Protein AF-A0A2E1JEZ9-F1 (afdb_monomer)

Solvent-accessible surface area (backbone atoms only — not comparable to full-atom values): 58617 Å² total; per-residue (Å²): 143,91,79,94,60,57,73,77,85,88,57,74,53,77,86,88,80,88,77,85,80,63,70,72,61,55,25,55,76,77,69,29,48,70,77,86,85,56,67,48,62,89,79,76,87,81,60,73,65,59,57,23,56,75,73,70,23,56,62,79,86,86,56,68,46,66,85,87,85,83,83,93,68,81,62,81,82,52,38,69,33,30,90,44,60,67,55,5,51,76,58,73,23,50,64,50,78,54,102,88,56,68,52,25,41,76,81,82,71,62,74,78,45,33,69,51,31,91,44,64,66,56,6,50,74,61,70,18,50,66,47,80,53,102,90,53,67,48,23,41,76,71,85,75,50,29,57,66,24,80,46,66,67,57,6,52,75,57,72,19,50,63,41,86,91,82,64,45,23,42,80,84,92,84,93,87,81,65,87,80,48,44,69,38,31,91,42,63,68,53,7,52,74,62,71,26,51,66,49,80,56,98,92,52,67,50,27,48,78,82,84,80,53,36,68,68,28,83,47,67,69,56,6,54,74,53,79,20,51,67,47,75,58,64,95,84,52,94,87,52,92,71,48,50,29,48,82,93,87,86,96,81,89,86,86,87,79,65,53,75,39,86,87,79,45,26,40,37,35,67,50,95,84,60,30,38,41,35,44,29,82,71,55,24,36,36,39,35,42,63,89,82,68,48,71,49,39,37,41,44,68,46,74,39,86,88,78,46,28,36,34,34,37,46,78,86,38,49,38,35,47,30,83,80,54,37,34,36,38,45,52,99,87,68,37,63,28,39,38,38,52,40,84,90,74,46,26,41,37,38,35,42,60,79,59,23,35,40,34,46,29,81,80,46,40,34,34,42,27,45,63,88,70,55,71,51,76,47,73,50,56,55,76,46,69,44,90,86,75,63,24,42,32,40,39,48,99,54,42,37,40,35,44,32,87,83,60,31,36,36,38,39,41,73,80,57,34,32,38,38,35,38,53,91,79,44,32,35,40,37,38,44,70,75,58,23,36,42,34,45,32,80,62,59,22,36,34,41,28,45,59,90,66,56,70,52,42,34,42,48,60,44,74,41,86,88,79,44,29,38,36,33,42,44,78,66,26,32,45,35,43,32,84,85,60,40,35,32,42,30,41,77,87,68,55,37,37,41,36,38,65,40,81,91,75,44,28,41,37,37,40,39,71,78,56,27,36,43,34,46,29,80,78,52,29,37,36,42,28,46,64,90,66,54,77,48,74,55,67,47,55,54,74,46,74,42,87,88,70,53,29,42,33,39,38,37,92,81,53,30,33,42,35,44,31,77,84,58,37,35,36,42,26,43,67,89,65,56,72,51,76,48,70,68,58,51,77,45,75,46,100,85,58,27,40,31,40,37,40,92,84,54,32,36,38,36,40,37,81,83,72,26,38,37,42,32,45,65,88,69,50,39,42,37,39,41,70,43,98,78,61,23,41,37,37,39,42,68,77,57,27,37,40,36,40,41,68,85,70,33,36,34,44,28,46,62,85,67,54,44,34,38,36,38,76,41,74,66,75,93,54,22,27,40,38,37,40,37,77,80,60,24,37,39,34,41,30,80,70,63,32,32,36,40,31,44,67,71,67,54,32,38,40,34,41,48,39,90,91,69,57,31,37,35,37,40,34,71,81,51,32,37,41,38,36,38,78,84,74,27,34,36,39,34,42,63,90,68,49,48,32,39,36,42,67,45,99,85,64,28,39,38,35,39,42,63,78,61,22,36,35,37,39,38,84,88,72,31,34,39,38,29,45,66,86,66,50,40,34,39,37,44,67,50,100,73,54,30,40,38,37,45,32,74,72,52,33,34,39,39,33,43,55,87,61,40,32,37,40,38,34,39,62,89,68,52,36,36,41,34,40,48,46,98,76,69,22,34,38,35,38,36,74,76,60,24,35,38,37,42,37,52,93,71,50,32,36,37,40,32,43,66,87,68,52,43,33,37,37,30,61,51,97,85,63,27,43,36,38,34,41,74,77,57,31,34,39,36,35,33,72,89,69,63,26,46,34,41,29,44,65,87,69,53,73,35,49,40,45,64,44,82,81,59,16,38,40,37,43,45,93,90,69,51,73,46,38,24,40,65,88,68,47,62,76,71,54,80,56,50,74,48,78,55,98,52,35,44,34,42,38,51,63,86,83,82,74,87,63,81,46,76,28,36,38,38,36,33,65,83,69,47,31,42,36,37,33,23,68,72,76,63,50,46,37,38,36,38,57,46,100,83,70,28,39,38,38,32,51,79,86,46,79,41,44,35,34,88,91,78,44,69,66,83,81,58,57,72,51,76,58,97,65,27,45,38,39,38,45,89,62,74,32,39,37,39,35,42,69,83,71,41,36,42,37,40,38,46,80,91,46,49,35,39,37,39,64,53,101,67,26,41,39,35,32,49,80,88,44,80,44,79,42,67,115

Structure (mmCIF, N/CA/C/O backbone):
data_AF-A0A2E1JEZ9-F1
#
_entry.id   AF-A0A2E1JEZ9-F1
#
loop_
_atom_site.group_PDB
_atom_site.id
_atom_site.type_symbol
_atom_site.label_atom_id
_atom_site.label_alt_id
_atom_site.label_comp_id
_atom_site.label_asym_id
_atom_site.label_entity_id
_atom_site.label_seq_id
_atom_site.pdbx_PDB_ins_code
_atom_site.Cartn_x
_atom_site.Cartn_y
_atom_site.Cartn_z
_atom_site.occupancy
_atom_site.B_iso_or_equiv
_atom_site.auth_seq_id
_atom_site.auth_comp_id
_atom_site.auth_asym_id
_atom_site.auth_atom_id
_atom_site.pdbx_PDB_model_num
ATOM 1 N N . SER A 1 1 ? 32.727 -28.403 -36.257 1.00 38.38 1 SER A N 1
ATOM 2 C CA . SER A 1 1 ? 33.892 -29.306 -36.122 1.00 38.38 1 SER A CA 1
ATOM 3 C C . SER A 1 1 ? 35.149 -28.496 -35.874 1.00 38.38 1 SER A C 1
ATOM 5 O O . SER A 1 1 ? 35.687 -27.976 -36.843 1.00 38.38 1 SER A O 1
ATOM 7 N N . ASN A 1 2 ? 35.590 -28.393 -34.616 1.00 35.66 2 ASN A N 1
ATOM 8 C CA . ASN A 1 2 ? 36.993 -28.321 -34.177 1.00 35.66 2 ASN A CA 1
ATOM 9 C C . ASN A 1 2 ? 37.040 -27.945 -32.688 1.00 35.66 2 ASN A C 1
ATOM 11 O O . ASN A 1 2 ? 37.282 -26.796 -32.368 1.00 35.66 2 ASN A O 1
ATOM 15 N N . GLU A 1 3 ? 36.885 -28.925 -31.798 1.00 36.47 3 GLU A N 1
ATOM 16 C CA . GLU A 1 3 ? 37.459 -28.843 -30.450 1.00 36.47 3 GLU A CA 1
ATOM 17 C C . GLU A 1 3 ? 38.098 -30.198 -30.133 1.00 36.47 3 GLU A C 1
ATOM 19 O O . GLU A 1 3 ? 37.484 -31.261 -30.253 1.00 36.47 3 GLU A O 1
ATOM 24 N N . GLY A 1 4 ? 39.411 -30.173 -29.912 1.00 44.47 4 GLY A N 1
ATOM 25 C CA . GLY A 1 4 ? 40.303 -31.327 -29.999 1.00 44.47 4 GLY A CA 1
ATOM 26 C C . GLY A 1 4 ? 40.421 -32.151 -28.719 1.00 44.47 4 GLY A C 1
ATOM 27 O O . GLY A 1 4 ? 41.519 -32.257 -28.182 1.00 44.47 4 GLY A O 1
ATOM 28 N N . GLY A 1 5 ? 39.340 -32.789 -28.266 1.00 47.34 5 GLY A N 1
ATOM 29 C CA . GLY A 1 5 ? 39.391 -33.786 -27.185 1.00 47.34 5 GLY A CA 1
ATOM 30 C C . GLY A 1 5 ? 39.852 -35.171 -27.670 1.00 47.34 5 GLY A C 1
ATOM 31 O O . GLY A 1 5 ? 39.463 -35.625 -28.752 1.00 47.34 5 GLY A O 1
ATOM 32 N N . ILE A 1 6 ? 40.674 -35.883 -26.884 1.00 55.56 6 ILE A N 1
ATOM 33 C CA . ILE A 1 6 ? 41.010 -37.293 -27.161 1.00 55.56 6 ILE A CA 1
ATOM 34 C C . ILE A 1 6 ? 40.051 -38.196 -26.374 1.00 55.56 6 ILE A C 1
ATOM 36 O O . ILE A 1 6 ? 40.122 -38.301 -25.155 1.00 55.56 6 ILE A O 1
ATOM 40 N N . TRP A 1 7 ? 39.173 -38.889 -27.101 1.00 47.38 7 TRP A N 1
ATOM 41 C CA . TRP A 1 7 ? 38.195 -39.844 -26.570 1.00 47.38 7 TRP A CA 1
ATOM 42 C C . TRP A 1 7 ? 38.853 -41.173 -26.161 1.00 47.38 7 TRP A C 1
ATOM 44 O O . TRP A 1 7 ? 39.428 -41.862 -27.012 1.00 47.38 7 TRP A O 1
ATOM 54 N N . ASN A 1 8 ? 38.740 -41.577 -24.890 1.00 50.28 8 ASN A N 1
ATOM 55 C CA . ASN A 1 8 ? 39.363 -42.812 -24.378 1.00 50.28 8 ASN A CA 1
ATOM 56 C C . ASN A 1 8 ? 38.403 -44.018 -24.264 1.00 50.28 8 ASN A C 1
ATOM 58 O O . ASN A 1 8 ? 38.840 -45.121 -23.932 1.00 50.28 8 ASN A O 1
ATOM 62 N N . GLY A 1 9 ? 37.130 -43.848 -24.631 1.00 47.62 9 GLY A N 1
ATOM 63 C CA . GLY A 1 9 ? 36.141 -44.926 -24.678 1.00 47.62 9 GLY A CA 1
ATOM 64 C C . GLY A 1 9 ? 35.083 -44.897 -23.577 1.00 47.62 9 GLY A C 1
ATOM 65 O O . GLY A 1 9 ? 34.112 -45.635 -23.729 1.00 47.62 9 GLY A O 1
ATOM 66 N N . GLU A 1 10 ? 35.214 -44.042 -22.556 1.00 46.69 10 GLU A N 1
ATOM 67 C CA . GLU A 1 10 ? 34.144 -43.767 -21.575 1.00 46.69 10 GLU A CA 1
ATOM 68 C C . GLU A 1 10 ? 33.935 -42.262 -21.281 1.00 46.69 10 GLU A C 1
ATOM 70 O O . GLU A 1 10 ? 32.818 -41.899 -20.930 1.00 46.69 10 GLU A O 1
ATOM 75 N N . TYR A 1 11 ? 34.915 -41.371 -21.513 1.00 40.06 11 TYR A N 1
ATOM 76 C CA . TYR A 1 11 ? 34.727 -39.903 -21.491 1.00 40.06 11 TYR A CA 1
ATOM 77 C C . TYR A 1 11 ? 35.817 -39.149 -22.298 1.00 40.06 11 TYR A C 1
ATOM 79 O O . TYR A 1 11 ? 36.793 -39.750 -22.765 1.00 40.06 11 TYR A O 1
ATOM 87 N N . CYS A 1 12 ? 35.621 -37.839 -22.516 1.00 38.22 12 CYS A N 1
ATOM 88 C CA . CYS A 1 12 ? 36.602 -36.917 -23.116 1.00 38.22 12 CYS A CA 1
ATOM 89 C C . CYS A 1 12 ? 37.552 -36.374 -22.037 1.00 38.22 12 CYS A C 1
ATOM 91 O O . CYS A 1 12 ? 37.079 -35.804 -21.061 1.00 38.22 12 CYS A O 1
ATOM 93 N N . GLU A 1 13 ? 38.869 -36.497 -22.227 1.00 48.19 13 GLU A N 1
ATOM 94 C CA . GLU A 1 13 ? 39.878 -35.848 -21.368 1.00 48.19 13 GLU A CA 1
ATOM 95 C C . GLU A 1 13 ? 40.509 -34.645 -22.094 1.00 48.19 13 GLU A C 1
ATOM 97 O O . GLU A 1 13 ? 40.953 -34.772 -23.243 1.00 48.19 13 GLU A O 1
ATOM 102 N N . PHE A 1 14 ? 40.571 -33.498 -21.408 1.00 44.34 14 PHE A N 1
ATOM 103 C CA . PHE A 1 14 ? 41.242 -32.265 -21.841 1.00 44.34 14 PHE A CA 1
ATOM 104 C C . PHE A 1 14 ? 42.487 -32.001 -20.965 1.00 44.34 14 PHE A C 1
ATOM 106 O O . PHE A 1 14 ? 42.475 -32.365 -19.790 1.00 44.34 14 PHE A O 1
ATOM 113 N N . PRO A 1 15 ? 43.584 -31.436 -21.509 1.00 40.16 15 PRO A N 1
ATOM 114 C CA . PRO A 1 15 ? 44.811 -31.208 -20.746 1.00 40.16 15 PRO A CA 1
ATOM 115 C C . PRO A 1 15 ? 44.726 -29.944 -19.874 1.00 40.16 15 PRO A C 1
ATOM 117 O O . PRO A 1 15 ? 44.408 -28.872 -20.379 1.00 40.16 15 PRO A O 1
ATOM 120 N N . GLU A 1 16 ? 45.075 -30.074 -18.592 1.00 38.91 16 GLU A N 1
ATOM 121 C CA . GLU A 1 16 ? 45.279 -28.962 -17.652 1.00 38.91 16 GLU A CA 1
ATOM 122 C C . GLU A 1 16 ? 46.446 -28.061 -18.100 1.00 38.91 16 GLU A C 1
ATOM 124 O O . GLU A 1 16 ? 47.535 -28.550 -18.425 1.00 38.91 16 GLU A O 1
ATOM 129 N N . TYR A 1 17 ? 46.220 -26.746 -18.096 1.00 37.09 17 TYR A N 1
ATOM 130 C CA . TYR A 1 17 ? 47.255 -25.714 -18.169 1.00 37.09 17 TYR A CA 1
ATOM 131 C C . TYR A 1 17 ? 47.409 -25.095 -16.770 1.00 37.09 17 TYR A C 1
ATOM 133 O O . TYR A 1 17 ? 46.490 -24.448 -16.283 1.00 37.09 17 TYR A O 1
ATOM 141 N N . GLU A 1 18 ? 48.561 -25.305 -16.126 1.00 42.19 18 GLU A N 1
ATOM 142 C CA . GLU A 1 18 ? 49.024 -24.482 -14.999 1.00 42.19 18 GLU A CA 1
ATOM 143 C C . GLU A 1 18 ? 49.708 -23.230 -15.579 1.00 42.19 18 GLU A C 1
ATOM 145 O O . GLU A 1 18 ? 50.762 -23.348 -16.212 1.00 42.19 18 GLU A O 1
ATOM 150 N N . GLU A 1 19 ? 49.138 -22.042 -15.364 1.00 39.28 19 GLU A N 1
ATOM 151 C CA . GLU A 1 19 ? 49.878 -20.775 -15.429 1.00 39.28 19 GLU A CA 1
ATOM 152 C C . GLU A 1 19 ? 50.162 -20.300 -13.998 1.00 39.28 19 GLU A C 1
ATOM 154 O O . GLU A 1 19 ? 49.253 -20.117 -13.191 1.00 39.28 19 GLU A O 1
ATOM 159 N N . GLU A 1 20 ? 51.451 -20.166 -13.669 1.00 40.91 20 GLU A N 1
ATOM 160 C CA . GLU A 1 20 ? 51.933 -19.600 -12.407 1.00 40.91 20 GLU A CA 1
ATOM 161 C C . GLU A 1 20 ? 51.540 -18.112 -12.336 1.00 40.91 20 GLU A C 1
ATOM 163 O O . GLU A 1 20 ? 52.004 -17.308 -13.145 1.00 40.91 20 GLU A O 1
ATOM 168 N N . TRP A 1 21 ? 50.689 -17.761 -11.368 1.00 46.16 21 TRP A N 1
ATOM 169 C CA . TRP A 1 21 ? 50.336 -16.386 -11.001 1.00 46.16 21 TRP A CA 1
ATOM 170 C C . TRP A 1 21 ? 51.554 -15.618 -10.456 1.00 46.16 21 TRP A C 1
ATOM 172 O O . TRP A 1 21 ? 52.276 -16.124 -9.595 1.00 46.16 21 TRP A O 1
ATOM 182 N N . ASP A 1 22 ? 51.768 -14.389 -10.936 1.00 56.12 22 ASP A N 1
ATOM 183 C CA . ASP A 1 22 ? 52.800 -13.466 -10.440 1.00 56.12 22 ASP A CA 1
ATOM 184 C C . ASP A 1 22 ? 52.174 -12.453 -9.463 1.00 56.12 22 ASP A C 1
ATOM 186 O O . ASP A 1 22 ? 51.658 -11.405 -9.857 1.00 56.12 22 ASP A O 1
ATOM 190 N N . GLU A 1 23 ? 52.192 -12.798 -8.174 1.00 57.38 23 GLU A N 1
ATOM 191 C CA . GLU A 1 23 ? 51.557 -12.045 -7.077 1.00 57.38 23 GLU A CA 1
ATOM 192 C C . GLU A 1 23 ? 52.118 -10.611 -6.901 1.00 57.38 23 GLU A C 1
ATOM 194 O O . GLU A 1 23 ? 51.432 -9.738 -6.367 1.00 57.38 23 GLU A O 1
ATOM 199 N N . GLU A 1 24 ? 53.337 -10.327 -7.384 1.00 55.75 24 GLU A N 1
ATOM 200 C CA . GLU A 1 24 ? 53.974 -9.000 -7.283 1.00 55.75 24 GLU A CA 1
ATOM 201 C C . GLU A 1 24 ? 53.407 -8.000 -8.311 1.00 55.75 24 GLU A C 1
ATOM 203 O O . GLU A 1 24 ? 53.321 -6.799 -8.029 1.00 55.75 24 GLU A O 1
ATOM 208 N N . GLN A 1 25 ? 52.989 -8.490 -9.484 1.00 58.81 25 GLN A N 1
ATOM 209 C CA . GLN A 1 25 ? 52.427 -7.674 -10.565 1.00 58.81 25 GLN A CA 1
ATOM 210 C C . GLN A 1 25 ? 50.991 -7.236 -10.230 1.00 58.81 25 GLN A C 1
ATOM 212 O O . GLN A 1 25 ? 50.681 -6.051 -10.316 1.00 58.81 25 GLN A O 1
ATOM 217 N N . TRP A 1 26 ? 50.166 -8.164 -9.734 1.00 67.00 26 TRP A N 1
ATOM 218 C CA . TRP A 1 26 ? 48.796 -7.890 -9.279 1.00 67.00 26 TRP A CA 1
ATOM 219 C C . TRP A 1 26 ? 48.750 -6.846 -8.148 1.00 67.00 26 TRP A C 1
ATOM 221 O O . TRP A 1 26 ? 47.991 -5.885 -8.211 1.00 67.00 26 TRP A O 1
ATOM 231 N N . CYS A 1 27 ? 49.651 -6.950 -7.164 1.00 53.72 27 CYS A N 1
ATOM 232 C CA . CYS A 1 27 ? 49.706 -6.022 -6.030 1.00 53.72 27 CYS A CA 1
ATOM 233 C C . CYS A 1 27 ? 49.955 -4.553 -6.428 1.00 53.72 27 CYS A C 1
ATOM 235 O O . CYS A 1 27 ? 49.477 -3.630 -5.767 1.00 53.72 27 CYS A O 1
ATOM 237 N N . SER A 1 28 ? 50.727 -4.328 -7.496 1.00 56.88 28 SER A N 1
ATOM 238 C CA . SER A 1 28 ? 51.033 -2.974 -7.975 1.00 56.88 28 SER A CA 1
ATOM 239 C C . SER A 1 28 ? 49.924 -2.387 -8.847 1.00 56.88 28 SER A C 1
ATOM 241 O O . SER A 1 28 ? 49.744 -1.169 -8.827 1.00 56.88 28 SER A O 1
ATOM 243 N N . ASP A 1 29 ? 49.204 -3.224 -9.597 1.00 61.22 29 ASP A N 1
ATOM 244 C CA . ASP A 1 29 ? 48.124 -2.786 -10.488 1.00 61.22 29 ASP A CA 1
ATOM 245 C C . ASP A 1 29 ? 46.861 -2.389 -9.692 1.00 61.22 29 ASP A C 1
ATOM 247 O O . ASP A 1 29 ? 46.180 -1.440 -10.073 1.00 61.22 29 ASP A O 1
ATOM 251 N N . GLU A 1 30 ? 46.644 -2.994 -8.518 1.00 49.84 30 GLU A N 1
ATOM 252 C CA . GLU A 1 30 ? 45.548 -2.675 -7.581 1.00 49.84 30 GLU A CA 1
ATOM 253 C C . GLU A 1 30 ? 45.873 -1.532 -6.587 1.00 49.84 30 GLU A C 1
ATOM 255 O O . GLU A 1 30 ? 45.052 -1.152 -5.756 1.00 49.84 30 GLU A O 1
ATOM 260 N N . GLY A 1 31 ? 47.083 -0.954 -6.629 1.00 55.44 31 GLY A N 1
ATOM 261 C CA . GLY A 1 31 ? 47.453 0.202 -5.790 1.00 55.44 31 GLY A CA 1
ATOM 262 C C . GLY A 1 31 ? 48.009 -0.115 -4.390 1.00 55.44 31 GLY A C 1
ATOM 263 O O . GLY A 1 31 ? 48.070 0.776 -3.537 1.00 55.44 31 GLY A O 1
ATOM 264 N N . GLY A 1 32 ? 48.459 -1.350 -4.152 1.00 64.81 32 GLY A N 1
ATOM 265 C CA . GLY A 1 32 ? 49.058 -1.811 -2.896 1.00 64.81 32 GLY A CA 1
ATOM 266 C C . GLY A 1 32 ? 50.585 -1.716 -2.869 1.00 64.81 32 GLY A C 1
ATOM 267 O O . GLY A 1 32 ? 51.251 -1.407 -3.859 1.00 64.81 32 GLY A O 1
ATOM 268 N N . THR A 1 33 ? 51.182 -1.985 -1.707 1.00 63.25 33 THR A N 1
ATOM 269 C CA . THR A 1 33 ? 52.641 -2.041 -1.524 1.00 63.25 33 THR A CA 1
ATOM 270 C C . THR A 1 33 ? 53.071 -3.469 -1.194 1.00 63.25 33 THR A C 1
ATOM 272 O O . THR A 1 33 ? 52.713 -4.004 -0.149 1.00 63.25 33 THR A O 1
ATOM 275 N N . TRP A 1 34 ? 53.869 -4.088 -2.068 1.00 68.19 34 TRP A N 1
ATOM 276 C CA . TRP A 1 34 ? 54.369 -5.456 -1.885 1.00 68.19 34 TRP A CA 1
ATOM 277 C C . TRP A 1 34 ? 55.586 -5.505 -0.948 1.00 68.19 34 TRP A C 1
ATOM 279 O O . TRP A 1 34 ? 56.579 -4.803 -1.171 1.00 68.19 34 TRP A O 1
ATOM 289 N N . ASP A 1 35 ? 55.551 -6.356 0.083 1.00 61.53 35 ASP A N 1
ATOM 290 C CA . ASP A 1 35 ? 56.633 -6.474 1.078 1.00 61.53 35 ASP A CA 1
ATOM 291 C C . ASP A 1 35 ? 57.605 -7.653 0.836 1.00 61.53 35 ASP A C 1
ATOM 293 O O . ASP A 1 35 ? 58.603 -7.817 1.550 1.00 61.53 35 ASP A O 1
ATOM 297 N N . GLY A 1 36 ? 57.356 -8.435 -0.221 1.00 59.09 36 GLY A N 1
ATOM 298 C CA . GLY A 1 36 ? 58.109 -9.638 -0.586 1.00 59.09 36 GLY A CA 1
ATOM 299 C C . GLY A 1 36 ? 57.467 -10.955 -0.139 1.00 59.09 36 GLY A C 1
ATOM 300 O O . GLY A 1 36 ? 58.020 -12.014 -0.448 1.00 59.09 36 GLY A O 1
ATOM 301 N N . THR A 1 37 ? 56.338 -10.902 0.571 1.00 61.62 37 THR A N 1
ATOM 302 C CA . THR A 1 37 ? 55.542 -12.069 0.994 1.00 61.62 37 THR A CA 1
ATOM 303 C C . THR A 1 37 ? 54.030 -11.837 0.959 1.00 61.62 37 THR A C 1
ATOM 305 O O . THR A 1 37 ? 53.301 -12.821 0.874 1.00 61.62 37 THR A O 1
ATOM 308 N N . SER A 1 38 ? 53.562 -10.589 1.028 1.00 51.84 38 SER A N 1
ATOM 309 C CA . SER A 1 38 ? 52.146 -10.222 0.904 1.00 51.84 38 SER A CA 1
ATOM 310 C C . SER A 1 38 ? 51.971 -8.786 0.398 1.00 51.84 38 SER A C 1
ATOM 312 O O . SER A 1 38 ? 52.890 -7.963 0.480 1.00 51.84 38 SER A O 1
ATOM 314 N N . CYS A 1 39 ? 50.783 -8.492 -0.135 1.00 50.09 39 CYS A N 1
ATOM 315 C CA . CYS A 1 39 ? 50.401 -7.171 -0.621 1.00 50.09 39 CYS A CA 1
ATOM 316 C C . CYS A 1 39 ? 49.693 -6.381 0.487 1.00 50.09 39 CYS A C 1
ATOM 318 O O . CYS A 1 39 ? 48.703 -6.867 1.027 1.00 50.09 39 CYS A O 1
ATOM 320 N N . GLU A 1 40 ? 50.192 -5.191 0.839 1.00 52.66 40 GLU A N 1
ATOM 321 C CA . GLU A 1 40 ? 49.574 -4.322 1.850 1.00 52.66 40 GLU A CA 1
ATOM 322 C C . GLU A 1 40 ? 49.005 -3.042 1.219 1.00 52.66 40 GLU A C 1
ATOM 324 O O . GLU A 1 40 ? 49.748 -2.223 0.664 1.00 52.66 40 GLU A O 1
ATOM 329 N N . PHE A 1 41 ? 47.692 -2.842 1.349 1.00 58.56 41 PHE A N 1
ATOM 330 C CA . PHE A 1 41 ? 46.986 -1.623 0.944 1.00 58.56 41 PHE A CA 1
ATOM 331 C C . PHE A 1 41 ? 46.796 -0.684 2.149 1.00 58.56 41 PHE A C 1
ATOM 333 O O . PHE A 1 41 ? 46.606 -1.162 3.272 1.00 58.56 41 PHE A O 1
ATOM 340 N N . PRO A 1 42 ? 46.862 0.648 1.972 1.00 43.03 42 PRO A N 1
ATOM 341 C CA . PRO A 1 42 ? 46.558 1.582 3.048 1.00 43.03 42 PRO A CA 1
ATOM 342 C C . PRO A 1 42 ? 45.043 1.605 3.311 1.00 43.03 42 PRO A C 1
ATOM 344 O O . PRO A 1 42 ? 44.295 2.201 2.548 1.00 43.03 42 PRO A O 1
ATOM 347 N N . TYR A 1 43 ? 44.620 0.964 4.400 1.00 38.44 43 TYR A N 1
ATOM 348 C CA . TYR A 1 43 ? 43.270 1.061 4.964 1.00 38.44 43 TYR A CA 1
ATOM 349 C C . TYR A 1 43 ? 42.960 2.507 5.402 1.00 38.44 43 TYR A C 1
ATOM 351 O O . TYR A 1 43 ? 43.690 3.071 6.224 1.00 38.44 43 TYR A O 1
ATOM 359 N N . GLU A 1 44 ? 41.864 3.080 4.903 1.00 41.50 44 GLU A N 1
ATOM 360 C CA . GLU A 1 44 ? 40.974 3.897 5.737 1.00 41.50 44 GLU A CA 1
ATOM 361 C C . GLU A 1 44 ? 39.855 2.958 6.207 1.00 41.50 44 GLU A C 1
ATOM 363 O O . GLU A 1 44 ? 39.330 2.180 5.414 1.00 41.50 44 GLU A O 1
ATOM 368 N N . GLU A 1 45 ? 39.612 2.941 7.518 1.00 37.03 45 GLU A N 1
ATOM 369 C CA . GLU A 1 45 ? 38.664 2.050 8.194 1.00 37.03 45 GLU A CA 1
ATOM 370 C C . GLU A 1 45 ? 37.247 2.274 7.637 1.00 37.03 45 GLU A C 1
ATOM 372 O O . GLU A 1 45 ? 36.733 3.390 7.692 1.00 37.03 45 GLU A O 1
ATOM 377 N N . TRP A 1 46 ? 36.667 1.215 7.065 1.00 42.97 46 TRP A N 1
ATOM 378 C CA . TRP A 1 46 ? 35.238 1.094 6.787 1.00 42.97 46 TRP A CA 1
ATOM 379 C C . TRP A 1 46 ? 34.481 0.939 8.106 1.00 42.97 46 TRP A C 1
ATOM 381 O O . TRP A 1 46 ? 34.958 0.255 9.013 1.00 42.97 46 TRP A O 1
ATOM 391 N N . ASP A 1 47 ? 33.329 1.595 8.194 1.00 52.28 47 ASP A N 1
ATOM 392 C CA . ASP A 1 47 ? 32.438 1.566 9.348 1.00 52.28 47 ASP A CA 1
ATOM 393 C C . ASP A 1 47 ? 31.226 0.698 8.979 1.00 52.28 47 ASP A C 1
ATOM 395 O O . ASP A 1 47 ? 30.327 1.143 8.268 1.00 52.28 47 ASP A O 1
ATOM 399 N N . GLU A 1 48 ? 31.266 -0.579 9.369 1.00 49.75 48 GLU A N 1
ATOM 400 C CA . GLU A 1 48 ? 30.261 -1.605 9.026 1.00 49.75 48 GLU A CA 1
ATOM 401 C C . GLU A 1 48 ? 28.860 -1.256 9.582 1.00 49.75 48 GLU A C 1
ATOM 403 O O . GLU A 1 48 ? 27.844 -1.654 9.017 1.00 49.75 48 GLU A O 1
ATOM 408 N N . GLU A 1 49 ? 28.804 -0.405 10.611 1.00 48.03 49 GLU A N 1
ATOM 409 C CA . GLU A 1 49 ? 27.583 0.138 11.222 1.00 48.03 49 GLU A CA 1
ATOM 410 C C . GLU A 1 49 ? 26.880 1.171 10.314 1.00 48.03 49 GLU A C 1
ATOM 412 O O . GLU A 1 49 ? 25.651 1.259 10.287 1.00 48.03 49 GLU A O 1
ATOM 417 N N . GLN A 1 50 ? 27.654 1.924 9.521 1.00 51.56 50 GLN A N 1
ATOM 418 C CA . GLN A 1 50 ? 27.141 2.978 8.638 1.00 51.56 50 GLN A CA 1
ATOM 419 C C . GLN A 1 50 ? 26.435 2.384 7.407 1.00 51.56 50 GLN A C 1
ATOM 421 O O . GLN A 1 50 ? 25.389 2.878 7.006 1.00 51.56 50 GLN A O 1
ATOM 426 N N . TRP A 1 51 ? 26.973 1.293 6.855 1.00 55.16 51 TRP A N 1
ATOM 427 C CA . TRP A 1 51 ? 26.373 0.578 5.723 1.00 55.16 51 TRP A CA 1
ATOM 428 C C . TRP A 1 51 ? 25.071 -0.141 6.113 1.00 55.16 51 TRP A C 1
ATOM 430 O O . TRP A 1 51 ? 24.101 -0.089 5.368 1.00 55.16 51 TRP A O 1
ATOM 440 N N . CYS A 1 52 ? 25.011 -0.731 7.313 1.00 45.91 52 CYS A N 1
ATOM 441 C CA . CYS A 1 52 ? 23.807 -1.410 7.796 1.00 45.91 52 CYS A CA 1
ATOM 442 C C . CYS A 1 52 ? 22.618 -0.451 7.997 1.00 45.91 52 CYS A C 1
ATOM 444 O O . CYS A 1 52 ? 21.484 -0.782 7.662 1.00 45.91 52 CYS A O 1
ATOM 446 N N . SER A 1 53 ? 22.895 0.770 8.474 1.00 50.53 53 SER A N 1
ATOM 447 C CA . SER A 1 53 ? 21.873 1.815 8.638 1.00 50.53 53 SER A CA 1
ATOM 448 C C . SER A 1 53 ? 21.408 2.431 7.314 1.00 50.53 53 SER A C 1
ATOM 450 O O . SER A 1 53 ? 20.247 2.821 7.215 1.00 50.53 53 SER A O 1
ATOM 452 N N . ASP A 1 54 ? 22.286 2.536 6.310 1.00 50.97 54 ASP A N 1
ATOM 453 C CA . ASP A 1 54 ? 21.945 3.131 5.008 1.00 50.97 54 ASP A CA 1
ATOM 454 C C . ASP A 1 54 ? 21.045 2.203 4.158 1.00 50.97 54 ASP A C 1
ATOM 456 O O . ASP A 1 54 ? 20.272 2.695 3.338 1.00 50.97 54 ASP A O 1
ATOM 460 N N . GLU A 1 55 ? 21.082 0.887 4.404 1.00 44.34 55 GLU A N 1
ATOM 461 C CA . GLU A 1 55 ? 20.271 -0.140 3.719 1.00 44.34 55 GLU A CA 1
ATOM 462 C C . GLU A 1 55 ? 19.029 -0.588 4.530 1.00 44.34 55 GLU A C 1
ATOM 464 O O . GLU A 1 55 ? 18.307 -1.495 4.125 1.00 44.34 55 GLU A O 1
ATOM 469 N N . GLY A 1 56 ? 18.761 0.025 5.693 1.00 51.03 56 GLY A N 1
ATOM 470 C CA . GLY A 1 56 ? 17.552 -0.243 6.492 1.00 51.03 56 GLY A CA 1
ATOM 471 C C . GLY A 1 56 ? 17.602 -1.488 7.390 1.00 51.03 56 GLY A C 1
ATOM 472 O O . GLY A 1 56 ? 16.554 -1.991 7.795 1.00 51.03 56 GLY A O 1
ATOM 473 N N . GLY A 1 57 ? 18.796 -1.986 7.713 1.00 58.78 57 GLY A N 1
ATOM 474 C CA . GLY A 1 57 ? 19.010 -3.126 8.605 1.00 58.78 57 GLY A CA 1
ATOM 475 C C . GLY A 1 57 ? 19.422 -2.700 10.012 1.00 58.78 57 GLY A C 1
ATOM 476 O O . GLY A 1 57 ? 19.920 -1.596 10.240 1.00 58.78 57 GLY A O 1
ATOM 477 N N . THR A 1 58 ? 19.236 -3.588 10.984 1.00 52.34 58 THR A N 1
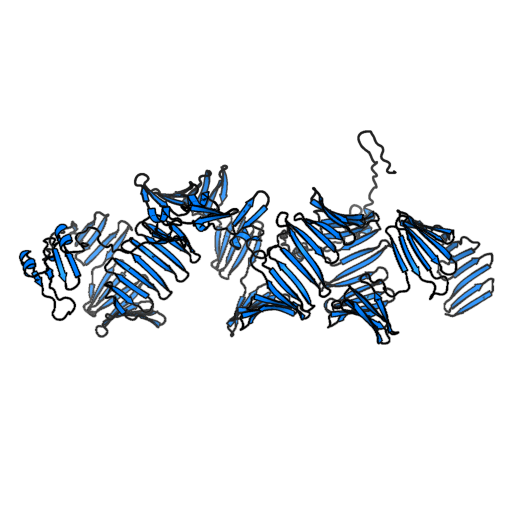ATOM 478 C CA . THR A 1 58 ? 19.717 -3.386 12.358 1.00 52.34 58 THR A CA 1
ATOM 479 C C . THR A 1 58 ? 21.042 -4.124 12.552 1.00 52.34 58 THR A C 1
ATOM 481 O O . THR A 1 58 ? 21.172 -5.305 12.224 1.00 52.34 58 THR A O 1
ATOM 484 N N . TRP A 1 59 ? 22.053 -3.405 13.048 1.00 52.09 59 TRP A N 1
ATOM 485 C CA . TRP A 1 59 ? 23.416 -3.905 13.257 1.00 52.09 59 TRP A CA 1
ATOM 486 C C . TRP A 1 59 ? 23.607 -4.342 14.713 1.00 52.09 59 TRP A C 1
ATOM 488 O O . TRP A 1 59 ? 23.473 -3.518 15.617 1.00 52.09 59 TRP A O 1
ATOM 498 N N . ASP A 1 60 ? 23.972 -5.602 14.954 1.00 53.34 60 ASP A N 1
ATOM 499 C CA . ASP A 1 60 ? 24.136 -6.161 16.314 1.00 53.34 60 ASP A CA 1
ATOM 500 C C . ASP A 1 60 ? 25.586 -6.097 16.846 1.00 53.34 60 ASP A C 1
ATOM 502 O O . ASP A 1 60 ? 25.895 -6.513 17.967 1.00 53.34 60 ASP A O 1
ATOM 506 N N . GLY A 1 61 ? 26.503 -5.534 16.054 1.00 49.00 61 GLY A N 1
ATOM 507 C CA . GLY A 1 61 ? 27.918 -5.398 16.398 1.00 49.00 61 GLY A CA 1
ATOM 508 C C . GLY A 1 61 ? 28.829 -6.511 15.871 1.00 49.00 61 GLY A C 1
ATOM 509 O O . GLY A 1 61 ? 30.050 -6.358 15.977 1.00 49.00 61 GLY A O 1
ATOM 510 N N . GLU A 1 62 ? 28.289 -7.581 15.278 1.00 49.25 62 GLU A N 1
ATOM 511 C CA . GLU A 1 62 ? 29.052 -8.560 14.484 1.00 49.25 62 GLU A CA 1
ATOM 512 C C . GLU A 1 62 ? 28.449 -8.809 13.081 1.00 49.25 62 GLU A C 1
ATOM 514 O O . GLU A 1 62 ? 29.201 -9.217 12.190 1.00 49.25 62 GLU A O 1
ATOM 519 N N . MET A 1 63 ? 27.153 -8.539 12.846 1.00 39.22 63 MET A N 1
ATOM 520 C CA . MET A 1 63 ? 26.480 -8.672 11.541 1.00 39.22 63 MET A CA 1
ATOM 521 C C . MET A 1 63 ? 25.237 -7.765 11.369 1.00 39.22 63 MET A C 1
ATOM 523 O O . MET A 1 63 ? 24.700 -7.211 12.325 1.00 39.22 63 MET A O 1
ATOM 527 N N . CYS A 1 64 ? 24.810 -7.584 10.110 1.00 40.75 64 CYS A N 1
ATOM 528 C CA . CYS A 1 64 ? 23.676 -6.742 9.711 1.00 40.75 64 CYS A CA 1
ATOM 529 C C . CYS A 1 64 ? 22.459 -7.610 9.373 1.00 40.75 64 CYS A C 1
ATOM 531 O O . CYS A 1 64 ? 22.599 -8.552 8.588 1.00 40.75 64 CYS A O 1
ATOM 533 N N . SER A 1 65 ? 21.293 -7.282 9.932 1.00 51.91 65 SER A N 1
ATOM 534 C CA . SER A 1 65 ? 20.049 -8.038 9.747 1.00 51.91 65 SER A CA 1
ATOM 535 C C . SER A 1 65 ? 18.969 -7.163 9.106 1.00 51.91 65 SER A C 1
ATOM 537 O O . SER A 1 65 ? 18.694 -6.072 9.600 1.00 51.91 65 SER A O 1
ATOM 539 N N . PHE A 1 66 ? 18.352 -7.648 8.025 1.00 47.78 66 PHE A N 1
ATOM 540 C CA . PHE A 1 66 ? 17.266 -6.977 7.296 1.00 47.78 66 PHE A CA 1
ATOM 541 C C . PHE A 1 66 ? 15.959 -7.785 7.406 1.00 47.78 66 PHE A C 1
ATOM 543 O O . PHE A 1 66 ? 16.035 -9.017 7.506 1.00 47.78 66 PHE A O 1
ATOM 550 N N . PRO A 1 67 ? 14.771 -7.150 7.360 1.00 39.50 67 PRO A N 1
ATOM 551 C CA . PRO A 1 67 ? 13.507 -7.871 7.259 1.00 39.50 67 PRO A CA 1
ATOM 552 C C . PRO A 1 67 ? 13.438 -8.555 5.888 1.00 39.50 67 PRO A C 1
ATOM 554 O O . PRO A 1 67 ? 13.761 -7.955 4.867 1.00 39.50 67 PRO A O 1
ATOM 557 N N . TRP A 1 68 ? 13.086 -9.836 5.874 1.00 31.80 68 TRP A N 1
ATOM 558 C CA . TRP A 1 68 ? 12.999 -10.645 4.662 1.00 31.80 68 TRP A CA 1
ATOM 559 C C . TRP A 1 68 ? 11.791 -10.236 3.805 1.00 31.80 68 TRP A C 1
ATOM 561 O O . TRP A 1 68 ? 10.664 -10.365 4.271 1.00 31.80 68 TRP A O 1
ATOM 571 N N . ASP A 1 69 ? 12.030 -9.850 2.550 1.00 39.22 69 ASP A N 1
ATOM 572 C CA . ASP A 1 69 ? 11.012 -9.790 1.493 1.00 39.22 69 ASP A CA 1
ATOM 573 C C . ASP A 1 69 ? 11.026 -11.095 0.681 1.00 39.22 69 ASP A C 1
ATOM 575 O O . ASP A 1 69 ? 12.075 -11.529 0.193 1.00 39.22 69 ASP A O 1
ATOM 579 N N . GLY A 1 70 ? 9.854 -11.716 0.526 1.00 29.31 70 GLY A N 1
ATOM 580 C CA . GLY A 1 70 ? 9.650 -12.905 -0.300 1.00 29.31 70 GLY A CA 1
ATOM 581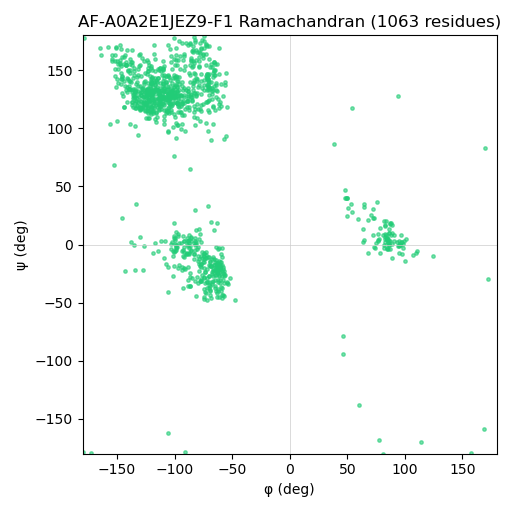 C C . GLY A 1 70 ? 8.199 -13.054 -0.773 1.00 29.31 70 GLY A C 1
ATOM 582 O O . GLY A 1 70 ? 7.357 -13.491 0.001 1.00 29.31 70 GLY A O 1
ATOM 583 N N . ASP A 1 71 ? 7.997 -12.719 -2.051 1.00 31.33 71 ASP A N 1
ATOM 584 C CA . ASP A 1 71 ? 6.927 -13.045 -3.017 1.00 31.33 71 ASP A CA 1
ATOM 585 C C . ASP A 1 71 ? 5.428 -12.793 -2.715 1.00 31.33 71 ASP A C 1
ATOM 587 O O . ASP A 1 71 ? 4.789 -13.442 -1.892 1.00 31.33 71 ASP A O 1
ATOM 591 N N . ASP A 1 72 ? 4.870 -11.909 -3.559 1.00 42.16 72 ASP A N 1
ATOM 592 C CA . ASP A 1 72 ? 3.538 -11.887 -4.183 1.00 42.16 72 ASP A CA 1
ATOM 593 C C . ASP A 1 72 ? 2.312 -12.346 -3.368 1.00 42.16 72 ASP A C 1
ATOM 595 O O . ASP A 1 72 ? 1.776 -13.439 -3.553 1.00 42.16 72 ASP A O 1
ATOM 599 N N . ASN A 1 73 ? 1.728 -11.405 -2.623 1.00 36.88 73 ASN A N 1
ATOM 600 C CA . ASN A 1 73 ? 0.275 -11.295 -2.498 1.00 36.88 73 ASN A CA 1
ATOM 601 C C . ASN A 1 73 ? -0.105 -9.815 -2.416 1.00 36.88 73 ASN A C 1
ATOM 603 O O . ASN A 1 73 ? 0.332 -9.095 -1.520 1.00 36.88 73 ASN A O 1
ATOM 607 N N . TYR A 1 74 ? -0.893 -9.344 -3.385 1.00 45.47 74 TYR A N 1
ATOM 608 C CA . TYR A 1 74 ? -1.469 -8.006 -3.322 1.00 45.47 74 TYR A CA 1
ATOM 609 C C . TYR A 1 74 ? -2.468 -7.979 -2.176 1.00 45.47 74 TYR A C 1
ATOM 611 O O . TYR A 1 74 ? -3.574 -8.503 -2.295 1.00 45.47 74 TYR A O 1
ATOM 619 N N . ASP A 1 75 ? -2.049 -7.368 -1.078 1.00 45.19 75 ASP A N 1
ATOM 620 C CA . ASP A 1 75 ? -2.916 -7.123 0.048 1.00 45.19 75 ASP A CA 1
ATOM 621 C C . ASP A 1 75 ? -3.749 -5.854 -0.197 1.00 45.19 75 ASP A C 1
ATOM 623 O O . ASP A 1 75 ? -3.249 -4.732 -0.103 1.00 45.19 75 ASP A O 1
ATOM 627 N N . ASP A 1 76 ? -5.020 -6.030 -0.565 1.00 52.41 76 ASP A N 1
ATOM 628 C CA . ASP A 1 76 ? -5.961 -4.939 -0.844 1.00 52.41 76 ASP A CA 1
ATOM 629 C C . ASP A 1 76 ? -6.674 -4.409 0.416 1.00 52.41 76 ASP A C 1
ATOM 631 O O . ASP A 1 76 ? -7.539 -3.534 0.326 1.00 52.41 76 ASP A O 1
ATOM 635 N N . GLY A 1 77 ? -6.284 -4.906 1.597 1.00 55.19 77 GLY A N 1
ATOM 636 C CA . GLY A 1 77 ? -6.862 -4.543 2.889 1.00 55.19 77 GLY A CA 1
ATOM 637 C C . GLY A 1 77 ? -8.099 -5.358 3.274 1.00 55.19 77 GLY A C 1
ATOM 638 O O . GLY A 1 77 ? -8.646 -5.138 4.357 1.00 55.19 77 GLY A O 1
ATOM 639 N N . SER A 1 78 ? -8.545 -6.296 2.433 1.00 53.75 78 SER A N 1
ATOM 640 C CA . SER A 1 78 ? -9.652 -7.205 2.741 1.00 53.75 78 SER A CA 1
ATOM 641 C C . SER A 1 78 ? -9.197 -8.437 3.536 1.00 53.75 78 SER A C 1
ATOM 643 O O . SER A 1 78 ? -8.006 -8.683 3.745 1.00 53.75 78 SER A O 1
ATOM 645 N N . ILE A 1 79 ? -10.165 -9.222 4.020 1.00 57.78 79 ILE A N 1
ATOM 646 C CA . ILE A 1 79 ? -9.912 -10.485 4.729 1.00 57.78 79 ILE A CA 1
ATOM 647 C C . ILE A 1 79 ? -9.257 -11.509 3.788 1.00 57.78 79 ILE A C 1
ATOM 649 O O . ILE A 1 79 ? -8.375 -12.257 4.186 1.00 57.78 79 ILE A O 1
ATOM 653 N N . TRP A 1 80 ? -9.640 -11.507 2.513 1.00 48.97 80 TRP A N 1
ATOM 654 C CA . TRP A 1 80 ? -9.270 -12.527 1.528 1.00 48.97 80 TRP A CA 1
ATOM 655 C C . TRP A 1 80 ? -7.852 -12.371 0.971 1.00 48.97 80 TRP A C 1
ATOM 657 O O . TRP A 1 80 ? -7.318 -13.315 0.391 1.00 48.97 80 TRP A O 1
ATOM 667 N N . SER A 1 81 ? -7.250 -11.196 1.153 1.00 59.78 81 SER A N 1
ATOM 668 C CA . SER A 1 81 ? -5.896 -10.861 0.712 1.00 59.78 81 SER A CA 1
ATOM 669 C C . SER A 1 81 ? -4.853 -10.931 1.832 1.00 59.78 81 SER A C 1
ATOM 671 O O . SER A 1 81 ? -3.701 -10.558 1.614 1.00 59.78 81 SER A O 1
ATOM 673 N N . ALA A 1 82 ? -5.244 -11.396 3.026 1.00 60.25 82 ALA A N 1
ATOM 674 C CA . ALA A 1 82 ? -4.348 -11.521 4.169 1.00 60.25 82 ALA A CA 1
ATOM 675 C C . ALA A 1 82 ? -3.191 -12.499 3.854 1.00 60.25 82 ALA A C 1
ATOM 677 O O . ALA A 1 82 ? -3.456 -13.664 3.539 1.00 60.25 82 ALA A O 1
ATOM 678 N N . PRO A 1 83 ? -1.921 -12.055 3.928 1.00 61.91 83 PRO A N 1
ATOM 679 C CA . PRO A 1 83 ? -0.769 -12.869 3.536 1.00 61.91 83 PRO A CA 1
ATOM 680 C C . PRO A 1 83 ? -0.378 -13.919 4.588 1.00 61.91 83 PRO A C 1
ATOM 682 O O . PRO A 1 83 ? 0.292 -14.900 4.262 1.00 61.91 83 PRO A O 1
ATOM 685 N N . ASP A 1 84 ? -0.822 -13.744 5.833 1.00 68.88 84 ASP A N 1
ATOM 686 C CA . ASP A 1 84 ? -0.507 -14.610 6.963 1.00 68.88 84 ASP A CA 1
ATOM 687 C C . ASP A 1 84 ? -1.672 -14.716 7.963 1.00 68.88 84 ASP A C 1
ATOM 689 O O . ASP A 1 84 ? -2.666 -13.983 7.911 1.00 68.88 84 ASP A O 1
ATOM 693 N N . GLU A 1 85 ? -1.541 -15.681 8.876 1.00 73.56 85 GLU A N 1
ATOM 694 C CA . GLU A 1 85 ? -2.526 -15.992 9.913 1.00 73.56 85 GLU A CA 1
ATOM 695 C C . GLU A 1 85 ? -2.784 -14.803 10.848 1.00 73.56 85 GLU A C 1
ATOM 697 O O . GLU A 1 85 ? -3.925 -14.561 11.232 1.00 73.56 85 GLU A O 1
ATOM 702 N N . GLU A 1 86 ? -1.757 -14.013 11.162 1.00 72.56 86 GLU A N 1
ATOM 703 C CA . GLU A 1 86 ? -1.872 -12.866 12.064 1.00 72.56 86 GLU A CA 1
ATOM 704 C C . GLU A 1 86 ? -2.697 -11.737 11.430 1.00 72.56 86 GLU A C 1
ATOM 706 O O . GLU A 1 86 ? -3.609 -11.198 12.058 1.00 72.56 86 GLU A O 1
ATOM 711 N N . THR A 1 87 ? -2.459 -11.448 10.152 1.00 69.88 87 THR A N 1
ATOM 712 C CA . THR A 1 87 ? -3.197 -10.448 9.371 1.00 69.88 87 THR A CA 1
ATOM 713 C C . THR A 1 87 ? -4.636 -10.895 9.098 1.00 69.88 87 THR A C 1
ATOM 715 O O . THR A 1 87 ? -5.559 -10.080 9.133 1.00 69.88 87 THR A O 1
ATOM 718 N N . CYS A 1 88 ? -4.853 -12.198 8.884 1.00 66.81 88 CYS A N 1
ATOM 719 C CA . CYS A 1 88 ? -6.180 -12.801 8.731 1.00 66.81 88 CYS A CA 1
ATOM 720 C C . CYS A 1 88 ? -7.013 -12.654 10.014 1.00 66.81 88 CYS A C 1
ATOM 722 O O . CYS A 1 88 ? -8.167 -12.222 9.967 1.00 66.81 88 CYS A O 1
ATOM 724 N N . LEU A 1 89 ? -6.398 -12.922 11.170 1.00 66.94 89 LEU A N 1
ATOM 725 C CA . LEU A 1 89 ? -7.038 -12.803 12.479 1.00 66.94 89 LEU A CA 1
ATOM 726 C C . LEU A 1 89 ? -7.254 -11.338 12.893 1.00 66.94 89 LEU A C 1
ATOM 728 O O . LEU A 1 89 ? -8.311 -11.013 13.431 1.00 66.94 89 LEU A O 1
ATOM 732 N N . GLN A 1 90 ? -6.327 -10.426 12.578 1.00 65.06 90 GLN A N 1
ATOM 733 C CA . GLN A 1 90 ? -6.506 -8.981 12.805 1.00 65.06 90 GLN A CA 1
ATOM 734 C C . GLN A 1 90 ? -7.650 -8.378 11.977 1.00 65.06 90 GLN A C 1
ATOM 736 O O . GLN A 1 90 ? -8.198 -7.340 12.352 1.00 65.06 90 GLN A O 1
ATOM 741 N N . ARG A 1 91 ? -8.028 -9.024 10.867 1.00 68.81 91 ARG A N 1
ATOM 742 C CA . ARG A 1 91 ? -9.117 -8.589 9.978 1.00 68.81 91 ARG A CA 1
ATOM 743 C C . ARG A 1 91 ? -10.419 -9.369 10.158 1.00 68.81 91 ARG A C 1
ATOM 745 O O . ARG A 1 91 ? -11.387 -9.059 9.474 1.00 68.81 91 ARG A O 1
ATOM 752 N N . GLY A 1 92 ? -10.470 -10.315 11.097 1.00 60.19 92 GLY A N 1
ATOM 753 C CA . GLY A 1 92 ? -11.686 -11.056 11.448 1.00 60.19 92 GLY A CA 1
ATOM 754 C C . GLY A 1 92 ? -12.005 -12.259 10.551 1.00 60.19 92 GLY A C 1
ATOM 755 O O . GLY A 1 92 ? -13.155 -12.686 10.512 1.00 60.19 92 GLY A O 1
ATOM 756 N N . GLY A 1 93 ? -11.024 -12.802 9.823 1.00 69.88 93 GLY A N 1
ATOM 757 C CA . GLY A 1 93 ? -11.166 -14.033 9.038 1.00 69.88 93 GLY A CA 1
ATOM 758 C C . GLY A 1 93 ? -10.616 -15.275 9.738 1.00 69.88 93 GLY A C 1
ATOM 759 O O . GLY A 1 93 ? -9.913 -15.187 10.743 1.00 69.88 93 GLY A O 1
ATOM 760 N N . ILE A 1 94 ? -10.909 -16.453 9.179 1.00 68.19 94 ILE A N 1
ATOM 761 C CA . ILE A 1 94 ? -10.377 -17.735 9.664 1.00 68.19 94 ILE A CA 1
ATOM 762 C C . ILE A 1 94 ? -9.279 -18.210 8.714 1.00 68.19 94 ILE A C 1
ATOM 764 O O . ILE A 1 94 ? -9.504 -18.365 7.509 1.00 68.19 94 ILE A O 1
ATOM 768 N N . TRP A 1 95 ? -8.094 -18.470 9.265 1.00 72.88 95 TRP A N 1
ATOM 769 C CA . TRP A 1 95 ? -6.951 -18.976 8.513 1.00 72.88 95 TRP A CA 1
ATOM 770 C C . TRP A 1 95 ? -7.011 -20.499 8.396 1.00 72.88 95 TRP A C 1
ATOM 772 O O . TRP A 1 95 ? -7.071 -21.210 9.399 1.00 72.88 95 TRP A O 1
ATOM 782 N N . THR A 1 96 ? -6.982 -21.022 7.168 1.00 72.25 96 THR A N 1
ATOM 783 C CA . THR A 1 96 ? -6.910 -22.471 6.930 1.00 72.25 96 THR A CA 1
ATOM 784 C C . THR A 1 96 ? -5.578 -22.829 6.294 1.00 72.25 96 THR A C 1
ATOM 786 O O . THR A 1 96 ? -5.231 -22.324 5.225 1.00 72.25 96 THR A O 1
ATOM 789 N N . GLN A 1 97 ? -4.846 -23.742 6.933 1.00 59.75 97 GLN A N 1
ATOM 790 C CA . GLN A 1 97 ? -3.534 -24.182 6.472 1.00 59.75 97 GLN A CA 1
ATOM 791 C C . GLN A 1 97 ? -3.583 -25.615 5.925 1.00 59.75 97 GLN A C 1
ATOM 793 O O . GLN A 1 97 ? -3.955 -26.557 6.627 1.00 59.75 97 GLN A O 1
ATOM 798 N N . GLU A 1 98 ? -3.168 -25.789 4.670 1.00 53.84 98 GLU A N 1
ATOM 799 C CA . GLU A 1 98 ? -2.910 -27.099 4.061 1.00 53.84 98 GLU A CA 1
ATOM 800 C C . GLU A 1 98 ? -1.426 -27.212 3.665 1.00 53.84 98 GLU A C 1
ATOM 802 O O . GLU A 1 98 ? -0.701 -26.221 3.639 1.00 53.84 98 GLU A O 1
ATOM 807 N N . GLU A 1 99 ? -0.931 -28.429 3.401 1.00 41.28 99 GLU A N 1
ATOM 808 C CA . GLU A 1 99 ? 0.497 -28.692 3.144 1.00 41.28 99 GLU A CA 1
ATOM 809 C C . GLU A 1 99 ? 1.061 -27.869 1.959 1.00 41.28 99 GLU A C 1
ATOM 811 O O . GLU A 1 99 ? 1.078 -28.336 0.818 1.00 41.28 99 GLU A O 1
ATOM 816 N N . GLY A 1 100 ? 1.591 -26.675 2.251 1.00 49.22 100 GLY A N 1
ATOM 817 C CA . GLY A 1 100 ? 2.365 -25.831 1.333 1.00 49.22 100 GLY A CA 1
ATOM 818 C C . GLY A 1 100 ? 1.859 -24.399 1.118 1.00 49.22 100 GLY A C 1
ATOM 819 O O . GLY A 1 100 ? 2.600 -23.631 0.516 1.00 49.22 100 GLY A O 1
ATOM 820 N N . TRP A 1 101 ? 0.664 -24.031 1.597 1.00 40.72 101 TRP A N 1
ATOM 821 C CA . TRP A 1 101 ? 0.152 -22.646 1.613 1.00 40.72 101 TRP A CA 1
ATOM 822 C C . TRP A 1 101 ? -1.046 -22.509 2.575 1.00 40.72 101 TRP A C 1
ATOM 824 O O . TRP A 1 101 ? -1.662 -23.509 2.952 1.00 40.72 101 TRP A O 1
ATOM 834 N N . GLY A 1 102 ? -1.401 -21.280 2.957 1.00 55.72 102 GLY A N 1
ATOM 835 C CA . GLY A 1 102 ? -2.629 -20.968 3.696 1.00 55.72 102 GLY A CA 1
ATOM 836 C C . GLY A 1 102 ? -3.438 -19.888 2.983 1.00 55.72 102 GLY A C 1
ATOM 837 O O . GLY A 1 102 ? -2.896 -19.165 2.149 1.00 55.72 102 GLY A O 1
ATOM 838 N N . TYR A 1 103 ? -4.737 -19.822 3.257 1.00 63.66 103 TYR A N 1
ATOM 839 C CA . TYR A 1 103 ? -5.588 -18.729 2.790 1.00 63.66 103 TYR A CA 1
ATOM 840 C C . TYR A 1 103 ? -6.617 -18.363 3.860 1.00 63.66 103 TYR A C 1
ATOM 842 O O . TYR A 1 103 ? -6.984 -19.189 4.703 1.00 63.66 103 TYR A O 1
ATOM 850 N N . CYS A 1 104 ? -7.071 -17.115 3.806 1.00 57.78 104 CYS A N 1
ATOM 851 C CA . CYS A 1 104 ? -8.028 -16.540 4.739 1.00 57.78 104 CYS A CA 1
ATOM 852 C C . CYS A 1 104 ? -9.429 -16.517 4.112 1.00 57.78 104 CYS A C 1
ATOM 854 O O . CYS A 1 104 ? -9.576 -16.176 2.936 1.00 57.78 104 CYS A O 1
ATOM 856 N N . SER A 1 105 ? -10.455 -16.908 4.868 1.00 61.06 105 SER A N 1
ATOM 857 C CA . SER A 1 105 ? -11.844 -16.903 4.394 1.00 61.06 105 SER A CA 1
ATOM 858 C C . SER A 1 105 ? -12.822 -16.329 5.409 1.00 61.06 105 SER A C 1
ATOM 860 O O . SER A 1 105 ? -12.656 -16.561 6.606 1.00 61.06 105 SER A O 1
ATOM 862 N N . GLU A 1 106 ? -13.867 -15.646 4.930 1.00 54.97 106 GLU A N 1
ATOM 863 C CA . GLU A 1 106 ? -15.074 -15.399 5.726 1.00 54.97 106 GLU A CA 1
ATOM 864 C C . GLU A 1 106 ? -15.940 -16.658 5.780 1.00 54.97 106 GLU A C 1
ATOM 866 O O . GLU A 1 106 ? -16.033 -17.442 4.827 1.00 54.97 106 GLU A O 1
ATOM 871 N N . GLU A 1 107 ? -16.610 -16.832 6.907 1.00 47.16 107 GLU A N 1
ATOM 872 C CA . GLU A 1 107 ? -17.539 -17.921 7.123 1.00 47.16 107 GLU A CA 1
ATOM 873 C C . GLU A 1 107 ? -18.794 -17.711 6.259 1.00 47.16 107 GLU A C 1
ATOM 875 O O . GLU A 1 107 ? -19.577 -16.783 6.467 1.00 47.16 107 GLU A O 1
ATOM 880 N N . TRP A 1 108 ? -19.024 -18.585 5.272 1.00 44.31 108 TRP A N 1
ATOM 881 C CA . TRP A 1 108 ? -20.359 -18.716 4.689 1.00 44.31 108 TRP A CA 1
ATOM 882 C C . TRP A 1 108 ? -21.245 -19.330 5.770 1.00 44.31 108 TRP A C 1
ATOM 884 O O . TRP A 1 108 ? -21.311 -20.554 5.901 1.00 44.31 108 TRP A O 1
ATOM 894 N N . GLN A 1 109 ? -21.870 -18.482 6.586 1.00 43.81 109 GLN A N 1
ATOM 895 C CA . GLN A 1 109 ? -22.746 -18.948 7.647 1.00 43.81 109 GLN A CA 1
ATOM 896 C C . GLN A 1 109 ? -24.022 -19.500 7.028 1.00 43.81 109 GLN A C 1
ATOM 898 O O . GLN A 1 109 ? -24.982 -18.810 6.680 1.00 43.81 109 GLN A O 1
ATOM 903 N N . ASP A 1 110 ? -24.009 -20.815 6.906 1.00 45.28 110 ASP A N 1
ATOM 904 C CA . ASP A 1 110 ? -25.200 -21.603 7.090 1.00 45.28 110 ASP A CA 1
ATOM 905 C C . ASP A 1 110 ? -25.767 -21.257 8.479 1.00 45.28 110 ASP A C 1
ATOM 907 O O . ASP A 1 110 ? -25.323 -21.814 9.477 1.00 45.28 110 ASP A O 1
ATOM 911 N N . ASP A 1 111 ? -26.694 -20.292 8.544 1.00 51.94 111 ASP A N 1
ATOM 912 C CA . ASP A 1 111 ? -27.249 -19.672 9.769 1.00 51.94 111 ASP A CA 1
ATOM 913 C C . ASP A 1 111 ? -28.019 -20.644 10.699 1.00 51.94 111 ASP A C 1
ATOM 915 O O . ASP A 1 111 ? -28.866 -20.246 11.501 1.00 51.94 111 ASP A O 1
ATOM 919 N N . GLY A 1 112 ? -27.802 -21.953 10.538 1.00 55.06 112 GLY A N 1
ATOM 920 C CA . GLY A 1 112 ? -28.447 -23.038 11.266 1.00 55.06 112 GLY A CA 1
ATOM 921 C C . GLY A 1 112 ? -29.933 -23.187 10.949 1.00 55.06 112 GLY A C 1
ATOM 922 O O . GLY A 1 112 ? -30.557 -24.163 11.378 1.00 55.06 112 GLY A O 1
ATOM 923 N N . SER A 1 113 ? -30.520 -22.266 10.181 1.00 54.66 113 SER A N 1
ATOM 924 C CA . SER A 1 113 ? -31.937 -22.283 9.874 1.00 54.66 113 SER A CA 1
ATOM 925 C C . SER A 1 113 ? -32.270 -23.350 8.835 1.00 54.66 113 SER A C 1
ATOM 927 O O . SER A 1 113 ? -31.434 -23.910 8.118 1.00 54.66 113 SER A O 1
ATOM 929 N N . ILE A 1 114 ? -33.560 -23.664 8.751 1.00 57.75 114 ILE A N 1
ATOM 930 C CA . ILE A 1 114 ? -34.084 -24.526 7.695 1.00 57.75 114 ILE A CA 1
ATOM 931 C C . ILE A 1 114 ? -33.853 -23.897 6.310 1.00 57.75 114 ILE A C 1
ATOM 933 O O . ILE A 1 114 ? -33.758 -24.635 5.343 1.00 57.75 114 ILE A O 1
ATOM 937 N N . TRP A 1 115 ? -33.753 -22.572 6.175 1.00 51.25 115 TRP A N 1
ATOM 938 C CA . TRP A 1 115 ? -33.801 -21.877 4.877 1.00 51.25 115 TRP A CA 1
ATOM 939 C C . TRP A 1 115 ? -32.441 -21.735 4.184 1.00 51.25 115 TRP A C 1
ATOM 941 O O . TRP A 1 115 ? -32.397 -21.547 2.968 1.00 51.25 115 TRP A O 1
ATOM 951 N N . SER A 1 116 ? -31.362 -21.868 4.946 1.00 61.91 116 SER A N 1
ATOM 952 C CA . SER A 1 116 ? -29.951 -21.819 4.537 1.00 61.91 116 SER A CA 1
ATOM 953 C C . SER A 1 116 ? -29.355 -23.198 4.235 1.00 61.91 116 SER A C 1
ATOM 955 O O . SER A 1 116 ? -28.248 -23.283 3.707 1.00 61.91 116 SER A O 1
ATOM 957 N N . ALA A 1 117 ? -30.115 -24.277 4.482 1.00 64.62 117 ALA A N 1
ATOM 958 C CA . ALA A 1 117 ? -29.653 -25.648 4.298 1.00 64.62 117 ALA A CA 1
ATOM 959 C C . ALA A 1 117 ? -29.105 -25.885 2.867 1.00 64.62 117 ALA A C 1
ATOM 961 O O . ALA A 1 117 ? -29.867 -25.792 1.896 1.00 64.62 117 ALA A O 1
ATOM 962 N N . PRO A 1 118 ? -27.816 -26.247 2.712 1.00 65.56 118 PRO A N 1
ATOM 963 C CA . PRO A 1 118 ? -27.154 -26.305 1.406 1.00 65.56 118 PRO A CA 1
ATOM 964 C C . PRO A 1 118 ? -27.536 -27.544 0.584 1.00 65.56 118 PRO A C 1
ATOM 966 O O . PRO A 1 118 ? -27.334 -27.582 -0.633 1.00 65.56 118 PRO A O 1
ATOM 969 N N . ASP A 1 119 ? -28.112 -28.564 1.225 1.00 71.50 119 ASP A N 1
ATOM 970 C CA . ASP A 1 119 ? -28.538 -29.792 0.567 1.00 71.50 119 ASP A CA 1
ATOM 971 C C . ASP A 1 119 ? -29.735 -30.483 1.249 1.00 71.50 119 ASP A C 1
ATOM 973 O O . ASP A 1 119 ? -30.168 -30.153 2.357 1.00 71.50 119 ASP A O 1
ATOM 977 N N . GLU A 1 120 ? -30.293 -31.478 0.549 1.00 74.75 120 GLU A N 1
ATOM 978 C CA . GLU A 1 120 ? -31.462 -32.246 0.988 1.00 74.75 120 GLU A CA 1
ATOM 979 C C . GLU A 1 120 ? -31.224 -32.992 2.314 1.00 74.75 120 GLU A C 1
ATOM 981 O O . GLU A 1 120 ? -32.177 -33.198 3.067 1.00 74.75 120 GLU A O 1
ATOM 986 N N . ALA A 1 121 ? -29.998 -33.422 2.624 1.00 73.38 121 ALA A N 1
ATOM 987 C CA . ALA A 1 121 ? -29.718 -34.147 3.862 1.00 73.38 121 ALA A CA 1
ATOM 988 C C . ALA A 1 121 ? -29.732 -33.192 5.063 1.00 73.38 121 ALA A C 1
ATOM 990 O O . ALA A 1 121 ? -30.458 -33.466 6.021 1.00 73.38 121 ALA A O 1
ATOM 991 N N . THR A 1 122 ? -29.054 -32.047 4.949 1.00 71.62 122 THR A N 1
ATOM 992 C CA . THR A 1 122 ? -29.010 -30.997 5.983 1.00 71.62 122 THR A CA 1
ATOM 993 C C . THR A 1 122 ? -30.397 -30.406 6.242 1.00 71.62 122 THR A C 1
ATOM 995 O O . THR A 1 122 ? -30.816 -30.256 7.388 1.00 71.62 122 THR A O 1
ATOM 998 N N . CYS A 1 123 ? -31.187 -30.197 5.185 1.00 74.06 123 CYS A N 1
ATOM 999 C CA . CYS A 1 123 ? -32.584 -29.765 5.282 1.00 74.06 123 CYS A CA 1
ATOM 1000 C C . CYS A 1 123 ? -33.456 -30.720 6.116 1.00 74.06 123 CYS A C 1
ATOM 1002 O O . CYS A 1 123 ? -34.253 -30.293 6.952 1.00 74.06 123 CYS A O 1
ATOM 1004 N N . ASN A 1 124 ? -33.299 -32.031 5.898 1.00 72.81 124 ASN A N 1
ATOM 1005 C CA . ASN A 1 124 ? -34.073 -33.049 6.607 1.00 72.81 124 ASN A CA 1
ATOM 1006 C C . ASN A 1 124 ? -33.570 -33.277 8.046 1.00 72.81 124 ASN A C 1
ATOM 1008 O O . ASN A 1 124 ? -34.377 -33.637 8.905 1.00 72.81 124 ASN A O 1
ATOM 1012 N N . GLU A 1 125 ? -32.274 -33.087 8.323 1.00 68.25 125 GLU A N 1
ATOM 1013 C CA . GLU A 1 125 ? -31.715 -33.126 9.687 1.00 68.25 125 GLU A CA 1
ATOM 1014 C C . GLU A 1 125 ? -32.205 -31.953 10.541 1.00 68.25 125 GLU A C 1
ATOM 1016 O O . GLU A 1 125 ? -32.502 -32.145 11.720 1.00 68.25 125 GLU A O 1
ATOM 1021 N N . ARG A 1 126 ? -32.417 -30.785 9.924 1.00 68.00 126 ARG A N 1
ATOM 1022 C CA . ARG A 1 126 ? -32.955 -29.578 10.574 1.00 68.00 126 ARG A CA 1
ATOM 1023 C C . ARG A 1 126 ? -34.482 -29.501 10.622 1.00 68.00 126 ARG A C 1
ATOM 1025 O O . ARG A 1 126 ? -35.032 -28.502 11.060 1.00 68.00 126 ARG A O 1
ATOM 1032 N N . GLY A 1 127 ? -35.187 -30.556 10.202 1.00 63.25 127 GLY A N 1
ATOM 1033 C CA . GLY A 1 127 ? -36.648 -30.659 10.317 1.00 63.25 127 GLY A CA 1
ATOM 1034 C C . GLY A 1 127 ? -37.461 -30.005 9.190 1.00 63.25 127 GLY A C 1
ATOM 1035 O O . GLY A 1 127 ? -38.693 -30.025 9.254 1.00 63.25 127 GLY A O 1
ATOM 1036 N N . GLY A 1 128 ? -36.811 -29.486 8.144 1.00 67.88 128 GLY A N 1
ATOM 1037 C CA . GLY A 1 128 ? -37.449 -28.915 6.954 1.00 67.88 128 GLY A CA 1
ATOM 1038 C C . GLY A 1 128 ? -37.779 -29.947 5.868 1.00 67.88 128 GLY A C 1
ATOM 1039 O O . GLY A 1 128 ? -37.422 -31.122 5.954 1.00 67.88 128 GLY A O 1
ATOM 1040 N N . GLN A 1 129 ? -38.490 -29.524 4.818 1.00 73.69 129 GLN A N 1
ATOM 1041 C CA . GLN A 1 129 ? -38.746 -30.343 3.624 1.00 73.69 129 GLN A CA 1
ATOM 1042 C C . GLN A 1 129 ? -38.042 -29.763 2.393 1.00 73.69 129 GLN A C 1
ATOM 1044 O O . GLN A 1 129 ? -38.209 -28.590 2.070 1.00 73.69 129 GLN A O 1
ATOM 1049 N N . TRP A 1 130 ? -37.302 -30.602 1.660 1.00 76.81 130 TRP A N 1
ATOM 1050 C CA . TRP A 1 130 ? -36.552 -30.178 0.473 1.00 76.81 130 TRP A CA 1
ATOM 1051 C C . TRP A 1 130 ? -37.426 -30.119 -0.785 1.00 76.81 130 TRP A C 1
ATOM 1053 O O . TRP A 1 130 ? -38.120 -31.086 -1.126 1.00 76.81 130 TRP A O 1
ATOM 1063 N N . LEU A 1 131 ? -37.359 -29.004 -1.515 1.00 66.81 131 LEU A N 1
ATOM 1064 C CA . LEU A 1 131 ? -38.047 -28.805 -2.790 1.00 66.81 131 LEU A CA 1
ATOM 1065 C C . LEU A 1 131 ? -37.021 -28.614 -3.913 1.00 66.81 131 LEU A C 1
ATOM 1067 O O . LEU A 1 131 ? -36.282 -27.637 -3.952 1.00 66.81 131 LEU A O 1
ATOM 1071 N N . GLN A 1 132 ? -36.985 -29.577 -4.837 1.00 70.25 132 GLN A N 1
ATOM 1072 C CA . GLN A 1 132 ? -36.030 -29.608 -5.946 1.00 70.25 132 GLN A CA 1
ATOM 1073 C C . GLN A 1 132 ? -36.638 -29.033 -7.233 1.00 70.25 132 GLN A C 1
ATOM 1075 O O . GLN A 1 132 ? -37.637 -29.565 -7.734 1.00 70.25 132 GLN A O 1
ATOM 1080 N N . GLU A 1 133 ? -35.969 -28.048 -7.837 1.00 50.03 133 GLU A N 1
ATOM 1081 C CA . GLU A 1 133 ? -36.287 -27.529 -9.170 1.00 50.03 133 GLU A CA 1
ATOM 1082 C C . GLU A 1 133 ? -35.084 -27.614 -10.120 1.00 50.03 133 GLU A C 1
ATOM 1084 O O . GLU A 1 133 ? -34.133 -26.854 -10.017 1.00 50.03 133 GLU A O 1
ATOM 1089 N N . GLU A 1 134 ? -35.169 -28.530 -11.090 1.00 60.34 134 GLU A N 1
ATOM 1090 C CA . GLU A 1 134 ? -34.223 -28.747 -12.203 1.00 60.34 134 GLU A CA 1
ATOM 1091 C C . GLU A 1 134 ? -32.725 -28.771 -11.820 1.00 60.34 134 GLU A C 1
ATOM 1093 O O . GLU A 1 134 ? -32.190 -29.873 -11.701 1.00 60.34 134 GLU A O 1
ATOM 1098 N N . ASP A 1 135 ? -32.081 -27.617 -11.608 1.00 46.31 135 ASP A N 1
ATOM 1099 C CA . ASP A 1 135 ? -30.637 -27.476 -11.351 1.00 46.31 135 ASP A CA 1
ATOM 1100 C C . ASP A 1 135 ? -30.287 -26.884 -9.962 1.00 46.31 135 ASP A C 1
ATOM 1102 O O . ASP A 1 135 ? -29.109 -26.738 -9.648 1.00 46.31 135 ASP A O 1
ATOM 1106 N N . TRP A 1 136 ? -31.275 -26.581 -9.108 1.00 43.56 136 TRP A N 1
ATOM 1107 C CA . TRP A 1 136 ? -31.063 -26.182 -7.704 1.00 43.56 136 TRP A CA 1
ATOM 1108 C C . TRP A 1 136 ? -32.257 -26.589 -6.817 1.00 43.56 136 TRP A C 1
ATOM 1110 O O . TRP A 1 136 ? -33.276 -27.087 -7.304 1.00 43.56 136 TRP A O 1
ATOM 1120 N N . GLY A 1 137 ? -32.120 -26.481 -5.498 1.00 61.19 137 GLY A N 1
ATOM 1121 C CA . GLY A 1 137 ? -33.182 -26.799 -4.541 1.00 61.19 137 GLY A CA 1
ATOM 1122 C C . GLY A 1 137 ? -33.118 -25.872 -3.338 1.00 61.19 137 GLY A C 1
ATOM 1123 O O . GLY A 1 137 ? -32.101 -25.218 -3.128 1.00 61.19 137 GLY A O 1
ATOM 1124 N N . TYR A 1 138 ? -34.215 -25.779 -2.595 1.00 64.00 138 TYR A N 1
ATOM 1125 C CA . TYR A 1 138 ? -34.267 -25.008 -1.356 1.00 64.00 138 TYR A CA 1
ATOM 1126 C C . TYR A 1 138 ? -35.154 -25.706 -0.324 1.00 64.00 138 TYR A C 1
ATOM 1128 O O . TYR A 1 138 ? -36.043 -26.501 -0.661 1.00 64.00 138 TYR A O 1
ATOM 1136 N N . CYS A 1 139 ? -34.887 -25.416 0.942 1.00 71.81 139 CYS A N 1
ATOM 1137 C CA . CYS A 1 139 ? -35.519 -26.044 2.089 1.00 71.81 139 CYS A CA 1
ATOM 1138 C C . CYS A 1 139 ? -36.525 -25.086 2.745 1.00 71.81 139 CYS A C 1
ATOM 1140 O O . CYS A 1 139 ? -36.344 -23.871 2.708 1.00 71.81 139 CYS A O 1
ATOM 1142 N N . TRP A 1 140 ? -37.629 -25.616 3.275 1.00 70.81 140 TRP A N 1
ATOM 1143 C CA . TRP A 1 140 ? -38.681 -24.809 3.902 1.00 70.81 140 TRP A CA 1
ATOM 1144 C C . TRP A 1 140 ? -39.339 -25.541 5.075 1.00 70.81 140 TRP A C 1
ATOM 1146 O O . TRP A 1 140 ? -39.369 -26.776 5.107 1.00 70.81 140 TRP A O 1
ATOM 1156 N N . GLU A 1 141 ? -39.879 -24.781 6.030 1.00 65.44 141 GLU A N 1
ATOM 1157 C CA . GLU A 1 141 ? -40.501 -25.319 7.243 1.00 65.44 141 GLU A CA 1
ATOM 1158 C C . GLU A 1 141 ? -42.027 -25.392 7.119 1.00 65.44 141 GLU A C 1
ATOM 1160 O O . GLU A 1 141 ? -42.696 -24.433 6.728 1.00 65.44 141 GLU A O 1
ATOM 1165 N N . ASP A 1 142 ? -42.584 -26.546 7.479 1.00 63.84 142 ASP A N 1
ATOM 1166 C CA . ASP A 1 142 ? -44.018 -26.791 7.512 1.00 63.84 142 ASP A CA 1
ATOM 1167 C C . ASP A 1 142 ? -44.494 -26.811 8.971 1.00 63.84 142 ASP A C 1
ATOM 1169 O O . ASP A 1 142 ? -44.400 -27.837 9.646 1.00 63.84 142 ASP A O 1
ATOM 1173 N N . SER A 1 143 ? -45.026 -25.683 9.452 1.00 65.06 143 SER A N 1
ATOM 1174 C CA . SER A 1 143 ? -45.399 -25.462 10.863 1.00 65.06 143 SER A CA 1
ATOM 1175 C C . SER A 1 143 ? -46.495 -26.401 11.402 1.00 65.06 143 SER A C 1
ATOM 1177 O O . SER A 1 143 ? -46.865 -26.347 12.573 1.00 65.06 143 SER A O 1
ATOM 1179 N N . GLY A 1 144 ? -47.070 -27.259 10.551 1.00 64.00 144 GLY A N 1
ATOM 1180 C CA . GLY A 1 144 ? -48.192 -28.130 10.903 1.00 64.00 144 GLY A CA 1
ATOM 1181 C C . GLY A 1 144 ? -49.542 -27.411 10.928 1.00 64.00 144 GLY A C 1
ATOM 1182 O O . GLY A 1 144 ? -50.579 -28.078 10.995 1.00 64.00 144 GLY A O 1
ATOM 1183 N N . GLU A 1 145 ? -49.546 -26.085 10.790 1.00 66.88 145 GLU A N 1
ATOM 1184 C CA . GLU A 1 145 ? -50.743 -25.264 10.694 1.00 66.88 145 GLU A CA 1
ATOM 1185 C C . GLU A 1 145 ? -51.468 -25.476 9.361 1.00 66.88 145 GLU A C 1
ATOM 1187 O O . GLU A 1 145 ? -50.931 -25.959 8.352 1.00 66.88 145 GLU A O 1
ATOM 1192 N N . VAL A 1 146 ? -52.750 -25.121 9.353 1.00 66.81 146 VAL A N 1
ATOM 1193 C CA . VAL A 1 146 ? -53.617 -25.285 8.184 1.00 66.81 146 VAL A CA 1
ATOM 1194 C C . VAL A 1 146 ? -53.141 -24.456 6.989 1.00 66.81 146 VAL A C 1
ATOM 1196 O O . VAL A 1 146 ? -53.227 -24.916 5.852 1.00 66.81 146 VAL A O 1
ATOM 1199 N N . TRP A 1 147 ? -52.642 -23.249 7.235 1.00 62.47 147 TRP A N 1
ATOM 1200 C CA . TRP A 1 147 ? -52.320 -22.250 6.212 1.00 62.47 147 TRP A CA 1
ATOM 1201 C C . TRP A 1 147 ? -51.052 -22.580 5.416 1.00 62.47 147 TRP A C 1
ATOM 1203 O O . TRP A 1 147 ? -50.946 -22.178 4.256 1.00 62.47 147 TRP A O 1
ATOM 1213 N N . ASP A 1 148 ? -50.160 -23.385 5.997 1.00 68.25 148 ASP A N 1
ATOM 1214 C CA . ASP A 1 148 ? -48.893 -23.800 5.386 1.00 68.25 148 ASP A CA 1
ATOM 1215 C C . ASP A 1 148 ? -49.024 -25.033 4.492 1.00 68.25 148 ASP A C 1
ATOM 1217 O O . ASP A 1 148 ? -48.103 -25.388 3.756 1.00 68.25 148 ASP A O 1
ATOM 1221 N N . ALA A 1 149 ? -50.209 -25.651 4.452 1.00 68.25 149 ALA A N 1
ATOM 1222 C CA . ALA A 1 149 ? -50.488 -26.700 3.489 1.00 68.25 149 ALA A CA 1
ATOM 1223 C C . ALA A 1 149 ? -50.362 -26.155 2.054 1.00 68.25 149 ALA A C 1
ATOM 1225 O O . ALA A 1 149 ? -51.072 -25.229 1.668 1.00 68.25 149 ALA A O 1
ATOM 1226 N N . ARG A 1 150 ? -49.491 -26.759 1.236 1.00 71.06 150 ARG A N 1
ATOM 1227 C CA . ARG A 1 150 ? -49.269 -26.383 -0.180 1.00 71.06 150 ARG A CA 1
ATOM 1228 C C . ARG A 1 150 ? -50.000 -27.269 -1.184 1.00 71.06 150 ARG A C 1
ATOM 1230 O O . ARG A 1 150 ? -49.969 -27.013 -2.388 1.00 71.06 150 ARG A O 1
ATOM 1237 N N . ASP A 1 151 ? -50.708 -28.285 -0.701 1.00 75.12 151 ASP A N 1
ATOM 1238 C CA . ASP A 1 151 ? -51.570 -29.120 -1.520 1.00 75.12 151 ASP A CA 1
ATOM 1239 C C . ASP A 1 151 ? -52.914 -29.425 -0.845 1.00 75.12 151 ASP A C 1
ATOM 1241 O O . ASP A 1 151 ? -53.089 -29.396 0.376 1.00 75.12 151 ASP A O 1
ATOM 1245 N N . GLN A 1 152 ? -53.892 -29.754 -1.688 1.00 76.44 152 GLN A N 1
ATOM 1246 C CA . GLN A 1 152 ? -55.265 -29.979 -1.262 1.00 76.44 152 GLN A CA 1
ATOM 1247 C C . GLN A 1 152 ? -55.414 -31.161 -0.291 1.00 76.44 152 GLN A C 1
ATOM 1249 O O . GLN A 1 152 ? -56.345 -31.159 0.513 1.00 76.44 152 GLN A O 1
ATOM 1254 N N . ALA A 1 153 ? -54.584 -32.201 -0.377 1.00 76.50 153 ALA A N 1
ATOM 1255 C CA . ALA A 1 153 ? -54.714 -33.354 0.509 1.00 76.50 153 ALA A CA 1
ATOM 1256 C C . ALA A 1 153 ? -54.270 -32.986 1.929 1.00 76.50 153 ALA A C 1
ATOM 1258 O O . ALA A 1 153 ? -55.043 -33.206 2.862 1.00 76.50 153 ALA A O 1
ATOM 1259 N N . THR A 1 154 ? -53.113 -32.336 2.054 1.00 75.31 154 THR A N 1
ATOM 1260 C CA . THR A 1 154 ? -52.534 -31.893 3.331 1.00 75.31 154 THR A CA 1
ATOM 1261 C C . THR A 1 154 ? -53.424 -30.857 4.028 1.00 75.31 154 THR A C 1
ATOM 1263 O O . THR A 1 154 ? -53.736 -30.996 5.208 1.00 75.31 154 THR A O 1
ATOM 1266 N N . CYS A 1 155 ? -53.977 -29.904 3.270 1.00 77.25 155 CYS A N 1
ATOM 1267 C CA . CYS A 1 155 ? -54.924 -28.899 3.772 1.00 77.25 155 CYS A CA 1
ATOM 1268 C C . CYS A 1 155 ? -56.179 -29.522 4.411 1.00 77.25 155 CYS A C 1
ATOM 1270 O O . CYS A 1 155 ? -56.615 -29.128 5.492 1.00 77.25 155 CYS A O 1
ATOM 1272 N N . ASN A 1 156 ? -56.746 -30.547 3.764 1.00 76.19 156 ASN A N 1
ATOM 1273 C CA . ASN A 1 156 ? -57.931 -31.233 4.280 1.00 76.19 156 ASN A CA 1
ATOM 1274 C C . ASN A 1 156 ? -57.613 -32.153 5.469 1.00 76.19 156 ASN A C 1
ATOM 1276 O O . ASN A 1 156 ? -58.496 -32.417 6.285 1.00 76.19 156 ASN A O 1
ATOM 1280 N N . GLU A 1 157 ? -56.391 -32.686 5.548 1.00 73.94 157 GLU A N 1
ATOM 1281 C CA . GLU A 1 157 ? -55.960 -33.551 6.652 1.00 73.94 157 GLU A CA 1
ATOM 1282 C C . GLU A 1 157 ? -55.763 -32.749 7.946 1.00 73.94 157 GLU A C 1
ATOM 1284 O O . GLU A 1 157 ? -56.040 -33.265 9.029 1.00 73.94 157 GLU A O 1
ATOM 1289 N N . ARG A 1 158 ? -55.413 -31.464 7.815 1.00 74.12 158 ARG A N 1
ATOM 1290 C CA . ARG A 1 158 ? -55.222 -30.515 8.921 1.00 74.12 158 ARG A CA 1
ATOM 1291 C C . ARG A 1 158 ? -56.473 -29.748 9.345 1.00 74.12 158 ARG A C 1
ATOM 1293 O O . ARG A 1 158 ? -56.418 -28.988 10.294 1.00 74.12 158 ARG A O 1
ATOM 1300 N N . GLY A 1 159 ? -57.617 -29.986 8.702 1.00 67.00 159 GLY A N 1
ATOM 1301 C CA . GLY A 1 159 ? -58.898 -29.379 9.095 1.00 67.00 159 GLY A CA 1
ATOM 1302 C C . GLY A 1 159 ? -59.257 -28.077 8.372 1.00 67.00 159 GLY A C 1
ATOM 1303 O O . GLY A 1 159 ? -60.336 -27.535 8.616 1.00 67.00 159 GLY A O 1
ATOM 1304 N N . GLY A 1 160 ? -58.426 -27.631 7.427 1.00 72.88 160 GLY A N 1
ATOM 1305 C CA . GLY A 1 160 ? -58.666 -26.448 6.609 1.00 72.88 160 GLY A CA 1
ATOM 1306 C C . GLY A 1 160 ? -59.481 -26.672 5.343 1.00 72.88 160 GLY A C 1
ATOM 1307 O O . GLY A 1 160 ? -59.776 -27.795 4.928 1.00 72.88 160 GLY A O 1
ATOM 1308 N N . THR A 1 161 ? -59.830 -25.565 4.687 1.00 77.38 161 THR A N 1
ATOM 1309 C CA . THR A 1 161 ? -60.495 -25.549 3.377 1.00 77.38 161 THR A CA 1
ATOM 1310 C C . THR A 1 161 ? -59.542 -25.037 2.294 1.00 77.38 161 THR A C 1
ATOM 1312 O O . THR A 1 161 ? -58.983 -23.953 2.420 1.00 77.38 161 THR A O 1
ATOM 1315 N N . TRP A 1 162 ? -59.369 -25.817 1.218 1.00 77.56 162 TRP A N 1
ATOM 1316 C CA . TRP A 1 162 ? -58.460 -25.503 0.103 1.00 77.56 162 TRP A CA 1
ATOM 1317 C C . TRP A 1 162 ? -59.117 -24.612 -0.954 1.00 77.56 162 TRP A C 1
ATOM 1319 O O . TRP A 1 162 ? -60.162 -25.001 -1.490 1.00 77.56 162 TRP A O 1
ATOM 1329 N N . GLU A 1 163 ? -58.472 -23.502 -1.330 1.00 76.00 163 GLU A N 1
ATOM 1330 C CA . GLU A 1 163 ? -58.914 -22.634 -2.429 1.00 76.00 163 GLU A CA 1
ATOM 1331 C C . GLU A 1 163 ? -58.124 -22.930 -3.726 1.00 76.00 163 GLU A C 1
ATOM 1333 O O . GLU A 1 163 ? -56.954 -22.564 -3.860 1.00 76.00 163 GLU A O 1
ATOM 1338 N N . PRO A 1 164 ? -58.729 -23.618 -4.714 1.00 62.69 164 PRO A N 1
ATOM 1339 C CA . PRO A 1 164 ? -58.007 -24.165 -5.863 1.00 62.69 164 PRO A CA 1
ATOM 1340 C C . PRO A 1 164 ? -57.581 -23.142 -6.925 1.00 62.69 164 PRO A C 1
ATOM 1342 O O . PRO A 1 164 ? -56.773 -23.504 -7.779 1.00 62.69 164 PRO A O 1
ATOM 1345 N N . ASP A 1 165 ? -58.123 -21.921 -6.914 1.00 61.91 165 ASP A N 1
ATOM 1346 C CA . ASP A 1 165 ? -57.771 -20.890 -7.902 1.00 61.91 165 ASP A CA 1
ATOM 1347 C C . ASP A 1 165 ? -56.499 -20.106 -7.512 1.00 61.91 165 ASP A C 1
ATOM 1349 O O . ASP A 1 165 ? -55.764 -19.692 -8.409 1.00 61.91 165 ASP A O 1
ATOM 1353 N N . ASP A 1 166 ? -56.202 -19.975 -6.212 1.00 55.81 166 ASP A N 1
ATOM 1354 C CA . ASP A 1 166 ? -55.065 -19.192 -5.692 1.00 55.81 166 ASP A CA 1
ATOM 1355 C C . ASP A 1 166 ? -54.032 -20.031 -4.905 1.00 55.81 166 ASP A C 1
ATOM 1357 O O . ASP A 1 166 ? -52.958 -19.534 -4.581 1.00 55.81 166 ASP A O 1
ATOM 1361 N N . GLY A 1 167 ? -54.313 -21.313 -4.634 1.00 64.44 167 GLY A N 1
ATOM 1362 C CA . GLY A 1 167 ? -53.314 -22.271 -4.144 1.00 64.44 167 GLY A CA 1
ATOM 1363 C C . GLY A 1 167 ? -52.923 -22.134 -2.668 1.00 64.44 167 GLY A C 1
ATOM 1364 O O . GLY A 1 167 ? -51.759 -22.354 -2.343 1.00 64.44 167 GLY A O 1
ATOM 1365 N N . TYR A 1 168 ? -53.868 -21.794 -1.782 1.00 65.06 168 TYR A N 1
ATOM 1366 C CA . TYR A 1 168 ? -53.647 -21.760 -0.327 1.00 65.06 168 TYR A CA 1
ATOM 1367 C C . TYR A 1 168 ? -54.858 -22.281 0.477 1.00 65.06 168 TYR A C 1
ATOM 1369 O O . TYR A 1 168 ? -55.950 -22.489 -0.066 1.00 65.06 168 TYR A O 1
ATOM 1377 N N . CYS A 1 169 ? -54.650 -22.529 1.775 1.00 71.75 169 CYS A N 1
ATOM 1378 C CA . CYS A 1 169 ? -55.580 -23.191 2.698 1.00 71.75 169 CYS A CA 1
ATOM 1379 C C . CYS A 1 169 ? -55.973 -22.284 3.887 1.00 71.75 169 CYS A C 1
ATOM 1381 O O . CYS A 1 169 ? -55.172 -21.437 4.266 1.00 71.75 169 CYS A O 1
ATOM 1383 N N . TYR A 1 170 ? -57.183 -22.428 4.461 1.00 73.69 170 TYR A N 1
ATOM 1384 C CA . TYR A 1 170 ? -57.682 -21.563 5.556 1.00 73.69 170 TYR A CA 1
ATOM 1385 C C . TYR A 1 170 ? -58.671 -22.216 6.559 1.00 73.69 170 TYR A C 1
ATOM 1387 O O . TYR A 1 170 ? -59.357 -23.177 6.196 1.00 73.69 170 TYR A O 1
ATOM 1395 N N . GLU A 1 171 ? -58.805 -21.664 7.784 1.00 54.03 171 GLU A N 1
ATOM 1396 C CA . GLU A 1 171 ? -59.743 -22.089 8.866 1.00 54.03 171 GLU A CA 1
ATOM 1397 C C . GLU A 1 171 ? -60.913 -21.106 9.158 1.00 54.03 171 GLU A C 1
ATOM 1399 O O . GLU A 1 171 ? -60.834 -19.911 8.871 1.00 54.03 171 GLU A O 1
ATOM 1404 N N . GLU A 1 172 ? -62.018 -21.594 9.758 1.00 46.28 172 GLU A N 1
ATOM 1405 C CA . GLU A 1 172 ? -63.236 -20.822 10.106 1.00 46.28 172 GLU A CA 1
ATOM 1406 C C . GLU A 1 172 ? -63.496 -20.813 11.645 1.00 46.28 172 GLU A C 1
ATOM 1408 O O . GLU A 1 172 ? -63.630 -21.864 12.262 1.00 46.28 172 GLU A O 1
ATOM 1413 N N . TRP A 1 173 ? -63.582 -19.619 12.258 1.00 39.78 173 TRP A N 1
ATOM 1414 C CA . TRP A 1 173 ? -63.551 -19.297 13.714 1.00 39.78 173 TRP A CA 1
ATOM 1415 C C . TRP A 1 173 ? -64.585 -19.974 14.670 1.00 39.78 173 TRP A C 1
ATOM 1417 O O . TRP A 1 173 ? -65.789 -19.955 14.386 1.00 39.78 173 TRP A O 1
ATOM 1427 N N . ALA A 1 174 ? -64.152 -20.385 15.885 1.00 39.25 174 ALA A N 1
ATOM 1428 C CA . ALA A 1 174 ? -64.971 -20.683 17.092 1.00 39.25 174 ALA A CA 1
ATOM 1429 C C . ALA A 1 174 ? -64.188 -20.446 18.431 1.00 39.25 174 ALA A C 1
ATOM 1431 O O . ALA A 1 174 ? -62.966 -20.417 18.376 1.00 39.25 174 ALA A O 1
ATOM 1432 N N . PRO A 1 175 ? -64.840 -20.230 19.608 1.00 47.03 175 PRO A N 1
ATOM 1433 C CA . PRO A 1 175 ? -64.206 -19.676 20.820 1.00 47.03 175 PRO A CA 1
ATOM 1434 C C . PRO A 1 175 ? -63.832 -20.734 21.884 1.00 47.03 175 PRO A C 1
ATOM 1436 O O . PRO A 1 175 ? -64.719 -21.442 22.361 1.00 47.03 175 PRO A O 1
ATOM 1439 N N . ASP A 1 176 ? -62.572 -20.758 22.327 1.00 46.06 176 ASP A N 1
ATOM 1440 C CA . ASP A 1 176 ? -62.046 -21.693 23.338 1.00 46.06 176 ASP A CA 1
ATOM 1441 C C . ASP A 1 176 ? -61.436 -20.954 24.545 1.00 46.06 176 ASP A C 1
ATOM 1443 O O . ASP A 1 176 ? -60.369 -20.369 24.432 1.00 46.06 176 ASP A O 1
ATOM 1447 N N . TYR A 1 177 ? -62.102 -21.004 25.705 1.00 55.06 177 TYR A N 1
ATOM 1448 C CA . TYR A 1 177 ? -61.498 -20.818 27.040 1.00 55.06 177 TYR A CA 1
ATOM 1449 C C . TYR A 1 177 ? -62.343 -21.581 28.085 1.00 55.06 177 TYR A C 1
ATOM 1451 O O . TYR A 1 177 ? -63.040 -20.984 28.903 1.00 55.06 177 TYR A O 1
ATOM 1459 N N . ASP A 1 178 ? -62.336 -22.918 28.034 1.00 55.62 178 ASP A N 1
ATOM 1460 C CA . ASP A 1 178 ? -62.835 -23.788 29.119 1.00 55.62 178 ASP A CA 1
ATOM 1461 C C . ASP A 1 178 ? -61.813 -24.912 29.360 1.00 55.62 178 ASP A C 1
ATOM 1463 O O . ASP A 1 178 ? -61.740 -25.874 28.596 1.00 55.62 178 ASP A O 1
ATOM 1467 N N . ASP A 1 179 ? -61.006 -24.779 30.418 1.00 63.75 179 ASP A N 1
ATOM 1468 C CA . ASP A 1 179 ? -59.948 -25.735 30.793 1.00 63.75 179 ASP A CA 1
ATOM 1469 C C . ASP A 1 179 ? -60.464 -26.951 31.597 1.00 63.75 179 ASP A C 1
ATOM 1471 O O . ASP A 1 179 ? -59.693 -27.815 32.020 1.00 63.75 179 ASP A O 1
ATOM 1475 N N . GLY A 1 180 ? -61.779 -27.047 31.821 1.00 57.84 180 GLY A N 1
ATOM 1476 C CA . GLY A 1 180 ? -62.394 -28.154 32.552 1.00 57.84 180 GLY A CA 1
ATOM 1477 C C . GLY A 1 180 ? -62.424 -28.006 34.081 1.00 57.84 180 GLY A C 1
ATOM 1478 O O . GLY A 1 180 ? -63.032 -28.855 34.744 1.00 57.84 180 GLY A O 1
ATOM 1479 N N . SER A 1 181 ? -61.834 -26.954 34.658 1.00 64.12 181 SER A N 1
ATOM 1480 C CA . SER A 1 181 ? -61.860 -26.663 36.101 1.00 64.12 181 SER A CA 1
ATOM 1481 C C . SER A 1 181 ? -63.198 -26.062 36.577 1.00 64.12 181 SER A C 1
ATOM 1483 O O . SER A 1 181 ? -64.071 -25.713 35.782 1.00 64.12 181 SER A O 1
ATOM 1485 N N . ILE A 1 182 ? -63.425 -25.975 37.899 1.00 62.75 182 ILE A N 1
ATOM 1486 C CA . ILE A 1 182 ? -64.614 -25.282 38.447 1.00 62.75 182 ILE A CA 1
ATOM 1487 C C . ILE A 1 182 ? -64.633 -23.812 37.999 1.00 62.75 182 ILE A C 1
ATOM 1489 O O . ILE A 1 182 ? -65.698 -23.290 37.684 1.00 62.75 182 ILE A O 1
ATOM 1493 N N . TRP A 1 183 ? -63.464 -23.178 37.939 1.00 60.72 183 TRP A N 1
ATOM 1494 C CA . TRP A 1 183 ? -63.292 -21.734 37.773 1.00 60.72 183 TRP A CA 1
ATOM 1495 C C . TRP A 1 183 ? -63.476 -21.258 36.327 1.00 60.72 183 TRP A C 1
ATOM 1497 O O . TRP A 1 183 ? -63.856 -20.114 36.106 1.00 60.72 183 TRP A O 1
ATOM 1507 N N . SER A 1 184 ? -63.296 -22.152 35.354 1.00 66.06 184 SER A N 1
ATOM 1508 C CA . SER A 1 184 ? -63.461 -21.902 33.915 1.00 66.06 184 SER A CA 1
ATOM 1509 C C . SER A 1 184 ? -64.830 -22.319 33.366 1.00 66.06 184 SER A C 1
ATOM 1511 O O . SER A 1 184 ? -65.057 -22.292 32.157 1.00 66.06 184 SER A O 1
ATOM 1513 N N . ALA A 1 185 ? -65.764 -22.716 34.239 1.00 65.69 185 ALA A N 1
ATOM 1514 C CA . ALA A 1 185 ? -67.096 -23.135 33.825 1.00 65.69 185 ALA A CA 1
ATOM 1515 C C . ALA A 1 185 ? -67.838 -21.980 33.112 1.00 65.69 185 ALA A C 1
ATOM 1517 O O . ALA A 1 185 ? -68.144 -20.972 33.752 1.00 65.69 185 ALA A O 1
ATOM 1518 N N . PRO A 1 186 ? -68.206 -22.123 31.823 1.00 70.12 186 PRO A N 1
ATOM 1519 C CA . PRO A 1 186 ? -68.743 -21.014 31.030 1.00 70.12 186 PRO A CA 1
ATOM 1520 C C . PRO A 1 186 ? -70.209 -20.684 31.355 1.00 70.12 186 PRO A C 1
ATOM 1522 O O . PRO A 1 186 ? -70.743 -19.678 30.886 1.00 70.12 186 PRO A O 1
ATOM 1525 N N . ASP A 1 187 ? -70.887 -21.532 32.137 1.00 72.69 187 ASP A N 1
ATOM 1526 C CA . ASP A 1 187 ? -72.267 -21.319 32.557 1.00 72.69 187 ASP A CA 1
ATOM 1527 C C . ASP A 1 187 ? -72.614 -21.967 33.914 1.00 72.69 187 ASP A C 1
ATOM 1529 O O . ASP A 1 187 ? -71.944 -22.876 34.414 1.00 72.69 187 ASP A O 1
ATOM 1533 N N . GLU A 1 188 ? -73.731 -21.510 34.494 1.00 76.12 188 GLU A N 1
ATOM 1534 C CA . GLU A 1 188 ? -74.286 -21.972 35.776 1.00 76.12 188 GLU A CA 1
ATOM 1535 C C . GLU A 1 188 ? -74.501 -23.497 35.826 1.00 76.12 188 GLU A C 1
ATOM 1537 O O . GLU A 1 188 ? -74.367 -24.120 36.887 1.00 76.12 188 GLU A O 1
ATOM 1542 N N . ALA A 1 189 ? -74.833 -24.120 34.689 1.00 75.50 189 ALA A N 1
ATOM 1543 C CA . ALA A 1 189 ? -75.087 -25.555 34.622 1.00 75.50 189 ALA A CA 1
ATOM 1544 C C . ALA A 1 189 ? -73.782 -26.352 34.737 1.00 75.50 189 ALA A C 1
ATOM 1546 O O . ALA A 1 189 ? -73.727 -27.328 35.487 1.00 75.50 189 ALA A O 1
ATOM 1547 N N . THR A 1 190 ? -72.735 -25.889 34.061 1.00 74.94 190 THR A N 1
ATOM 1548 C CA . THR A 1 190 ? -71.396 -26.481 34.079 1.00 74.94 190 THR A CA 1
ATOM 1549 C C . THR A 1 190 ? -70.732 -26.278 35.443 1.00 74.94 190 THR A C 1
ATOM 1551 O O . THR A 1 190 ? -70.183 -27.224 36.005 1.00 74.94 190 THR A O 1
ATOM 1554 N N . CYS A 1 191 ? -70.907 -25.101 36.054 1.00 75.25 191 CYS A N 1
ATOM 1555 C CA . CYS A 1 191 ? -70.477 -24.806 37.424 1.00 75.25 191 CYS A CA 1
ATOM 1556 C C . CYS A 1 191 ? -71.115 -25.758 38.453 1.00 75.25 191 CYS A C 1
ATOM 1558 O O . CYS A 1 191 ? -70.435 -26.355 39.292 1.00 75.25 191 CYS A O 1
ATOM 1560 N N . SER A 1 192 ? -72.429 -25.977 38.330 1.00 74.44 192 SER A N 1
ATOM 1561 C CA . SER A 1 192 ? -73.179 -26.865 39.224 1.00 74.44 192 SER A CA 1
ATOM 1562 C C . SER A 1 192 ? -72.839 -28.349 39.028 1.00 74.44 192 SER A C 1
ATOM 1564 O O . SER A 1 192 ? -72.889 -29.118 39.989 1.00 74.44 192 SER A O 1
ATOM 1566 N N . GLU A 1 193 ? -72.507 -28.781 37.804 1.00 74.31 193 GLU A N 1
ATOM 1567 C CA . GLU A 1 193 ? -72.033 -30.149 37.541 1.00 74.31 193 GLU A CA 1
ATOM 1568 C C . GLU A 1 193 ? -70.618 -30.389 38.076 1.00 74.31 193 GLU A C 1
ATOM 1570 O O . GLU A 1 193 ? -70.328 -31.501 38.526 1.00 74.31 193 GLU A O 1
ATOM 1575 N N . ARG A 1 194 ? -69.768 -29.354 38.076 1.00 75.81 194 ARG A N 1
ATOM 1576 C CA . ARG A 1 194 ? -68.392 -29.419 38.586 1.00 75.81 194 ARG A CA 1
ATOM 1577 C C . ARG A 1 194 ? -68.292 -29.225 40.104 1.00 75.81 194 ARG A C 1
ATOM 1579 O O . ARG A 1 194 ? -67.250 -29.530 40.663 1.00 75.81 194 ARG A O 1
ATOM 1586 N N . GLY A 1 195 ? -69.384 -28.857 40.782 1.00 67.62 195 GLY A N 1
ATOM 1587 C CA . GLY A 1 195 ? -69.489 -28.829 42.248 1.00 67.62 195 GLY A CA 1
ATOM 1588 C C . GLY A 1 195 ? -69.350 -27.446 42.891 1.00 67.62 195 GLY A C 1
ATOM 1589 O O . GLY A 1 195 ? -69.394 -27.362 44.117 1.00 67.62 195 GLY A O 1
ATOM 1590 N N . GLY A 1 196 ? -69.237 -26.385 42.088 1.00 69.94 196 GLY A N 1
ATOM 1591 C CA . GLY A 1 196 ? -69.150 -25.000 42.554 1.00 69.94 196 GLY A CA 1
ATOM 1592 C C . GLY A 1 196 ? -70.511 -24.310 42.683 1.00 69.94 196 GLY A C 1
ATOM 1593 O O . GLY A 1 196 ? -71.558 -24.850 42.307 1.00 69.94 196 GLY A O 1
ATOM 1594 N N . GLN A 1 197 ? -70.505 -23.100 43.238 1.00 75.25 197 GLN A N 1
ATOM 1595 C CA . GLN A 1 197 ? -71.673 -22.220 43.307 1.00 75.25 197 GLN A CA 1
ATOM 1596 C C . GLN A 1 197 ? -71.527 -21.065 42.315 1.00 75.25 197 GLN A C 1
ATOM 1598 O O . GLN A 1 197 ? -70.474 -20.440 42.231 1.00 75.25 197 GLN A O 1
ATOM 1603 N N . TRP A 1 198 ? -72.596 -20.784 41.563 1.00 75.38 198 TRP A N 1
ATOM 1604 C CA . TRP A 1 198 ? -72.607 -19.732 40.547 1.00 75.38 198 TRP A CA 1
ATOM 1605 C C . TRP A 1 198 ? -73.087 -18.404 41.127 1.00 75.38 198 TRP A C 1
ATOM 1607 O O . TRP A 1 198 ? -74.170 -18.344 41.724 1.00 75.38 198 TRP A O 1
ATOM 1617 N N . LEU A 1 199 ? -72.314 -17.341 40.909 1.00 69.06 199 LEU A N 1
ATOM 1618 C CA . LEU A 1 199 ? -72.705 -15.973 41.233 1.00 69.06 199 LEU A CA 1
ATOM 1619 C C . LEU A 1 199 ? -72.880 -15.172 39.936 1.00 69.06 199 LEU A C 1
ATOM 1621 O O . LEU A 1 199 ? -72.013 -15.177 39.066 1.00 69.06 199 LEU A O 1
ATOM 1625 N N . GLN A 1 200 ? -74.037 -14.524 39.788 1.00 67.19 200 GLN A N 1
ATOM 1626 C CA . GLN A 1 200 ? -74.422 -13.804 38.573 1.00 67.19 200 GLN A CA 1
ATOM 1627 C C . GLN A 1 200 ? -74.444 -12.297 38.831 1.00 67.19 200 GLN A C 1
ATOM 1629 O O . GLN A 1 200 ? -75.254 -11.834 39.641 1.00 67.19 200 GLN A O 1
ATOM 1634 N N . GLU A 1 201 ? -73.660 -11.544 38.061 1.00 51.50 201 GLU A N 1
ATOM 1635 C CA . GLU A 1 201 ? -73.660 -10.081 38.076 1.00 51.50 201 GLU A CA 1
ATOM 1636 C C . GLU A 1 201 ? -73.905 -9.510 36.678 1.00 51.50 201 GLU A C 1
ATOM 1638 O O . GLU A 1 201 ? -73.068 -9.580 35.786 1.00 51.50 201 GLU A O 1
ATOM 1643 N N . GLU A 1 202 ? -75.093 -8.932 36.501 1.00 60.81 202 GLU A N 1
ATOM 1644 C CA . GLU A 1 202 ? -75.547 -8.254 35.279 1.00 60.81 202 GLU A CA 1
ATOM 1645 C C . GLU A 1 202 ? -75.264 -9.031 33.976 1.00 60.81 202 GLU A C 1
ATOM 1647 O O . GLU A 1 202 ? -76.081 -9.878 33.603 1.00 60.81 202 GLU A O 1
ATOM 1652 N N . ASP A 1 203 ? -74.148 -8.749 33.299 1.00 46.00 203 ASP A N 1
ATOM 1653 C CA . ASP A 1 203 ? -73.810 -9.273 31.969 1.00 46.00 203 ASP A CA 1
ATOM 1654 C C . ASP A 1 203 ? -72.772 -10.415 31.981 1.00 46.00 203 ASP A C 1
ATOM 1656 O O . ASP A 1 203 ? -72.449 -10.951 30.919 1.00 46.00 203 ASP A O 1
ATOM 1660 N N . TRP A 1 204 ? -72.287 -10.841 33.153 1.00 43.62 204 TRP A N 1
ATOM 1661 C CA . TRP A 1 204 ? -71.403 -12.005 33.293 1.00 43.62 204 TRP A CA 1
ATOM 1662 C C . TRP A 1 204 ? -71.618 -12.739 34.631 1.00 43.62 204 TRP A C 1
ATOM 1664 O O . TRP A 1 204 ? -72.422 -12.336 35.475 1.00 43.62 204 TRP A O 1
ATOM 1674 N N . GLY A 1 205 ? -71.003 -13.905 34.797 1.00 61.69 205 GLY A N 1
ATOM 1675 C CA . GLY A 1 205 ? -71.079 -14.689 36.030 1.00 61.69 205 GLY A CA 1
ATOM 1676 C C . GLY A 1 205 ? -69.857 -15.582 36.162 1.00 61.69 205 GLY A C 1
ATOM 1677 O O . GLY A 1 205 ? -69.194 -15.856 35.162 1.00 61.69 205 GLY A O 1
ATOM 1678 N N . TYR A 1 206 ? -69.551 -16.000 37.386 1.00 64.38 206 TYR A N 1
ATOM 1679 C CA . TYR A 1 206 ? -68.404 -16.858 37.669 1.00 64.38 206 TYR A CA 1
ATOM 1680 C C . TYR A 1 206 ? -68.730 -17.893 38.751 1.00 64.38 206 TYR A C 1
ATOM 1682 O O . TYR A 1 206 ? -69.675 -17.749 39.537 1.00 64.38 206 TYR A O 1
ATOM 1690 N N . CYS A 1 207 ? -67.961 -18.980 38.748 1.00 74.56 207 CYS A N 1
ATOM 1691 C CA . CYS A 1 207 ? -68.143 -20.146 39.605 1.00 74.56 207 CYS A CA 1
ATOM 1692 C C . CYS A 1 207 ? -67.057 -20.194 40.684 1.00 74.56 207 CYS A C 1
ATOM 1694 O O . CYS A 1 207 ? -65.897 -19.950 40.368 1.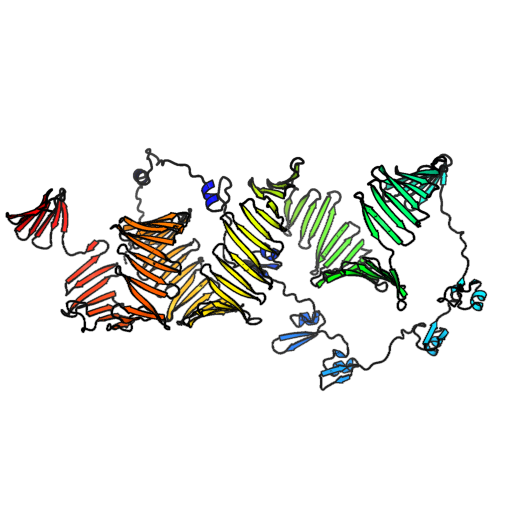00 74.56 207 CYS A O 1
ATOM 1696 N N . TRP A 1 208 ? -67.405 -20.528 41.931 1.00 69.62 208 TRP A N 1
ATOM 1697 C CA . TRP A 1 208 ? -66.432 -20.622 43.029 1.00 69.62 208 TRP A CA 1
ATOM 1698 C C . TRP A 1 208 ? -66.726 -21.763 44.019 1.00 69.62 208 TRP A C 1
ATOM 1700 O O . TRP A 1 208 ? -67.838 -22.304 44.045 1.00 69.62 208 TRP A O 1
ATOM 1710 N N . GLU A 1 209 ? -65.726 -22.136 44.828 1.00 64.62 209 GLU A N 1
ATOM 1711 C CA . GLU A 1 209 ? -65.796 -23.185 45.860 1.00 64.62 209 GLU A CA 1
ATOM 1712 C C . GLU A 1 209 ? -65.579 -22.602 47.273 1.00 64.62 209 GLU A C 1
ATOM 1714 O O . GLU A 1 209 ? -64.619 -21.877 47.515 1.00 64.62 209 GLU A O 1
ATOM 1719 N N . ASP A 1 210 ? -66.478 -22.916 48.213 1.00 67.81 210 ASP A N 1
ATOM 1720 C CA . ASP A 1 210 ? -66.405 -22.488 49.619 1.00 67.81 210 ASP A CA 1
ATOM 1721 C C . ASP A 1 210 ? -65.662 -23.543 50.454 1.00 67.81 210 ASP A C 1
ATOM 1723 O O . ASP A 1 210 ? -66.182 -24.644 50.666 1.00 67.81 210 ASP A O 1
ATOM 1727 N N . SER A 1 211 ? -64.462 -23.211 50.945 1.00 65.25 211 SER A N 1
ATOM 1728 C CA . SER A 1 211 ? -63.603 -24.146 51.693 1.00 65.25 211 SER A CA 1
ATOM 1729 C C . SER A 1 211 ? -64.142 -24.513 53.084 1.00 65.25 211 SER A C 1
ATOM 1731 O O . SER A 1 211 ? -63.692 -25.484 53.696 1.00 65.25 211 SER A O 1
ATOM 1733 N N . GLY A 1 212 ? -65.128 -23.765 53.595 1.00 60.88 212 GLY A N 1
ATOM 1734 C CA . GLY A 1 212 ? -65.670 -23.934 54.944 1.00 60.88 212 GLY A CA 1
ATOM 1735 C C . GLY A 1 212 ? -64.890 -23.209 56.048 1.00 60.88 212 GLY A C 1
ATOM 1736 O O . GLY A 1 212 ? -65.351 -23.213 57.191 1.00 60.88 212 GLY A O 1
ATOM 1737 N N . GLU A 1 213 ? -63.766 -22.565 55.727 1.00 66.56 213 GLU A N 1
ATOM 1738 C CA . GLU A 1 213 ? -62.949 -21.787 56.666 1.00 66.56 213 GLU A CA 1
ATOM 1739 C C . GLU A 1 213 ? -63.541 -20.394 56.948 1.00 66.56 213 GLU A C 1
ATOM 1741 O O . GLU A 1 213 ? -64.397 -19.885 56.217 1.00 66.56 213 GLU A O 1
ATOM 1746 N N . VAL A 1 214 ? -63.116 -19.771 58.052 1.00 64.75 214 VAL A N 1
ATOM 1747 C CA . VAL A 1 214 ? -63.685 -18.505 58.565 1.00 64.75 214 VAL A CA 1
ATOM 1748 C C . VAL A 1 214 ? -63.570 -17.353 57.559 1.00 64.75 214 VAL A C 1
ATOM 1750 O O . VAL A 1 214 ? -64.513 -16.585 57.380 1.00 64.75 214 VAL A O 1
ATOM 1753 N N . TRP A 1 215 ? -62.437 -17.267 56.871 1.00 62.47 215 TRP A N 1
ATOM 1754 C CA . TRP A 1 215 ? -62.061 -16.166 55.975 1.00 62.47 215 TRP A CA 1
ATOM 1755 C C . TRP A 1 215 ? -62.766 -16.216 54.607 1.00 62.47 215 TRP A C 1
ATOM 1757 O O . TRP A 1 215 ? -62.839 -15.206 53.907 1.00 62.47 215 TRP A O 1
ATOM 1767 N N . ASP A 1 216 ? -63.342 -17.368 54.251 1.00 63.94 216 ASP A N 1
ATOM 1768 C CA . ASP A 1 216 ? -64.111 -17.561 53.012 1.00 63.94 216 ASP A CA 1
ATOM 1769 C C . ASP A 1 216 ? -65.592 -17.208 53.165 1.00 63.94 216 ASP A C 1
ATOM 1771 O O . ASP A 1 216 ? -66.355 -17.226 52.198 1.00 63.94 216 ASP A O 1
ATOM 1775 N N . ALA A 1 217 ? -66.021 -16.831 54.373 1.00 62.69 217 ALA A N 1
ATOM 1776 C CA . ALA A 1 217 ? -67.346 -16.275 54.574 1.00 62.69 217 ALA A CA 1
ATOM 1777 C C . ALA A 1 217 ? -67.456 -14.910 53.872 1.00 62.69 217 ALA A C 1
ATOM 1779 O O . ALA A 1 217 ? -66.751 -13.965 54.215 1.00 62.69 217 ALA A O 1
ATOM 1780 N N . ARG A 1 218 ? -68.371 -14.802 52.901 1.00 67.31 218 ARG A N 1
ATOM 1781 C CA . ARG A 1 218 ? -68.648 -13.565 52.141 1.00 67.31 218 ARG A CA 1
ATOM 1782 C C . ARG A 1 218 ? -69.882 -12.803 52.641 1.00 67.31 218 ARG A C 1
ATOM 1784 O O . ARG A 1 218 ? -70.271 -11.797 52.059 1.00 67.31 218 ARG A O 1
ATOM 1791 N N . ASP A 1 219 ? -70.490 -13.256 53.737 1.00 67.44 219 ASP A N 1
ATOM 1792 C CA . ASP A 1 219 ? -71.568 -12.544 54.420 1.00 67.44 219 ASP A CA 1
ATOM 1793 C C . ASP A 1 219 ? -71.484 -12.675 55.952 1.00 67.44 219 ASP A C 1
ATOM 1795 O O . ASP A 1 219 ? -70.967 -13.655 56.501 1.00 67.44 219 ASP A O 1
ATOM 1799 N N . GLU A 1 220 ? -72.051 -11.685 56.649 1.00 69.56 220 GLU A N 1
ATOM 1800 C CA . GLU A 1 220 ? -72.035 -11.579 58.113 1.00 69.56 220 GLU A CA 1
ATOM 1801 C C . GLU A 1 220 ? -72.647 -12.810 58.808 1.00 69.56 220 GLU A C 1
ATOM 1803 O O . GLU A 1 220 ? -72.204 -13.191 59.894 1.00 69.56 220 GLU A O 1
ATOM 1808 N N . ALA A 1 221 ? -73.659 -13.461 58.225 1.00 72.19 221 ALA A N 1
ATOM 1809 C CA . ALA A 1 221 ? -74.295 -14.613 58.861 1.00 72.19 221 ALA A CA 1
ATOM 1810 C C . ALA A 1 221 ? -73.390 -15.852 58.809 1.00 72.19 221 ALA A C 1
ATOM 1812 O O . ALA A 1 221 ? -73.276 -16.554 59.816 1.00 72.19 221 ALA A O 1
ATOM 1813 N N . THR A 1 222 ? -72.713 -16.075 57.682 1.00 73.25 222 THR A N 1
ATOM 1814 C CA . THR A 1 222 ? -71.783 -17.197 57.492 1.00 73.25 222 THR A CA 1
ATOM 1815 C C . THR A 1 222 ? -70.504 -17.024 58.321 1.00 73.25 222 THR A C 1
ATOM 1817 O O . THR A 1 222 ? -70.043 -17.983 58.938 1.00 73.25 222 THR A O 1
ATOM 1820 N N . CYS A 1 223 ? -69.988 -15.797 58.445 1.00 72.06 223 CYS A N 1
ATOM 1821 C CA . CYS A 1 223 ? -68.819 -15.481 59.279 1.00 72.06 223 CYS A CA 1
ATOM 1822 C C . CYS A 1 223 ? -69.065 -15.782 60.766 1.00 72.06 223 CYS A C 1
ATOM 1824 O O . CYS A 1 223 ? -68.268 -16.448 61.428 1.00 72.06 223 CYS A O 1
ATOM 1826 N N . ASN A 1 224 ? -70.233 -15.371 61.272 1.00 73.19 224 ASN A N 1
ATOM 1827 C CA . ASN A 1 224 ? -70.624 -15.618 62.659 1.00 73.19 224 ASN A CA 1
ATOM 1828 C C . ASN A 1 224 ? -70.938 -17.101 62.943 1.00 73.19 224 ASN A C 1
ATOM 1830 O O . ASN A 1 224 ? -70.811 -17.540 64.085 1.00 73.19 224 ASN A O 1
ATOM 1834 N N . GLU A 1 225 ? -71.364 -17.888 61.945 1.00 75.31 225 GLU A N 1
ATOM 1835 C CA . GLU A 1 225 ? -71.536 -19.344 62.098 1.00 75.31 225 GLU A CA 1
ATOM 1836 C C . GLU A 1 225 ? -70.200 -20.097 62.183 1.00 75.31 225 GLU A C 1
ATOM 1838 O O . GLU A 1 225 ? -70.173 -21.206 62.722 1.00 75.31 225 GLU A O 1
ATOM 1843 N N . ARG A 1 226 ? -69.106 -19.491 61.704 1.00 75.81 226 ARG A N 1
ATOM 1844 C CA . ARG A 1 226 ? -67.749 -20.059 61.708 1.00 75.81 226 ARG A CA 1
ATOM 1845 C C . ARG A 1 226 ? -66.864 -19.516 62.841 1.00 75.81 226 ARG A C 1
ATOM 1847 O O . ARG A 1 226 ? -65.654 -19.657 62.784 1.00 75.81 226 ARG A O 1
ATOM 1854 N N . ASP A 1 227 ? -67.458 -18.927 63.883 1.00 72.00 227 ASP A N 1
ATOM 1855 C CA . ASP A 1 227 ? -66.752 -18.321 65.030 1.00 72.00 227 ASP A CA 1
ATOM 1856 C C . ASP A 1 227 ? -65.777 -17.173 64.651 1.00 72.00 227 ASP A C 1
ATOM 1858 O O . ASP A 1 227 ? -64.887 -16.828 65.429 1.00 72.00 227 ASP A O 1
ATOM 1862 N N . GLY A 1 228 ? -65.968 -16.540 63.486 1.00 66.69 228 GLY A N 1
ATOM 1863 C CA . GLY A 1 228 ? -65.241 -15.337 63.072 1.00 66.69 228 GLY A CA 1
ATOM 1864 C C . GLY A 1 228 ? -65.943 -14.034 63.449 1.00 66.69 228 GLY A C 1
ATOM 1865 O O . GLY A 1 228 ? -67.132 -14.012 63.777 1.00 66.69 228 GLY A O 1
ATOM 1866 N N . ILE A 1 229 ? -65.206 -12.923 63.398 1.00 74.81 229 ILE A N 1
ATOM 1867 C CA . ILE A 1 229 ? -65.733 -11.574 63.658 1.00 74.81 229 ILE A CA 1
ATOM 1868 C C . ILE A 1 229 ? -65.871 -10.822 62.331 1.00 74.81 229 ILE A C 1
ATOM 1870 O O . ILE A 1 229 ? -64.887 -10.682 61.609 1.00 74.81 229 ILE A O 1
ATOM 1874 N N . TRP A 1 230 ? -67.081 -10.331 62.030 1.00 72.50 230 TRP A N 1
ATOM 1875 C CA . TRP A 1 230 ? -67.376 -9.544 60.826 1.00 72.50 230 TRP A CA 1
ATOM 1876 C C . TRP A 1 230 ? -67.114 -8.051 61.055 1.00 72.50 230 TRP A C 1
ATOM 1878 O O . TRP A 1 230 ? -67.771 -7.424 61.893 1.00 72.50 230 TRP A O 1
ATOM 1888 N N . GLU A 1 231 ? -66.186 -7.478 60.294 1.00 66.19 231 GLU A N 1
ATOM 1889 C CA . GLU A 1 231 ? -65.885 -6.042 60.276 1.00 66.19 231 GLU A CA 1
ATOM 1890 C C . GLU A 1 231 ? -66.532 -5.388 59.045 1.00 66.19 231 GLU A C 1
ATOM 1892 O O . GLU A 1 231 ? -66.451 -5.895 57.927 1.00 66.19 231 GLU A O 1
ATOM 1897 N N . LEU A 1 232 ? -67.209 -4.254 59.253 1.00 58.69 232 LEU A N 1
ATOM 1898 C CA . LEU A 1 232 ? -67.756 -3.436 58.168 1.00 58.69 232 LEU A CA 1
ATOM 1899 C C . LEU A 1 232 ? -66.684 -2.440 57.715 1.00 58.69 232 LEU A C 1
ATOM 1901 O O . LEU A 1 232 ? -66.125 -1.743 58.559 1.00 58.69 232 LEU A O 1
ATOM 1905 N N . ALA A 1 233 ? -66.458 -2.338 56.404 1.00 57.28 233 ALA A N 1
ATOM 1906 C CA . ALA A 1 233 ? -65.484 -1.421 55.816 1.00 57.28 233 ALA A CA 1
ATOM 1907 C C . ALA A 1 233 ? -65.705 0.055 56.229 1.00 57.28 233 ALA A C 1
ATOM 1909 O O . ALA A 1 233 ? -66.840 0.500 56.457 1.00 57.28 233 ALA A O 1
ATOM 1910 N N . ASP A 1 234 ? -64.603 0.813 56.330 1.00 48.44 234 ASP A N 1
ATOM 1911 C CA . ASP A 1 234 ? -64.585 2.242 56.674 1.00 48.44 234 ASP A CA 1
ATOM 1912 C C . ASP A 1 234 ? -65.434 3.052 55.668 1.00 48.44 234 ASP A C 1
ATOM 1914 O O . ASP A 1 234 ? -65.198 2.977 54.463 1.00 48.44 234 ASP A O 1
ATOM 1918 N N . PRO A 1 235 ? -66.397 3.885 56.115 1.00 49.53 235 PRO A N 1
ATOM 1919 C CA . PRO A 1 235 ? -67.232 4.700 55.228 1.00 49.53 235 PRO A CA 1
ATOM 1920 C C . PRO A 1 235 ? -66.496 5.730 54.349 1.00 49.53 235 PRO A C 1
ATOM 1922 O O . PRO A 1 235 ? -67.169 6.469 53.623 1.00 49.53 235 PRO A O 1
ATOM 1925 N N . GLN A 1 236 ? -65.174 5.877 54.471 1.00 48.94 236 GLN A N 1
ATOM 1926 C CA . GLN A 1 236 ? -64.366 6.837 53.710 1.00 48.94 236 GLN A CA 1
ATOM 1927 C C . GLN A 1 236 ? -63.623 6.238 52.511 1.00 48.94 236 GLN A C 1
ATOM 1929 O O . GLN A 1 236 ? -63.083 7.019 51.728 1.00 48.94 236 GLN A O 1
ATOM 1934 N N . ASP A 1 237 ? -63.657 4.919 52.317 1.00 43.22 237 ASP A N 1
ATOM 1935 C CA . ASP A 1 237 ? -63.048 4.259 51.160 1.00 43.22 237 ASP A CA 1
ATOM 1936 C C . ASP A 1 237 ? -64.121 3.848 50.123 1.00 43.22 237 ASP A C 1
ATOM 1938 O O . ASP A 1 237 ? -64.980 3.014 50.422 1.00 43.22 237 ASP A O 1
ATOM 1942 N N . PRO A 1 238 ? -64.148 4.437 48.908 1.00 45.56 238 PRO A N 1
ATOM 1943 C CA . PRO A 1 238 ? -65.136 4.105 47.884 1.00 45.56 238 PRO A CA 1
ATOM 1944 C C . PRO A 1 238 ? -64.885 2.775 47.159 1.00 45.56 238 PRO A C 1
ATOM 1946 O O . PRO A 1 238 ? -65.724 2.419 46.329 1.00 45.56 238 PRO A O 1
ATOM 1949 N N . GLN A 1 239 ? -63.765 2.082 47.398 1.00 47.69 239 GLN A N 1
ATOM 1950 C CA . GLN A 1 239 ? -63.384 0.890 46.627 1.00 47.69 239 GLN A CA 1
ATOM 1951 C C . GLN A 1 239 ? -63.673 -0.450 47.317 1.00 47.69 239 GLN A C 1
ATOM 1953 O O . GLN A 1 239 ? -63.563 -1.480 46.660 1.00 47.69 239 GLN A O 1
ATOM 1958 N N . ASN A 1 240 ? -64.116 -0.473 48.580 1.00 43.78 240 ASN A N 1
ATOM 1959 C CA . ASN A 1 240 ? -64.423 -1.734 49.264 1.00 43.78 240 ASN A CA 1
ATOM 1960 C C . ASN A 1 240 ? -65.789 -1.699 49.969 1.00 43.78 240 ASN A C 1
ATOM 1962 O O . ASN A 1 240 ? -65.923 -1.208 51.090 1.00 43.78 240 ASN A O 1
ATOM 1966 N N . SER A 1 241 ? -66.839 -2.173 49.286 1.00 48.09 241 SER A N 1
ATOM 1967 C CA . SER A 1 241 ? -68.213 -2.139 49.814 1.00 48.09 241 SER A CA 1
ATOM 1968 C C . SER A 1 241 ? -68.628 -3.368 50.621 1.00 48.09 241 SER A C 1
ATOM 1970 O O . SER A 1 241 ? -69.692 -3.324 51.244 1.00 48.09 241 SER A O 1
ATOM 1972 N N . ASP A 1 242 ? -67.811 -4.421 50.659 1.00 56.47 242 ASP A N 1
ATOM 1973 C CA . ASP A 1 242 ? -68.179 -5.698 51.266 1.00 56.47 242 ASP A CA 1
ATOM 1974 C C . ASP A 1 242 ? -67.211 -6.029 52.413 1.00 56.47 242 ASP A C 1
ATOM 1976 O O . ASP A 1 242 ? -66.004 -6.130 52.231 1.00 56.47 242 ASP A O 1
ATOM 1980 N N . GLY A 1 243 ? -67.742 -6.114 53.639 1.00 60.22 243 GLY A N 1
ATOM 1981 C CA . GLY A 1 243 ? -66.953 -6.396 54.847 1.00 60.22 243 GLY A CA 1
ATOM 1982 C C . GLY A 1 243 ? -66.241 -7.758 54.818 1.00 60.22 243 GLY A C 1
ATOM 1983 O O . GLY A 1 243 ? -66.535 -8.603 53.974 1.00 60.22 243 GLY A O 1
ATOM 1984 N N . TRP A 1 244 ? -65.331 -7.996 55.768 1.00 61.72 244 TRP A N 1
ATOM 1985 C CA . TRP A 1 244 ? -64.537 -9.234 55.848 1.00 61.72 244 TRP A CA 1
ATOM 1986 C C . TRP A 1 244 ? -64.556 -9.880 57.245 1.00 61.72 244 TRP A C 1
ATOM 1988 O O . TRP A 1 244 ? -64.920 -9.248 58.241 1.00 61.72 244 TRP A O 1
ATOM 1998 N N . CYS A 1 245 ? -64.156 -11.156 57.325 1.00 65.75 245 CYS A N 1
ATOM 1999 C CA . CYS A 1 245 ? -64.234 -12.007 58.521 1.00 65.75 245 CYS A CA 1
ATOM 2000 C C . CYS A 1 245 ? -62.840 -12.419 59.046 1.00 65.75 245 CYS A C 1
ATOM 2002 O O . CYS A 1 245 ? -62.030 -12.866 58.239 1.00 65.75 245 CYS A O 1
ATOM 2004 N N . MET A 1 246 ? -62.559 -12.314 60.362 1.00 65.56 246 MET A N 1
ATOM 2005 C CA . MET A 1 246 ? -61.233 -12.638 60.958 1.00 65.56 246 MET A CA 1
ATOM 2006 C C . MET A 1 246 ? -61.230 -13.557 62.214 1.00 65.56 246 MET A C 1
ATOM 2008 O O . MET A 1 246 ? -62.262 -13.666 62.881 1.00 65.56 246 MET A O 1
ATOM 2012 N N . SER A 1 247 ? -60.066 -14.158 62.577 1.00 52.62 247 SER A N 1
ATOM 2013 C CA . SER A 1 247 ? -59.798 -14.970 63.807 1.00 52.62 247 SER A CA 1
ATOM 2014 C C . SER A 1 247 ? -58.502 -14.591 64.590 1.00 52.62 247 SER A C 1
ATOM 2016 O O . SER A 1 247 ? -57.534 -14.174 63.963 1.00 52.62 247 SER A O 1
ATOM 2018 N N . GLU A 1 248 ? -58.439 -14.788 65.925 1.00 47.81 248 GLU A N 1
ATOM 2019 C CA . GLU A 1 248 ? -57.272 -14.489 66.814 1.00 47.81 248 GLU A CA 1
ATOM 2020 C C . GLU A 1 248 ? -56.151 -15.570 66.812 1.00 47.81 248 GLU A C 1
ATOM 2022 O O . GLU A 1 248 ? -56.447 -16.764 66.840 1.00 47.81 248 GLU A O 1
ATOM 2027 N N . TRP A 1 249 ? -54.870 -15.158 66.873 1.00 39.62 249 TRP A N 1
ATOM 2028 C CA . TRP A 1 249 ? -53.658 -16.007 67.005 1.00 39.62 249 TRP A CA 1
ATOM 2029 C C . TRP A 1 249 ? -53.028 -15.909 68.419 1.00 39.62 249 TRP A C 1
ATOM 2031 O O . TRP A 1 249 ? -53.042 -14.833 69.010 1.00 39.62 249 TRP A O 1
ATOM 2041 N N . ASP A 1 250 ? -52.462 -17.009 68.954 1.00 37.69 250 ASP A N 1
ATOM 2042 C CA . ASP A 1 250 ? -51.954 -17.137 70.344 1.00 37.69 250 ASP A CA 1
ATOM 2043 C C . ASP A 1 250 ? -50.449 -17.533 70.381 1.00 37.69 250 ASP A C 1
ATOM 2045 O O . ASP A 1 250 ? -50.035 -18.548 69.814 1.00 37.69 250 ASP A O 1
ATOM 2049 N N . GLU A 1 251 ? -49.627 -16.731 71.064 1.00 38.53 251 GLU A N 1
ATOM 2050 C CA . GLU A 1 251 ? -48.151 -16.676 71.020 1.00 38.53 251 GLU A CA 1
ATOM 2051 C C . GLU A 1 251 ? -47.506 -17.422 72.216 1.00 38.53 251 GLU A C 1
ATOM 2053 O O . GLU A 1 251 ? -47.101 -16.810 73.204 1.00 38.53 251 GLU A O 1
ATOM 2058 N N . ALA A 1 252 ? -47.469 -18.765 72.206 1.00 37.69 252 ALA A N 1
ATOM 2059 C CA . ALA A 1 252 ? -47.042 -19.524 73.402 1.00 37.69 252 ALA A CA 1
ATOM 2060 C C . ALA A 1 252 ? -46.262 -20.843 73.189 1.00 37.69 252 ALA A C 1
ATOM 2062 O O . ALA A 1 252 ? -46.268 -21.677 74.094 1.00 37.69 252 ALA A O 1
ATOM 2063 N N . ASN A 1 253 ? -45.589 -21.086 72.055 1.00 41.09 253 ASN A N 1
ATOM 2064 C CA . ASN A 1 253 ? -44.936 -22.392 71.807 1.00 41.09 253 ASN A CA 1
ATOM 2065 C C . ASN A 1 253 ? -43.486 -22.363 71.269 1.00 41.09 253 ASN A C 1
ATOM 2067 O O . ASN A 1 253 ? -43.101 -23.274 70.540 1.00 41.09 253 ASN A O 1
ATOM 2071 N N . TYR A 1 254 ? -42.647 -21.402 71.671 1.00 33.91 254 TYR A N 1
ATOM 2072 C CA . TYR A 1 254 ? -41.210 -21.413 71.342 1.00 33.91 254 TYR A CA 1
ATOM 2073 C C . TYR A 1 254 ? -40.340 -21.313 72.613 1.00 33.91 254 TYR A C 1
ATOM 2075 O O . TYR A 1 254 ? -40.488 -20.361 73.373 1.00 33.91 254 TYR A O 1
ATOM 2083 N N . GLU A 1 255 ? -39.456 -22.289 72.871 1.00 38.19 255 GLU A N 1
ATOM 2084 C CA . GLU A 1 255 ? -38.392 -22.213 73.898 1.00 38.19 255 GLU A CA 1
ATOM 2085 C C . GLU A 1 255 ? -37.067 -22.775 73.336 1.00 38.19 255 GLU A C 1
ATOM 2087 O O . GLU A 1 255 ? -37.054 -23.955 72.969 1.00 38.19 255 GLU A O 1
ATOM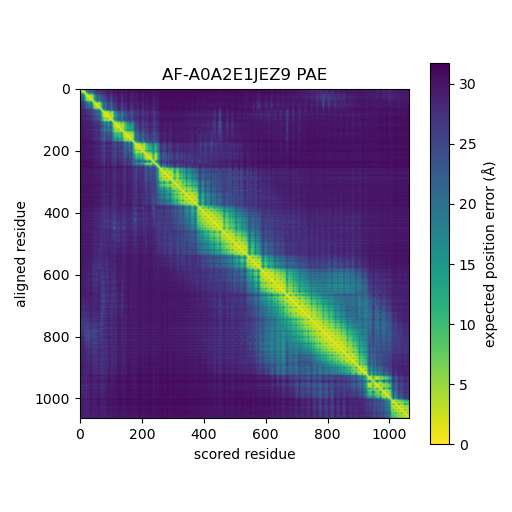 2092 N N . PRO A 1 256 ? -35.951 -22.012 73.320 1.00 45.72 256 PRO A N 1
ATOM 2093 C CA . PRO A 1 256 ? -34.609 -22.556 73.112 1.00 45.72 256 PRO A CA 1
ATOM 2094 C C . PRO A 1 256 ? -33.789 -22.631 74.423 1.00 45.72 256 PRO A C 1
ATOM 2096 O O . PRO A 1 256 ? -34.210 -22.167 75.487 1.00 45.72 256 PRO A O 1
ATOM 2099 N N . ALA A 1 257 ? -32.648 -23.326 74.372 1.00 50.69 257 ALA A N 1
ATOM 2100 C CA . ALA A 1 257 ? -31.882 -23.815 75.519 1.00 50.69 257 ALA A CA 1
ATOM 2101 C C . ALA A 1 257 ? -30.550 -23.058 75.713 1.00 50.69 257 ALA A C 1
ATOM 2103 O O . ALA A 1 257 ? -29.566 -23.374 75.054 1.00 50.69 257 ALA A O 1
ATOM 2104 N N . GLY A 1 258 ? -30.481 -22.145 76.690 1.00 57.38 258 GLY A N 1
ATOM 2105 C CA . GLY A 1 258 ? -29.231 -21.500 77.136 1.00 57.38 258 GLY A CA 1
ATOM 2106 C C . GLY A 1 258 ? -28.861 -21.801 78.600 1.00 57.38 258 GLY A C 1
ATOM 2107 O O . GLY A 1 258 ? -29.709 -22.199 79.407 1.00 57.38 258 GLY A O 1
ATOM 2108 N N . GLU A 1 259 ? -27.582 -21.631 78.960 1.00 69.38 259 GLU A N 1
ATOM 2109 C CA . GLU A 1 259 ? -27.057 -21.770 80.330 1.00 69.38 259 GLU A CA 1
ATOM 2110 C C . GLU A 1 259 ? -26.616 -20.407 80.898 1.00 69.38 259 GLU A C 1
ATOM 2112 O O . GLU A 1 259 ? -25.805 -19.692 80.314 1.00 69.38 259 GLU A O 1
ATOM 2117 N N . TYR A 1 260 ? -27.104 -20.056 82.093 1.00 74.75 260 TYR A N 1
ATOM 2118 C CA . TYR A 1 260 ? -26.701 -18.835 82.801 1.00 74.75 260 TYR A CA 1
ATOM 2119 C C . TYR A 1 260 ? -25.485 -19.072 83.708 1.00 74.75 260 TYR A C 1
ATOM 2121 O O . TYR A 1 260 ? -25.528 -19.891 84.635 1.00 74.75 260 TYR A O 1
ATOM 2129 N N . ASN A 1 261 ? -24.412 -18.311 83.500 1.00 69.25 261 ASN A N 1
ATOM 2130 C CA . ASN A 1 261 ? -23.183 -18.385 84.279 1.00 69.25 261 ASN A CA 1
ATOM 2131 C C . ASN A 1 261 ? -23.179 -17.354 85.423 1.00 69.25 261 ASN A C 1
ATOM 2133 O O . ASN A 1 261 ? -22.810 -16.195 85.249 1.00 69.25 261 ASN A O 1
ATOM 2137 N N . GLU A 1 262 ? -23.505 -17.797 86.644 1.00 69.81 262 GLU A N 1
ATOM 2138 C CA . GLU A 1 262 ? -23.530 -16.936 87.845 1.00 69.81 262 GLU A CA 1
ATOM 2139 C C . GLU A 1 262 ? -22.166 -16.297 88.216 1.00 69.81 262 GLU A C 1
ATOM 2141 O O . GLU A 1 262 ? -22.123 -15.405 89.067 1.00 69.81 262 GLU A O 1
ATOM 2146 N N . LEU A 1 263 ? -21.038 -16.761 87.653 1.00 65.06 263 LEU A N 1
ATOM 2147 C CA . LEU A 1 263 ? -19.699 -16.208 87.921 1.00 65.06 263 LEU A CA 1
ATOM 2148 C C . LEU A 1 263 ? -19.346 -15.031 87.008 1.00 65.06 263 LEU A C 1
ATOM 2150 O O . LEU A 1 263 ? -18.656 -14.119 87.469 1.00 65.06 263 LEU A O 1
ATOM 2154 N N . THR A 1 264 ? -19.776 -15.069 85.747 1.00 65.69 264 THR A N 1
ATOM 2155 C CA . THR A 1 264 ? -19.582 -13.976 84.781 1.00 65.69 264 THR A CA 1
ATOM 2156 C C . THR A 1 264 ? -20.783 -13.033 84.742 1.00 65.69 264 THR A C 1
ATOM 2158 O O . THR A 1 264 ? -20.620 -11.879 84.372 1.00 65.69 264 THR A O 1
ATOM 2161 N N . GLY A 1 265 ? -21.951 -13.478 85.221 1.00 73.75 265 GLY A N 1
ATOM 2162 C CA . GLY A 1 265 ? -23.202 -12.727 85.113 1.00 73.75 265 GLY A CA 1
ATOM 2163 C C . GLY A 1 265 ? -23.757 -12.737 83.690 1.00 73.75 265 GLY A C 1
ATOM 2164 O O . G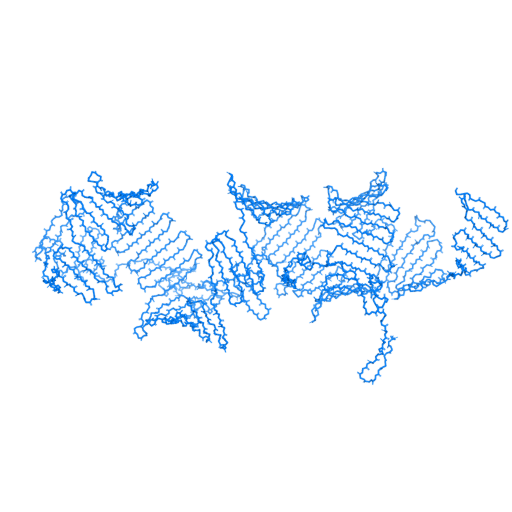LY A 1 265 ? -24.493 -11.822 83.340 1.00 73.75 265 GLY A O 1
ATOM 2165 N N . CYS A 1 266 ? -23.376 -13.732 82.880 1.00 77.06 266 CYS A N 1
ATOM 2166 C CA . CYS A 1 266 ? -23.734 -13.822 81.468 1.00 77.06 266 CYS A CA 1
ATOM 2167 C C . CYS A 1 266 ? -24.513 -15.099 81.152 1.00 77.06 266 CYS A C 1
ATOM 2169 O O . CYS A 1 266 ? -24.220 -16.177 81.673 1.00 77.06 266 CYS A O 1
ATOM 2171 N N . TRP A 1 267 ? -25.527 -14.952 80.311 1.00 81.38 267 TRP A N 1
ATOM 2172 C CA . TRP A 1 267 ? -26.276 -16.012 79.655 1.00 81.38 267 TRP A CA 1
ATOM 2173 C C . TRP A 1 267 ? -25.551 -16.424 78.378 1.00 81.38 267 TRP A C 1
ATOM 2175 O O . TRP A 1 267 ? -25.211 -15.552 77.587 1.00 81.38 267 TRP A O 1
ATOM 2185 N N . ILE A 1 268 ? -25.315 -17.722 78.186 1.00 78.75 268 ILE A N 1
ATOM 2186 C CA . ILE A 1 268 ? -24.651 -18.258 76.994 1.00 78.75 268 ILE A CA 1
ATOM 2187 C C . ILE A 1 268 ? -25.592 -19.245 76.305 1.00 78.75 268 ILE A C 1
ATOM 2189 O O . ILE A 1 268 ? -26.123 -20.161 76.940 1.00 78.75 268 ILE A O 1
ATOM 2193 N N . GLU A 1 269 ? -25.759 -19.075 75.003 1.00 81.25 269 GLU A N 1
ATOM 2194 C CA . GLU A 1 269 ? -26.543 -19.926 74.121 1.00 81.25 269 GLU A CA 1
ATOM 2195 C C . GLU A 1 269 ? -25.651 -20.416 72.980 1.00 81.25 269 GLU A C 1
ATOM 2197 O O . GLU A 1 269 ? -24.933 -19.636 72.362 1.00 81.25 269 GLU A O 1
ATOM 2202 N N . ALA A 1 270 ? -25.645 -21.726 72.751 1.00 76.00 270 ALA A N 1
ATOM 2203 C CA . ALA A 1 270 ? -24.898 -22.343 71.664 1.00 76.00 270 ALA A CA 1
ATOM 2204 C C . ALA A 1 270 ? -25.897 -22.998 70.715 1.00 76.00 270 ALA A C 1
ATOM 2206 O O . ALA A 1 270 ? -26.718 -23.811 71.153 1.00 76.00 270 ALA A O 1
ATOM 2207 N N . TYR A 1 271 ? -25.821 -22.637 69.442 1.00 75.00 271 TYR A N 1
ATOM 2208 C CA . TYR A 1 271 ? -26.716 -23.128 68.403 1.00 75.00 271 TYR A CA 1
ATOM 2209 C C . TYR A 1 271 ? -26.138 -24.384 67.733 1.00 75.00 271 TYR A C 1
ATOM 2211 O O . TYR A 1 271 ? -24.960 -24.718 67.887 1.00 75.00 271 TYR A O 1
ATOM 2219 N N . GLU A 1 272 ? -26.988 -25.140 67.029 1.00 69.75 272 GLU A N 1
ATOM 2220 C CA . GLU A 1 272 ? -26.590 -26.409 66.393 1.00 69.75 272 GLU A CA 1
ATOM 2221 C C . GLU A 1 272 ? -25.576 -26.223 65.252 1.00 69.75 272 GLU A C 1
ATOM 2223 O O . GLU A 1 272 ? -24.817 -27.148 64.965 1.00 69.75 272 GLU A O 1
ATOM 2228 N N . ASP A 1 273 ? -25.527 -25.031 64.653 1.00 66.69 273 ASP A N 1
ATOM 2229 C CA . ASP A 1 273 ? -24.567 -24.630 63.617 1.00 66.69 273 ASP A CA 1
ATOM 2230 C C . ASP A 1 273 ? -23.150 -24.359 64.160 1.00 66.69 273 ASP A C 1
ATOM 2232 O O . ASP A 1 273 ? -22.207 -24.230 63.385 1.00 66.69 273 ASP A O 1
ATOM 2236 N N . GLY A 1 274 ? -22.969 -24.341 65.487 1.00 68.81 274 GLY A N 1
ATOM 2237 C CA . GLY A 1 274 ? -21.696 -24.043 66.146 1.00 68.81 274 GLY A CA 1
ATO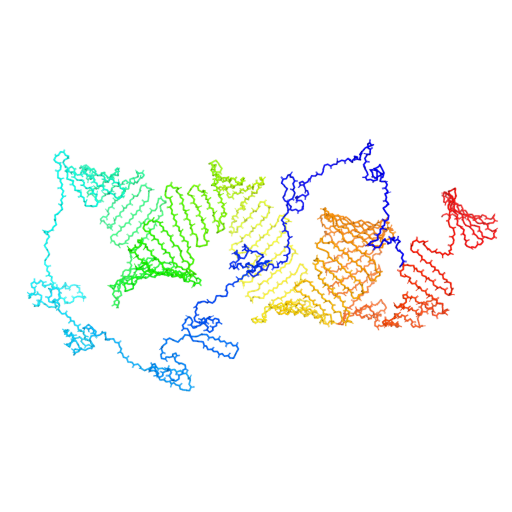M 2238 C C . GLY A 1 274 ? -21.514 -22.575 66.537 1.00 68.81 274 GLY A C 1
ATOM 2239 O O . GLY A 1 274 ? -20.498 -22.254 67.160 1.00 68.81 274 GLY A O 1
ATOM 2240 N N . SER A 1 275 ? -22.482 -21.704 66.238 1.00 78.44 275 SER A N 1
ATOM 2241 C CA . SER A 1 275 ? -22.473 -20.314 66.688 1.00 78.44 275 SER A CA 1
ATOM 2242 C C . SER A 1 275 ? -22.739 -20.215 68.191 1.00 78.44 275 SER A C 1
ATOM 2244 O O . SER A 1 275 ? -23.453 -21.029 68.793 1.00 78.44 275 SER A O 1
ATOM 2246 N N . VAL A 1 276 ? -22.112 -19.228 68.834 1.00 81.56 276 VAL A N 1
ATOM 2247 C CA . VAL A 1 276 ? -22.217 -19.020 70.286 1.00 81.56 276 VAL A CA 1
ATOM 2248 C C . VAL A 1 276 ? -22.585 -17.574 70.564 1.00 81.56 276 VAL A C 1
ATOM 2250 O O . VAL A 1 276 ? -21.861 -16.668 70.170 1.00 81.56 276 VAL A O 1
ATOM 2253 N N . TYR A 1 277 ? -23.684 -17.367 71.283 1.00 82.69 277 TYR A N 1
ATOM 2254 C CA . TYR A 1 277 ? -24.164 -16.065 71.731 1.00 82.69 277 TYR A CA 1
ATOM 2255 C C . TYR A 1 277 ? -24.018 -15.939 73.252 1.00 82.69 277 TYR A C 1
ATOM 2257 O O . TYR A 1 277 ? -24.513 -16.777 74.005 1.00 82.69 277 TYR A O 1
ATOM 2265 N N . GLU A 1 278 ? -23.354 -14.889 73.727 1.00 83.25 278 GLU A N 1
ATOM 2266 C CA . GLU A 1 278 ? -23.204 -14.548 75.143 1.00 83.25 278 GLU A CA 1
ATOM 2267 C C . GLU A 1 278 ? -23.794 -13.160 75.415 1.00 83.25 278 GLU A C 1
ATOM 2269 O O . GLU A 1 278 ? -23.424 -12.185 74.773 1.00 83.25 278 GLU A O 1
ATOM 2274 N N . SER A 1 279 ? -24.663 -13.037 76.420 1.00 81.50 279 SER A N 1
ATOM 2275 C CA . SER A 1 279 ? -25.206 -11.751 76.876 1.00 81.50 279 SER A CA 1
ATOM 2276 C C . SER A 1 279 ? -25.088 -11.603 78.390 1.00 81.50 279 SER A C 1
ATOM 2278 O O . SER A 1 279 ? -25.556 -12.465 79.135 1.00 81.50 279 SER A O 1
ATOM 2280 N N . CYS A 1 280 ? -24.503 -10.509 78.861 1.00 82.56 280 CYS A N 1
ATOM 2281 C CA . CYS A 1 280 ? -24.222 -10.228 80.265 1.00 82.56 280 CYS A CA 1
ATOM 2282 C C . CYS A 1 280 ? -25.220 -9.244 80.891 1.00 82.56 280 CYS A C 1
ATOM 2284 O O . CYS A 1 280 ? -25.747 -8.346 80.238 1.00 82.56 280 CYS A O 1
ATOM 2286 N N . ASP A 1 281 ? -25.442 -9.369 82.202 1.00 76.69 281 ASP A N 1
ATOM 2287 C CA . ASP A 1 281 ? -26.360 -8.517 82.974 1.00 76.69 281 ASP A CA 1
ATOM 2288 C C . ASP A 1 281 ? -25.979 -7.024 82.981 1.00 76.69 281 ASP A C 1
ATOM 2290 O O . ASP A 1 281 ? -26.805 -6.170 83.308 1.00 76.69 281 ASP A O 1
ATOM 2294 N N . ASP A 1 282 ? -24.721 -6.693 82.682 1.00 69.44 282 ASP A N 1
ATOM 2295 C CA . ASP A 1 282 ? -24.250 -5.315 82.546 1.00 69.44 282 ASP A CA 1
ATOM 2296 C C . ASP A 1 282 ? -24.524 -4.719 81.154 1.00 69.44 282 ASP A C 1
ATOM 2298 O O . ASP A 1 282 ? -24.212 -3.553 80.931 1.00 69.44 282 ASP A O 1
ATOM 2302 N N . GLY A 1 283 ? -25.155 -5.479 80.252 1.00 69.81 283 GLY A N 1
ATOM 2303 C CA . GLY A 1 283 ? -25.483 -5.074 78.887 1.00 69.81 283 GLY A CA 1
ATOM 2304 C C . GLY A 1 283 ? -24.372 -5.330 77.867 1.00 69.81 283 GLY A C 1
ATOM 2305 O O . GLY A 1 283 ? -24.549 -4.960 76.711 1.00 69.81 283 GLY A O 1
ATOM 2306 N N . SER A 1 284 ? -23.250 -5.939 78.269 1.00 79.06 284 SER A N 1
ATOM 2307 C CA . SER A 1 284 ? -22.210 -6.418 77.346 1.00 79.06 284 SER A CA 1
ATOM 2308 C C . SER A 1 284 ? -22.519 -7.810 76.792 1.00 79.06 284 SER A C 1
ATOM 2310 O O . SER A 1 284 ? -23.384 -8.510 77.319 1.00 79.06 284 SER A O 1
ATOM 2312 N N . GLY A 1 285 ? -21.823 -8.231 75.739 1.00 83.62 285 GLY A N 1
ATOM 2313 C CA . GLY A 1 285 ? -21.965 -9.582 75.205 1.00 83.62 285 GLY A CA 1
ATOM 2314 C C . GLY A 1 285 ? -21.077 -9.865 74.000 1.00 83.62 285 GLY A C 1
ATOM 2315 O O . GLY A 1 285 ? -20.253 -9.030 73.616 1.00 83.62 285 GLY A O 1
ATOM 2316 N N . SER A 1 286 ? -21.194 -11.074 73.457 1.00 83.25 286 SER A N 1
ATOM 2317 C CA . SER A 1 286 ? -20.458 -11.509 72.273 1.00 83.25 286 SER A CA 1
ATOM 2318 C C . SER A 1 286 ? -21.246 -12.493 71.409 1.00 83.25 286 SER A C 1
ATOM 2320 O O . SER A 1 286 ? -22.133 -13.189 71.900 1.00 83.25 286 SER A O 1
ATOM 2322 N N . TRP A 1 287 ? -20.922 -12.552 70.120 1.00 83.69 287 TRP A N 1
ATOM 2323 C CA . TRP A 1 287 ? -21.447 -13.528 69.170 1.00 83.69 287 TRP A CA 1
ATOM 2324 C C . TRP A 1 287 ? -20.309 -14.093 68.317 1.00 83.69 287 TRP A C 1
ATOM 2326 O O . TRP A 1 287 ? -19.480 -13.336 67.822 1.00 83.69 287 TRP A O 1
ATOM 2336 N N . PHE A 1 288 ? -20.249 -15.414 68.173 1.00 81.81 288 PHE A N 1
ATOM 2337 C CA . PHE A 1 288 ? -19.227 -16.121 67.401 1.00 81.81 288 PHE A CA 1
ATOM 2338 C C . PHE A 1 288 ? -19.834 -16.795 66.171 1.00 81.81 288 PHE A C 1
ATOM 2340 O O . PHE A 1 288 ? -20.770 -17.585 66.324 1.00 81.81 288 PHE A O 1
ATOM 2347 N N . ASP A 1 289 ? -19.246 -16.538 65.001 1.00 78.44 289 ASP A N 1
ATOM 2348 C CA . ASP A 1 289 ? -19.575 -17.188 63.731 1.00 78.44 289 ASP A CA 1
ATOM 2349 C C . ASP A 1 289 ? -18.603 -18.356 63.447 1.00 78.44 289 ASP A C 1
ATOM 2351 O O . ASP A 1 289 ? -17.388 -18.148 63.358 1.00 78.44 289 ASP A O 1
ATOM 2355 N N . PRO A 1 290 ? -19.094 -19.598 63.299 1.00 70.19 290 PRO A N 1
ATOM 2356 C CA . PRO A 1 290 ? -18.254 -20.762 63.034 1.00 70.19 290 PRO A CA 1
ATOM 2357 C C . PRO A 1 290 ? -17.764 -20.881 61.579 1.00 70.19 290 PRO A C 1
ATOM 2359 O O . PRO A 1 290 ? -16.797 -21.612 61.360 1.00 70.19 290 PRO A O 1
ATOM 2362 N N . LEU A 1 291 ? -18.397 -20.213 60.606 1.00 70.94 291 LEU A N 1
ATOM 2363 C CA . LEU A 1 291 ? -18.005 -20.239 59.189 1.00 70.94 291 LEU A CA 1
ATOM 2364 C C . LEU A 1 291 ? -16.847 -19.277 58.919 1.00 70.94 291 LEU A C 1
ATOM 2366 O O . LEU A 1 291 ? -15.877 -19.651 58.265 1.00 70.94 291 LEU A O 1
ATOM 2370 N N . THR A 1 292 ? -16.923 -18.062 59.462 1.00 74.12 292 THR A N 1
ATOM 2371 C CA . THR A 1 292 ? -15.889 -17.030 59.267 1.00 74.12 292 THR A CA 1
ATOM 2372 C C . THR A 1 292 ? -14.805 -17.067 60.349 1.00 74.12 292 THR A C 1
ATOM 2374 O O . THR A 1 292 ? -13.690 -16.591 60.142 1.00 74.12 292 THR A O 1
ATOM 2377 N N . GLY A 1 293 ? -15.096 -17.663 61.512 1.00 72.88 293 GLY A N 1
ATOM 2378 C CA . GLY A 1 293 ? -14.192 -17.705 62.663 1.00 72.88 293 GLY A CA 1
ATOM 2379 C C . GLY A 1 293 ? -14.131 -16.393 63.453 1.00 72.88 293 GLY A C 1
ATOM 2380 O O . GLY A 1 293 ? -13.292 -16.255 64.352 1.00 72.88 293 GLY A O 1
ATOM 2381 N N . GLU A 1 294 ? -15.005 -15.436 63.149 1.00 74.69 294 GLU A N 1
ATOM 2382 C CA . GLU A 1 294 ? -15.019 -14.118 63.773 1.00 74.69 294 GLU A CA 1
ATOM 2383 C C . GLU A 1 294 ? -15.845 -14.082 65.065 1.00 74.69 294 GLU A C 1
ATOM 2385 O O . GLU A 1 294 ? -16.829 -14.799 65.242 1.00 74.69 294 GLU A O 1
ATOM 2390 N N . THR A 1 295 ? -15.430 -13.236 66.014 1.00 79.50 295 THR A N 1
ATOM 2391 C CA . THR A 1 295 ? -16.177 -12.988 67.256 1.00 79.50 295 THR A CA 1
ATOM 2392 C C . THR A 1 295 ? -16.531 -11.516 67.358 1.00 79.50 295 THR A C 1
ATOM 2394 O O . THR A 1 295 ? -15.651 -10.678 67.556 1.00 79.50 295 THR A O 1
ATOM 2397 N N . GLN A 1 296 ? -17.820 -11.213 67.297 1.00 79.25 296 GLN A N 1
ATOM 2398 C CA . GLN A 1 296 ? -18.346 -9.888 67.574 1.00 79.25 296 GLN A CA 1
ATOM 2399 C C . GLN A 1 296 ? -18.525 -9.687 69.085 1.00 79.25 296 GLN A C 1
ATOM 2401 O O . GLN A 1 296 ? -18.916 -10.605 69.799 1.00 79.25 296 GLN A O 1
ATOM 2406 N N . THR A 1 297 ? -18.234 -8.495 69.597 1.00 81.50 297 THR A N 1
ATOM 2407 C CA . THR A 1 297 ? -18.278 -8.133 71.020 1.00 81.50 297 THR A CA 1
ATOM 2408 C C . THR A 1 297 ? -18.878 -6.744 71.200 1.00 81.50 297 THR A C 1
ATOM 2410 O O . THR A 1 297 ? -18.568 -5.834 70.434 1.00 81.50 297 THR A O 1
ATOM 2413 N N . TRP A 1 298 ? -19.701 -6.550 72.231 1.00 81.94 298 TRP A N 1
ATOM 2414 C CA . TRP A 1 298 ? -20.278 -5.243 72.562 1.00 81.94 298 TRP A CA 1
ATOM 2415 C C . TRP A 1 298 ? -20.146 -4.898 74.043 1.00 81.94 298 TRP A C 1
ATOM 2417 O O . TRP A 1 298 ? -20.197 -5.759 74.925 1.00 81.94 298 TRP A O 1
ATOM 2427 N N . SER A 1 299 ? -19.954 -3.611 74.329 1.00 80.88 299 SER A N 1
ATOM 2428 C CA . SER A 1 299 ? -19.803 -3.077 75.681 1.00 80.88 299 SER A CA 1
ATOM 2429 C C . SER A 1 299 ? -21.157 -2.806 76.353 1.00 80.88 299 SER A C 1
ATOM 2431 O O . SER A 1 299 ? -22.189 -2.732 75.686 1.00 80.88 299 SER A O 1
ATOM 2433 N N . PRO A 1 300 ? -21.175 -2.563 77.677 1.00 78.56 300 PRO A N 1
ATOM 2434 C CA . PRO A 1 300 ? -22.322 -1.963 78.352 1.00 78.56 300 PRO A CA 1
ATOM 2435 C C . PRO A 1 300 ? -22.689 -0.618 77.725 1.00 78.56 300 PRO A C 1
ATOM 2437 O O . PRO A 1 300 ? -21.800 0.205 77.488 1.00 78.56 300 PRO A O 1
ATOM 2440 N N . ALA A 1 301 ? -23.981 -0.363 77.537 1.00 77.00 301 ALA A N 1
ATOM 2441 C CA . ALA A 1 301 ? -24.467 0.957 77.160 1.00 77.00 301 ALA A CA 1
ATOM 2442 C C . ALA A 1 301 ? -24.337 1.934 78.349 1.00 77.00 301 ALA A C 1
ATOM 2444 O O . ALA A 1 301 ? -24.866 1.692 79.441 1.00 77.00 301 ALA A O 1
ATOM 2445 N N . THR A 1 302 ? -23.629 3.051 78.167 1.00 77.62 302 THR A N 1
ATOM 2446 C CA . THR A 1 302 ? -23.434 4.084 79.195 1.00 77.62 302 THR A CA 1
ATOM 2447 C C . THR A 1 302 ? -24.279 5.317 78.907 1.00 77.62 302 THR A C 1
ATOM 2449 O O . THR A 1 302 ? -24.057 5.988 77.907 1.00 77.62 302 THR A O 1
ATOM 2452 N N . TYR A 1 303 ? -25.212 5.644 79.805 1.00 77.75 303 TYR A N 1
ATOM 2453 C CA . TYR A 1 303 ? -26.033 6.856 79.714 1.00 77.75 303 TYR A CA 1
ATOM 2454 C C . TYR A 1 303 ? -25.366 8.050 80.411 1.00 77.75 303 TYR A C 1
ATOM 2456 O O . TYR A 1 303 ? -25.090 8.000 81.617 1.00 77.75 303 TYR A O 1
ATOM 2464 N N . ASP A 1 304 ? -25.165 9.140 79.674 1.00 76.69 304 ASP A N 1
ATOM 2465 C CA . ASP A 1 304 ? -24.719 10.431 80.187 1.00 76.69 304 ASP A CA 1
ATOM 2466 C C . ASP A 1 304 ? -25.913 11.388 80.339 1.00 76.69 304 ASP A C 1
ATOM 2468 O O . ASP A 1 304 ? -26.523 11.858 79.381 1.00 76.69 304 ASP A O 1
ATOM 2472 N N . ALA A 1 305 ? -26.239 11.711 81.592 1.00 71.00 305 ALA A N 1
ATOM 2473 C CA . ALA A 1 305 ? -27.356 12.585 81.934 1.00 71.00 305 ALA A CA 1
ATOM 2474 C C . ALA A 1 305 ? -27.109 14.084 81.648 1.00 71.00 305 ALA A C 1
ATOM 2476 O O . ALA A 1 305 ? -28.039 14.876 81.807 1.00 71.00 305 ALA A O 1
ATOM 2477 N N . GLU A 1 306 ? -25.878 14.499 81.322 1.00 69.00 306 GLU A N 1
ATOM 2478 C CA . GLU A 1 306 ? -25.537 15.886 80.967 1.00 69.00 306 GLU A CA 1
ATOM 2479 C C . GLU A 1 306 ? -25.717 16.154 79.467 1.00 69.00 306 GLU A C 1
ATOM 2481 O O . GLU A 1 306 ? -26.174 17.242 79.111 1.00 69.00 306 GLU A O 1
ATOM 2486 N N . SER A 1 307 ? -25.431 15.166 78.613 1.00 67.81 307 SER A N 1
ATOM 2487 C CA . SER A 1 307 ? -25.701 15.213 77.168 1.00 67.81 307 SER A CA 1
ATOM 2488 C C . SER A 1 307 ? -27.067 14.637 76.783 1.00 67.81 307 SER A C 1
ATOM 2490 O O . SER A 1 307 ? -27.584 14.994 75.733 1.00 67.81 307 SER A O 1
ATOM 2492 N N . GLY A 1 308 ? -27.683 13.804 77.631 1.00 76.62 308 GLY A N 1
ATOM 2493 C CA . GLY A 1 308 ? -28.919 13.091 77.288 1.00 76.62 308 GLY A CA 1
ATOM 2494 C C . GLY A 1 308 ? -28.684 11.959 76.285 1.00 76.62 308 GLY A C 1
ATOM 2495 O O . GLY A 1 308 ? -29.611 11.574 75.578 1.00 76.62 308 GLY A O 1
ATOM 2496 N N . CYS A 1 309 ? -27.450 11.452 76.206 1.00 80.69 309 CYS A N 1
ATOM 2497 C CA . CYS A 1 309 ? -27.035 10.458 75.223 1.00 80.69 309 CYS A CA 1
ATOM 2498 C C . CYS A 1 309 ? -26.598 9.152 75.879 1.00 80.69 309 CYS A C 1
ATOM 2500 O O . CYS A 1 309 ? -26.067 9.134 76.992 1.00 80.69 309 CYS A O 1
ATOM 2502 N N . THR A 1 310 ? -26.806 8.053 75.168 1.00 81.81 310 THR A N 1
ATOM 2503 C CA . THR A 1 310 ? -26.336 6.718 75.521 1.00 81.81 310 THR A CA 1
ATOM 2504 C C . THR A 1 310 ? -25.267 6.301 74.525 1.00 81.81 310 THR A C 1
ATOM 2506 O O . THR A 1 310 ? -25.476 6.449 73.330 1.00 81.81 310 THR A O 1
ATOM 2509 N N . THR A 1 311 ? -24.145 5.778 75.009 1.00 80.62 311 THR A N 1
ATOM 2510 C CA . THR A 1 311 ? -23.018 5.332 74.177 1.00 80.62 311 THR A CA 1
ATOM 2511 C C . THR A 1 311 ? -22.754 3.844 74.379 1.00 80.62 311 THR A C 1
ATOM 2513 O O . THR A 1 311 ? -22.770 3.381 75.522 1.00 80.62 311 THR A O 1
ATOM 2516 N N . GLN A 1 312 ? -22.467 3.109 73.308 1.00 81.94 312 GLN A N 1
ATOM 2517 C CA . GLN A 1 312 ? -22.088 1.697 73.331 1.00 81.94 312 GLN A CA 1
ATOM 2518 C C . GLN A 1 312 ? -21.002 1.415 72.292 1.00 81.94 312 GLN A C 1
ATOM 2520 O O . GLN A 1 312 ? -20.994 2.007 71.221 1.00 81.94 312 GLN A O 1
ATOM 2525 N N . THR A 1 313 ? -20.069 0.526 72.622 1.00 79.31 313 THR A N 1
ATOM 2526 C CA . THR A 1 313 ? -18.961 0.165 71.737 1.00 79.31 313 THR A CA 1
ATOM 2527 C C . THR A 1 313 ? -19.140 -1.260 71.223 1.00 79.31 313 THR A C 1
ATOM 2529 O O . THR A 1 313 ? -19.267 -2.174 72.037 1.00 79.31 313 THR A O 1
ATOM 2532 N N . TYR A 1 314 ? -19.086 -1.452 69.908 1.00 75.12 314 TYR A N 1
ATOM 2533 C CA . TYR A 1 314 ? -19.160 -2.727 69.193 1.00 75.12 314 TYR A CA 1
ATOM 2534 C C . TYR A 1 314 ? -17.835 -2.984 68.473 1.00 75.12 314 TYR A C 1
ATOM 2536 O O . TYR A 1 314 ? -17.435 -2.182 67.647 1.00 75.12 314 TYR A O 1
ATOM 2544 N N . ASN A 1 315 ? -17.102 -4.055 68.787 1.00 68.25 315 ASN A N 1
ATOM 2545 C CA . ASN A 1 315 ? -15.839 -4.421 68.111 1.00 68.25 315 ASN A CA 1
ATOM 2546 C C . ASN A 1 315 ? -14.785 -3.299 67.973 1.00 68.25 315 ASN A C 1
ATOM 2548 O O . ASN A 1 315 ? -13.917 -3.364 67.113 1.00 68.25 315 ASN A O 1
ATOM 2552 N N . GLY A 1 316 ? -14.821 -2.291 68.850 1.00 65.19 316 GLY A N 1
ATOM 2553 C CA . GLY A 1 316 ? -13.950 -1.112 68.776 1.00 65.19 316 GLY A CA 1
ATOM 2554 C C . GLY A 1 316 ? -14.605 0.138 68.178 1.00 65.19 316 GLY A C 1
ATOM 2555 O O . GLY A 1 316 ? -14.086 1.221 68.419 1.00 65.19 316 GLY A O 1
ATOM 2556 N N . PHE A 1 317 ? -15.758 0.006 67.520 1.00 65.69 317 PHE A N 1
ATOM 2557 C CA . PHE A 1 317 ? -16.590 1.092 66.995 1.00 65.69 317 PHE A CA 1
ATOM 2558 C C . PHE A 1 317 ? -17.509 1.652 68.071 1.00 65.69 317 PHE A C 1
ATOM 2560 O O . PHE A 1 317 ? -18.157 0.890 68.786 1.00 65.69 317 PHE A O 1
ATOM 2567 N N . THR A 1 318 ? -17.578 2.973 68.210 1.00 74.69 318 THR A N 1
ATOM 2568 C CA . THR A 1 318 ? -18.433 3.616 69.215 1.00 74.69 318 THR A CA 1
ATOM 2569 C C . THR A 1 318 ? -19.681 4.213 68.577 1.00 74.69 318 THR A C 1
ATOM 2571 O O . THR A 1 318 ? -19.588 5.131 67.770 1.00 74.69 318 THR A O 1
ATOM 2574 N N . GLU A 1 319 ? -20.855 3.767 69.015 1.00 75.69 319 GLU A N 1
ATOM 2575 C CA . GLU A 1 319 ? -22.146 4.351 68.650 1.00 75.69 319 GLU A CA 1
ATOM 2576 C C . GLU A 1 319 ? -22.718 5.143 69.827 1.00 75.69 319 GLU A C 1
ATOM 2578 O O . GLU A 1 319 ? -22.689 4.698 70.977 1.00 75.69 319 GLU A O 1
ATOM 2583 N N . THR A 1 320 ? -23.238 6.342 69.569 1.00 81.25 320 THR A N 1
ATOM 2584 C CA . THR A 1 320 ? -23.904 7.181 70.575 1.00 81.25 320 THR A CA 1
ATOM 2585 C C . THR A 1 320 ? -25.255 7.650 70.064 1.00 81.25 320 THR A C 1
ATOM 2587 O O . THR A 1 320 ? -25.321 8.240 68.998 1.00 81.25 320 THR A O 1
ATOM 2590 N N . TRP A 1 321 ? -26.323 7.462 70.837 1.00 81.62 321 TRP A N 1
ATOM 2591 C CA . TRP A 1 321 ? -27.679 7.913 70.507 1.00 81.62 321 TRP A CA 1
ATOM 2592 C C . TRP A 1 321 ? -28.253 8.807 71.605 1.00 81.62 321 TRP A C 1
ATOM 2594 O O . TRP A 1 321 ? -28.183 8.491 72.797 1.00 81.62 321 TRP A O 1
ATOM 2604 N N . CYS A 1 322 ? -28.828 9.936 71.210 1.00 81.56 322 CYS A N 1
ATOM 2605 C CA . CYS A 1 322 ? -29.315 10.983 72.098 1.00 81.56 322 CYS A CA 1
ATOM 2606 C C . CYS A 1 322 ? -30.845 11.064 72.115 1.00 81.56 322 CYS A C 1
ATOM 2608 O O . CYS A 1 322 ? -31.525 10.764 71.136 1.00 81.56 322 CYS A O 1
ATOM 2610 N N . GLU A 1 323 ? -31.412 11.501 73.243 1.00 75.38 323 GLU A N 1
ATOM 2611 C CA . GLU A 1 323 ? -32.866 11.677 73.404 1.00 75.38 323 GLU A CA 1
ATOM 2612 C C . GLU A 1 323 ? -33.468 12.755 72.476 1.00 75.38 323 GLU A C 1
ATOM 2614 O O . GLU A 1 323 ? -34.689 12.837 72.355 1.00 75.38 323 GLU A O 1
ATOM 2619 N N . ASP A 1 324 ? -32.642 13.589 71.838 1.00 71.75 324 ASP A N 1
ATOM 2620 C CA . ASP A 1 324 ? -33.055 14.608 70.864 1.00 71.75 324 ASP A CA 1
ATOM 2621 C C . ASP A 1 324 ? -33.112 14.096 69.413 1.00 71.75 324 ASP A C 1
ATOM 2623 O O . ASP A 1 324 ? -33.375 14.884 68.507 1.00 71.75 324 ASP A O 1
ATOM 2627 N N . GLY A 1 325 ? -32.901 12.791 69.202 1.00 68.12 325 GLY A N 1
ATOM 2628 C CA . GLY A 1 325 ? -32.932 12.159 67.883 1.00 68.12 325 GLY A CA 1
ATOM 2629 C C . GLY A 1 325 ? -31.615 12.254 67.113 1.00 68.12 325 GLY A C 1
ATOM 2630 O O . GLY A 1 325 ? -31.584 11.865 65.949 1.00 68.12 325 GLY A O 1
ATOM 2631 N N . THR A 1 326 ? -30.541 12.761 67.730 1.00 79.38 326 THR A N 1
ATOM 2632 C CA . THR A 1 326 ? -29.198 12.734 67.134 1.00 79.38 326 THR A CA 1
ATOM 2633 C C . THR A 1 326 ? -28.465 11.430 67.451 1.00 79.38 326 THR A C 1
ATOM 2635 O O . THR A 1 326 ? -28.549 10.913 68.570 1.00 79.38 326 THR A O 1
ATOM 2638 N N . SER A 1 327 ? -27.737 10.890 66.475 1.00 80.50 327 SER A N 1
ATOM 2639 C CA . SER A 1 327 ? -26.830 9.756 66.666 1.00 80.50 327 SER A CA 1
ATOM 2640 C C . SER A 1 327 ? -25.449 10.030 66.073 1.00 80.50 327 SER A C 1
ATOM 2642 O O . SER A 1 327 ? -25.288 10.862 65.183 1.00 80.50 327 SER A O 1
ATOM 2644 N N . TYR A 1 328 ? -24.439 9.355 66.613 1.00 83.00 328 TYR A N 1
ATOM 2645 C CA . TYR A 1 328 ? -23.041 9.448 66.209 1.00 83.00 328 TYR A CA 1
ATOM 2646 C C . TYR A 1 328 ? -22.480 8.038 66.040 1.00 83.00 328 TYR A C 1
ATOM 2648 O O . TYR A 1 328 ? -22.707 7.204 66.921 1.00 83.00 328 TYR A O 1
ATOM 2656 N N . TRP A 1 329 ? -21.720 7.790 64.976 1.00 78.31 329 TRP A N 1
ATOM 2657 C CA . TRP A 1 329 ? -20.993 6.532 64.770 1.00 78.31 329 TRP A CA 1
ATOM 2658 C C . TRP A 1 329 ? -19.611 6.791 64.173 1.00 78.31 329 TRP A C 1
ATOM 2660 O O . TRP A 1 329 ? -19.400 7.783 63.476 1.00 78.31 329 TRP A O 1
ATOM 2670 N N . GLU A 1 330 ? -18.661 5.915 64.483 1.00 74.81 330 GLU A N 1
ATOM 2671 C CA . GLU A 1 330 ? -17.302 5.967 63.936 1.00 74.81 330 GLU A CA 1
ATOM 2672 C C . GLU A 1 330 ? -17.200 5.079 62.684 1.00 74.81 330 GLU A C 1
ATOM 2674 O O . GLU A 1 330 ? -17.737 3.973 62.686 1.00 74.81 330 GLU A O 1
ATOM 2679 N N . ASP A 1 331 ? -16.545 5.558 61.623 1.00 70.38 331 ASP A N 1
ATOM 2680 C CA . ASP A 1 331 ? -16.190 4.741 60.448 1.00 70.38 331 ASP A CA 1
ATOM 2681 C C . ASP A 1 331 ? -14.894 3.930 60.668 1.00 70.38 331 ASP A C 1
ATOM 2683 O O . ASP A 1 331 ? -14.236 4.035 61.708 1.00 70.38 331 ASP A O 1
ATOM 2687 N N . GLU A 1 332 ? -14.528 3.094 59.689 1.00 58.72 332 GLU A N 1
ATOM 2688 C CA . GLU A 1 332 ? -13.351 2.207 59.721 1.00 58.72 332 GLU A CA 1
ATOM 2689 C C . GLU A 1 332 ? -12.011 2.963 59.855 1.00 58.72 332 GLU A C 1
ATOM 2691 O O . GLU A 1 332 ? -11.026 2.423 60.365 1.00 58.72 332 GLU A O 1
ATOM 2696 N N . GLU A 1 333 ? -11.985 4.250 59.501 1.00 64.62 333 GLU A N 1
ATOM 2697 C CA . GLU A 1 333 ? -10.810 5.127 59.556 1.00 64.62 333 GLU A CA 1
ATOM 2698 C C . GLU A 1 333 ? -10.774 5.996 60.832 1.00 64.62 333 GLU A C 1
ATOM 2700 O O . GLU A 1 333 ? -9.801 6.719 61.088 1.00 64.62 333 GLU A O 1
ATOM 2705 N N . GLY A 1 334 ? -11.802 5.889 61.683 1.00 64.88 334 GLY A N 1
ATOM 2706 C CA . GLY A 1 334 ? -11.950 6.630 62.938 1.00 64.88 334 GLY A CA 1
ATOM 2707 C C . GLY A 1 334 ? -12.520 8.044 62.779 1.00 64.88 334 GLY A C 1
ATOM 2708 O O . GLY A 1 334 ? -12.370 8.874 63.686 1.00 64.88 334 GLY A O 1
ATOM 2709 N N . GLY A 1 335 ? -13.141 8.346 61.640 1.00 72.62 335 GLY A N 1
ATOM 2710 C CA . GLY A 1 335 ? -13.965 9.528 61.414 1.00 72.62 335 GLY A CA 1
ATOM 2711 C C . GLY A 1 335 ? -15.305 9.431 62.148 1.00 72.62 335 GLY A C 1
ATOM 2712 O O . GLY A 1 335 ? -15.835 8.347 62.352 1.00 72.62 335 GLY A O 1
ATOM 2713 N N . VAL A 1 336 ? -15.842 10.568 62.612 1.00 76.81 336 VAL A N 1
ATOM 2714 C CA . VAL A 1 336 ? -17.122 10.616 63.346 1.00 76.81 336 VAL A CA 1
ATOM 2715 C C . VAL A 1 336 ? -18.223 11.115 62.420 1.00 76.81 336 VAL A C 1
ATOM 2717 O O . VAL A 1 336 ? -18.212 12.281 62.021 1.00 76.81 336 VAL A O 1
ATOM 2720 N N . ASN A 1 337 ? -19.192 10.250 62.157 1.00 83.00 337 ASN A N 1
ATOM 2721 C CA . ASN A 1 337 ? -20.392 10.513 61.376 1.00 83.00 337 ASN A CA 1
ATOM 2722 C C . ASN A 1 337 ? -21.554 10.894 62.310 1.00 83.00 337 ASN A C 1
ATOM 2724 O O . ASN A 1 337 ? -21.577 10.497 63.480 1.00 83.00 337 ASN A O 1
ATOM 2728 N N . ILE A 1 338 ? -22.492 11.710 61.826 1.00 85.00 338 ILE A N 1
ATOM 2729 C CA . ILE A 1 338 ? -23.581 12.293 62.627 1.00 85.00 338 ILE A CA 1
ATOM 2730 C C . ILE A 1 338 ? -24.905 12.145 61.880 1.00 85.00 338 ILE A C 1
ATOM 2732 O O . ILE A 1 338 ? -25.026 12.710 60.801 1.00 85.00 338 ILE A O 1
ATOM 2736 N N . SER A 1 339 ? -25.917 11.518 62.482 1.00 83.56 339 SER A N 1
ATOM 2737 C CA . SER A 1 339 ? -27.308 11.571 62.004 1.00 83.56 339 SER A CA 1
ATOM 2738 C C . SER A 1 339 ? -28.143 12.485 62.888 1.00 83.56 339 SER A C 1
ATOM 2740 O O . SER A 1 339 ? -27.959 12.556 64.108 1.00 83.56 339 SER A O 1
ATOM 2742 N N . SER A 1 340 ? -29.086 13.198 62.283 1.00 83.31 340 SER A N 1
ATOM 2743 C CA . SER A 1 340 ? -30.065 14.019 62.988 1.00 83.31 340 SER A CA 1
ATOM 2744 C C . SER A 1 340 ? -31.409 14.014 62.272 1.00 83.31 340 SER A C 1
ATOM 2746 O O . SER A 1 340 ? -31.460 14.052 61.047 1.00 83.31 340 SER A O 1
ATOM 2748 N N . TYR A 1 341 ? -32.501 14.002 63.036 1.00 79.69 341 TYR A N 1
ATOM 2749 C CA . TYR A 1 341 ? -33.857 14.125 62.501 1.00 79.69 341 TYR A CA 1
ATOM 2750 C C . TYR A 1 341 ? -34.437 15.519 62.764 1.00 79.69 341 TYR A C 1
ATOM 2752 O O . TYR A 1 341 ? -34.440 16.007 63.897 1.00 79.69 341 TYR A O 1
ATOM 2760 N N . ASP A 1 342 ? -34.964 16.158 61.722 1.00 77.94 342 ASP A N 1
ATOM 2761 C CA . ASP A 1 342 ? -35.664 17.439 61.799 1.00 77.94 342 ASP A CA 1
ATOM 2762 C C . ASP A 1 342 ? -37.187 17.224 61.755 1.00 77.94 342 ASP A C 1
ATOM 2764 O O . ASP A 1 342 ? -37.770 17.071 60.683 1.00 77.94 342 ASP A O 1
ATOM 2768 N N . GLU A 1 343 ? -37.847 17.283 62.920 1.00 71.62 343 GLU A N 1
ATOM 2769 C CA . GLU A 1 343 ? -39.313 17.162 63.053 1.00 71.62 343 GLU A CA 1
ATOM 2770 C C . GLU A 1 343 ? -40.111 18.212 62.246 1.00 71.62 343 GLU A C 1
ATOM 2772 O O . GLU A 1 343 ? -41.285 17.989 61.951 1.00 71.62 343 GLU A O 1
ATOM 2777 N N . GLU A 1 344 ? -39.541 19.382 61.916 1.00 72.00 344 GLU A N 1
ATOM 2778 C CA . GLU A 1 344 ? -40.248 20.423 61.147 1.00 72.00 344 GLU A CA 1
ATOM 2779 C C . GLU A 1 344 ? -40.243 20.118 59.643 1.00 72.00 344 GLU A C 1
ATOM 2781 O O . GLU A 1 344 ? -41.167 20.525 58.931 1.00 72.00 344 GLU A O 1
ATOM 2786 N N . ARG A 1 345 ? -39.217 19.401 59.171 1.00 70.94 345 ARG A N 1
ATOM 2787 C CA . ARG A 1 345 ? -39.067 18.981 57.772 1.00 70.94 345 ARG A CA 1
ATOM 2788 C C . ARG A 1 345 ? -39.476 17.530 57.525 1.00 70.94 345 ARG A C 1
ATOM 2790 O O . ARG A 1 345 ? -39.743 17.197 56.381 1.00 70.94 345 ARG A O 1
ATOM 2797 N N . GLY A 1 346 ? -39.552 16.704 58.569 1.00 77.50 346 GLY A N 1
ATOM 2798 C CA . GLY A 1 346 ? -39.743 15.260 58.438 1.00 77.50 346 GLY A CA 1
ATOM 2799 C C . GLY A 1 346 ? -38.557 14.587 57.745 1.00 77.50 346 GLY A C 1
ATOM 2800 O O . GLY A 1 346 ? -38.764 13.642 56.995 1.00 77.50 346 GLY A O 1
ATOM 2801 N N . CYS A 1 347 ? -37.338 15.106 57.930 1.00 80.62 347 CYS A N 1
ATOM 2802 C CA . CYS A 1 347 ? -36.146 14.624 57.230 1.00 80.62 347 CYS A CA 1
ATOM 2803 C C . CYS A 1 347 ? -35.048 14.193 58.195 1.00 80.62 347 CYS A C 1
ATOM 2805 O O . CYS A 1 347 ? -34.763 14.892 59.170 1.00 80.62 347 CYS A O 1
ATOM 2807 N N . TRP A 1 348 ? -34.389 13.087 57.869 1.00 82.69 348 TRP A N 1
ATOM 2808 C CA . TRP A 1 348 ? -33.084 12.719 58.396 1.00 82.69 348 TRP A CA 1
ATOM 2809 C C . TRP A 1 348 ? -31.977 13.429 57.625 1.00 82.69 348 TRP A C 1
ATOM 2811 O O . TRP A 1 348 ? -32.100 13.707 56.433 1.00 82.69 348 TRP A O 1
ATOM 2821 N N . THR A 1 349 ? -30.901 13.766 58.321 1.00 85.50 349 THR A N 1
ATOM 2822 C CA . THR A 1 349 ? -29.671 14.300 57.742 1.00 85.50 349 THR A CA 1
ATOM 2823 C C . THR A 1 349 ? -28.490 13.585 58.366 1.00 85.50 349 THR A C 1
ATOM 2825 O O . THR A 1 349 ? -28.269 13.733 59.572 1.00 85.50 349 THR A O 1
ATOM 2828 N N . ASP A 1 350 ? -27.728 12.881 57.537 1.00 84.75 350 ASP A N 1
ATOM 2829 C CA . ASP A 1 350 ? -26.468 12.250 57.901 1.00 84.75 350 ASP A CA 1
ATOM 2830 C C . ASP A 1 350 ? -25.314 13.102 57.376 1.00 84.75 350 ASP A C 1
ATOM 2832 O O . ASP A 1 350 ? -25.327 13.577 56.243 1.00 84.75 350 ASP A O 1
ATOM 2836 N N . THR A 1 351 ? -24.325 13.364 58.218 1.00 84.00 351 THR A N 1
ATOM 2837 C CA . THR A 1 351 ? -23.099 14.087 57.873 1.00 84.00 351 THR A CA 1
ATOM 2838 C C . THR A 1 351 ? -21.923 13.171 58.127 1.00 84.00 351 THR A C 1
ATOM 2840 O O . THR A 1 351 ? -21.735 12.717 59.259 1.00 84.00 351 THR A O 1
ATOM 2843 N N . TYR A 1 352 ? -21.135 12.937 57.087 1.00 83.19 352 TYR A N 1
ATOM 2844 C CA . TYR A 1 352 ? -20.008 12.027 57.129 1.00 83.19 352 TYR A CA 1
ATOM 2845 C C . TYR A 1 352 ? -18.703 12.753 57.472 1.00 83.19 352 TYR A C 1
ATOM 2847 O O . TYR A 1 352 ? -18.583 13.980 57.348 1.00 83.19 352 TYR A O 1
ATOM 2855 N N . ALA A 1 353 ? -17.715 12.001 57.953 1.00 77.62 353 ALA A N 1
ATOM 2856 C CA . ALA A 1 353 ? -16.444 12.546 58.428 1.00 77.62 353 ALA A CA 1
ATOM 2857 C C . ALA A 1 353 ? -15.598 13.211 57.323 1.00 77.62 353 ALA A C 1
ATOM 2859 O O . ALA A 1 353 ? -14.819 14.126 57.611 1.00 77.62 353 ALA A O 1
ATOM 2860 N N . ASP A 1 354 ? -15.783 12.791 56.071 1.00 75.44 354 ASP A N 1
ATOM 2861 C CA . ASP A 1 354 ? -15.157 13.350 54.867 1.00 75.44 354 ASP A CA 1
ATOM 2862 C C . ASP A 1 354 ? -15.730 14.725 54.456 1.00 75.44 354 ASP A C 1
ATOM 2864 O O . ASP A 1 354 ? -15.150 15.424 53.624 1.00 75.44 354 ASP A O 1
ATOM 2868 N N . GLY A 1 355 ? -16.825 15.157 55.094 1.00 75.50 355 GLY A N 1
ATOM 2869 C CA . GLY A 1 355 ? -17.524 16.408 54.814 1.00 75.50 355 GLY A CA 1
ATOM 2870 C C . GLY A 1 355 ? -18.718 16.270 53.870 1.00 75.50 355 GLY A C 1
ATOM 2871 O O . GLY A 1 355 ? -19.377 17.282 53.619 1.00 75.50 355 GLY A O 1
ATOM 2872 N N . SER A 1 356 ? -19.017 15.064 53.384 1.00 84.44 356 SER A N 1
ATOM 2873 C CA . SER A 1 356 ? -20.234 14.779 52.628 1.00 84.44 356 SER A CA 1
ATOM 2874 C C . SER A 1 356 ? -21.466 14.697 53.542 1.00 84.44 356 SER A C 1
ATOM 2876 O O . SER A 1 356 ? -21.364 14.560 54.765 1.00 84.44 356 SER A O 1
ATOM 2878 N N . SER A 1 357 ? -22.664 14.839 52.974 1.00 85.44 357 SER A N 1
ATOM 2879 C CA . SER A 1 357 ? -23.915 14.718 53.733 1.00 85.44 357 SER A CA 1
ATOM 2880 C C . SER A 1 357 ? -25.064 14.183 52.889 1.00 85.44 357 SER A C 1
ATOM 2882 O O . SER A 1 357 ? -25.239 14.617 51.753 1.00 85.44 357 SER A O 1
ATOM 2884 N N . SER A 1 358 ? -25.880 13.299 53.459 1.00 85.75 358 SER A N 1
ATOM 2885 C CA . SER A 1 358 ? -27.142 12.831 52.879 1.00 85.75 358 SER A CA 1
ATOM 2886 C C . SER A 1 358 ? -28.334 13.393 53.650 1.00 85.75 358 SER A C 1
ATOM 2888 O O . SER A 1 358 ? -28.301 13.530 54.869 1.00 85.75 358 SER A O 1
ATOM 2890 N N . VAL A 1 359 ? -29.411 13.724 52.943 1.00 85.62 359 VAL A N 1
ATOM 2891 C CA . VAL A 1 359 ? -30.714 14.097 53.505 1.00 85.62 359 VAL A CA 1
ATOM 2892 C C . VAL A 1 359 ? -31.750 13.149 52.927 1.00 85.62 359 VAL A C 1
ATOM 2894 O O . VAL A 1 359 ? -31.778 12.957 51.715 1.00 85.62 359 VAL A O 1
ATOM 2897 N N . TYR A 1 360 ? -32.614 12.591 53.769 1.00 82.25 360 TYR A N 1
ATOM 2898 C CA . TYR A 1 360 ? -33.730 11.751 53.340 1.00 82.25 360 TYR A CA 1
ATOM 2899 C C . TYR A 1 360 ? -34.998 12.139 54.095 1.00 82.25 360 TYR A C 1
ATOM 2901 O O . TYR A 1 360 ? -34.992 12.214 55.323 1.00 82.25 360 TYR A O 1
ATOM 2909 N N . CYS A 1 361 ? -36.083 12.401 53.377 1.00 81.25 361 CYS A N 1
ATOM 2910 C CA . CYS A 1 361 ? -37.330 12.926 53.917 1.00 81.25 361 CYS A CA 1
ATOM 2911 C C . CYS A 1 361 ? -38.480 11.919 53.817 1.00 81.25 361 CYS A C 1
ATOM 2913 O O . CYS A 1 361 ? -38.562 11.119 52.889 1.00 81.25 361 CYS A O 1
ATOM 2915 N N . GLU A 1 362 ? -39.422 11.996 54.757 1.00 72.88 362 GLU A N 1
ATOM 2916 C CA . GLU A 1 362 ? -40.637 11.167 54.779 1.00 72.88 362 GLU A CA 1
ATOM 2917 C C . GLU A 1 362 ? -41.564 11.400 53.572 1.00 72.88 362 GLU A C 1
ATOM 2919 O O . GLU A 1 362 ? -42.432 10.575 53.299 1.00 72.88 362 GLU A O 1
ATOM 2924 N N . ASP A 1 363 ? -41.405 12.513 52.849 1.00 67.06 363 ASP A N 1
ATOM 2925 C CA . ASP A 1 363 ? -42.136 12.816 51.615 1.00 67.06 363 ASP A CA 1
ATOM 2926 C C . ASP A 1 363 ? -41.468 12.249 50.349 1.00 67.06 363 ASP A C 1
ATOM 2928 O O . ASP A 1 363 ? -41.928 12.543 49.246 1.00 67.06 363 ASP A O 1
ATOM 2932 N N . GLY A 1 364 ? -40.424 11.425 50.509 1.00 61.69 364 GLY A N 1
ATOM 2933 C CA . GLY A 1 364 ? -39.691 10.770 49.425 1.00 61.69 364 GLY A CA 1
ATOM 2934 C C . GLY A 1 364 ? -38.620 11.646 48.774 1.00 61.69 364 GLY A C 1
ATOM 2935 O O . GLY A 1 364 ? -38.009 11.221 47.801 1.00 61.69 364 GLY A O 1
ATOM 2936 N N . PHE A 1 365 ? -38.379 12.857 49.287 1.00 71.31 365 PHE A N 1
ATOM 2937 C CA . PHE A 1 365 ? -37.264 13.692 48.847 1.00 71.31 365 PHE A CA 1
ATOM 2938 C C . PHE A 1 365 ? -35.947 13.198 49.452 1.00 71.31 365 PHE A C 1
ATOM 2940 O O . PHE A 1 365 ? -35.832 13.069 50.674 1.00 71.31 365 PHE A O 1
ATOM 2947 N N . SER A 1 366 ? -34.925 13.005 48.624 1.00 77.44 366 SER A N 1
ATOM 2948 C CA . SER A 1 366 ? -33.566 12.731 49.090 1.00 77.44 366 SER A CA 1
ATOM 2949 C C . SER A 1 366 ? -32.547 13.633 48.398 1.00 77.44 366 SER A C 1
ATOM 2951 O O . SER A 1 366 ? -32.768 14.158 47.307 1.00 77.44 366 SER A O 1
ATOM 2953 N N . SER A 1 367 ? -31.421 13.882 49.057 1.00 80.62 367 SER A N 1
ATOM 2954 C CA . SER A 1 367 ? -30.306 14.611 48.455 1.00 80.62 367 SER A CA 1
ATOM 2955 C C . SER A 1 367 ? -28.981 14.164 49.036 1.00 80.62 367 SER A C 1
ATOM 2957 O O . SER A 1 367 ? -28.888 13.982 50.249 1.00 80.62 367 SER A O 1
ATOM 2959 N N . TYR A 1 368 ? -27.949 14.084 48.210 1.00 82.69 368 TYR A N 1
ATOM 2960 C CA . TYR A 1 368 ? -26.578 13.838 48.637 1.00 82.69 368 TYR A CA 1
ATOM 2961 C C . TYR A 1 368 ? -25.715 15.036 48.269 1.00 82.69 368 TYR A C 1
ATOM 2963 O O . TYR A 1 368 ? -25.870 15.624 47.205 1.00 82.69 368 TYR A O 1
ATOM 2971 N N . THR A 1 369 ? -24.829 15.444 49.168 1.00 84.06 369 THR A N 1
ATOM 2972 C CA . THR A 1 369 ? -23.830 16.480 48.916 1.00 84.06 369 THR A CA 1
ATOM 2973 C C . THR A 1 369 ? -22.453 15.892 49.143 1.00 84.06 369 THR A C 1
ATOM 2975 O O . THR A 1 369 ? -22.170 15.457 50.257 1.00 84.06 369 THR A O 1
ATOM 2978 N N . ASP A 1 370 ? -21.609 15.899 48.116 1.00 80.19 370 ASP A N 1
ATOM 2979 C CA . ASP A 1 370 ? -20.236 15.401 48.203 1.00 80.19 370 ASP A CA 1
ATOM 2980 C C . ASP A 1 370 ? -19.337 16.316 49.068 1.00 80.19 370 ASP A C 1
ATOM 2982 O O . ASP A 1 370 ? -19.705 17.437 49.444 1.00 80.19 370 ASP A O 1
ATOM 2986 N N . ALA A 1 371 ? -18.115 15.865 49.365 1.00 77.31 371 ALA A N 1
ATOM 2987 C CA . ALA A 1 371 ? -17.132 16.635 50.138 1.00 77.31 371 ALA A CA 1
ATOM 2988 C C . ALA A 1 371 ? -16.688 17.954 49.457 1.00 77.31 371 ALA A C 1
ATOM 2990 O O . ALA A 1 371 ? -16.156 18.857 50.114 1.00 77.31 371 ALA A O 1
ATOM 2991 N N . ASN A 1 372 ? -16.921 18.090 48.147 1.00 77.12 372 ASN A N 1
ATOM 2992 C CA . ASN A 1 372 ? -16.606 19.279 47.353 1.00 77.12 372 ASN A CA 1
ATOM 2993 C C . ASN A 1 372 ? -17.758 20.305 47.338 1.00 77.12 372 ASN A C 1
ATOM 2995 O O . ASN A 1 372 ? -17.558 21.447 46.906 1.00 77.12 372 ASN A O 1
ATOM 2999 N N . GLY A 1 373 ? -18.929 19.945 47.872 1.00 73.19 373 GLY A N 1
ATOM 3000 C CA . GLY A 1 373 ? -20.121 20.782 47.963 1.00 73.19 373 GLY A CA 1
ATOM 3001 C C . GLY A 1 373 ? -21.049 20.709 46.748 1.00 73.19 373 GLY A C 1
ATOM 3002 O O . GLY A 1 373 ? -21.883 21.606 46.591 1.00 73.19 373 GLY A O 1
ATOM 3003 N N . ASN A 1 374 ? -20.913 19.696 45.890 1.00 72.44 374 ASN A N 1
ATOM 3004 C CA . ASN A 1 374 ? -21.867 19.417 44.819 1.00 72.44 374 ASN A CA 1
ATOM 3005 C C . ASN A 1 374 ? -23.048 18.640 45.397 1.00 72.44 374 ASN A C 1
ATOM 3007 O O . ASN A 1 374 ? -22.843 17.646 46.085 1.00 72.44 374 ASN A O 1
ATOM 3011 N N . THR A 1 375 ? -24.271 19.104 45.135 1.00 73.38 375 THR A N 1
ATOM 3012 C CA . THR A 1 375 ? -25.496 18.497 45.669 1.00 73.38 375 THR A CA 1
ATOM 3013 C C . THR A 1 375 ? -26.313 17.870 44.547 1.00 73.38 375 THR A C 1
ATOM 3015 O O . THR A 1 375 ? -26.760 18.582 43.646 1.00 73.38 375 THR A O 1
ATOM 3018 N N . GLU A 1 376 ? -26.564 16.572 44.660 1.00 72.62 376 GLU A N 1
ATOM 3019 C CA . GLU A 1 376 ? -27.532 15.815 43.871 1.00 72.62 376 GLU A CA 1
ATOM 3020 C C . GLU A 1 376 ? -28.838 15.687 44.659 1.00 72.62 376 GLU A C 1
ATOM 3022 O O . GLU A 1 376 ? -28.834 15.568 45.886 1.00 72.62 376 GLU A O 1
ATOM 3027 N N . THR A 1 377 ? -29.974 15.794 43.972 1.00 71.88 377 THR A N 1
ATOM 3028 C CA . THR A 1 377 ? -31.307 15.758 44.587 1.00 71.88 377 THR A CA 1
ATOM 3029 C C . THR A 1 377 ? -32.209 14.833 43.794 1.00 71.88 377 THR A C 1
ATOM 3031 O O . THR A 1 377 ? -32.320 15.024 42.584 1.00 71.88 377 THR A O 1
ATOM 3034 N N . TRP A 1 378 ? -32.917 13.942 44.476 1.00 64.31 378 TRP A N 1
ATOM 3035 C CA . TRP A 1 378 ? -33.891 13.030 43.886 1.00 64.31 378 TRP A CA 1
ATOM 3036 C C . TRP A 1 378 ? -35.294 13.373 44.400 1.00 64.31 378 TRP A C 1
ATOM 3038 O O . TRP A 1 378 ? -35.503 13.622 45.595 1.00 64.31 378 TRP A O 1
ATOM 3048 N N . ALA A 1 379 ? -36.256 13.463 43.482 1.00 61.31 379 ALA A N 1
ATOM 3049 C CA . ALA A 1 379 ? -37.662 13.671 43.812 1.00 61.31 379 ALA A CA 1
ATOM 3050 C C . ALA A 1 379 ? -38.363 12.334 44.110 1.00 61.31 379 ALA A C 1
ATOM 3052 O O . ALA A 1 379 ? -37.927 11.277 43.664 1.00 61.31 379 ALA A O 1
ATOM 3053 N N . ALA A 1 380 ? -39.472 12.387 44.852 1.00 54.69 380 ALA A N 1
ATOM 3054 C CA . ALA A 1 380 ? -40.283 11.206 45.130 1.00 54.69 380 ALA A CA 1
ATOM 3055 C C . ALA A 1 380 ? -40.890 10.625 43.833 1.00 54.69 380 ALA A C 1
ATOM 3057 O O . ALA A 1 380 ? -41.381 11.412 43.014 1.00 54.69 380 ALA A O 1
ATOM 3058 N N . PRO A 1 381 ? -40.927 9.289 43.666 1.00 59.44 381 PRO A N 1
ATOM 3059 C CA . PRO A 1 381 ? -41.453 8.657 42.459 1.00 59.44 381 PRO A CA 1
ATOM 3060 C C . PRO A 1 381 ? -42.954 8.906 42.271 1.00 59.44 381 PRO A C 1
ATOM 3062 O O . PRO A 1 381 ? -43.732 8.940 43.232 1.00 59.44 381 PRO A O 1
ATOM 3065 N N . GLU A 1 382 ? -43.396 9.027 41.018 1.00 66.56 382 GLU A N 1
ATOM 3066 C CA . GLU A 1 382 ? -44.822 8.975 40.688 1.00 66.56 382 GLU A CA 1
ATOM 3067 C C . GLU A 1 382 ? -45.292 7.512 40.705 1.00 66.56 382 GLU A C 1
ATOM 3069 O O . GLU A 1 382 ? -44.992 6.740 39.797 1.00 66.56 382 GLU A O 1
ATOM 3074 N N . ILE A 1 383 ? -46.052 7.130 41.738 1.00 66.38 383 ILE A N 1
ATOM 3075 C CA . ILE A 1 383 ? -46.661 5.796 41.841 1.00 66.38 383 ILE A CA 1
ATOM 3076 C C . ILE A 1 383 ? -48.022 5.801 41.135 1.00 66.38 383 ILE A C 1
ATOM 3078 O O . ILE A 1 383 ? -48.966 6.466 41.575 1.00 66.38 383 ILE A O 1
ATOM 3082 N N . ASN A 1 384 ? -48.146 5.025 40.061 1.00 69.88 384 ASN A N 1
ATOM 3083 C CA . ASN A 1 384 ? -49.377 4.822 39.304 1.00 69.88 384 ASN A CA 1
ATOM 3084 C C . ASN A 1 384 ? -49.799 3.350 39.371 1.00 69.88 384 ASN A C 1
ATOM 3086 O O . ASN A 1 384 ? -49.002 2.458 39.123 1.00 69.88 384 ASN A O 1
ATOM 3090 N N . VAL A 1 385 ? -51.072 3.082 39.666 1.00 66.94 385 VAL A N 1
ATOM 3091 C CA . VAL A 1 385 ? -51.630 1.721 39.595 1.00 66.94 385 VAL A CA 1
ATOM 3092 C C . VAL A 1 385 ? -52.432 1.602 38.309 1.00 66.94 385 VAL A C 1
ATOM 3094 O O . VAL A 1 385 ? -53.381 2.370 38.114 1.00 66.94 385 VAL A O 1
ATOM 3097 N N . ASP A 1 386 ? -52.071 0.658 37.440 1.00 67.38 386 ASP A N 1
ATOM 3098 C CA . ASP A 1 386 ? -52.847 0.372 36.234 1.00 67.38 386 ASP A CA 1
ATOM 3099 C C . ASP A 1 386 ? -54.167 -0.321 36.632 1.00 67.38 386 ASP A C 1
ATOM 3101 O O . ASP A 1 386 ? -54.158 -1.438 37.158 1.00 67.38 386 ASP A O 1
ATOM 3105 N N . PRO A 1 387 ? -55.333 0.306 36.392 1.00 55.00 387 PRO A N 1
ATOM 3106 C CA . PRO A 1 387 ? -56.623 -0.255 36.778 1.00 55.00 387 PRO A CA 1
ATOM 3107 C C . PRO A 1 387 ? -57.052 -1.486 35.957 1.00 55.00 387 PRO A C 1
ATOM 3109 O O . PRO A 1 387 ? -58.054 -2.105 36.313 1.00 55.00 387 PRO A O 1
ATOM 3112 N N . ALA A 1 388 ? -56.369 -1.825 34.858 1.00 57.50 388 ALA A N 1
ATOM 3113 C CA . ALA A 1 388 ? -56.674 -2.989 34.024 1.00 57.50 388 ALA A CA 1
ATOM 3114 C C . ALA A 1 388 ? -55.886 -4.244 34.430 1.00 57.50 388 ALA A C 1
ATOM 3116 O O . ALA A 1 388 ? -56.441 -5.340 34.382 1.00 57.50 388 ALA A O 1
ATOM 3117 N N . THR A 1 389 ? -54.624 -4.090 34.837 1.00 64.56 389 THR A N 1
ATOM 3118 C CA . THR A 1 389 ? -53.721 -5.204 35.190 1.00 64.56 389 THR A CA 1
ATOM 3119 C C . THR A 1 389 ? -53.467 -5.317 36.694 1.00 64.56 389 THR A C 1
ATOM 3121 O O . THR A 1 389 ? -53.041 -6.366 37.168 1.00 64.56 389 THR A O 1
ATOM 3124 N N . GLY A 1 390 ? -53.763 -4.267 37.470 1.00 70.50 390 GLY A N 1
ATOM 3125 C CA . GLY A 1 390 ? -53.468 -4.205 38.903 1.00 70.50 390 GLY A CA 1
ATOM 3126 C C . GLY A 1 390 ? -51.981 -4.029 39.218 1.00 70.50 390 GLY A C 1
ATOM 3127 O O . GLY A 1 390 ? -51.608 -4.122 40.386 1.00 70.50 390 GLY A O 1
ATOM 3128 N N . CYS A 1 391 ? -51.140 -3.789 38.206 1.00 78.19 391 CYS A N 1
ATOM 3129 C CA . CYS A 1 391 ? -49.708 -3.582 38.385 1.00 78.19 391 CYS A CA 1
ATOM 3130 C C . CYS A 1 391 ? -49.420 -2.192 38.965 1.00 78.19 391 CYS A C 1
ATOM 3132 O O . CYS A 1 391 ? -50.073 -1.203 38.614 1.00 78.19 391 CYS A O 1
ATOM 3134 N N . THR A 1 392 ? -48.436 -2.131 39.857 1.00 80.81 392 THR A N 1
ATOM 3135 C CA . THR A 1 392 ? -47.917 -0.891 40.440 1.00 80.81 392 THR A CA 1
ATOM 3136 C C . THR A 1 392 ? -46.726 -0.442 39.614 1.00 80.81 392 THR A C 1
ATOM 3138 O O . THR A 1 392 ? -45.776 -1.202 39.476 1.00 80.81 392 THR A O 1
ATOM 3141 N N . ILE A 1 393 ? -46.791 0.766 39.062 1.00 79.06 393 ILE A N 1
ATOM 3142 C CA . ILE A 1 393 ? -45.732 1.395 38.275 1.00 79.06 393 ILE A CA 1
ATOM 3143 C C . ILE A 1 393 ? -45.152 2.530 39.115 1.00 79.06 393 ILE A C 1
ATOM 3145 O O . ILE A 1 393 ? -45.872 3.458 39.487 1.00 79.06 393 ILE A O 1
ATOM 3149 N N . GLU A 1 394 ? -43.864 2.458 39.408 1.00 79.06 394 GLU A N 1
ATOM 3150 C CA . GLU A 1 394 ? -43.088 3.481 40.097 1.00 79.06 394 GLU A CA 1
ATOM 3151 C C . GLU A 1 394 ? -42.182 4.167 39.072 1.00 79.06 394 GLU A C 1
ATOM 3153 O O . GLU A 1 394 ? -41.318 3.532 38.472 1.00 79.06 394 GLU A O 1
ATOM 3158 N N . VAL A 1 395 ? -42.412 5.458 38.832 1.00 70.94 395 VAL A N 1
ATOM 3159 C CA . VAL A 1 395 ? -41.640 6.254 37.868 1.00 70.94 395 VAL A CA 1
ATOM 3160 C C . VAL A 1 395 ? -40.708 7.191 38.629 1.00 70.94 395 VAL A C 1
ATOM 3162 O O . VAL A 1 395 ? -41.185 8.088 39.331 1.00 70.94 395 VAL A O 1
ATOM 3165 N N . PHE A 1 396 ? -39.403 6.982 38.480 1.00 70.31 396 PHE A N 1
ATOM 3166 C CA . PHE A 1 396 ? -38.333 7.871 38.933 1.00 70.31 396 PHE A CA 1
ATOM 3167 C C . PHE A 1 396 ? -37.869 8.772 37.769 1.00 70.31 396 PHE A C 1
ATOM 3169 O O . PHE A 1 396 ? -38.372 8.656 36.650 1.00 70.31 396 PHE A O 1
ATOM 3176 N N . ASP A 1 397 ? -36.957 9.716 38.030 1.00 65.25 397 ASP A N 1
ATOM 3177 C CA . ASP A 1 397 ? -36.474 10.661 37.006 1.00 65.25 397 ASP A CA 1
ATOM 3178 C C . ASP A 1 397 ? -35.642 9.968 35.901 1.00 65.25 397 ASP A C 1
ATOM 3180 O O . ASP A 1 397 ? -35.585 10.467 34.775 1.00 65.25 397 ASP A O 1
ATOM 3184 N N . ASP A 1 398 ? -35.027 8.827 36.213 1.00 68.31 398 ASP A N 1
ATOM 3185 C CA . ASP A 1 398 ? -34.073 8.081 35.384 1.00 68.31 398 ASP A CA 1
ATOM 3186 C C . ASP A 1 398 ? -34.308 6.557 35.349 1.00 68.31 398 ASP A C 1
ATOM 3188 O O . ASP A 1 398 ? -33.591 5.855 34.645 1.00 68.31 398 ASP A O 1
ATOM 3192 N N . TRP A 1 399 ? -35.318 6.048 36.059 1.00 74.94 399 TRP A N 1
ATOM 3193 C CA . TRP A 1 399 ? -35.660 4.622 36.117 1.00 74.94 399 TRP A CA 1
ATOM 3194 C C . TRP A 1 399 ? -37.183 4.456 36.232 1.00 74.94 399 TRP A C 1
ATOM 3196 O O . TRP A 1 399 ? -37.855 5.212 36.939 1.00 74.94 399 TRP A O 1
ATOM 3206 N N . THR A 1 400 ? -37.770 3.436 35.607 1.00 82.31 400 THR A N 1
ATOM 3207 C CA . THR A 1 400 ? -39.152 3.000 35.879 1.00 82.31 400 THR A CA 1
ATOM 3208 C C . THR A 1 400 ? -39.213 1.546 36.335 1.00 82.31 400 THR A C 1
ATOM 3210 O O . THR A 1 400 ? -38.536 0.694 35.781 1.00 82.31 400 THR A O 1
ATOM 3213 N N . ASN A 1 401 ? -40.008 1.254 37.365 1.00 81.75 401 ASN A N 1
ATOM 3214 C CA . ASN A 1 401 ? -40.234 -0.095 37.891 1.00 81.75 401 ASN A CA 1
ATOM 3215 C C . ASN A 1 401 ? -41.717 -0.442 37.812 1.00 81.75 401 ASN A C 1
ATOM 3217 O O . ASN A 1 401 ? -42.570 0.378 38.138 1.00 81.75 401 ASN A O 1
ATOM 3221 N N . THR A 1 402 ? -42.043 -1.669 37.431 1.00 85.31 402 THR A N 1
ATOM 3222 C CA . THR A 1 402 ? -43.407 -2.197 37.406 1.00 85.31 402 THR A CA 1
ATOM 3223 C C . THR A 1 402 ? -43.461 -3.522 38.150 1.00 85.31 402 THR A C 1
ATOM 3225 O O . THR A 1 402 ? -42.669 -4.419 37.887 1.00 85.31 402 THR A O 1
ATOM 3228 N N . TRP A 1 403 ? -44.429 -3.660 39.053 1.00 82.75 403 TRP A N 1
ATOM 3229 C CA . TRP A 1 403 ? -44.655 -4.860 39.857 1.00 82.75 403 TRP A CA 1
ATOM 3230 C C . TRP A 1 403 ? -46.105 -5.309 39.732 1.00 82.75 403 TRP A C 1
ATOM 3232 O O . TRP A 1 403 ? -47.029 -4.557 40.065 1.00 82.75 403 TRP A O 1
ATOM 3242 N N . CYS A 1 404 ? -46.323 -6.537 39.278 1.00 82.94 404 CYS A N 1
ATOM 3243 C CA . CYS A 1 404 ? -47.650 -7.089 39.060 1.00 82.94 404 CYS A CA 1
ATOM 3244 C C . CYS A 1 404 ? -48.031 -8.115 40.150 1.00 82.94 404 CYS A C 1
ATOM 3246 O O . CYS A 1 404 ? -47.187 -8.866 40.638 1.00 82.94 404 CYS A O 1
ATOM 3248 N N . PRO A 1 405 ? -49.317 -8.208 40.550 1.00 75.94 405 PRO A N 1
ATOM 3249 C CA . PRO A 1 405 ? -49.759 -9.142 41.595 1.00 75.94 405 PRO A CA 1
ATOM 3250 C C . PRO A 1 405 ? -49.578 -10.633 41.270 1.00 75.94 405 PRO A C 1
ATOM 3252 O O . PRO A 1 405 ? -49.674 -11.467 42.168 1.00 75.94 405 PRO A O 1
ATOM 3255 N N . ASN A 1 406 ? -49.372 -10.980 39.998 1.00 75.69 406 ASN A N 1
ATOM 3256 C CA . ASN A 1 406 ? -49.082 -12.340 39.537 1.00 75.69 406 ASN A CA 1
ATOM 3257 C C . ASN A 1 406 ? -47.608 -12.745 39.733 1.00 75.69 406 ASN A C 1
ATOM 3259 O O . ASN A 1 406 ? -47.278 -13.895 39.462 1.00 75.69 406 ASN A O 1
ATOM 3263 N N . GLY A 1 407 ? -46.764 -11.838 40.239 1.00 77.69 407 GLY A N 1
ATOM 3264 C CA . GLY A 1 407 ? -45.338 -12.062 40.471 1.00 77.69 407 GLY A CA 1
ATOM 3265 C C . GLY A 1 407 ? -44.438 -11.538 39.354 1.00 77.69 407 GLY A C 1
ATOM 3266 O O . GLY A 1 407 ? -43.228 -11.514 39.549 1.00 77.69 407 GLY A O 1
ATOM 3267 N N . ASP A 1 408 ? -45.003 -11.090 38.229 1.00 84.38 408 ASP A N 1
ATOM 3268 C CA . ASP A 1 408 ? -44.220 -10.503 37.142 1.00 84.38 408 ASP A CA 1
ATOM 3269 C C . ASP A 1 408 ? -43.700 -9.118 37.545 1.00 84.38 408 ASP A C 1
ATOM 3271 O O . ASP A 1 408 ? -44.393 -8.342 38.220 1.00 84.38 408 ASP A O 1
ATOM 3275 N N . SER A 1 409 ? -42.497 -8.783 37.096 1.00 85.69 409 SER A N 1
ATOM 3276 C CA . SER A 1 409 ? -41.931 -7.446 37.262 1.00 85.69 409 SER A CA 1
ATOM 3277 C C . SER A 1 409 ? -41.233 -6.983 35.991 1.00 85.69 409 SER A C 1
ATOM 3279 O O . SER A 1 409 ? -40.861 -7.784 35.139 1.00 85.69 409 SER A O 1
ATOM 3281 N N . SER A 1 410 ? -41.090 -5.675 35.821 1.00 86.44 410 SER A N 1
ATOM 3282 C CA . SER A 1 410 ? -40.293 -5.106 34.737 1.00 86.44 410 SER A CA 1
ATOM 3283 C C . SER A 1 410 ? -39.671 -3.787 35.148 1.00 86.44 410 SER A C 1
ATOM 3285 O O . SER A 1 410 ? -40.208 -3.089 36.008 1.00 86.44 410 SER A O 1
ATOM 3287 N N . TRP A 1 411 ? -38.568 -3.426 34.513 1.00 86.19 411 TRP A N 1
ATOM 3288 C CA . TRP A 1 411 ? -37.861 -2.183 34.752 1.00 86.19 411 TRP A CA 1
ATOM 3289 C C . TRP A 1 411 ? -37.298 -1.595 33.457 1.00 86.19 411 TRP A C 1
ATOM 3291 O O . TRP A 1 411 ? -37.085 -2.324 32.492 1.00 86.19 411 TRP A O 1
ATOM 3301 N N . GLU A 1 412 ? -37.107 -0.279 33.420 1.00 85.31 412 GLU A N 1
ATOM 3302 C CA . GLU A 1 412 ? -36.507 0.442 32.290 1.00 85.31 412 GLU A CA 1
ATOM 3303 C C . GLU A 1 412 ? -35.678 1.617 32.813 1.00 85.31 412 GLU A C 1
ATOM 3305 O O . GLU A 1 412 ? -36.195 2.432 33.581 1.00 85.31 412 GLU A O 1
ATOM 3310 N N . ASP A 1 413 ? -34.429 1.695 32.368 1.00 80.62 413 ASP A N 1
ATOM 3311 C CA . ASP A 1 413 ? -33.448 2.724 32.699 1.00 80.62 413 ASP A CA 1
ATOM 3312 C C . ASP A 1 413 ? -33.406 3.858 31.666 1.00 80.62 413 ASP A C 1
ATOM 3314 O O . ASP A 1 413 ? -33.873 3.741 30.530 1.00 80.62 413 ASP A O 1
ATOM 3318 N N . ALA A 1 414 ? -32.823 4.995 32.056 1.00 75.75 414 ALA A N 1
ATOM 3319 C CA . ALA A 1 414 ? -32.715 6.194 31.222 1.00 75.75 414 ALA A CA 1
ATOM 3320 C C . ALA A 1 414 ? -31.883 6.011 29.941 1.00 75.75 414 ALA A C 1
ATOM 3322 O O . ALA A 1 414 ? -32.030 6.803 29.004 1.00 75.75 414 ALA A O 1
ATOM 3323 N N . ASP A 1 415 ? -30.999 5.015 29.905 1.00 77.88 415 ASP A N 1
ATOM 3324 C CA . ASP A 1 415 ? -30.182 4.664 28.740 1.00 77.88 415 ASP A CA 1
ATOM 3325 C C . ASP A 1 415 ? -30.954 3.835 27.694 1.00 77.88 415 ASP A C 1
ATOM 3327 O O . ASP A 1 415 ? -30.492 3.701 26.561 1.00 77.88 415 ASP A O 1
ATOM 3331 N N . GLY A 1 416 ? -32.159 3.359 28.034 1.00 77.75 416 GLY A N 1
ATOM 3332 C CA . GLY A 1 416 ? -32.992 2.490 27.204 1.00 77.75 416 GLY A CA 1
ATOM 3333 C C . GLY A 1 416 ? -32.847 0.999 27.518 1.00 77.75 416 GLY A C 1
ATOM 3334 O O . GLY A 1 416 ? -33.533 0.193 26.882 1.00 77.75 416 GLY A O 1
ATOM 3335 N N . THR A 1 417 ? -31.997 0.628 28.481 1.00 85.94 417 THR A N 1
ATOM 3336 C CA . THR A 1 417 ? -31.898 -0.741 28.991 1.00 85.94 417 THR A CA 1
ATOM 3337 C C . THR A 1 417 ? -33.186 -1.085 29.724 1.00 85.94 417 THR A C 1
ATOM 3339 O O . THR A 1 417 ? -33.710 -0.289 30.503 1.00 85.94 417 THR A O 1
ATOM 3342 N N . ARG A 1 418 ? -33.739 -2.270 29.477 1.00 88.88 418 ARG A N 1
ATOM 3343 C CA . ARG A 1 418 ? -34.974 -2.711 30.139 1.00 88.88 418 ARG A CA 1
ATOM 3344 C C . ARG A 1 418 ? -34.906 -4.175 30.514 1.00 88.88 418 ARG A C 1
ATOM 3346 O O . ARG A 1 418 ? -34.451 -4.990 29.720 1.00 88.88 418 ARG A O 1
ATOM 3353 N N . GLY A 1 419 ? -35.433 -4.520 31.677 1.00 89.25 419 GLY A N 1
ATOM 3354 C CA . GLY A 1 419 ? -35.554 -5.901 32.121 1.00 89.25 419 GLY A CA 1
ATOM 3355 C C . GLY A 1 419 ? -36.991 -6.289 32.428 1.00 89.25 419 GLY A C 1
ATOM 3356 O O . GLY A 1 419 ? -37.837 -5.457 32.752 1.00 89.25 419 GLY A O 1
ATOM 3357 N N . SER A 1 420 ? -37.291 -7.574 32.336 1.00 89.62 420 SER A N 1
ATOM 3358 C CA . SER A 1 420 ? -38.560 -8.149 32.766 1.00 89.62 420 SER A CA 1
ATOM 3359 C C . SER A 1 420 ? -38.333 -9.492 33.435 1.00 89.62 420 SER A C 1
ATOM 3361 O O . SER A 1 420 ? -37.388 -10.190 33.105 1.00 89.62 420 SER A O 1
ATOM 3363 N N . TYR A 1 421 ? -39.181 -9.846 34.389 1.00 89.19 421 TYR A N 1
ATOM 3364 C CA . TYR A 1 421 ? -39.215 -11.149 35.032 1.00 89.19 421 TYR A CA 1
ATOM 3365 C C . TYR A 1 421 ? -40.623 -11.713 34.917 1.00 89.19 421 TYR A C 1
ATOM 3367 O O . TYR A 1 421 ? -41.610 -11.040 35.230 1.00 89.19 421 TYR A O 1
ATOM 3375 N N . ASN A 1 422 ? -40.700 -12.962 34.477 1.00 85.94 422 ASN A N 1
ATOM 3376 C CA . ASN A 1 422 ? -41.938 -13.700 34.323 1.00 85.94 422 ASN A CA 1
ATOM 3377 C C . ASN A 1 422 ? -42.016 -14.787 35.397 1.00 85.94 422 ASN A C 1
ATOM 3379 O O . ASN A 1 422 ? -41.302 -15.788 35.345 1.00 85.94 422 ASN A O 1
ATOM 3383 N N . ALA A 1 423 ? -42.931 -14.626 36.350 1.00 80.88 423 ALA A N 1
ATOM 3384 C CA . ALA A 1 423 ? -43.086 -15.553 37.469 1.00 80.88 423 ALA A CA 1
ATOM 3385 C C . ALA A 1 423 ? -43.655 -16.920 37.053 1.00 80.88 423 ALA A C 1
ATOM 3387 O O . ALA A 1 423 ? -43.562 -17.890 37.806 1.00 80.88 423 ALA A O 1
ATOM 3388 N N . GLN A 1 424 ? -44.273 -17.021 35.871 1.00 78.06 424 GLN A N 1
ATOM 3389 C CA . GLN A 1 424 ? -44.829 -18.276 35.367 1.00 78.06 424 GLN A CA 1
ATOM 3390 C C . GLN A 1 424 ? -43.755 -19.181 34.757 1.00 78.06 424 GLN A C 1
ATOM 3392 O O . GLN A 1 424 ? -43.897 -20.406 34.840 1.00 78.06 424 GLN A O 1
ATOM 3397 N N . THR A 1 425 ? -42.725 -18.591 34.145 1.00 78.81 425 THR A N 1
ATOM 3398 C CA . THR A 1 425 ? -41.563 -19.304 33.593 1.00 78.81 425 THR A CA 1
ATOM 3399 C C . THR A 1 425 ? -40.372 -19.317 34.550 1.00 78.81 425 THR A C 1
ATOM 3401 O O . THR A 1 425 ? -39.534 -20.201 34.430 1.00 78.81 425 THR A O 1
ATOM 3404 N N . GLY A 1 426 ? -40.321 -18.400 35.523 1.00 82.44 426 GLY A N 1
ATOM 3405 C CA . GLY A 1 426 ? -39.179 -18.230 36.423 1.00 82.44 426 GLY A CA 1
ATOM 3406 C C . GLY A 1 426 ? -37.957 -17.644 35.715 1.00 82.44 426 GLY A C 1
ATOM 3407 O O . GLY A 1 426 ? -36.838 -17.910 36.141 1.00 82.44 426 GLY A O 1
ATOM 3408 N N . CYS A 1 427 ? -38.164 -16.904 34.621 1.00 88.00 427 CYS A N 1
ATOM 3409 C CA . CYS A 1 427 ? -37.091 -16.344 33.803 1.00 88.00 427 CYS A CA 1
ATOM 3410 C C . CYS A 1 427 ? -37.133 -14.819 33.795 1.00 88.00 427 CYS A C 1
ATOM 3412 O O . CYS A 1 427 ? -38.211 -14.221 33.712 1.00 88.00 427 CYS A O 1
ATOM 3414 N N . SER A 1 428 ? -35.956 -14.207 33.857 1.00 88.06 428 SER A N 1
ATOM 3415 C CA . SER A 1 428 ? -35.724 -12.795 33.594 1.00 88.06 428 SER A CA 1
ATOM 3416 C C . SER A 1 428 ? -35.130 -12.590 32.207 1.00 88.06 428 SER A C 1
ATOM 3418 O O . SER A 1 428 ? -34.237 -13.329 31.820 1.00 88.06 428 SER A O 1
ATOM 3420 N N . GLU A 1 429 ? -35.590 -11.569 31.497 1.00 89.81 429 GLU A N 1
ATOM 3421 C CA . GLU A 1 429 ? -35.045 -11.117 30.217 1.00 89.81 429 GLU A CA 1
ATOM 3422 C C . GLU A 1 429 ? -34.574 -9.668 30.359 1.00 89.81 429 GLU A C 1
ATOM 3424 O O . GLU A 1 429 ? -35.329 -8.838 30.869 1.00 89.81 429 GLU A O 1
ATOM 3429 N N . THR A 1 430 ? -33.373 -9.346 29.888 1.00 90.62 430 THR A N 1
ATOM 3430 C CA . THR A 1 430 ? -32.810 -7.991 29.835 1.00 90.62 430 THR A CA 1
ATOM 3431 C C . THR A 1 430 ? -32.528 -7.623 28.383 1.00 90.62 430 THR A C 1
ATOM 3433 O O . THR A 1 430 ? -32.004 -8.433 27.633 1.00 90.62 430 THR A O 1
ATOM 3436 N N . PHE A 1 431 ? -32.877 -6.409 27.972 1.00 87.94 431 PHE A N 1
ATOM 3437 C CA . PHE A 1 431 ? -32.643 -5.877 26.632 1.00 87.94 431 PHE A CA 1
ATOM 3438 C C . PHE A 1 431 ? -31.783 -4.628 26.737 1.00 87.94 431 PHE A C 1
ATOM 3440 O O . PHE A 1 431 ? -32.129 -3.710 27.487 1.00 87.94 431 PHE A O 1
ATOM 3447 N N . TYR A 1 432 ? -30.717 -4.583 25.950 1.00 87.44 432 TYR A N 1
ATOM 3448 C CA . TYR A 1 432 ? -29.756 -3.491 25.918 1.00 87.44 432 TYR A CA 1
ATOM 3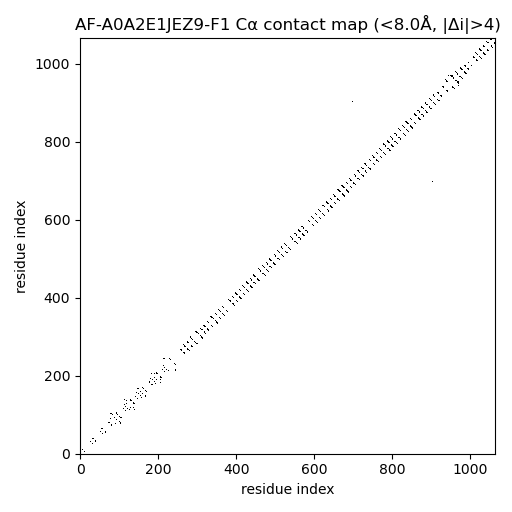449 C C . TYR A 1 432 ? -30.018 -2.539 24.732 1.00 87.44 432 TYR A C 1
ATOM 3451 O O . TYR A 1 432 ? -30.616 -2.940 23.727 1.00 87.44 432 TYR A O 1
ATOM 3459 N N . PRO A 1 433 ? -29.607 -1.257 24.817 1.00 83.50 433 PRO A N 1
ATOM 3460 C CA . PRO A 1 433 ? -29.877 -0.251 23.781 1.00 83.50 433 PRO A CA 1
ATOM 3461 C C . PRO A 1 433 ? -29.159 -0.501 22.450 1.00 83.50 433 PRO A C 1
ATOM 3463 O O . PRO A 1 433 ? -29.589 0.009 21.415 1.00 83.50 433 PRO A O 1
ATOM 3466 N N . ASP A 1 434 ? -28.059 -1.248 22.486 1.00 79.94 434 ASP A N 1
ATOM 3467 C CA . ASP A 1 434 ? -27.253 -1.648 21.331 1.00 79.94 434 ASP A CA 1
ATOM 3468 C C . ASP A 1 434 ? -27.891 -2.786 20.515 1.00 79.94 434 ASP A C 1
ATOM 3470 O O . ASP A 1 434 ? -27.489 -3.009 19.378 1.00 79.94 434 ASP A O 1
ATOM 3474 N N . GLY A 1 435 ? -28.933 -3.437 21.043 1.00 80.56 435 GLY A N 1
ATOM 3475 C CA . GLY A 1 435 ? -29.617 -4.565 20.413 1.00 80.56 435 GLY A CA 1
ATOM 3476 C C . GLY A 1 435 ? -29.376 -5.905 21.106 1.00 80.56 435 GLY A C 1
ATOM 3477 O O . GLY A 1 435 ? -30.067 -6.863 20.766 1.00 80.56 435 GLY A O 1
ATOM 3478 N N . GLY A 1 436 ? -28.474 -5.971 22.093 1.00 87.31 436 GLY A N 1
ATOM 3479 C CA . GLY A 1 436 ? -28.222 -7.190 22.859 1.00 87.31 436 GLY A CA 1
ATOM 3480 C C . GLY A 1 436 ? -29.401 -7.604 23.749 1.00 87.31 436 GLY A C 1
ATOM 3481 O O . GLY A 1 436 ? -30.192 -6.769 24.207 1.00 87.31 436 GLY A O 1
ATOM 3482 N N . GLN A 1 437 ? -29.511 -8.900 24.034 1.00 90.25 437 GLN A N 1
ATOM 3483 C CA . GLN A 1 437 ? -30.532 -9.481 24.906 1.00 90.25 437 GLN A CA 1
ATOM 3484 C C . GLN A 1 437 ? -29.932 -10.565 25.811 1.00 90.25 437 GLN A C 1
ATOM 3486 O O . GLN A 1 437 ? -29.246 -11.456 25.343 1.00 90.25 437 GLN A O 1
ATOM 3491 N N . ASP A 1 438 ? -30.252 -10.548 27.099 1.00 90.00 438 ASP A N 1
ATOM 3492 C CA . ASP A 1 438 ? -29.912 -11.601 28.062 1.00 90.00 438 ASP A CA 1
ATOM 3493 C C . ASP A 1 438 ? -31.200 -12.261 28.569 1.00 90.00 438 ASP A C 1
ATOM 3495 O O . ASP A 1 438 ? -32.204 -11.585 28.789 1.00 90.00 438 ASP A O 1
ATOM 3499 N N . THR A 1 439 ? -31.203 -13.579 28.732 1.00 90.31 439 THR A N 1
ATOM 3500 C CA . THR A 1 439 ? -32.264 -14.355 29.373 1.00 90.31 439 THR A CA 1
ATOM 3501 C C . THR A 1 439 ? -31.663 -15.275 30.427 1.00 90.31 439 THR A C 1
ATOM 3503 O O . THR A 1 439 ? -30.788 -16.081 30.127 1.00 90.31 439 THR A O 1
ATOM 3506 N N . TRP A 1 440 ? -32.202 -15.239 31.644 1.00 88.06 440 TRP A N 1
ATOM 3507 C CA . TRP A 1 440 ? -31.760 -16.064 32.765 1.00 88.06 440 TRP A CA 1
ATOM 3508 C C . TRP A 1 440 ? -32.943 -16.686 33.502 1.00 88.06 440 TRP A C 1
ATOM 3510 O O . TRP A 1 440 ? -33.840 -15.976 33.950 1.00 88.06 440 TRP A O 1
ATOM 3520 N N . CYS A 1 441 ? -32.939 -18.002 33.693 1.00 87.75 441 CYS A N 1
ATOM 3521 C CA . CYS A 1 441 ? -33.990 -18.737 34.392 1.00 87.75 441 CYS A CA 1
ATOM 3522 C C . CYS A 1 441 ? -33.517 -19.285 35.748 1.00 87.75 441 CYS A C 1
ATOM 3524 O O . CYS A 1 441 ? -32.347 -19.603 35.962 1.00 87.75 441 CYS A O 1
ATOM 3526 N N . GLU A 1 442 ? -34.444 -19.437 36.697 1.00 83.25 442 GLU A N 1
ATOM 3527 C CA . GLU A 1 442 ? -34.157 -19.959 38.046 1.00 83.25 442 GLU A CA 1
ATOM 3528 C C . GLU A 1 442 ? -33.643 -21.412 38.065 1.00 83.25 442 GLU A C 1
ATOM 3530 O O . GLU A 1 442 ? -33.043 -21.839 39.052 1.00 83.25 442 GLU A O 1
ATOM 3535 N N . ASP A 1 443 ? -33.860 -22.185 36.996 1.00 77.62 443 ASP A N 1
ATOM 3536 C CA . ASP A 1 443 ? -33.321 -23.543 36.837 1.00 77.62 443 ASP A CA 1
ATOM 3537 C C . ASP A 1 443 ? -31.859 -23.573 36.344 1.00 77.62 443 ASP A C 1
ATOM 3539 O O . ASP A 1 443 ? -31.282 -24.651 36.171 1.00 77.62 443 ASP A O 1
ATOM 3543 N N . GLY A 1 444 ? -31.251 -22.397 36.159 1.00 74.50 444 GLY A N 1
ATOM 3544 C CA . GLY A 1 444 ? -29.881 -22.223 35.689 1.00 74.50 444 GLY A CA 1
ATOM 3545 C C . GLY A 1 444 ? -29.740 -22.244 34.170 1.00 74.50 444 GLY A C 1
ATOM 3546 O O . GLY A 1 444 ? -28.615 -22.120 33.700 1.00 74.50 444 GLY A O 1
ATOM 3547 N N . SER A 1 445 ? -30.836 -22.394 33.416 1.00 84.81 445 SER A N 1
ATOM 3548 C CA . SER A 1 445 ? -30.839 -22.204 31.962 1.00 84.81 445 SER A CA 1
ATOM 3549 C C . SER A 1 445 ? -30.881 -20.723 31.587 1.00 84.81 445 SER A C 1
ATOM 3551 O O . SER A 1 445 ? -31.300 -19.879 32.383 1.00 84.81 445 SER A O 1
ATOM 3553 N N . GLY A 1 446 ? -30.437 -20.397 30.380 1.00 86.25 446 GLY A N 1
ATOM 3554 C CA . GLY A 1 446 ? -30.426 -19.027 29.891 1.00 86.25 446 GLY A CA 1
ATOM 3555 C C . GLY A 1 446 ? -29.904 -18.909 28.468 1.00 86.25 446 GLY A C 1
ATOM 3556 O O . GLY A 1 446 ? -29.539 -19.901 27.833 1.00 86.25 446 GLY A O 1
ATOM 3557 N N . SER A 1 447 ? -29.916 -17.687 27.957 1.00 87.56 447 SER A N 1
ATOM 3558 C CA . SER A 1 447 ? -29.331 -17.354 26.667 1.00 87.56 447 SER A CA 1
ATOM 3559 C C . SER A 1 447 ? -28.871 -15.909 26.635 1.00 87.56 447 SER A C 1
ATOM 3561 O O . SER A 1 447 ? -29.550 -15.039 27.169 1.00 87.56 447 SER A O 1
ATOM 3563 N N . PHE A 1 448 ? -27.776 -15.641 25.944 1.00 85.44 448 PHE A N 1
ATOM 3564 C CA . PHE A 1 448 ? -27.294 -14.301 25.661 1.00 85.44 448 PHE A CA 1
ATOM 3565 C C . PHE A 1 448 ? -27.229 -14.104 24.149 1.00 85.44 448 PHE A C 1
ATOM 3567 O O . PHE A 1 448 ? -26.667 -14.933 23.446 1.00 85.44 448 PHE A O 1
ATOM 3574 N N . THR A 1 449 ? -27.805 -13.014 23.658 1.00 87.31 449 THR A N 1
ATOM 3575 C CA . THR A 1 449 ? -27.757 -12.583 22.266 1.00 87.31 449 THR A CA 1
ATOM 3576 C C . THR A 1 449 ? -26.988 -11.269 22.192 1.00 87.31 449 THR A C 1
ATOM 3578 O O . THR A 1 449 ? -27.378 -10.292 22.838 1.00 87.31 449 THR A O 1
ATOM 3581 N N . ASN A 1 450 ? -25.904 -11.219 21.421 1.00 81.88 450 ASN A N 1
ATOM 3582 C CA . ASN A 1 450 ? -25.114 -9.998 21.233 1.00 81.88 450 ASN A CA 1
ATOM 3583 C C . ASN A 1 450 ? -25.805 -9.011 20.250 1.00 81.88 450 ASN A C 1
ATOM 3585 O O . ASN A 1 450 ? -26.788 -9.374 19.598 1.00 81.88 450 ASN A O 1
ATOM 3589 N N . PRO A 1 451 ? -25.332 -7.751 20.126 1.00 78.94 451 PRO A N 1
ATOM 3590 C CA . PRO A 1 451 ? -25.892 -6.767 19.186 1.00 78.94 451 PRO A CA 1
ATOM 3591 C C . PRO A 1 451 ? -25.893 -7.203 17.713 1.00 78.94 451 PRO A C 1
ATOM 3593 O O . PRO A 1 451 ? -26.736 -6.742 16.939 1.00 78.94 451 PRO A O 1
ATOM 3596 N N . ASP A 1 452 ? -24.978 -8.098 17.340 1.00 76.94 452 ASP A N 1
ATOM 3597 C CA . ASP A 1 452 ? -24.825 -8.633 15.984 1.00 76.94 452 ASP A CA 1
ATOM 3598 C C . ASP A 1 452 ? -25.783 -9.808 15.690 1.00 76.94 452 ASP A C 1
ATOM 3600 O O . ASP A 1 452 ? -25.963 -10.198 14.535 1.00 76.94 452 ASP A O 1
ATOM 3604 N N . GLY A 1 453 ? -26.493 -10.305 16.711 1.00 77.44 453 GLY A N 1
ATOM 3605 C CA . GLY A 1 453 ? -27.567 -11.294 16.601 1.00 77.44 453 GLY A CA 1
ATOM 3606 C C . GLY A 1 453 ? -27.157 -12.744 16.868 1.00 77.44 453 GLY A C 1
ATOM 3607 O O . GLY A 1 453 ? -28.015 -13.630 16.796 1.00 77.44 453 GLY A O 1
ATOM 3608 N N . GLU A 1 454 ? -25.899 -13.011 17.211 1.00 77.81 454 GLU A N 1
ATOM 3609 C CA . GLU A 1 454 ? -25.459 -14.336 17.654 1.00 77.81 454 GLU A CA 1
ATOM 3610 C C . GLU A 1 454 ? -26.020 -14.634 19.038 1.00 77.81 454 GLU A C 1
ATOM 3612 O O . GLU A 1 454 ? -26.025 -13.764 19.906 1.00 77.81 454 GLU A O 1
ATOM 3617 N N . THR A 1 455 ? -26.520 -15.855 19.235 1.00 79.25 455 THR A N 1
ATOM 3618 C CA . THR A 1 455 ? -27.161 -16.277 20.483 1.00 79.25 455 THR A CA 1
ATOM 3619 C C . THR A 1 455 ? -26.458 -17.490 21.071 1.00 79.25 455 THR A C 1
ATOM 3621 O O . THR A 1 455 ? -26.563 -18.589 20.527 1.00 79.25 455 THR A O 1
ATOM 3624 N N . ASP A 1 456 ? -25.851 -17.310 22.236 1.00 79.19 456 ASP A N 1
ATOM 3625 C CA . ASP A 1 456 ? -25.352 -18.387 23.080 1.00 79.19 456 ASP A CA 1
ATOM 3626 C C . ASP A 1 456 ? -26.458 -18.845 24.020 1.00 79.19 456 ASP A C 1
ATOM 3628 O O . ASP A 1 456 ? -27.118 -18.029 24.660 1.00 79.19 456 ASP A O 1
ATOM 3632 N N . SER A 1 457 ? -26.685 -20.154 24.128 1.00 82.56 457 SER A N 1
ATOM 3633 C CA . SER A 1 457 ? -27.706 -20.693 25.031 1.00 82.56 457 SER A CA 1
ATOM 3634 C C . SER A 1 457 ? -27.171 -21.840 25.869 1.00 82.56 457 SER A C 1
ATOM 3636 O O . SER A 1 457 ? -26.369 -22.655 25.412 1.00 82.56 457 SER A O 1
ATOM 3638 N N . TRP A 1 458 ? -27.633 -21.915 27.113 1.00 85.25 458 TRP A N 1
ATOM 3639 C CA . TRP A 1 458 ? -27.261 -22.962 28.052 1.00 85.25 458 TRP A CA 1
ATOM 3640 C C . TRP A 1 458 ? -28.489 -23.549 28.738 1.00 85.25 458 TRP A C 1
ATOM 3642 O O . TRP A 1 458 ? -29.457 -22.873 29.092 1.00 85.25 458 TRP A O 1
ATOM 3652 N N . GLY A 1 459 ? -28.457 -24.865 28.903 1.00 81.44 459 GLY A N 1
ATOM 3653 C CA . GLY A 1 459 ? -29.485 -25.642 29.569 1.00 81.44 459 GLY A CA 1
ATOM 3654 C C . GLY A 1 459 ? -29.403 -25.556 31.091 1.00 81.44 459 GLY A C 1
ATOM 3655 O O . GLY A 1 459 ? -28.468 -25.011 31.679 1.00 81.44 459 GLY A O 1
ATOM 3656 N N . ALA A 1 460 ? -30.407 -26.145 31.737 1.00 81.44 460 ALA A N 1
ATOM 3657 C CA . ALA A 1 460 ? -30.479 -26.224 33.189 1.00 81.44 460 ALA A CA 1
ATOM 3658 C C . ALA A 1 460 ? -29.299 -27.017 33.769 1.00 81.44 460 ALA A C 1
ATOM 3660 O O . ALA A 1 460 ? -28.830 -27.993 33.177 1.00 81.44 460 ALA A O 1
ATOM 3661 N N . THR A 1 461 ? -28.858 -26.630 34.964 1.00 82.19 461 THR A N 1
ATOM 3662 C CA . THR A 1 461 ? -27.775 -27.327 35.664 1.00 82.19 461 THR A CA 1
ATOM 3663 C C . THR A 1 461 ? -28.301 -28.613 36.300 1.00 82.19 461 THR A C 1
ATOM 3665 O O . THR A 1 461 ? -29.128 -28.583 37.216 1.00 82.19 461 THR A O 1
ATOM 3668 N N . GLU A 1 462 ? -27.800 -29.766 35.861 1.00 81.50 462 GLU A N 1
ATOM 3669 C CA . GLU A 1 462 ? -28.175 -31.072 36.404 1.00 81.50 462 GLU A CA 1
ATOM 3670 C C . GLU A 1 462 ? -27.158 -31.555 37.446 1.00 81.50 462 GLU A C 1
ATOM 3672 O O . GLU A 1 462 ? -25.973 -31.681 37.158 1.00 81.50 462 GLU A O 1
ATOM 3677 N N . TYR A 1 463 ? -27.615 -31.878 38.662 1.00 82.31 463 TYR A N 1
ATOM 3678 C CA . TYR A 1 463 ? -26.769 -32.505 39.686 1.00 82.31 463 TYR A CA 1
ATOM 3679 C C . TYR A 1 463 ? -26.934 -34.028 39.698 1.00 82.31 463 TYR A C 1
ATOM 3681 O O . TYR A 1 463 ? -28.009 -34.551 40.023 1.00 82.31 463 TYR A O 1
ATOM 3689 N N . ASP A 1 464 ? -25.848 -34.752 39.436 1.00 79.88 464 ASP A N 1
ATOM 3690 C CA . ASP A 1 464 ? -25.779 -36.201 39.589 1.00 79.88 464 ASP A CA 1
ATOM 3691 C C . ASP A 1 464 ? -25.235 -36.578 40.975 1.00 79.88 464 ASP A C 1
ATOM 3693 O O . ASP A 1 464 ? -24.039 -36.564 41.260 1.00 79.88 464 ASP A O 1
ATOM 3697 N N . SER A 1 465 ? -26.147 -37.002 41.851 1.00 76.62 465 SER A N 1
ATOM 3698 C CA . SER A 1 465 ? -25.818 -37.466 43.206 1.00 76.62 465 SER A CA 1
ATOM 3699 C C . SER A 1 465 ? -24.978 -38.756 43.280 1.00 76.62 465 SER A C 1
ATOM 3701 O O . SER A 1 465 ? -24.526 -39.114 44.371 1.00 76.62 465 SER A O 1
ATOM 3703 N N . GLU A 1 466 ? -24.818 -39.508 42.181 1.00 76.12 466 GLU A N 1
ATOM 3704 C CA . GLU A 1 466 ? -24.002 -40.732 42.128 1.00 76.12 466 GLU A CA 1
ATOM 3705 C C . GLU A 1 466 ? -22.527 -40.426 41.830 1.00 76.12 466 GLU A C 1
ATOM 3707 O O . GLU A 1 466 ? -21.650 -41.088 42.395 1.00 76.12 466 GLU A O 1
ATOM 3712 N N . THR A 1 467 ? -22.254 -39.415 41.003 1.00 76.50 467 THR A N 1
ATOM 3713 C CA . THR A 1 467 ? -20.900 -38.922 40.695 1.00 76.50 467 THR A CA 1
ATOM 3714 C C . THR A 1 467 ? -20.473 -37.763 41.597 1.00 76.50 467 THR A C 1
ATOM 3716 O O . THR A 1 467 ? -19.277 -37.593 41.815 1.00 76.50 467 THR A O 1
ATOM 3719 N N . GLY A 1 468 ? -21.426 -37.041 42.197 1.00 81.75 468 GLY A N 1
ATOM 3720 C CA . GLY A 1 468 ? -21.162 -35.822 42.966 1.00 81.75 468 GLY A CA 1
ATOM 3721 C C . GLY A 1 468 ? -20.792 -34.645 42.065 1.00 81.75 468 GLY A C 1
ATOM 3722 O O . GLY A 1 468 ? -19.981 -33.815 42.464 1.00 81.75 468 GLY A O 1
ATOM 3723 N N . CYS A 1 469 ? -21.323 -34.615 40.841 1.00 86.44 469 CYS A N 1
ATOM 3724 C CA . CYS A 1 469 ? -20.994 -33.607 39.841 1.00 86.44 469 CYS A CA 1
ATOM 3725 C C . CYS A 1 469 ? -22.237 -32.871 39.354 1.00 86.44 469 CYS A C 1
ATOM 3727 O O . CYS A 1 469 ? -23.333 -33.432 39.300 1.00 86.44 469 CYS A O 1
ATOM 3729 N N . TYR A 1 470 ? -22.040 -31.613 38.992 1.00 85.31 470 TYR A N 1
ATOM 3730 C CA . TYR A 1 470 ? -22.990 -30.774 38.284 1.00 85.31 470 TYR A CA 1
ATOM 3731 C C . TYR A 1 470 ? -22.599 -30.749 36.811 1.00 85.31 470 TYR A C 1
ATOM 3733 O O . TYR A 1 470 ? -21.417 -30.620 36.506 1.00 85.31 470 TYR A O 1
ATOM 3741 N N . THR A 1 471 ? -23.572 -30.852 35.915 1.00 85.25 471 THR A N 1
ATOM 3742 C CA . THR A 1 471 ? -23.369 -30.741 34.470 1.00 85.25 471 THR A CA 1
ATOM 3743 C C . THR A 1 471 ? -24.281 -29.655 33.916 1.00 85.25 471 THR A C 1
ATOM 3745 O O . THR A 1 471 ? -25.475 -29.636 34.215 1.00 85.25 471 THR A O 1
ATOM 3748 N N . GLN A 1 472 ? -23.726 -28.776 33.090 1.00 87.25 472 GLN A N 1
ATOM 3749 C CA . GLN A 1 472 ? -24.462 -27.807 32.285 1.00 87.25 472 GLN A CA 1
ATOM 3750 C C . GLN A 1 472 ? -24.105 -28.021 30.819 1.00 87.25 472 GLN A C 1
ATOM 3752 O O . GLN A 1 472 ? -22.941 -28.209 30.466 1.00 87.25 472 GLN A O 1
ATOM 3757 N N . VAL A 1 473 ? -25.136 -28.056 29.983 1.00 84.06 473 VAL A N 1
ATOM 3758 C CA . VAL A 1 473 ? -25.007 -28.237 28.537 1.00 84.06 473 VAL A CA 1
ATOM 3759 C C . VAL A 1 473 ? -25.174 -26.876 27.885 1.00 84.06 473 VAL A C 1
ATOM 3761 O O . VAL A 1 473 ? -26.156 -26.193 28.159 1.00 84.06 473 VAL A O 1
ATOM 3764 N N . TYR A 1 474 ? -24.228 -26.509 27.043 1.00 80.31 474 TYR A N 1
ATOM 3765 C CA . TYR A 1 474 ? -24.205 -25.304 26.227 1.00 80.31 474 TYR A CA 1
ATOM 3766 C C . TYR A 1 474 ? -24.495 -25.680 24.767 1.00 80.31 474 TYR A C 1
ATOM 3768 O O . TYR A 1 474 ? -24.576 -26.864 24.424 1.00 80.31 474 TYR A O 1
ATOM 3776 N N . SER A 1 475 ? -24.677 -24.687 23.901 1.00 75.56 475 SER A N 1
ATOM 3777 C CA . SER A 1 475 ? -24.800 -24.895 22.453 1.00 75.56 475 SER A CA 1
ATOM 3778 C C . SER A 1 475 ? -23.541 -25.503 21.823 1.00 75.56 475 SER A C 1
ATOM 3780 O O . SER A 1 475 ? -23.664 -26.285 20.885 1.00 75.56 475 SER A O 1
ATOM 3782 N N . ASP A 1 476 ? -22.363 -25.192 22.360 1.00 74.94 476 ASP A N 1
ATOM 3783 C CA . ASP A 1 476 ? -21.035 -25.568 21.850 1.00 74.94 476 ASP A CA 1
ATOM 3784 C C . ASP A 1 476 ? -20.388 -26.755 22.595 1.00 74.94 476 ASP A C 1
ATOM 3786 O O . ASP A 1 476 ? -19.336 -27.268 22.202 1.00 74.94 476 ASP A O 1
ATOM 3790 N N . GLY A 1 477 ? -21.014 -27.235 23.672 1.00 81.81 477 GLY A N 1
ATOM 3791 C CA . GLY A 1 477 ? -20.435 -28.286 24.495 1.00 81.81 477 GLY A CA 1
ATOM 3792 C C . GLY A 1 477 ? -21.149 -28.514 25.819 1.00 81.81 477 GLY A C 1
ATOM 3793 O O . GLY A 1 477 ? -22.323 -28.213 26.008 1.00 81.81 477 GLY A O 1
ATOM 3794 N N . SER A 1 478 ? -20.450 -29.108 26.775 1.00 86.38 478 SER A N 1
ATOM 3795 C CA . SER A 1 478 ? -20.934 -29.287 28.138 1.00 86.38 478 SER A CA 1
ATOM 3796 C C . SER A 1 478 ? -19.800 -29.127 29.135 1.00 86.38 478 SER A C 1
ATOM 3798 O O . SER A 1 478 ? -18.715 -29.683 28.959 1.00 86.38 478 SER A O 1
ATOM 3800 N N . SER A 1 479 ? -20.079 -28.405 30.216 1.00 86.12 479 SER A N 1
ATOM 3801 C CA . SER A 1 479 ? -19.195 -28.313 31.373 1.00 86.12 479 SER A CA 1
ATOM 3802 C C . SER A 1 479 ? -19.731 -29.211 32.476 1.00 86.12 479 SER A C 1
ATOM 3804 O O . SER A 1 479 ? -20.920 -29.191 32.795 1.00 86.12 479 SER A O 1
ATOM 3806 N N . THR A 1 480 ? -18.858 -30.017 33.068 1.00 87.88 480 THR A N 1
ATOM 3807 C CA . THR A 1 480 ? -19.147 -30.826 34.251 1.00 87.88 480 THR A CA 1
ATOM 3808 C C . THR A 1 480 ? -18.156 -30.483 35.350 1.00 87.88 480 THR A C 1
ATOM 3810 O O . THR A 1 480 ? -16.956 -30.624 35.159 1.00 87.88 480 THR A O 1
ATOM 3813 N N . TRP A 1 481 ? -18.634 -30.076 36.521 1.00 87.69 481 TRP A N 1
ATOM 3814 C CA . TRP A 1 481 ? -17.797 -29.760 37.679 1.00 87.69 481 TRP A CA 1
ATOM 3815 C C . TRP A 1 481 ? -18.216 -30.585 38.891 1.00 87.69 481 TRP A C 1
ATOM 3817 O O . TRP A 1 481 ? -19.397 -30.707 39.219 1.00 87.69 481 TRP A O 1
ATOM 3827 N N . CYS A 1 482 ? -17.237 -31.182 39.558 1.00 85.81 482 CYS A N 1
ATOM 3828 C CA . CYS A 1 482 ? -17.450 -32.153 40.620 1.00 85.81 482 CYS A CA 1
ATOM 3829 C C . CYS A 1 482 ? -17.084 -31.598 42.000 1.00 85.81 482 CYS A C 1
ATOM 3831 O O . CYS A 1 482 ? -16.211 -30.744 42.147 1.00 85.81 482 CYS A O 1
ATOM 3833 N N . ASP A 1 483 ? -17.713 -32.145 43.042 1.00 81.69 483 ASP A N 1
ATOM 3834 C CA . ASP A 1 483 ? -17.474 -31.778 44.446 1.00 81.69 483 ASP A CA 1
ATOM 3835 C C . ASP A 1 483 ? -16.012 -32.027 44.900 1.00 81.69 483 ASP A C 1
ATOM 3837 O O . ASP A 1 483 ? -15.596 -31.555 45.960 1.00 81.69 483 ASP A O 1
ATOM 3841 N N . ASP A 1 484 ? -15.227 -32.795 44.134 1.00 78.06 484 ASP A N 1
ATOM 3842 C CA . ASP A 1 484 ? -13.803 -33.060 44.373 1.00 78.06 484 ASP A CA 1
ATOM 3843 C C . ASP A 1 484 ? -12.851 -32.038 43.727 1.00 78.06 484 ASP A C 1
ATOM 3845 O O . ASP A 1 484 ? -11.634 -32.183 43.859 1.00 78.06 484 ASP A O 1
ATOM 3849 N N . GLY A 1 485 ? -13.397 -31.005 43.077 1.00 76.31 485 GLY A N 1
ATOM 3850 C CA . GLY A 1 485 ? -12.641 -29.933 42.431 1.00 76.31 485 GLY A CA 1
ATOM 3851 C C . GLY A 1 485 ? -12.181 -30.253 41.011 1.00 76.31 485 GLY A C 1
ATOM 3852 O O . GLY A 1 485 ? -11.461 -29.449 40.423 1.00 76.31 485 GLY A O 1
ATOM 3853 N N . THR A 1 486 ? -12.566 -31.404 40.452 1.00 83.75 486 THR A N 1
ATOM 3854 C CA . THR A 1 486 ? -12.346 -31.686 39.031 1.00 83.75 486 THR A CA 1
ATOM 3855 C C . THR A 1 486 ? -13.388 -30.979 38.166 1.00 83.75 486 THR A C 1
ATOM 3857 O O . THR A 1 486 ? -14.579 -30.967 38.492 1.00 83.75 486 THR A O 1
ATOM 3860 N N . SER A 1 487 ? -12.941 -30.392 37.058 1.00 86.12 487 SER A N 1
ATOM 3861 C CA . SER A 1 487 ? -13.805 -29.862 36.004 1.00 86.12 487 SER A CA 1
ATOM 3862 C C . SER A 1 487 ? -13.494 -30.556 34.686 1.00 86.12 487 SER A C 1
ATOM 3864 O O . SER A 1 487 ? -12.354 -30.910 34.397 1.00 86.12 487 SER A O 1
ATOM 3866 N N . ILE A 1 488 ? -14.528 -30.816 33.903 1.00 88.81 488 ILE A N 1
ATOM 3867 C CA . ILE A 1 488 ? -14.454 -31.502 32.622 1.00 88.81 488 ILE A CA 1
ATOM 3868 C C . ILE A 1 488 ? -15.213 -30.646 31.624 1.00 88.81 488 ILE A C 1
ATOM 3870 O O . ILE A 1 488 ? -16.394 -30.371 31.833 1.00 88.81 488 ILE A O 1
ATOM 3874 N N . TRP A 1 489 ? -14.552 -30.258 30.544 1.00 85.81 489 TRP A N 1
ATOM 3875 C CA . TRP A 1 489 ? -15.213 -29.698 29.374 1.00 85.81 489 TRP A CA 1
ATOM 3876 C C . TRP A 1 489 ? -15.362 -30.791 28.322 1.00 85.81 489 TRP A C 1
ATOM 3878 O O . TRP A 1 489 ? -14.503 -31.663 28.208 1.00 85.81 489 TRP A O 1
ATOM 3888 N N . THR A 1 490 ? -16.467 -30.807 27.586 1.00 86.88 490 THR A N 1
ATOM 3889 C CA . THR A 1 490 ? -16.667 -31.696 26.436 1.00 86.88 490 THR A CA 1
ATOM 3890 C C . THR A 1 490 ? -17.301 -30.902 25.309 1.00 86.88 490 THR A C 1
ATOM 3892 O O . THR A 1 490 ? -18.397 -30.387 25.498 1.00 86.88 490 THR A O 1
ATOM 3895 N N . ASP A 1 491 ? -16.629 -30.814 24.166 1.00 82.31 491 ASP A N 1
ATOM 3896 C CA . ASP A 1 491 ? -17.112 -30.094 22.986 1.00 82.31 491 ASP A CA 1
ATOM 3897 C C . ASP A 1 491 ? -18.240 -30.847 22.247 1.00 82.31 491 ASP A C 1
ATOM 3899 O O . ASP A 1 491 ? -18.589 -31.991 22.573 1.00 82.31 491 ASP A O 1
ATOM 3903 N N . GLU A 1 492 ? -18.811 -30.215 21.220 1.00 78.00 492 GLU A N 1
ATOM 3904 C CA . GLU A 1 492 ? -19.859 -30.795 20.367 1.00 78.00 492 GLU A CA 1
ATOM 3905 C C . GLU A 1 492 ? -19.437 -32.074 19.609 1.00 78.00 492 GLU A C 1
ATOM 3907 O O . GLU A 1 492 ? -20.278 -32.914 19.261 1.00 78.00 492 GLU A O 1
ATOM 3912 N N . PHE A 1 493 ? -18.133 -32.271 19.388 1.00 79.50 493 PHE A N 1
ATOM 3913 C CA . PHE A 1 493 ? -17.563 -33.439 18.709 1.00 79.50 493 PHE A CA 1
ATOM 3914 C C . PHE A 1 493 ? -17.282 -34.602 19.673 1.00 79.50 493 PHE A C 1
ATOM 3916 O O . PHE A 1 493 ? -16.984 -35.723 19.235 1.00 79.50 493 PHE A O 1
ATOM 3923 N N . GLY A 1 494 ? -17.445 -34.369 20.978 1.00 77.81 494 GLY A N 1
ATOM 3924 C CA . GLY A 1 494 ? -17.221 -35.328 22.048 1.00 77.81 494 GLY A CA 1
ATOM 3925 C C . GLY A 1 494 ? -15.763 -35.448 22.481 1.00 77.81 494 GLY A C 1
ATOM 3926 O O . GLY A 1 494 ? -15.436 -36.441 23.136 1.00 77.81 494 GLY A O 1
ATOM 3927 N N . ASN A 1 495 ? -14.903 -34.491 22.118 1.00 81.94 495 ASN A N 1
ATOM 3928 C CA . ASN A 1 495 ? -13.580 -34.364 22.717 1.00 81.94 495 ASN A CA 1
ATOM 3929 C C . ASN A 1 495 ? -13.726 -33.668 24.065 1.00 81.94 495 ASN A C 1
ATOM 3931 O O . ASN A 1 495 ? -14.439 -32.678 24.208 1.00 81.94 495 ASN A O 1
ATOM 3935 N N . SER A 1 496 ? -13.041 -34.198 25.062 1.00 85.19 496 SER A N 1
ATOM 3936 C CA . SER A 1 496 ? -13.074 -33.715 26.426 1.00 85.19 496 SER A CA 1
ATOM 3937 C C . SER A 1 496 ? -11.692 -33.319 26.922 1.00 85.19 496 SER A C 1
ATOM 3939 O O . SER A 1 496 ? -10.677 -33.931 26.579 1.00 85.19 496 SER A O 1
ATOM 3941 N N . SER A 1 497 ? -11.660 -32.277 27.746 1.00 87.62 497 SER A N 1
ATOM 3942 C CA . SER A 1 497 ? -10.505 -31.940 28.565 1.00 87.62 497 SER A CA 1
ATOM 3943 C C . SER A 1 497 ? -10.898 -32.044 30.032 1.00 87.62 497 SER A C 1
ATOM 3945 O O . SER A 1 497 ? -12.005 -31.691 30.438 1.00 87.62 497 SER A O 1
ATOM 3947 N N . THR A 1 498 ? -10.016 -32.623 30.841 1.00 87.25 498 THR A N 1
ATOM 3948 C CA . THR A 1 498 ? -10.205 -32.737 32.290 1.00 87.25 498 THR A CA 1
ATOM 3949 C C . THR A 1 498 ? -9.194 -31.850 32.988 1.00 87.25 498 THR A C 1
ATOM 3951 O O . THR A 1 498 ? -7.993 -32.109 32.923 1.00 87.25 498 THR A O 1
ATOM 3954 N N . TYR A 1 499 ? -9.684 -30.851 33.708 1.00 88.12 499 TYR A N 1
ATOM 3955 C CA . TYR A 1 499 ? -8.894 -29.966 34.541 1.00 88.12 499 TYR A CA 1
ATOM 3956 C C . TYR A 1 499 ? -8.955 -30.392 36.011 1.00 88.12 499 TYR A C 1
ATOM 3958 O O . TYR A 1 499 ? -9.999 -30.753 36.565 1.00 88.12 499 TYR A O 1
ATOM 3966 N N . THR A 1 500 ? -7.798 -30.356 36.662 1.00 87.06 500 THR A N 1
ATOM 3967 C CA . THR A 1 500 ? -7.629 -30.662 38.082 1.00 87.06 500 THR A CA 1
ATOM 3968 C C . THR A 1 500 ? -6.672 -29.661 38.706 1.00 87.06 500 THR A C 1
ATOM 3970 O O . THR A 1 500 ? -5.660 -29.326 38.102 1.00 87.06 500 THR A O 1
ATOM 3973 N N . TYR A 1 501 ? -6.959 -29.206 39.922 1.00 83.62 501 TYR A N 1
ATOM 3974 C CA . TYR A 1 501 ? -6.085 -28.285 40.643 1.00 83.62 501 TYR A CA 1
ATOM 3975 C C . TYR A 1 501 ? -5.504 -28.956 41.893 1.00 83.62 501 TYR A C 1
ATOM 3977 O O . TYR A 1 501 ? -6.236 -29.498 42.725 1.00 83.62 501 TYR A O 1
ATOM 3985 N N . ASP A 1 502 ? -4.178 -28.938 42.021 1.00 80.94 502 ASP A N 1
ATOM 3986 C CA . ASP A 1 502 ? -3.449 -29.442 43.184 1.00 80.94 502 ASP A CA 1
ATOM 3987 C C . ASP A 1 502 ? -3.095 -28.277 44.119 1.00 80.94 502 ASP A C 1
ATOM 3989 O O . ASP A 1 502 ? -2.139 -27.536 43.887 1.00 80.94 502 ASP A O 1
ATOM 3993 N N . GLU A 1 503 ? -3.849 -28.143 45.211 1.00 76.88 503 GLU A N 1
ATOM 3994 C CA . GLU A 1 503 ? -3.669 -27.096 46.227 1.00 76.88 503 GLU A CA 1
ATOM 3995 C C . GLU A 1 503 ? -2.335 -27.219 47.002 1.00 76.88 503 GLU A C 1
ATOM 3997 O O . GLU A 1 503 ? -1.854 -26.240 47.572 1.00 76.88 503 GLU A O 1
ATOM 4002 N N . GLU A 1 504 ? -1.697 -28.401 47.046 1.00 78.88 504 GLU A N 1
ATOM 4003 C CA . GLU A 1 504 ? -0.391 -28.576 47.709 1.00 78.88 504 GLU A CA 1
ATOM 4004 C C . GLU A 1 504 ? 0.756 -28.046 46.838 1.00 78.88 504 GLU A C 1
ATOM 4006 O O . GLU A 1 504 ? 1.769 -27.574 47.369 1.00 78.88 504 GLU A O 1
ATOM 4011 N N . LEU A 1 505 ? 0.599 -28.125 45.515 1.00 76.00 505 LEU A N 1
ATOM 4012 C CA . LEU A 1 505 ? 1.563 -27.621 44.538 1.00 76.00 505 LEU A CA 1
ATOM 4013 C C . LEU A 1 505 ? 1.228 -26.214 44.027 1.00 76.00 505 LEU A C 1
ATOM 4015 O O . LEU A 1 505 ? 2.124 -25.555 43.510 1.00 76.00 505 LEU A O 1
ATOM 4019 N N . GLY A 1 506 ? -0.012 -25.749 44.205 1.00 81.50 506 GLY A N 1
ATOM 4020 C CA . GLY A 1 506 ? -0.503 -24.504 43.615 1.00 81.50 506 GLY A CA 1
ATOM 4021 C C . GLY A 1 506 ? -0.536 -24.577 42.089 1.00 81.50 506 GLY A C 1
ATOM 4022 O O . GLY A 1 506 ? -0.199 -23.599 41.431 1.00 81.50 506 GLY A O 1
ATOM 4023 N N . CYS A 1 507 ? -0.844 -25.750 41.525 1.00 85.12 507 CYS A N 1
ATOM 4024 C CA . CYS A 1 507 ? -0.789 -25.982 40.082 1.00 85.12 507 CYS A CA 1
ATOM 4025 C C . CYS A 1 507 ? -2.097 -26.565 39.546 1.00 85.12 507 CYS A C 1
ATOM 4027 O O . CYS A 1 507 ? -2.628 -27.528 40.101 1.00 85.12 507 CYS A O 1
ATOM 4029 N N . GLY A 1 508 ? -2.572 -26.015 38.432 1.00 87.12 508 GLY A N 1
ATOM 4030 C CA . GLY A 1 508 ? -3.616 -26.587 37.594 1.00 87.12 508 GLY A CA 1
ATOM 4031 C C . GLY A 1 508 ? -3.018 -27.515 36.541 1.00 87.12 508 GLY A C 1
ATOM 4032 O O . GLY A 1 508 ? -2.033 -27.169 35.894 1.00 87.12 508 GLY A O 1
ATOM 4033 N N . THR A 1 509 ? -3.609 -28.689 36.355 1.00 89.00 509 THR A N 1
ATOM 4034 C CA . THR A 1 509 ? -3.264 -29.640 35.298 1.00 89.00 509 THR A CA 1
ATOM 4035 C C . THR A 1 509 ? -4.498 -29.931 34.462 1.00 89.00 509 THR A C 1
ATOM 4037 O O . THR A 1 509 ? -5.512 -30.380 34.997 1.00 89.00 509 THR A O 1
ATOM 4040 N N . GLU A 1 510 ? -4.374 -29.741 33.155 1.00 91.12 510 GLU A N 1
ATOM 4041 C CA . GLU A 1 510 ? -5.375 -30.092 32.156 1.00 91.12 510 GLU A CA 1
ATOM 4042 C C . GLU A 1 510 ? -4.895 -31.284 31.328 1.00 91.12 510 GLU A C 1
ATOM 4044 O O . GLU A 1 510 ? -3.751 -31.323 30.876 1.00 91.12 510 GLU A O 1
ATOM 4049 N N . VAL A 1 511 ? -5.761 -32.280 31.160 1.00 88.56 511 VAL A N 1
ATOM 4050 C CA . VAL A 1 511 ? -5.508 -33.471 30.345 1.00 88.56 511 VAL A CA 1
ATOM 4051 C C . VAL A 1 511 ? -6.501 -33.483 29.197 1.00 88.56 511 VAL A C 1
ATOM 4053 O O . VAL A 1 511 ? -7.706 -33.554 29.437 1.00 88.56 511 VAL A O 1
ATOM 4056 N N . PHE A 1 512 ? -5.986 -33.455 27.975 1.00 88.12 512 PHE A N 1
ATOM 4057 C CA . PHE A 1 512 ? -6.772 -33.478 26.747 1.00 88.12 512 PHE A CA 1
ATOM 4058 C C . PHE A 1 512 ? -6.989 -34.919 26.264 1.00 88.12 512 PHE A C 1
ATOM 4060 O O . PHE A 1 512 ? -6.192 -35.823 26.544 1.00 88.12 512 PHE A O 1
ATOM 4067 N N . ASP A 1 513 ? -8.072 -35.148 25.525 1.00 84.62 513 ASP A N 1
ATOM 4068 C CA . ASP A 1 513 ? -8.450 -36.480 25.033 1.00 84.62 513 ASP A CA 1
ATOM 4069 C C . ASP A 1 513 ? -7.486 -37.083 23.999 1.00 84.62 513 ASP A C 1
ATOM 4071 O O . ASP A 1 513 ? -7.430 -38.309 23.836 1.00 84.62 513 ASP A O 1
ATOM 4075 N N . ASP A 1 514 ? -6.690 -36.249 23.331 1.00 82.75 514 ASP A N 1
ATOM 4076 C CA . ASP A 1 514 ? -5.599 -36.678 22.451 1.00 82.75 514 ASP A CA 1
ATOM 4077 C C . ASP A 1 514 ? -4.382 -37.225 23.229 1.00 82.75 514 ASP A C 1
ATOM 4079 O O . ASP A 1 514 ? -3.527 -37.909 22.658 1.00 82.75 514 ASP A O 1
ATOM 4083 N N . GLY A 1 515 ? -4.355 -37.025 24.550 1.00 83.44 515 GLY A N 1
ATOM 4084 C CA . GLY A 1 515 ? -3.290 -37.436 25.454 1.00 83.44 515 GLY A CA 1
ATOM 4085 C C . GLY A 1 515 ? -2.294 -36.331 25.800 1.00 83.44 515 GLY A C 1
ATOM 4086 O O . GLY A 1 515 ? -1.377 -36.616 26.579 1.00 83.44 515 GLY A O 1
ATOM 4087 N N . ALA A 1 516 ? -2.466 -35.115 25.274 1.00 88.69 516 ALA A N 1
ATOM 4088 C CA . ALA A 1 516 ? -1.694 -33.956 25.694 1.00 88.69 516 ALA A CA 1
ATOM 4089 C C . ALA A 1 516 ? -2.007 -33.592 27.153 1.00 88.69 516 ALA A C 1
ATOM 4091 O O . ALA A 1 516 ? -3.104 -33.829 27.670 1.00 88.69 516 ALA A O 1
ATOM 4092 N N . ILE A 1 517 ? -1.016 -33.039 27.848 1.00 90.94 517 ILE A N 1
ATOM 4093 C CA . ILE A 1 517 ? -1.143 -32.615 29.242 1.00 90.94 517 ILE A CA 1
ATOM 4094 C C . ILE A 1 517 ? -0.522 -31.236 29.386 1.00 90.94 517 ILE A C 1
ATOM 4096 O O . ILE A 1 517 ? 0.681 -31.080 29.180 1.00 90.94 517 ILE A O 1
ATOM 4100 N N . SER A 1 518 ? -1.315 -30.273 29.840 1.00 90.25 518 SER A N 1
ATOM 4101 C CA . SER A 1 518 ? -0.805 -28.977 30.267 1.00 90.25 518 SER A CA 1
ATOM 4102 C C . SER A 1 518 ? -0.772 -28.868 31.779 1.00 90.25 518 SER A C 1
ATOM 4104 O O . SER A 1 518 ? -1.659 -29.363 32.469 1.00 90.25 518 SER A O 1
ATOM 4106 N N . THR A 1 519 ? 0.256 -28.239 32.333 1.00 89.06 519 THR A N 1
ATOM 4107 C CA . THR A 1 519 ? 0.333 -27.907 33.757 1.00 89.06 519 THR A CA 1
ATOM 4108 C C . THR A 1 519 ? 0.826 -26.483 33.930 1.00 89.06 519 THR A C 1
ATOM 4110 O O . THR A 1 519 ? 1.872 -26.123 33.397 1.00 89.06 519 THR A O 1
ATOM 4113 N N . TRP A 1 520 ? 0.105 -25.710 34.733 1.00 86.12 520 TRP A N 1
ATOM 4114 C CA . TRP A 1 520 ? 0.362 -24.303 35.014 1.00 86.12 520 TRP A CA 1
ATOM 4115 C C . TRP A 1 520 ? 0.354 -24.100 36.525 1.00 86.12 520 TRP A C 1
ATOM 4117 O O . TRP A 1 520 ? -0.573 -24.542 37.201 1.00 86.12 520 TRP A O 1
ATOM 4127 N N . CYS A 1 521 ? 1.369 -23.446 37.069 1.00 86.12 521 CYS A N 1
ATOM 4128 C CA . CYS A 1 521 ? 1.495 -23.194 38.498 1.00 86.12 521 CYS A CA 1
ATOM 4129 C C . CYS A 1 521 ? 1.343 -21.702 38.808 1.00 86.12 521 CYS A C 1
ATOM 4131 O O . CYS A 1 521 ? 1.739 -20.845 38.022 1.00 86.12 521 CYS A O 1
ATOM 4133 N N . GLU A 1 522 ? 0.814 -21.380 39.988 1.00 81.25 522 GLU A N 1
ATOM 4134 C CA . GLU A 1 522 ? 0.666 -19.999 40.477 1.00 81.25 522 GLU A CA 1
ATOM 4135 C C . GLU A 1 522 ? 2.004 -19.270 40.641 1.00 81.25 522 GLU A C 1
ATOM 4137 O O . GLU A 1 522 ? 2.049 -18.043 40.691 1.00 81.25 522 GLU A O 1
ATOM 4142 N N . ASP A 1 523 ? 3.108 -20.014 40.726 1.00 74.44 523 ASP A N 1
ATOM 4143 C CA . ASP A 1 523 ? 4.454 -19.449 40.733 1.00 74.44 523 ASP A CA 1
ATOM 4144 C C . ASP A 1 523 ? 4.954 -19.049 39.336 1.00 74.44 523 ASP A C 1
ATOM 4146 O O . ASP A 1 523 ? 6.108 -18.642 39.230 1.00 74.44 523 ASP A O 1
ATOM 4150 N N . GLY A 1 524 ? 4.102 -19.166 38.306 1.00 70.00 524 GLY A N 1
ATOM 4151 C CA . GLY A 1 524 ? 4.348 -18.852 36.897 1.00 70.00 524 GLY A CA 1
ATOM 4152 C C . GLY A 1 524 ? 5.174 -19.905 36.150 1.00 70.00 524 GLY A C 1
ATOM 4153 O O . GLY A 1 524 ? 5.527 -19.699 34.990 1.00 70.00 524 GLY A O 1
ATOM 4154 N N . SER A 1 525 ? 5.511 -21.030 36.790 1.00 81.75 525 SER A N 1
ATOM 4155 C CA . SER A 1 525 ? 6.118 -22.176 36.109 1.00 81.75 525 SER A CA 1
ATOM 4156 C C . SER A 1 525 ? 5.064 -23.076 35.467 1.00 81.75 525 SER A C 1
ATOM 4158 O O . SER A 1 525 ? 3.897 -23.087 35.862 1.00 81.75 525 SER A O 1
ATOM 4160 N N . GLY A 1 526 ? 5.469 -23.854 34.467 1.00 85.06 526 GLY A N 1
ATOM 4161 C CA . GLY A 1 526 ? 4.557 -24.786 33.820 1.00 85.06 526 GLY A CA 1
ATOM 4162 C C . GLY A 1 526 ? 5.255 -25.829 32.966 1.00 85.06 526 GLY A C 1
ATOM 4163 O O . GLY A 1 526 ? 6.471 -25.786 32.741 1.00 85.06 526 GLY A O 1
ATOM 4164 N N . THR A 1 527 ? 4.476 -26.819 32.546 1.00 87.38 527 THR A N 1
ATOM 4165 C CA . THR A 1 527 ? 4.925 -27.886 31.658 1.00 87.38 527 THR A CA 1
ATOM 4166 C C . THR A 1 527 ? 3.857 -28.206 30.629 1.00 87.38 527 THR A C 1
ATOM 4168 O O . THR A 1 527 ? 2.712 -28.446 31.006 1.00 87.38 527 THR A O 1
ATOM 4171 N N . TRP A 1 528 ? 4.253 -28.324 29.370 1.00 86.25 528 TRP A N 1
ATOM 4172 C CA . TRP A 1 528 ? 3.423 -28.868 28.303 1.00 86.25 528 TRP A CA 1
ATOM 4173 C C . TRP A 1 528 ? 3.954 -30.239 27.885 1.00 86.25 528 TRP A C 1
ATOM 4175 O O . TRP A 1 528 ? 5.164 -30.437 27.746 1.00 86.25 528 TRP A O 1
ATOM 4185 N N . ILE A 1 529 ? 3.057 -31.208 27.723 1.00 89.62 529 ILE A N 1
ATOM 4186 C CA . ILE A 1 529 ? 3.360 -32.539 27.203 1.00 89.62 529 ILE A CA 1
ATOM 4187 C C . ILE A 1 529 ? 2.469 -32.773 25.990 1.00 89.62 529 ILE A C 1
ATOM 4189 O O . ILE A 1 529 ? 1.252 -32.818 26.139 1.00 89.62 529 ILE A O 1
ATOM 4193 N N . ASP A 1 530 ? 3.065 -32.946 24.815 1.00 85.38 530 ASP A N 1
ATOM 4194 C CA . ASP A 1 530 ? 2.312 -33.224 23.587 1.00 85.38 530 ASP A CA 1
ATOM 4195 C C . ASP A 1 530 ? 1.770 -34.680 23.547 1.00 85.38 530 ASP A C 1
ATOM 4197 O O . ASP A 1 530 ? 2.175 -35.520 24.368 1.00 85.38 530 ASP A O 1
ATOM 4201 N N . PRO A 1 531 ? 0.870 -35.026 22.603 1.00 85.12 531 PRO A N 1
ATOM 4202 C CA . PRO A 1 531 ? 0.317 -36.383 22.470 1.00 85.12 531 PRO A CA 1
ATOM 4203 C C . PRO A 1 531 ? 1.375 -37.476 22.232 1.00 85.12 531 PRO A C 1
ATOM 4205 O O . PRO A 1 531 ? 1.196 -38.647 22.596 1.00 85.12 531 PRO A O 1
ATOM 4208 N N . GLU A 1 532 ? 2.511 -37.114 21.634 1.00 85.00 532 GLU A N 1
ATOM 4209 C CA . GLU A 1 532 ? 3.661 -37.986 21.387 1.00 85.00 532 GLU A CA 1
ATOM 4210 C C . GLU A 1 532 ? 4.540 -38.208 22.635 1.00 85.00 532 GLU A C 1
ATOM 4212 O O . GLU A 1 532 ? 5.361 -39.141 22.660 1.00 85.00 532 GLU A O 1
ATOM 4217 N N . GLY A 1 533 ? 4.339 -37.413 23.689 1.00 82.25 533 GLY A N 1
ATOM 4218 C CA . GLY A 1 533 ? 5.030 -37.466 24.973 1.00 82.25 533 GLY A CA 1
ATOM 4219 C C . GLY A 1 533 ? 6.326 -36.652 25.048 1.00 82.25 533 GLY A C 1
ATOM 4220 O O . GLY A 1 533 ? 7.160 -36.938 25.919 1.00 82.25 533 GLY A O 1
ATOM 4221 N N . ASN A 1 534 ? 6.543 -35.691 24.149 1.00 83.69 534 ASN A N 1
ATOM 4222 C CA . ASN A 1 534 ? 7.598 -34.687 24.288 1.00 83.69 534 ASN A CA 1
ATOM 4223 C C . ASN A 1 534 ? 7.207 -33.690 25.381 1.00 83.69 534 ASN A C 1
ATOM 4225 O O . ASN A 1 534 ? 6.032 -33.415 25.578 1.00 83.69 534 ASN A O 1
ATOM 4229 N N . VAL A 1 535 ? 8.196 -33.201 26.133 1.00 86.25 535 VAL A N 1
ATOM 4230 C CA . VAL A 1 535 ? 7.968 -32.371 27.322 1.00 86.25 535 VAL A CA 1
ATOM 4231 C C . VAL A 1 535 ? 8.672 -31.036 27.150 1.00 86.25 535 VAL A C 1
ATOM 4233 O O . VAL A 1 535 ? 9.898 -31.008 27.005 1.00 86.25 535 VAL A O 1
ATOM 4236 N N . GLU A 1 536 ? 7.907 -29.961 27.255 1.00 83.00 536 GLU A N 1
ATOM 4237 C CA . GLU A 1 536 ? 8.370 -28.580 27.326 1.00 83.00 536 GLU A CA 1
ATOM 4238 C C . GLU A 1 536 ? 8.118 -28.034 28.732 1.00 83.00 536 GLU A C 1
ATOM 4240 O O . GLU A 1 536 ? 7.125 -28.370 29.376 1.00 83.00 536 GLU A O 1
ATOM 4245 N N . THR A 1 537 ? 9.057 -27.249 29.256 1.00 82.00 537 THR A N 1
ATOM 4246 C CA . THR A 1 537 ? 8.983 -26.704 30.619 1.00 82.00 537 THR A CA 1
ATOM 4247 C C . THR A 1 537 ? 9.508 -25.279 30.633 1.00 82.00 537 THR A C 1
ATOM 4249 O O . THR A 1 537 ? 10.596 -25.057 30.101 1.00 82.00 537 THR A O 1
ATOM 4252 N N . TRP A 1 538 ? 8.819 -24.367 31.311 1.00 79.25 538 TRP A N 1
ATOM 4253 C CA . TRP A 1 538 ? 9.239 -22.973 31.496 1.00 79.25 538 TRP A CA 1
ATOM 4254 C C . TRP A 1 538 ? 9.208 -22.580 32.976 1.00 79.25 538 TRP A C 1
ATOM 4256 O O . TRP A 1 538 ? 8.571 -23.237 33.809 1.00 79.25 538 TRP A O 1
ATOM 4266 N N . THR A 1 539 ? 9.936 -21.517 33.317 1.00 77.75 539 THR A N 1
ATOM 4267 C CA . THR A 1 539 ? 9.939 -20.921 34.657 1.00 77.75 539 THR A CA 1
ATOM 4268 C C . THR A 1 539 ? 9.498 -19.464 34.595 1.00 77.75 539 THR A C 1
ATOM 4270 O O . THR A 1 539 ? 9.633 -18.822 33.560 1.00 77.75 539 THR A O 1
ATOM 4273 N N . ALA A 1 540 ? 8.935 -18.949 35.687 1.00 68.12 540 ALA A N 1
ATOM 4274 C CA . ALA A 1 540 ? 8.428 -17.583 35.714 1.00 68.12 540 ALA A CA 1
ATOM 4275 C C . ALA A 1 540 ? 9.542 -16.533 35.585 1.00 68.12 540 ALA A C 1
ATOM 4277 O O . ALA A 1 540 ? 10.612 -16.716 36.187 1.00 68.12 540 ALA A O 1
ATOM 4278 N N . PRO A 1 541 ? 9.277 -15.410 34.893 1.00 71.44 541 PRO A N 1
ATOM 4279 C CA . PRO A 1 541 ? 10.221 -14.311 34.796 1.00 71.44 541 PRO A CA 1
ATOM 4280 C C . PRO A 1 541 ? 10.460 -13.651 36.159 1.00 71.44 541 PRO A C 1
ATOM 4282 O O . PRO A 1 541 ? 9.601 -13.596 37.045 1.00 71.44 541 PRO A O 1
ATOM 4285 N N . VAL A 1 542 ? 11.662 -13.116 36.343 1.00 77.88 542 VAL A N 1
ATOM 4286 C CA . VAL A 1 542 ? 12.025 -12.310 37.506 1.00 77.88 542 VAL A CA 1
ATOM 4287 C C . VAL A 1 542 ? 11.502 -10.892 37.295 1.00 77.88 542 VAL A C 1
ATOM 4289 O O . VAL A 1 542 ? 12.051 -10.134 36.502 1.00 77.88 542 VAL A O 1
ATOM 4292 N N . ILE A 1 543 ? 10.469 -10.513 38.048 1.00 79.00 543 ILE A N 1
ATOM 4293 C CA . ILE A 1 543 ? 9.895 -9.161 38.001 1.00 79.00 543 ILE A CA 1
ATOM 4294 C C . ILE A 1 543 ? 10.619 -8.243 38.994 1.00 79.00 543 ILE A C 1
ATOM 4296 O O . ILE A 1 543 ? 10.731 -8.542 40.190 1.00 79.00 543 ILE A O 1
ATOM 4300 N N . THR A 1 544 ? 11.090 -7.092 38.523 1.00 81.62 544 THR A N 1
ATOM 4301 C CA . THR A 1 544 ? 11.669 -6.023 39.340 1.00 81.62 544 THR A CA 1
ATOM 4302 C C . THR A 1 544 ? 10.926 -4.714 39.108 1.00 81.62 544 THR A C 1
ATOM 4304 O O . THR A 1 544 ? 10.665 -4.330 37.979 1.00 81.62 544 THR A O 1
ATOM 4307 N N . ILE A 1 545 ? 10.572 -4.022 40.190 1.00 78.31 545 ILE A N 1
ATOM 4308 C CA . ILE A 1 545 ? 9.881 -2.729 40.130 1.00 78.31 545 ILE A CA 1
ATOM 4309 C C . ILE A 1 545 ? 10.841 -1.661 40.651 1.00 78.31 545 ILE A C 1
ATOM 4311 O O . ILE A 1 545 ? 11.299 -1.738 41.798 1.00 78.31 545 ILE A O 1
ATOM 4315 N N . ASP A 1 546 ? 11.150 -0.666 39.823 1.00 79.25 546 ASP A N 1
ATOM 4316 C CA . ASP A 1 546 ? 11.907 0.515 40.231 1.00 79.25 546 ASP A CA 1
ATOM 4317 C C . ASP A 1 546 ? 10.945 1.617 40.700 1.00 79.25 546 ASP A C 1
ATOM 4319 O O . ASP A 1 546 ? 10.410 2.399 39.916 1.00 79.25 546 ASP A O 1
ATOM 4323 N N . GLU A 1 547 ? 10.755 1.714 42.021 1.00 72.56 547 GLU A N 1
ATOM 4324 C CA . GLU A 1 547 ? 9.919 2.748 42.657 1.00 72.56 547 GLU A CA 1
ATOM 4325 C C . GLU A 1 547 ? 10.389 4.195 42.380 1.00 72.56 547 GLU A C 1
ATOM 4327 O O . GLU A 1 547 ? 9.656 5.142 42.670 1.00 72.56 547 GLU A O 1
ATOM 4332 N N . ALA A 1 548 ? 11.616 4.415 41.887 1.00 69.12 548 ALA A N 1
ATOM 4333 C CA . ALA A 1 548 ? 12.124 5.753 41.583 1.00 69.12 548 ALA A CA 1
ATOM 4334 C C . ALA A 1 548 ? 11.760 6.230 40.171 1.00 69.12 548 ALA A C 1
ATOM 4336 O O . ALA A 1 548 ? 11.664 7.443 39.967 1.00 69.12 548 ALA A O 1
ATOM 4337 N N . THR A 1 549 ? 11.587 5.309 39.223 1.00 69.31 549 THR A N 1
ATOM 4338 C CA . THR A 1 549 ? 11.210 5.608 37.833 1.00 69.31 549 THR A CA 1
ATOM 4339 C C . THR A 1 549 ? 9.783 5.184 37.496 1.00 69.31 549 THR A C 1
ATOM 4341 O O . THR A 1 549 ? 9.283 5.597 36.458 1.00 69.31 549 THR A O 1
ATOM 4344 N N . GLY A 1 550 ? 9.118 4.410 38.363 1.00 73.56 550 GLY A N 1
ATOM 4345 C CA . GLY A 1 550 ? 7.800 3.841 38.069 1.00 73.56 550 GLY A CA 1
ATOM 4346 C C . GLY A 1 550 ? 7.861 2.782 36.968 1.00 73.56 550 GLY A C 1
ATOM 4347 O O . GLY A 1 550 ? 6.858 2.535 36.310 1.00 73.56 550 GLY A O 1
ATOM 4348 N N . CYS A 1 551 ? 9.040 2.195 36.729 1.00 82.44 551 CYS A N 1
ATOM 4349 C CA . CYS A 1 551 ? 9.217 1.192 35.687 1.00 82.44 551 CYS A CA 1
ATOM 4350 C C . CYS A 1 551 ? 9.161 -0.220 36.274 1.00 82.44 551 CYS A C 1
ATOM 4352 O O . CYS A 1 551 ? 9.783 -0.501 37.304 1.00 82.44 551 CYS A O 1
ATOM 4354 N N . THR A 1 552 ? 8.435 -1.103 35.600 1.00 86.44 552 THR A N 1
ATOM 4355 C CA . THR A 1 552 ? 8.399 -2.543 35.861 1.00 86.44 552 THR A CA 1
ATOM 4356 C C . THR A 1 552 ? 9.257 -3.232 34.816 1.00 86.44 552 THR A C 1
ATOM 4358 O O . THR A 1 552 ? 9.075 -2.977 33.633 1.00 86.44 552 THR A O 1
ATOM 4361 N N . THR A 1 553 ? 10.183 -4.084 35.246 1.00 85.62 553 THR A N 1
ATOM 4362 C CA . THR A 1 553 ? 11.075 -4.859 34.383 1.00 85.62 553 THR A CA 1
ATOM 4363 C C . THR A 1 553 ? 10.875 -6.350 34.632 1.00 85.62 553 THR A C 1
ATOM 4365 O O . THR A 1 553 ? 10.974 -6.791 35.778 1.00 85.62 553 THR A O 1
ATOM 4368 N N . GLU A 1 554 ? 10.652 -7.126 33.580 1.00 86.25 554 GLU A N 1
ATOM 4369 C CA . GLU A 1 554 ? 10.557 -8.587 33.597 1.00 86.25 554 GLU A CA 1
ATOM 4370 C C . GLU A 1 554 ? 11.777 -9.205 32.915 1.00 86.25 554 GLU A C 1
ATOM 4372 O O . GLU A 1 554 ? 12.074 -8.860 31.779 1.00 86.25 554 GLU A O 1
ATOM 4377 N N . GLU A 1 555 ? 12.481 -10.109 33.600 1.00 80.69 555 GLU A N 1
ATOM 4378 C CA . GLU A 1 555 ? 13.638 -10.844 33.067 1.00 80.69 555 GLU A CA 1
ATOM 4379 C C . GLU A 1 555 ? 13.304 -12.338 32.957 1.00 80.69 555 GLU A C 1
ATOM 4381 O O . GLU A 1 555 ? 13.071 -13.008 33.967 1.00 80.69 555 GLU A O 1
ATOM 4386 N N . TYR A 1 556 ? 13.292 -12.864 31.737 1.00 78.06 556 TYR A N 1
ATOM 4387 C CA . TYR A 1 556 ? 12.997 -14.264 31.440 1.00 78.06 556 TYR A CA 1
ATOM 4388 C C . TYR A 1 556 ? 14.268 -15.125 31.538 1.00 78.06 556 TYR A C 1
ATOM 4390 O O . TYR A 1 556 ? 15.391 -14.643 31.381 1.00 78.06 556 TYR A O 1
ATOM 4398 N N . ASP A 1 557 ? 14.124 -16.426 31.811 1.00 72.44 557 ASP A N 1
ATOM 4399 C CA . ASP A 1 557 ? 15.267 -17.353 31.904 1.00 72.44 557 ASP A CA 1
ATOM 4400 C C . ASP A 1 557 ? 15.946 -17.627 30.548 1.00 72.44 557 ASP A C 1
ATOM 4402 O O . ASP A 1 557 ? 17.089 -18.101 30.513 1.00 72.44 557 ASP A O 1
ATOM 4406 N N . THR A 1 558 ? 15.263 -17.268 29.460 1.00 73.75 558 THR A N 1
ATOM 4407 C CA . THR A 1 558 ? 15.764 -17.181 28.086 1.00 73.75 558 THR A CA 1
ATOM 4408 C C . THR A 1 558 ? 16.835 -16.101 27.937 1.00 73.75 558 THR A C 1
ATOM 4410 O O . THR A 1 558 ? 17.779 -16.304 27.179 1.00 73.75 558 THR A O 1
ATOM 4413 N N . GLY A 1 559 ? 16.770 -15.020 28.723 1.00 72.81 559 GLY A N 1
ATOM 4414 C CA . GLY A 1 559 ? 17.637 -13.841 28.615 1.00 72.81 559 GLY A CA 1
ATOM 4415 C C . GLY A 1 559 ? 16.917 -12.584 28.117 1.00 72.81 559 GLY A C 1
ATOM 4416 O O . GLY A 1 559 ? 17.520 -11.515 28.141 1.00 72.81 559 GLY A O 1
ATOM 4417 N N . GLU A 1 560 ? 15.648 -12.703 27.723 1.00 83.56 560 GLU A N 1
ATOM 4418 C CA . GLU A 1 560 ? 14.808 -11.587 27.283 1.00 83.56 560 GLU A CA 1
ATOM 4419 C C . GLU A 1 560 ? 14.412 -10.693 28.462 1.00 83.56 560 GLU A C 1
ATOM 4421 O O . GLU A 1 560 ? 14.139 -11.173 29.570 1.00 83.56 560 GLU A O 1
ATOM 4426 N N . ILE A 1 561 ? 14.371 -9.381 28.225 1.00 86.69 561 ILE A N 1
ATOM 4427 C CA . ILE A 1 561 ? 14.029 -8.384 29.236 1.00 86.69 561 ILE A CA 1
ATOM 4428 C C . ILE A 1 561 ? 12.995 -7.416 28.676 1.00 86.69 561 ILE A C 1
ATOM 4430 O O . ILE A 1 561 ? 13.257 -6.700 27.719 1.00 86.69 561 ILE A O 1
ATOM 4434 N N . TRP A 1 562 ? 11.850 -7.305 29.333 1.00 85.75 562 TRP A N 1
ATOM 4435 C CA . TRP A 1 562 ? 10.855 -6.283 29.024 1.00 85.75 562 TRP A CA 1
ATOM 4436 C C . TRP A 1 562 ? 10.832 -5.224 30.114 1.00 85.75 562 TRP A C 1
ATOM 4438 O O . TRP A 1 562 ? 10.949 -5.551 31.290 1.00 85.75 562 TRP A O 1
ATOM 4448 N N . THR A 1 563 ? 10.698 -3.947 29.760 1.00 86.56 563 THR A N 1
ATOM 4449 C CA . THR A 1 563 ? 10.505 -2.859 30.727 1.00 86.56 563 THR A CA 1
ATOM 4450 C C . THR A 1 563 ? 9.393 -1.921 30.285 1.00 86.56 563 THR A C 1
ATOM 4452 O O . THR A 1 563 ? 9.404 -1.416 29.166 1.00 86.56 563 THR A O 1
ATOM 4455 N N . TRP A 1 564 ? 8.474 -1.625 31.199 1.00 84.81 564 TRP A N 1
ATOM 4456 C CA . TRP A 1 564 ? 7.359 -0.702 31.001 1.00 84.81 564 TRP A CA 1
ATOM 4457 C C . TRP A 1 564 ? 7.396 0.386 32.061 1.00 84.81 564 TRP A C 1
ATOM 4459 O O . TRP A 1 564 ? 7.499 0.081 33.249 1.00 84.81 564 TRP A O 1
ATOM 4469 N N . CYS A 1 565 ? 7.289 1.645 31.653 1.00 83.12 565 CYS A N 1
ATOM 4470 C CA . CYS A 1 565 ? 7.306 2.797 32.548 1.00 83.12 565 CYS A CA 1
ATOM 4471 C C . CYS A 1 565 ? 5.947 3.513 32.579 1.00 83.12 565 CYS A C 1
ATOM 4473 O O . CYS A 1 565 ? 5.208 3.524 31.598 1.00 83.12 565 CYS A O 1
ATOM 4475 N N . GLU A 1 566 ? 5.622 4.166 33.701 1.00 77.25 566 GLU A N 1
ATOM 4476 C CA . GLU A 1 566 ? 4.381 4.954 33.859 1.00 77.25 566 GLU A CA 1
ATOM 4477 C C . GLU A 1 566 ? 4.244 6.131 32.870 1.00 77.25 566 GLU A C 1
ATOM 4479 O O . GLU A 1 566 ? 3.146 6.654 32.689 1.00 77.25 566 GLU A O 1
ATOM 4484 N N . ASP A 1 567 ? 5.334 6.569 32.233 1.00 71.38 567 ASP A N 1
ATOM 4485 C CA . ASP A 1 567 ? 5.315 7.609 31.196 1.00 71.38 567 ASP A CA 1
ATOM 4486 C C . ASP A 1 567 ? 4.947 7.080 29.796 1.00 71.38 567 ASP A C 1
ATOM 4488 O O . ASP A 1 567 ? 4.965 7.842 28.829 1.00 71.38 567 ASP A O 1
ATOM 4492 N N . GLY A 1 568 ? 4.583 5.796 29.698 1.00 68.94 568 GLY A N 1
ATOM 4493 C CA . GLY A 1 568 ? 4.230 5.113 28.454 1.00 68.94 568 GLY A CA 1
ATOM 4494 C C . GLY A 1 568 ? 5.439 4.634 27.654 1.00 68.94 568 GLY A C 1
ATOM 4495 O O . GLY A 1 568 ? 5.256 4.021 26.605 1.00 68.94 568 GLY A O 1
ATOM 4496 N N . THR A 1 569 ? 6.663 4.878 28.136 1.00 79.25 569 THR A N 1
ATOM 4497 C CA . THR A 1 569 ? 7.871 4.347 27.504 1.00 79.25 569 THR A CA 1
ATOM 4498 C C . THR A 1 569 ? 7.938 2.842 27.721 1.00 79.25 569 THR A C 1
ATOM 4500 O O . THR A 1 569 ? 7.849 2.361 28.856 1.00 79.25 569 THR A O 1
ATOM 4503 N N . THR A 1 570 ? 8.140 2.102 26.638 1.00 81.19 570 THR A N 1
ATOM 4504 C CA . THR A 1 570 ? 8.393 0.661 26.690 1.00 81.19 570 THR A CA 1
ATOM 4505 C C . THR A 1 570 ? 9.754 0.370 26.084 1.00 81.19 570 THR A C 1
ATOM 4507 O O . THR A 1 570 ? 10.158 1.014 25.116 1.00 81.19 570 THR A O 1
ATOM 4510 N N . THR A 1 571 ? 10.495 -0.554 26.689 1.00 83.38 571 THR A N 1
ATOM 4511 C CA . THR A 1 571 ? 11.749 -1.051 26.125 1.00 83.38 571 THR A CA 1
ATOM 4512 C C . THR A 1 571 ? 11.768 -2.565 26.155 1.00 83.38 571 THR A C 1
ATOM 4514 O O . THR A 1 571 ? 11.508 -3.160 27.203 1.00 83.38 571 THR A O 1
ATOM 4517 N N . PHE A 1 572 ? 12.125 -3.172 25.036 1.00 84.50 572 PHE A N 1
ATOM 4518 C CA . PHE A 1 572 ? 12.302 -4.609 24.902 1.00 84.50 572 PHE A CA 1
ATOM 4519 C C . PHE A 1 572 ? 13.774 -4.902 24.651 1.00 84.50 572 PHE A C 1
ATOM 4521 O O . PHE A 1 572 ? 14.390 -4.220 23.842 1.00 84.50 572 PHE A O 1
ATOM 4528 N N . THR A 1 573 ? 14.334 -5.887 25.345 1.00 85.75 573 THR A N 1
ATOM 4529 C CA . THR A 1 573 ? 15.653 -6.444 25.069 1.00 85.75 573 THR A CA 1
ATOM 4530 C C . THR A 1 573 ? 15.505 -7.920 24.730 1.00 85.75 573 THR A C 1
ATOM 4532 O O . THR A 1 573 ? 15.012 -8.690 25.557 1.00 85.75 573 THR A O 1
ATOM 4535 N N . ASP A 1 574 ? 15.933 -8.314 23.536 1.00 81.38 574 ASP A N 1
ATOM 4536 C CA . ASP A 1 574 ? 15.850 -9.701 23.076 1.00 81.38 574 ASP A CA 1
ATOM 4537 C C . ASP A 1 574 ? 16.896 -10.621 23.747 1.00 81.38 574 ASP A C 1
ATOM 4539 O O . ASP A 1 574 ? 17.710 -10.197 24.575 1.00 81.38 574 ASP A O 1
ATOM 4543 N N . ILE A 1 575 ? 16.873 -11.908 23.384 1.00 77.56 575 ILE A N 1
ATOM 4544 C CA . ILE A 1 575 ? 17.806 -12.931 23.889 1.00 77.56 575 ILE A CA 1
ATOM 4545 C C . ILE A 1 575 ? 19.278 -12.657 23.529 1.00 77.56 575 ILE A C 1
ATOM 4547 O O . ILE A 1 575 ? 20.186 -13.116 24.233 1.00 77.56 575 ILE A O 1
ATOM 4551 N N . ASP A 1 576 ? 19.517 -11.901 22.459 1.00 80.25 576 ASP A N 1
ATOM 4552 C CA . ASP A 1 576 ? 20.843 -11.558 21.950 1.00 80.25 576 ASP A CA 1
ATOM 4553 C C . ASP A 1 576 ? 21.367 -10.231 22.542 1.00 80.25 576 ASP A C 1
ATOM 4555 O O . ASP A 1 576 ? 22.569 -9.946 22.498 1.00 80.25 576 ASP A O 1
ATOM 4559 N N . GLY A 1 577 ? 20.500 -9.477 23.226 1.00 74.25 577 GLY A N 1
ATOM 4560 C CA . GLY A 1 577 ? 20.801 -8.229 23.920 1.00 74.25 577 GLY A CA 1
ATOM 4561 C C . GLY A 1 577 ? 20.497 -6.960 23.117 1.00 74.25 577 GLY A C 1
ATOM 4562 O O . GLY A 1 577 ? 20.865 -5.871 23.575 1.00 74.25 577 GLY A O 1
ATOM 4563 N N . ASN A 1 578 ? 19.845 -7.063 21.956 1.00 77.31 578 ASN A N 1
ATOM 4564 C CA . ASN A 1 578 ? 19.383 -5.909 21.180 1.00 77.31 578 ASN A CA 1
ATOM 4565 C C . ASN A 1 578 ? 18.221 -5.246 21.906 1.00 77.31 578 ASN A C 1
ATOM 4567 O O . ASN A 1 578 ? 17.415 -5.941 22.511 1.00 77.31 578 ASN A O 1
ATOM 4571 N N . THR A 1 579 ? 18.158 -3.912 21.907 1.00 80.12 579 THR A N 1
ATOM 4572 C CA . THR A 1 579 ? 17.144 -3.170 22.668 1.00 80.12 579 THR A CA 1
ATOM 4573 C C . THR A 1 579 ? 16.345 -2.228 21.783 1.00 80.12 579 THR A C 1
ATOM 4575 O O . THR A 1 579 ? 16.914 -1.274 21.252 1.00 80.12 579 THR A O 1
ATOM 4578 N N . ASP A 1 580 ? 15.034 -2.429 21.742 1.00 80.06 580 ASP A N 1
ATOM 4579 C CA . ASP A 1 580 ? 14.066 -1.531 21.120 1.00 80.06 580 ASP A CA 1
ATOM 4580 C C . ASP A 1 580 ? 13.395 -0.652 22.174 1.00 80.06 580 ASP A C 1
ATOM 4582 O O . ASP A 1 580 ? 13.166 -1.078 23.310 1.00 80.06 580 ASP A O 1
ATOM 4586 N N . SER A 1 581 ? 13.097 0.599 21.820 1.00 78.88 581 SER A N 1
ATOM 4587 C CA . SER A 1 581 ? 12.428 1.543 22.718 1.00 78.88 581 SER A CA 1
ATOM 4588 C C . SER A 1 581 ? 11.352 2.338 21.999 1.00 78.88 581 SER A C 1
ATOM 4590 O O . SER A 1 581 ? 11.640 2.967 20.982 1.00 78.88 581 SER A O 1
ATOM 4592 N N . TRP A 1 582 ? 10.162 2.410 22.588 1.00 78.50 582 TRP A N 1
ATOM 4593 C CA . TRP A 1 582 ? 9.034 3.175 22.064 1.00 78.50 582 TRP A CA 1
ATOM 4594 C C . TRP A 1 582 ? 8.638 4.276 23.042 1.00 78.50 582 TRP A C 1
ATOM 4596 O O . TRP A 1 582 ? 8.493 4.024 24.241 1.00 78.50 582 TRP A O 1
ATOM 4606 N N . THR A 1 583 ? 8.449 5.495 22.528 1.00 78.88 583 THR A N 1
ATOM 4607 C CA . THR A 1 583 ? 7.974 6.654 23.299 1.00 78.88 583 THR A CA 1
ATOM 4608 C C . THR A 1 583 ? 6.649 7.150 22.710 1.00 78.88 583 THR A C 1
ATOM 4610 O O . THR A 1 583 ? 6.574 7.344 21.498 1.00 78.88 583 THR A O 1
ATOM 4613 N N . PRO A 1 584 ? 5.603 7.397 23.517 1.00 75.50 584 PRO A N 1
ATOM 4614 C CA . PRO A 1 584 ? 4.336 7.910 23.002 1.00 75.50 584 PRO A CA 1
ATOM 4615 C C . PRO A 1 584 ? 4.474 9.342 22.442 1.00 75.50 584 PRO A C 1
ATOM 4617 O O . PRO A 1 584 ? 5.264 10.142 22.969 1.00 75.50 584 PRO A O 1
ATOM 4620 N N . PRO A 1 585 ? 3.690 9.707 21.406 1.00 80.81 585 PRO A N 1
ATOM 4621 C CA . PRO A 1 585 ? 3.748 11.034 20.805 1.00 80.81 585 PRO A CA 1
ATOM 4622 C C . PRO A 1 585 ? 3.311 12.118 21.797 1.00 80.81 585 PRO A C 1
ATOM 4624 O O . PRO A 1 585 ? 2.489 11.908 22.690 1.00 80.81 585 PRO A O 1
ATOM 4627 N N . GLN A 1 586 ? 3.864 13.318 21.640 1.00 84.25 586 GLN A N 1
ATOM 4628 C CA . GLN A 1 586 ? 3.473 14.471 22.445 1.00 84.25 586 GLN A CA 1
ATOM 4629 C C . GLN A 1 586 ? 2.141 15.033 21.947 1.00 84.25 586 GLN A C 1
ATOM 4631 O O . GLN A 1 586 ? 2.057 15.492 20.808 1.00 84.25 586 GLN A O 1
ATOM 4636 N N . GLU A 1 587 ? 1.135 15.054 22.819 1.00 88.06 587 GLU A N 1
ATOM 4637 C CA . GLU A 1 587 ? -0.191 15.603 22.525 1.00 88.06 587 GLU A CA 1
ATOM 4638 C C . GLU A 1 587 ? -0.322 17.070 22.981 1.00 88.06 587 GLU A C 1
ATOM 4640 O O . GLU A 1 587 ? -0.078 17.419 24.140 1.00 88.06 587 GLU A O 1
ATOM 4645 N N . GLU A 1 588 ? -0.754 17.950 22.075 1.00 89.88 588 GLU A N 1
ATOM 4646 C CA . GLU A 1 588 ? -1.153 19.331 22.365 1.00 89.88 588 GLU A CA 1
ATOM 4647 C C . GLU A 1 588 ? -2.570 19.601 21.841 1.00 89.88 588 GLU A C 1
ATOM 4649 O O . GLU A 1 588 ? -2.818 19.573 20.638 1.00 89.88 588 GLU A O 1
ATOM 4654 N N . ILE A 1 589 ? -3.493 19.972 22.733 1.00 87.25 589 ILE A N 1
ATOM 4655 C CA . ILE A 1 589 ? -4.827 20.454 22.350 1.00 87.25 589 ILE A CA 1
ATOM 4656 C C . ILE A 1 589 ? -4.778 21.976 22.156 1.00 87.25 589 ILE A C 1
ATOM 4658 O O . ILE A 1 589 ? -4.515 22.737 23.096 1.00 87.25 589 ILE A O 1
ATOM 4662 N N . ARG A 1 590 ? -5.059 22.441 20.938 1.00 87.50 590 ARG A N 1
ATOM 4663 C CA . ARG A 1 590 ? -5.089 23.865 20.569 1.00 87.50 590 ARG A CA 1
ATOM 4664 C C . ARG A 1 590 ? -6.345 24.578 21.086 1.00 87.50 590 ARG A C 1
ATOM 4666 O O . ARG A 1 590 ? -7.356 23.969 21.423 1.00 87.50 590 ARG A O 1
ATOM 4673 N N . GLU A 1 591 ? -6.309 25.918 21.115 1.00 81.81 591 GLU A N 1
ATOM 4674 C CA . GLU A 1 591 ? -7.443 26.757 21.565 1.00 81.81 591 GLU A CA 1
ATOM 4675 C C . GLU A 1 591 ? -8.724 26.589 20.720 1.00 81.81 591 GLU A C 1
ATOM 4677 O O . GLU A 1 591 ? -9.812 26.940 21.181 1.00 81.81 591 GLU A O 1
ATOM 4682 N N . ASP A 1 592 ? -8.601 26.098 19.487 1.00 80.50 592 ASP A N 1
ATOM 4683 C CA . ASP A 1 592 ? -9.702 25.794 18.568 1.00 80.50 592 ASP A CA 1
ATOM 4684 C C . ASP A 1 592 ? -10.250 24.364 18.721 1.00 80.50 592 ASP A C 1
ATOM 4686 O O . ASP A 1 592 ? -11.239 24.034 18.071 1.00 80.50 592 ASP A O 1
ATOM 4690 N N . GLY A 1 593 ? -9.674 23.558 19.619 1.00 80.94 593 GLY A N 1
ATOM 4691 C CA . GLY A 1 593 ? -10.061 22.172 19.873 1.00 80.94 593 GLY A CA 1
ATOM 4692 C C . GLY A 1 593 ? -9.343 21.145 18.998 1.00 80.94 593 GLY A C 1
ATOM 4693 O O . GLY A 1 593 ? -9.625 19.963 19.151 1.00 80.94 593 GLY A O 1
ATOM 4694 N N . ALA A 1 594 ? -8.438 21.563 18.106 1.00 86.94 594 ALA A N 1
ATOM 4695 C CA . ALA A 1 594 ? -7.638 20.630 17.317 1.00 86.94 594 ALA A CA 1
ATOM 4696 C C . ALA A 1 594 ? -6.583 19.930 18.189 1.00 86.94 594 ALA A C 1
ATOM 4698 O O . ALA A 1 594 ? -5.912 20.581 18.995 1.00 86.94 594 ALA A O 1
ATOM 4699 N N . ILE A 1 595 ? -6.424 18.625 18.001 1.00 91.19 595 ILE A N 1
ATOM 4700 C CA . ILE A 1 595 ? -5.401 17.795 18.639 1.00 91.19 595 ILE A CA 1
ATOM 4701 C C . ILE A 1 595 ? -4.165 17.805 17.741 1.00 91.19 595 ILE A C 1
ATOM 4703 O O . ILE A 1 595 ? -4.273 17.666 16.525 1.00 91.19 595 ILE A O 1
ATOM 4707 N N . VAL A 1 596 ? -2.989 18.013 18.324 1.00 91.19 596 VAL A N 1
ATOM 4708 C CA . VAL A 1 596 ? -1.700 17.945 17.634 1.00 91.19 596 VAL A CA 1
ATOM 4709 C C . VAL A 1 596 ? -0.887 16.832 18.266 1.00 91.19 596 VAL A C 1
ATOM 4711 O O . VAL A 1 596 ? -0.537 16.942 19.438 1.00 91.19 596 VAL A O 1
ATOM 4714 N N . LEU A 1 597 ? -0.559 15.805 17.493 1.00 88.94 597 LEU A N 1
ATOM 4715 C CA . LEU A 1 597 ? 0.350 14.739 17.899 1.00 88.94 597 LEU A CA 1
ATOM 4716 C C . LEU A 1 597 ? 1.709 14.998 17.251 1.00 88.94 597 LEU A C 1
ATOM 4718 O O . LEU A 1 597 ? 1.806 15.230 16.047 1.00 88.94 597 LEU A O 1
ATOM 4722 N N . THR A 1 598 ? 2.762 15.040 18.062 1.00 88.88 598 THR A N 1
ATOM 4723 C CA . THR A 1 598 ? 4.145 15.169 17.588 1.00 88.88 598 THR A CA 1
ATOM 4724 C C . THR A 1 598 ? 4.912 13.916 17.956 1.00 88.88 598 THR A C 1
ATOM 4726 O O . THR A 1 598 ? 5.148 13.660 19.140 1.00 88.88 598 THR A O 1
ATOM 4729 N N . TYR A 1 599 ? 5.304 13.168 16.938 1.00 85.50 599 TYR A N 1
ATOM 4730 C CA . TYR A 1 599 ? 6.104 11.962 17.061 1.00 85.50 599 TYR A CA 1
ATOM 4731 C C . TYR A 1 599 ? 7.588 12.324 17.214 1.00 85.50 599 TYR A C 1
ATOM 4733 O O . TYR A 1 599 ? 8.029 13.442 16.919 1.00 85.50 599 TYR A O 1
ATOM 4741 N N . ASP A 1 600 ? 8.359 11.395 17.758 1.00 80.62 600 ASP A N 1
ATOM 4742 C CA . ASP A 1 600 ? 9.789 11.530 18.033 1.00 80.62 600 ASP A CA 1
ATOM 4743 C C . ASP A 1 600 ? 10.652 11.563 16.762 1.00 80.62 600 ASP A C 1
ATOM 4745 O O . ASP A 1 600 ? 11.686 12.239 16.747 1.00 80.62 600 ASP A O 1
ATOM 4749 N N . ASP A 1 601 ? 10.181 10.941 15.680 1.00 80.62 601 ASP A N 1
ATOM 4750 C CA . ASP A 1 601 ? 10.746 11.021 14.325 1.00 80.62 601 ASP A CA 1
ATOM 4751 C C . ASP A 1 601 ? 10.600 12.418 13.672 1.00 80.62 601 ASP A C 1
ATOM 4753 O O . ASP A 1 601 ? 11.256 12.723 12.673 1.00 80.62 601 ASP A O 1
ATOM 4757 N N . GLY A 1 602 ? 9.790 13.305 14.263 1.00 81.31 602 GLY A N 1
ATOM 4758 C CA . GLY A 1 602 ? 9.486 14.640 13.749 1.00 81.31 602 GLY A CA 1
ATOM 4759 C C . GLY A 1 602 ? 8.210 14.727 12.908 1.00 81.31 602 GLY A C 1
ATOM 4760 O O . GLY A 1 602 ? 7.897 15.820 12.426 1.00 81.31 602 GLY A O 1
ATOM 4761 N N . THR A 1 603 ? 7.468 13.629 12.761 1.00 88.94 603 THR A N 1
ATOM 4762 C CA . THR A 1 603 ? 6.138 13.593 12.152 1.00 88.94 603 THR A CA 1
ATOM 4763 C C . THR A 1 603 ? 5.152 14.371 13.021 1.00 88.94 603 THR A C 1
ATOM 4765 O O . THR A 1 603 ? 5.150 14.283 14.253 1.00 88.94 603 THR A O 1
ATOM 4768 N N . VAL A 1 604 ? 4.313 15.186 12.382 1.00 91.56 604 VAL A N 1
ATOM 4769 C CA . VAL A 1 604 ? 3.286 15.989 13.051 1.00 91.56 604 VAL A CA 1
ATOM 4770 C C . VAL A 1 604 ? 1.928 15.685 12.446 1.00 91.56 604 VAL A C 1
ATOM 4772 O O . VAL A 1 604 ? 1.700 15.926 11.259 1.00 91.56 604 VAL A O 1
ATOM 4775 N N . GLU A 1 605 ? 1.008 15.245 13.290 1.00 92.62 605 GLU A N 1
ATOM 4776 C CA . GLU A 1 605 ? -0.385 14.994 12.948 1.00 92.62 605 GLU A CA 1
ATOM 4777 C C . GLU A 1 605 ? -1.281 16.045 13.609 1.00 92.62 605 GLU A C 1
ATOM 4779 O O . GLU A 1 605 ? -1.106 16.399 14.776 1.00 92.62 605 GLU A O 1
ATOM 4784 N N . ILE A 1 606 ? -2.225 16.603 12.855 1.00 92.62 606 ILE A N 1
ATOM 4785 C CA . ILE A 1 606 ? -3.191 17.589 13.341 1.00 92.62 606 ILE A CA 1
ATOM 4786 C C . ILE A 1 606 ? -4.589 17.080 13.018 1.00 92.62 606 ILE A C 1
ATOM 4788 O O . ILE A 1 606 ? -4.966 17.028 11.850 1.00 92.62 606 ILE A O 1
ATOM 4792 N N . ILE A 1 607 ? -5.365 16.795 14.056 1.00 91.75 607 ILE A N 1
ATOM 4793 C CA . ILE A 1 607 ? -6.749 16.336 13.960 1.00 91.75 607 ILE A CA 1
ATOM 4794 C C . ILE A 1 607 ? -7.653 17.485 14.401 1.00 91.75 607 ILE A C 1
ATOM 4796 O O . ILE A 1 607 ? -7.597 17.937 15.547 1.00 91.75 607 ILE A O 1
ATOM 4800 N N . ASN A 1 608 ? -8.474 18.004 13.495 1.00 88.25 608 ASN A N 1
ATOM 4801 C CA . ASN A 1 608 ? -9.412 19.079 13.807 1.00 88.25 608 ASN A CA 1
ATOM 4802 C C . ASN A 1 608 ? -10.731 18.521 14.381 1.00 88.25 608 ASN A C 1
ATOM 4804 O O . ASN A 1 608 ? -11.091 17.374 14.122 1.00 88.25 608 ASN A O 1
ATOM 4808 N N . PRO A 1 609 ? -11.522 19.336 15.108 1.00 84.88 609 PRO A N 1
ATOM 4809 C CA . PRO A 1 609 ? -12.794 18.893 15.695 1.00 84.88 609 PRO A CA 1
ATOM 4810 C C . PRO A 1 609 ? -13.866 18.435 14.696 1.00 84.88 609 PRO A C 1
ATOM 4812 O O . PRO A 1 609 ? -14.864 17.849 15.104 1.00 84.88 609 PRO A O 1
ATOM 4815 N N . ASP A 1 610 ? -13.720 18.779 13.416 1.00 82.50 610 ASP A N 1
ATOM 4816 C CA . ASP A 1 610 ? -14.620 18.373 12.331 1.00 82.50 610 ASP A CA 1
ATOM 4817 C C . ASP A 1 610 ? -14.228 17.029 11.695 1.00 82.50 610 ASP A C 1
ATOM 4819 O O . ASP A 1 610 ? -14.877 16.605 10.742 1.00 82.50 610 ASP A O 1
ATOM 4823 N N . GLY A 1 611 ? -13.192 16.366 12.223 1.00 80.00 611 GLY A N 1
ATOM 4824 C CA . GLY A 1 611 ? -12.646 15.121 11.689 1.00 80.00 611 GLY A CA 1
ATOM 4825 C C . GLY A 1 611 ? -11.636 15.321 10.558 1.00 80.00 611 GLY A C 1
ATOM 4826 O O . GLY A 1 611 ? -11.066 14.341 10.101 1.00 80.00 611 GLY A O 1
ATOM 4827 N N . SER A 1 612 ? -11.380 16.560 10.110 1.00 88.44 612 SER A N 1
ATOM 4828 C CA . SER A 1 612 ? -10.333 16.816 9.115 1.00 88.44 612 SER A CA 1
ATOM 4829 C C . SER A 1 612 ? -8.939 16.577 9.697 1.00 88.44 612 SER A C 1
ATOM 4831 O O . SER A 1 612 ? -8.646 16.951 10.839 1.00 88.44 612 SER A O 1
ATOM 4833 N N . LEU A 1 613 ? -8.070 15.982 8.886 1.00 92.19 613 LEU A N 1
ATOM 4834 C CA . LEU A 1 613 ? -6.746 15.510 9.271 1.00 92.19 613 LEU A CA 1
ATOM 4835 C C . LEU A 1 613 ? -5.676 16.213 8.439 1.00 92.19 613 LEU A C 1
ATOM 4837 O O . LEU A 1 613 ? -5.823 16.405 7.234 1.00 92.19 613 LEU A O 1
ATOM 4841 N N . ARG A 1 614 ? -4.558 16.568 9.070 1.00 92.81 614 ARG A N 1
ATOM 4842 C CA . ARG A 1 614 ? -3.346 16.985 8.366 1.00 92.81 614 ARG A CA 1
ATOM 4843 C C . ARG A 1 614 ? -2.122 16.296 8.945 1.00 92.81 614 ARG A C 1
ATOM 4845 O O . ARG A 1 614 ? -1.747 16.574 10.081 1.00 92.81 614 ARG A O 1
ATOM 4852 N N . LEU A 1 615 ? -1.462 15.492 8.121 1.00 92.50 615 LEU A N 1
ATOM 4853 C CA . LEU A 1 615 ? -0.229 14.784 8.444 1.00 92.50 615 LEU A CA 1
ATOM 4854 C C . LEU A 1 615 ? 0.952 15.452 7.735 1.00 92.50 615 LEU A C 1
ATOM 4856 O O . LEU A 1 615 ? 0.860 15.832 6.567 1.00 92.50 615 LEU A O 1
ATOM 4860 N N . THR A 1 616 ? 2.048 15.682 8.452 1.00 93.38 616 THR A N 1
ATOM 4861 C CA . THR A 1 616 ? 3.292 16.246 7.909 1.00 93.38 616 THR A CA 1
ATOM 4862 C C . THR A 1 616 ? 4.458 15.383 8.356 1.00 93.38 616 THR A C 1
ATOM 4864 O O . THR A 1 616 ? 4.723 15.293 9.553 1.00 93.38 616 THR A O 1
ATOM 4867 N N . TRP A 1 617 ? 5.151 14.780 7.398 1.00 90.06 617 TRP A N 1
ATOM 4868 C CA . TRP A 1 617 ? 6.302 13.916 7.644 1.00 90.06 617 TRP A CA 1
ATOM 4869 C C . TRP A 1 617 ? 7.593 14.727 7.863 1.00 90.06 617 TRP A C 1
ATOM 4871 O O . TRP A 1 617 ? 7.630 15.932 7.567 1.00 90.06 617 TRP A O 1
ATOM 4881 N N . PRO A 1 618 ? 8.680 14.101 8.360 1.00 83.38 618 PRO A N 1
ATOM 4882 C CA . PRO A 1 618 ? 9.927 14.797 8.693 1.00 83.38 618 PRO A CA 1
ATOM 4883 C C . PRO A 1 618 ? 10.630 15.416 7.475 1.00 83.38 618 PRO A C 1
ATOM 4885 O O . PRO A 1 618 ? 11.343 16.416 7.601 1.00 83.38 618 PRO A O 1
ATOM 4888 N N . ASP A 1 619 ? 10.405 14.856 6.285 1.00 77.25 619 ASP A N 1
ATOM 4889 C CA . ASP A 1 619 ? 10.911 15.353 5.000 1.00 77.25 619 ASP A CA 1
ATOM 4890 C C . ASP A 1 619 ? 10.174 16.617 4.497 1.00 77.25 619 ASP A C 1
ATOM 4892 O O . ASP A 1 619 ? 10.609 17.270 3.543 1.00 77.25 619 ASP A O 1
ATOM 4896 N N . GLY A 1 620 ? 9.091 17.015 5.176 1.00 80.81 620 GLY A N 1
ATOM 4897 C CA . GLY A 1 620 ? 8.261 18.173 4.853 1.00 80.81 620 GLY A CA 1
ATOM 4898 C C . GLY A 1 620 ? 7.161 17.902 3.825 1.00 80.81 620 GLY A C 1
ATOM 4899 O O . GLY A 1 620 ? 6.426 18.838 3.477 1.00 80.81 620 GLY A O 1
ATOM 4900 N N . THR A 1 621 ? 7.022 16.663 3.351 1.00 89.19 621 THR A N 1
ATOM 4901 C CA . THR A 1 621 ? 5.835 16.222 2.612 1.00 89.19 621 THR A CA 1
ATOM 4902 C C . THR A 1 621 ? 4.621 16.230 3.535 1.00 89.19 621 THR A C 1
ATOM 4904 O O . THR A 1 621 ? 4.732 16.251 4.766 1.00 89.19 621 THR A O 1
ATOM 4907 N N . TRP A 1 622 ? 3.430 16.324 2.950 1.00 91.25 622 TRP A N 1
ATOM 4908 C CA . TRP A 1 622 ? 2.205 16.445 3.730 1.00 91.25 622 TRP A CA 1
ATOM 4909 C C . TRP A 1 622 ? 1.000 15.861 3.004 1.00 91.25 622 TRP A C 1
ATOM 4911 O O . TRP A 1 622 ? 0.914 15.881 1.775 1.00 91.25 622 TRP A O 1
ATOM 4921 N N . PHE A 1 623 ? 0.055 15.401 3.812 1.00 93.19 623 PHE A N 1
ATOM 4922 C CA . PHE A 1 623 ? -1.250 14.892 3.426 1.00 93.19 623 PHE A CA 1
ATOM 4923 C C . PHE A 1 623 ? -2.321 15.652 4.209 1.00 93.19 623 PHE A C 1
ATOM 4925 O O . PHE A 1 623 ? -2.130 15.999 5.377 1.00 93.19 623 PHE A O 1
ATOM 4932 N N . GLU A 1 624 ? -3.426 15.980 3.553 1.00 94.25 624 GLU A N 1
ATOM 4933 C CA . GLU A 1 624 ? -4.558 16.667 4.167 1.00 94.25 624 GLU A CA 1
ATOM 4934 C C . GLU A 1 624 ? -5.866 16.037 3.702 1.00 94.25 624 GLU A C 1
ATOM 4936 O O . GLU A 1 624 ? -6.079 15.857 2.504 1.00 94.25 624 GLU A O 1
ATOM 4941 N N . GLU A 1 625 ? -6.754 15.779 4.650 1.00 93.44 625 GLU A N 1
ATOM 4942 C CA . GLU A 1 625 ? -8.087 15.237 4.439 1.00 93.44 625 GLU A CA 1
ATOM 4943 C C . GLU A 1 625 ? -9.134 16.187 5.029 1.00 93.44 625 GLU A C 1
ATOM 4945 O O . GLU A 1 625 ? -9.028 16.614 6.177 1.00 93.44 625 GLU A O 1
ATOM 4950 N N . GLU A 1 626 ? -10.143 16.549 4.239 1.00 92.50 626 GLU A N 1
ATOM 4951 C CA . GLU A 1 626 ? -11.181 17.517 4.595 1.00 92.50 626 GLU A CA 1
ATOM 4952 C C . GLU A 1 626 ? -12.573 16.981 4.237 1.00 92.50 626 GLU A C 1
ATOM 4954 O O . GLU A 1 626 ? -12.836 16.618 3.088 1.00 92.50 626 GLU A O 1
ATOM 4959 N N . PHE A 1 627 ? -13.495 17.010 5.202 1.00 88.12 627 PHE A N 1
ATOM 4960 C CA . PHE A 1 627 ? -14.905 16.683 4.990 1.00 88.12 627 PHE A CA 1
ATOM 4961 C C . PHE A 1 627 ? -15.709 17.946 4.656 1.00 88.12 627 PHE A C 1
ATOM 4963 O O . PHE A 1 627 ? -15.761 18.910 5.423 1.00 88.12 627 PHE A O 1
ATOM 4970 N N . MET A 1 628 ? -16.368 17.951 3.499 1.00 86.00 628 MET A N 1
ATOM 4971 C CA . MET A 1 628 ? -17.173 19.080 3.025 1.00 86.00 628 MET A CA 1
ATOM 4972 C C . MET A 1 628 ? -18.589 19.057 3.627 1.00 86.00 628 MET A C 1
ATOM 4974 O O . MET A 1 628 ? -19.132 18.004 3.953 1.00 86.00 628 MET A O 1
ATOM 4978 N N . GLU A 1 629 ? -19.259 20.219 3.701 1.00 83.44 629 GLU A N 1
ATOM 4979 C CA . GLU A 1 629 ? -20.641 20.336 4.227 1.00 83.44 629 GLU A CA 1
ATOM 4980 C C . GLU A 1 629 ? -21.677 19.467 3.480 1.00 83.44 629 GLU A C 1
ATOM 4982 O O . GLU A 1 629 ? -22.774 19.234 3.991 1.00 83.44 629 GLU A O 1
ATOM 4987 N N . ASP A 1 630 ? -21.371 19.037 2.254 1.00 82.56 630 ASP A N 1
ATOM 4988 C CA . ASP A 1 630 ? -22.235 18.190 1.429 1.00 82.56 630 ASP A CA 1
ATOM 4989 C C . ASP A 1 630 ? -21.974 16.682 1.591 1.00 82.56 630 ASP A C 1
ATOM 4991 O O . ASP A 1 630 ? -22.644 15.893 0.925 1.00 82.56 630 ASP A O 1
ATOM 4995 N N . GLY A 1 631 ? -21.064 16.294 2.493 1.00 80.06 631 GLY A N 1
ATOM 4996 C CA . GLY A 1 631 ? -20.672 14.906 2.748 1.00 80.06 631 GLY A CA 1
ATOM 4997 C C . GLY A 1 631 ? -19.583 14.378 1.813 1.00 80.06 631 GLY A C 1
ATOM 4998 O O . GLY A 1 631 ? -19.274 13.196 1.880 1.00 80.06 631 GLY A O 1
ATOM 4999 N N . SER A 1 632 ? -19.021 15.218 0.939 1.00 87.75 632 SER A N 1
ATOM 5000 C CA . SER A 1 632 ? -17.889 14.832 0.088 1.00 87.75 632 SER A CA 1
ATOM 5001 C C . SER A 1 632 ? -16.577 14.832 0.881 1.00 87.75 632 SER A C 1
ATOM 5003 O O . SER A 1 632 ? -16.335 15.758 1.661 1.00 87.75 632 SER A O 1
ATOM 5005 N N . LEU A 1 633 ? -15.712 13.852 0.628 1.00 89.75 633 LEU A N 1
ATOM 5006 C CA . LEU A 1 633 ? -14.349 13.780 1.152 1.00 89.75 633 LEU A CA 1
ATOM 5007 C C . LEU A 1 633 ? -13.378 14.412 0.153 1.00 89.75 633 LEU A C 1
ATOM 5009 O O . LEU A 1 633 ? -13.441 14.133 -1.045 1.00 89.75 633 LEU A O 1
ATOM 5013 N N . VAL A 1 634 ? -12.477 15.272 0.624 1.00 92.56 634 VAL A N 1
ATOM 5014 C CA . VAL A 1 634 ? -11.426 15.880 -0.198 1.00 92.56 634 VAL A CA 1
ATOM 5015 C C . VAL A 1 634 ? -10.066 15.580 0.408 1.00 92.56 634 VAL A C 1
ATOM 5017 O O . VAL A 1 634 ? -9.747 16.063 1.488 1.00 92.56 634 VAL A O 1
ATOM 5020 N N . GLN A 1 635 ? -9.239 14.858 -0.335 1.00 94.00 635 GLN A N 1
ATOM 5021 C CA . GLN A 1 635 ? -7.860 14.545 0.017 1.00 94.00 635 GLN A CA 1
ATOM 5022 C C . GLN A 1 635 ? -6.893 15.345 -0.863 1.00 94.00 635 GLN A C 1
ATOM 5024 O O . GLN A 1 635 ? -7.127 15.553 -2.061 1.00 94.00 635 GLN A O 1
ATOM 5029 N N . ARG A 1 636 ? -5.807 15.840 -0.268 1.00 93.06 636 ARG A N 1
ATOM 5030 C CA . ARG A 1 636 ? -4.772 16.645 -0.929 1.00 93.06 636 ARG A CA 1
ATOM 5031 C C . ARG A 1 636 ? -3.391 16.180 -0.508 1.00 93.06 636 ARG A C 1
ATOM 5033 O O . ARG A 1 636 ? -3.158 15.892 0.664 1.00 93.06 636 ARG A O 1
ATOM 5040 N N . TYR A 1 637 ? -2.472 16.213 -1.460 1.00 91.44 637 TYR A N 1
ATOM 5041 C CA . TYR A 1 637 ? -1.111 15.725 -1.280 1.00 91.44 637 TYR A CA 1
ATOM 5042 C C . TYR A 1 637 ? -0.095 16.832 -1.582 1.00 91.44 637 TYR A C 1
ATOM 5044 O O . TYR A 1 637 ? -0.381 17.799 -2.302 1.00 91.44 637 TYR A O 1
ATOM 5052 N N . SER A 1 638 ? 1.115 16.710 -1.033 1.00 86.88 638 SER A N 1
ATOM 5053 C CA . SER A 1 638 ? 2.183 17.703 -1.204 1.00 86.88 638 SER A CA 1
ATOM 5054 C C . SER A 1 638 ? 2.678 17.873 -2.639 1.00 86.88 638 SER A C 1
ATOM 5056 O O . SER A 1 638 ? 3.232 18.926 -2.957 1.00 86.88 638 SER A O 1
ATOM 5058 N N . ASP A 1 639 ? 2.459 16.880 -3.502 1.00 76.81 639 ASP A N 1
ATOM 5059 C CA . ASP A 1 639 ? 2.760 16.943 -4.936 1.00 76.81 639 ASP A CA 1
ATOM 5060 C C . ASP A 1 639 ? 1.775 17.837 -5.719 1.00 76.81 639 ASP A C 1
ATOM 5062 O O . ASP A 1 639 ? 2.050 18.211 -6.856 1.00 76.81 639 ASP A O 1
ATOM 5066 N N . GLY A 1 640 ? 0.663 18.253 -5.100 1.00 78.81 640 GLY A N 1
ATOM 5067 C CA . GLY A 1 640 ? -0.384 19.069 -5.713 1.00 78.81 640 GLY A CA 1
ATOM 5068 C C . GLY A 1 640 ? -1.551 18.269 -6.292 1.00 78.81 640 GLY A C 1
ATOM 5069 O O . GLY A 1 640 ? -2.508 18.888 -6.767 1.00 78.81 640 GLY A O 1
ATOM 5070 N N . SER A 1 641 ? -1.510 16.936 -6.228 1.00 83.31 641 SER A N 1
ATOM 5071 C CA . SER A 1 641 ? -2.640 16.083 -6.585 1.00 83.31 641 SER A CA 1
ATOM 5072 C C . SER A 1 641 ? -3.784 16.217 -5.575 1.00 83.31 641 SER A C 1
ATOM 5074 O O . SER A 1 641 ? -3.601 16.577 -4.405 1.00 83.31 641 SER A O 1
ATOM 5076 N N . THR A 1 642 ? -5.008 15.977 -6.047 1.00 91.00 642 THR A N 1
ATOM 5077 C CA . THR A 1 642 ? -6.217 16.027 -5.217 1.00 91.00 642 THR A CA 1
ATOM 5078 C C . THR A 1 642 ? -7.161 14.892 -5.572 1.00 91.00 642 THR A C 1
ATOM 5080 O O . THR A 1 642 ? -7.421 14.646 -6.751 1.00 91.00 642 THR A O 1
ATOM 5083 N N . TYR A 1 643 ? -7.725 14.251 -4.558 1.00 89.62 643 TYR A N 1
ATOM 5084 C CA . TYR A 1 643 ? -8.775 13.252 -4.694 1.00 89.62 643 TYR A CA 1
ATOM 5085 C C . TYR A 1 643 ? -10.055 13.780 -4.044 1.00 89.62 643 TYR A C 1
ATOM 5087 O O . TYR A 1 643 ? -10.021 14.410 -2.989 1.00 89.62 643 TYR A O 1
ATOM 5095 N N . VAL A 1 644 ? -11.188 13.604 -4.717 1.00 91.19 644 VAL A N 1
ATOM 5096 C CA . VAL A 1 644 ? -12.502 14.028 -4.232 1.00 91.19 644 VAL A CA 1
ATOM 5097 C C . VAL A 1 644 ? -13.460 12.864 -4.360 1.00 91.19 644 VAL A C 1
ATOM 5099 O O . VAL A 1 644 ? -13.786 12.461 -5.474 1.00 91.19 644 VAL A O 1
ATOM 5102 N N . GLU A 1 645 ? -13.964 12.376 -3.241 1.00 89.00 645 GLU A N 1
ATOM 5103 C CA . GLU A 1 645 ? -15.080 11.444 -3.211 1.00 89.00 645 GLU A CA 1
ATOM 5104 C C . GLU A 1 645 ? -16.364 12.222 -2.942 1.00 89.00 645 GLU A C 1
ATOM 5106 O O . GLU A 1 645 ? -16.484 12.954 -1.961 1.00 89.00 645 GLU A O 1
ATOM 5111 N N . PHE A 1 646 ? -17.325 12.125 -3.852 1.00 87.25 646 PHE A N 1
ATOM 5112 C CA . PHE A 1 646 ? -18.613 12.787 -3.719 1.00 87.25 646 PHE A CA 1
ATOM 5113 C C . PHE A 1 646 ? -19.568 11.924 -2.892 1.00 87.25 646 PHE A C 1
ATOM 5115 O O . PHE A 1 646 ? -19.542 10.699 -2.959 1.00 87.25 646 PHE A O 1
ATOM 5122 N N . ALA A 1 647 ? -20.522 12.564 -2.214 1.00 82.38 647 ALA A N 1
ATOM 5123 C CA . ALA A 1 647 ? -21.547 11.879 -1.418 1.00 82.38 647 ALA A CA 1
ATOM 5124 C C . ALA A 1 647 ? -22.456 10.897 -2.203 1.00 82.38 647 ALA A C 1
ATOM 5126 O O . ALA A 1 647 ? -23.280 10.210 -1.604 1.00 82.38 647 ALA A O 1
ATOM 5127 N N . ASP A 1 648 ? -22.370 10.858 -3.539 1.00 79.31 648 ASP A N 1
ATOM 5128 C CA . ASP A 1 648 ? -23.077 9.893 -4.390 1.00 79.31 648 ASP A CA 1
ATOM 5129 C C . ASP A 1 648 ? -22.256 8.626 -4.704 1.00 79.31 648 ASP A C 1
ATOM 5131 O O . ASP A 1 648 ? -22.700 7.814 -5.517 1.00 79.31 648 ASP A O 1
ATOM 5135 N N . GLY A 1 649 ? -21.082 8.464 -4.078 1.00 74.75 649 GLY A N 1
ATOM 5136 C CA . GLY A 1 649 ? -20.151 7.352 -4.295 1.00 74.75 649 GLY A CA 1
ATOM 5137 C C . GLY A 1 649 ? -19.336 7.471 -5.586 1.00 74.75 649 GLY A C 1
ATOM 5138 O O . GLY A 1 649 ? -18.588 6.561 -5.932 1.00 74.75 649 GLY A O 1
ATOM 5139 N N . THR A 1 650 ? -19.482 8.569 -6.341 1.00 85.06 650 THR A N 1
ATOM 5140 C CA . THR A 1 650 ? -18.577 8.861 -7.458 1.00 85.06 650 THR A CA 1
ATOM 5141 C C . THR A 1 650 ? -17.322 9.543 -6.943 1.00 85.06 650 THR A C 1
ATOM 5143 O O . THR A 1 650 ? -17.384 10.328 -6.002 1.00 85.06 650 THR A O 1
ATOM 5146 N N . SER A 1 651 ? -16.183 9.300 -7.584 1.00 85.50 651 SER A N 1
ATOM 5147 C CA . SER A 1 651 ? -14.928 9.950 -7.213 1.00 85.50 651 SER A CA 1
ATOM 5148 C C . SER A 1 651 ? -14.307 10.691 -8.388 1.00 85.50 651 SER A C 1
ATOM 5150 O O . SER A 1 651 ? -14.640 10.479 -9.561 1.00 85.50 651 SER A O 1
ATOM 5152 N N . LYS A 1 652 ? -13.445 11.650 -8.069 1.00 89.38 652 LYS A N 1
ATOM 5153 C CA . LYS A 1 652 ? -12.682 12.442 -9.019 1.00 89.38 652 LYS A CA 1
ATOM 5154 C C . LYS A 1 652 ? -11.253 12.571 -8.528 1.00 89.38 652 LYS A C 1
ATOM 5156 O O . LYS A 1 652 ? -11.018 13.151 -7.473 1.00 89.38 652 LYS A O 1
ATOM 5161 N N . TYR A 1 653 ? -10.307 12.142 -9.348 1.00 85.06 653 TYR A N 1
ATOM 5162 C CA . TYR A 1 653 ? -8.889 12.380 -9.118 1.00 85.06 653 TYR A CA 1
ATOM 5163 C C . TYR A 1 653 ? -8.402 13.528 -10.005 1.00 85.06 653 TYR A C 1
ATOM 5165 O O . TYR A 1 653 ? -8.881 13.711 -11.126 1.00 85.06 653 TYR A O 1
ATOM 5173 N N . THR A 1 654 ? -7.493 14.347 -9.486 1.00 85.81 654 THR A N 1
ATOM 5174 C CA . THR A 1 654 ? -6.769 15.382 -10.227 1.00 85.81 654 THR A CA 1
ATOM 5175 C C . THR A 1 654 ? -5.285 15.212 -9.954 1.00 85.81 654 THR A C 1
ATOM 5177 O O . THR A 1 654 ? -4.875 15.305 -8.799 1.00 85.81 654 THR A O 1
ATOM 5180 N N . ASP A 1 655 ? -4.496 14.974 -10.995 1.00 74.56 655 ASP A N 1
ATOM 5181 C CA . ASP A 1 655 ? -3.045 14.813 -10.873 1.00 74.56 655 ASP A CA 1
ATOM 5182 C C . ASP A 1 655 ? -2.341 16.163 -10.565 1.00 74.56 655 ASP A C 1
ATOM 5184 O O . ASP A 1 655 ? -2.969 17.229 -10.653 1.00 74.56 655 ASP A O 1
ATOM 5188 N N . PRO A 1 656 ? -1.035 16.164 -10.230 1.00 69.38 656 PRO A N 1
ATOM 5189 C CA . PRO A 1 656 ? -0.252 17.390 -10.007 1.00 69.38 656 PRO A CA 1
ATOM 5190 C C . PRO A 1 656 ? -0.238 18.372 -11.188 1.00 69.38 656 PRO A C 1
ATOM 5192 O O . PRO A 1 656 ? 0.005 19.570 -11.019 1.00 69.38 656 PRO A O 1
ATOM 5195 N N . TYR A 1 657 ? -0.498 17.871 -12.395 1.00 71.62 657 TYR A N 1
ATOM 5196 C CA . TYR A 1 657 ? -0.490 18.623 -13.647 1.00 71.62 657 TYR A CA 1
ATOM 5197 C C . TYR A 1 657 ? -1.880 19.184 -14.005 1.00 71.62 657 TYR A C 1
ATOM 5199 O O . TYR A 1 657 ? -2.022 19.935 -14.974 1.00 71.62 657 TYR A O 1
ATOM 5207 N N . GLY A 1 658 ? -2.901 18.892 -13.193 1.00 71.19 658 GLY A N 1
ATOM 5208 C CA . GLY A 1 658 ? -4.265 19.392 -13.323 1.00 71.19 658 GLY A CA 1
ATOM 5209 C C . GLY A 1 658 ? -5.173 18.580 -14.249 1.00 71.19 658 GLY A C 1
ATOM 5210 O O . GLY A 1 658 ? -6.273 19.051 -14.554 1.00 71.19 658 GLY A O 1
ATOM 5211 N N . GLN A 1 659 ? -4.757 17.396 -14.704 1.00 73.19 659 GLN A N 1
ATOM 5212 C CA . GLN A 1 659 ? -5.630 16.483 -15.445 1.00 73.19 659 GLN A CA 1
ATOM 5213 C C . GLN A 1 659 ? -6.607 15.822 -14.493 1.00 73.19 659 GLN A C 1
ATOM 5215 O O . GLN A 1 659 ? -6.216 15.401 -13.407 1.00 73.19 659 GLN A O 1
ATOM 5220 N N . THR A 1 660 ? -7.873 15.711 -14.904 1.00 81.06 660 THR A N 1
ATOM 5221 C CA . THR A 1 660 ? -8.898 15.114 -14.054 1.00 81.06 660 THR A CA 1
ATOM 5222 C C . THR A 1 660 ? -9.486 13.844 -14.646 1.00 81.06 660 THR A C 1
ATOM 5224 O O . THR A 1 660 ? -9.673 13.720 -15.859 1.00 81.06 660 THR A O 1
ATOM 5227 N N . SER A 1 661 ? -9.780 12.892 -13.767 1.00 85.56 661 SER A N 1
ATOM 5228 C CA . SER A 1 661 ? -10.528 11.680 -14.074 1.00 85.56 661 SER A CA 1
ATOM 5229 C C . SER A 1 661 ? -11.745 11.592 -13.164 1.00 85.56 661 SER A C 1
ATOM 5231 O O . SER A 1 661 ? -11.756 12.137 -12.060 1.00 85.56 661 SER A O 1
ATOM 5233 N N . ARG A 1 662 ? -12.804 10.942 -13.640 1.00 87.56 662 ARG A N 1
ATOM 5234 C CA . ARG A 1 662 ? -14.025 10.697 -12.877 1.00 87.56 662 ARG A CA 1
ATOM 5235 C C . ARG A 1 662 ? -14.363 9.219 -12.900 1.00 87.56 662 ARG A C 1
ATOM 5237 O O . ARG A 1 662 ? -14.553 8.675 -13.985 1.00 87.56 662 ARG A O 1
ATOM 5244 N N . THR A 1 663 ? -14.557 8.636 -11.728 1.00 87.19 663 THR A N 1
ATOM 5245 C CA . THR A 1 663 ? -14.900 7.225 -11.559 1.00 87.19 663 THR A CA 1
ATOM 5246 C C . THR A 1 663 ? -16.337 7.078 -11.073 1.00 87.19 663 THR A C 1
ATOM 5248 O O . THR A 1 663 ? -16.813 7.846 -10.233 1.00 87.19 663 THR A O 1
ATOM 5251 N N . ILE A 1 664 ? -17.068 6.130 -11.658 1.00 86.56 664 ILE A N 1
ATOM 5252 C CA . ILE A 1 664 ? -18.471 5.836 -11.341 1.00 86.56 664 ILE A CA 1
ATOM 5253 C C . ILE A 1 664 ? -18.637 4.318 -11.261 1.00 86.56 664 ILE A C 1
ATOM 5255 O O . ILE A 1 664 ? -18.188 3.618 -12.168 1.00 86.56 664 ILE A O 1
ATOM 5259 N N . SER A 1 665 ? -19.320 3.815 -10.234 1.00 82.69 665 SER A N 1
ATOM 5260 C CA . SER A 1 665 ? -19.704 2.404 -10.150 1.00 82.69 665 SER A CA 1
ATOM 5261 C C . SER A 1 665 ? -20.815 2.049 -11.152 1.00 82.69 665 SER A C 1
ATOM 5263 O O . SER A 1 665 ? -21.723 2.837 -11.439 1.00 82.69 665 SER A O 1
ATOM 5265 N N . ILE A 1 666 ? -20.738 0.854 -11.729 1.00 82.88 666 ILE A N 1
ATOM 5266 C CA . ILE A 1 666 ? -21.683 0.305 -12.704 1.00 82.88 666 ILE A CA 1
ATOM 5267 C C . ILE A 1 666 ? -22.015 -1.152 -12.363 1.00 82.88 666 ILE A C 1
ATOM 5269 O O . ILE A 1 666 ? -21.184 -1.860 -11.819 1.00 82.88 666 ILE A O 1
ATOM 5273 N N . GLY A 1 667 ? -23.210 -1.616 -12.746 1.00 75.56 667 GLY A N 1
ATOM 5274 C CA . GLY A 1 667 ? -23.613 -3.024 -12.601 1.00 75.56 667 GLY A CA 1
ATOM 5275 C C . GLY A 1 667 ? -24.110 -3.428 -11.205 1.00 75.56 667 GLY A C 1
ATOM 5276 O O . GLY A 1 667 ? -24.223 -2.591 -10.318 1.00 75.56 667 GLY A O 1
ATOM 5277 N N . GLU A 1 668 ? -24.475 -4.708 -11.065 1.00 67.38 668 GLU A N 1
ATOM 5278 C CA . GLU A 1 668 ? -24.872 -5.396 -9.818 1.00 67.38 668 GLU A CA 1
ATOM 5279 C C . GLU A 1 668 ? -24.373 -6.865 -9.889 1.00 67.38 668 GLU A C 1
ATOM 5281 O O . GLU A 1 668 ? -24.378 -7.452 -10.982 1.00 67.38 668 GLU A O 1
ATOM 5286 N N . GLY A 1 669 ? -23.954 -7.465 -8.763 1.00 68.56 669 GLY A N 1
ATOM 5287 C CA . GLY A 1 669 ? -23.423 -8.846 -8.691 1.00 68.56 669 GLY A CA 1
ATOM 5288 C C . GLY A 1 669 ? -22.164 -9.052 -9.548 1.00 68.56 669 GLY A C 1
ATOM 5289 O O . GLY A 1 669 ? -21.370 -8.135 -9.668 1.00 68.56 669 GLY A O 1
ATOM 5290 N N . ASP A 1 670 ? -22.043 -10.174 -10.273 1.00 59.44 670 ASP A N 1
ATOM 5291 C CA . ASP A 1 670 ? -20.903 -10.505 -11.171 1.00 59.44 670 ASP A CA 1
ATOM 5292 C C . ASP A 1 670 ? -20.625 -9.497 -12.318 1.00 59.44 670 ASP A C 1
ATOM 5294 O O . ASP A 1 670 ? -19.732 -9.696 -13.149 1.00 59.44 670 ASP A O 1
ATOM 5298 N N . SER A 1 671 ? -21.454 -8.456 -12.443 1.00 67.75 671 SER A N 1
ATOM 5299 C CA . SER A 1 671 ? -21.299 -7.357 -13.403 1.00 67.75 671 SER A CA 1
ATOM 5300 C C . SER A 1 671 ? -20.960 -6.019 -12.750 1.00 67.75 671 SER A C 1
ATOM 5302 O O . SER A 1 671 ? -20.899 -5.015 -13.467 1.00 67.75 671 SER A O 1
ATOM 5304 N N . LEU A 1 672 ? -20.780 -6.002 -11.424 1.00 78.75 672 LEU A N 1
ATOM 5305 C CA . LEU A 1 672 ? -20.301 -4.850 -10.679 1.00 78.75 672 LEU A CA 1
ATOM 5306 C C . LEU A 1 672 ? -18.914 -4.460 -11.199 1.00 78.75 672 LEU A C 1
ATOM 5308 O O . LEU A 1 672 ? -18.085 -5.306 -11.539 1.00 78.75 672 LEU A O 1
ATOM 5312 N N . GLY A 1 673 ? -18.698 -3.163 -11.341 1.00 84.50 673 GLY A N 1
ATOM 5313 C CA . GLY A 1 673 ? -17.467 -2.613 -11.869 1.00 84.50 673 GLY A CA 1
ATOM 5314 C C . GLY A 1 673 ? -17.411 -1.101 -11.752 1.00 84.50 673 GLY A C 1
ATOM 5315 O O . GLY A 1 673 ? -18.353 -0.454 -11.296 1.00 84.50 673 GLY A O 1
ATOM 5316 N N . TRP A 1 674 ? -16.322 -0.515 -12.225 1.00 85.75 674 TRP A N 1
ATOM 5317 C CA . TRP A 1 674 ? -16.043 0.910 -12.166 1.00 85.75 674 TRP A CA 1
ATOM 5318 C C . TRP A 1 674 ? -15.674 1.421 -13.549 1.00 85.75 674 TRP A C 1
ATOM 5320 O O . TRP A 1 674 ? -14.885 0.814 -14.268 1.00 85.75 674 TRP A O 1
ATOM 5330 N N . VAL A 1 675 ? -16.257 2.552 -13.939 1.00 89.19 675 VAL A N 1
ATOM 5331 C CA . VAL A 1 675 ? -15.907 3.268 -15.168 1.00 89.19 675 VAL A CA 1
ATOM 5332 C C . VAL A 1 675 ? -15.189 4.549 -14.794 1.00 89.19 675 VAL A C 1
ATOM 5334 O O . VAL A 1 675 ? -15.804 5.458 -14.235 1.00 89.19 675 VAL A O 1
ATOM 5337 N N . THR A 1 676 ? -13.925 4.643 -15.184 1.00 86.12 676 THR A N 1
ATOM 5338 C CA . THR A 1 676 ? -13.112 5.853 -15.084 1.00 86.12 676 THR A CA 1
ATOM 5339 C C . THR A 1 676 ? -13.107 6.566 -16.429 1.00 86.12 676 THR A C 1
ATOM 5341 O O . THR A 1 676 ? -12.722 6.004 -17.453 1.00 86.12 676 THR A O 1
ATOM 5344 N N . GLN A 1 677 ? -13.546 7.818 -16.448 1.00 86.44 677 GLN A N 1
ATOM 5345 C CA . GLN A 1 677 ? -13.515 8.685 -17.619 1.00 86.44 677 GLN A CA 1
ATOM 5346 C C . GLN A 1 677 ? -12.520 9.817 -17.393 1.00 86.44 677 GLN A C 1
ATOM 5348 O O . GLN A 1 677 ? -12.628 10.548 -16.411 1.00 86.44 677 GLN A O 1
ATOM 5353 N N . TYR A 1 678 ? -11.586 9.979 -18.321 1.00 81.56 678 TYR A N 1
ATOM 5354 C CA . TYR A 1 678 ? -10.553 11.008 -18.268 1.00 81.56 678 TYR A CA 1
ATOM 5355 C C . TYR A 1 678 ? -10.947 12.218 -19.128 1.00 81.56 678 TYR A C 1
ATOM 5357 O O . TYR A 1 678 ? -11.719 12.103 -20.087 1.00 81.56 678 TYR A O 1
ATOM 5365 N N . ASP A 1 679 ? -10.415 13.396 -18.797 1.00 77.56 679 ASP A N 1
ATOM 5366 C CA . ASP A 1 679 ? -10.687 14.643 -19.530 1.00 77.56 679 ASP A CA 1
ATOM 5367 C C . ASP A 1 679 ? -10.211 14.620 -20.995 1.00 77.56 679 ASP A C 1
ATOM 5369 O O . ASP A 1 679 ? -10.753 15.350 -21.833 1.00 77.56 679 ASP A O 1
ATOM 5373 N N . ASP A 1 680 ? -9.230 13.775 -21.324 1.00 70.12 680 ASP A N 1
ATOM 5374 C CA . ASP A 1 680 ? -8.742 13.564 -22.692 1.00 70.12 680 ASP A CA 1
ATOM 5375 C C . ASP A 1 680 ? -9.753 12.808 -23.581 1.00 70.12 680 ASP A C 1
ATOM 5377 O O . ASP A 1 680 ? -9.622 12.796 -24.806 1.00 70.12 680 ASP A O 1
ATOM 5381 N N . GLY A 1 681 ? -10.811 12.251 -22.981 1.00 72.75 681 GLY A N 1
ATOM 5382 C CA . GLY A 1 681 ? -11.854 11.472 -23.641 1.00 72.75 681 GLY A CA 1
ATOM 5383 C C . GLY A 1 681 ? -11.635 9.961 -23.593 1.00 72.75 681 GLY A C 1
ATOM 5384 O O . GLY A 1 681 ? -12.483 9.235 -24.117 1.00 72.75 681 GLY A O 1
ATOM 5385 N N . SER A 1 682 ? -10.552 9.488 -22.971 1.00 79.38 682 SER A N 1
ATOM 5386 C CA . SER A 1 682 ? -10.329 8.068 -22.723 1.00 79.38 682 SER A CA 1
ATOM 5387 C C . SER A 1 682 ? -11.251 7.535 -21.626 1.00 79.38 682 SER A C 1
ATOM 5389 O O . SER A 1 682 ? -11.763 8.265 -20.767 1.00 79.38 682 SER A O 1
ATOM 5391 N N . THR A 1 683 ? -11.508 6.234 -21.684 1.00 87.50 683 THR A N 1
ATOM 5392 C CA . THR A 1 683 ? -12.352 5.519 -20.732 1.00 87.50 683 THR A CA 1
ATOM 5393 C C . THR A 1 683 ? -11.697 4.210 -20.340 1.00 87.50 683 THR A C 1
ATOM 5395 O O . THR A 1 683 ? -11.362 3.406 -21.207 1.00 87.50 683 THR A O 1
ATOM 5398 N N . TYR A 1 684 ? -11.584 3.975 -19.044 1.00 87.69 684 TYR A N 1
ATOM 5399 C CA . TYR A 1 684 ? -11.208 2.701 -18.455 1.00 87.69 684 TYR A CA 1
ATOM 5400 C C . TYR A 1 684 ? -12.432 2.107 -17.758 1.00 87.69 684 TYR A C 1
ATOM 5402 O O . TYR A 1 684 ? -13.245 2.829 -17.184 1.00 87.69 684 TYR A O 1
ATOM 5410 N N . THR A 1 685 ? -12.644 0.807 -17.884 1.00 87.69 685 THR A N 1
ATOM 5411 C CA . THR A 1 685 ? -13.739 0.090 -17.234 1.00 87.69 685 THR A CA 1
ATOM 5412 C C . THR A 1 685 ? -13.198 -1.197 -16.670 1.00 87.69 685 THR A C 1
ATOM 5414 O O . THR A 1 685 ? -12.639 -1.985 -17.420 1.00 87.69 685 THR A O 1
ATOM 5417 N N . GLU A 1 686 ? -13.415 -1.428 -15.393 1.00 87.75 686 GLU A N 1
ATOM 5418 C CA . GLU A 1 686 ? -12.965 -2.617 -14.682 1.00 87.75 686 GLU A CA 1
ATOM 5419 C C . GLU A 1 686 ? -14.158 -3.258 -13.993 1.00 87.75 686 GLU A C 1
ATOM 5421 O O . GLU A 1 686 ? -15.025 -2.550 -13.494 1.00 87.75 686 GLU A O 1
ATOM 5426 N N . TYR A 1 687 ? -14.252 -4.579 -14.034 1.00 84.94 687 TYR A N 1
ATOM 5427 C CA . TYR A 1 687 ? -15.299 -5.358 -13.387 1.00 84.94 687 TYR A CA 1
ATOM 5428 C C . TYR A 1 687 ? -14.679 -6.177 -12.256 1.00 84.94 687 TYR A C 1
ATOM 5430 O O . TYR A 1 687 ? -13.528 -6.589 -12.353 1.00 84.94 687 TYR A O 1
ATOM 5438 N N . GLU A 1 688 ? -15.466 -6.474 -11.228 1.00 79.62 688 GLU A N 1
ATOM 5439 C CA . GLU A 1 688 ? -15.045 -7.218 -10.030 1.00 79.62 688 GLU A CA 1
ATOM 5440 C C . GLU A 1 688 ? -14.466 -8.611 -10.349 1.00 79.62 688 GLU A C 1
ATOM 5442 O O . GLU A 1 688 ? -13.584 -9.107 -9.665 1.00 79.62 688 GLU A O 1
ATOM 5447 N N . ASN A 1 689 ? -14.875 -9.218 -11.467 1.00 75.81 689 ASN A N 1
ATOM 5448 C CA . ASN A 1 689 ? -14.334 -10.493 -11.955 1.00 75.81 689 ASN A CA 1
ATOM 5449 C C . ASN A 1 689 ? -12.973 -10.384 -12.683 1.00 75.81 689 ASN A C 1
ATOM 5451 O O . ASN A 1 689 ? -12.592 -11.307 -13.409 1.00 75.81 689 ASN A O 1
ATOM 5455 N N . GLY A 1 690 ? -12.281 -9.245 -12.582 1.00 76.00 690 GLY A N 1
ATOM 5456 C CA . GLY A 1 690 ? -10.990 -8.983 -13.228 1.00 76.00 690 GLY A CA 1
ATOM 5457 C C . GLY A 1 690 ? -11.067 -8.725 -14.738 1.00 76.00 690 GLY A C 1
ATOM 5458 O O . GLY A 1 690 ? -10.043 -8.517 -15.396 1.00 76.00 690 GLY A O 1
ATOM 5459 N N . ARG A 1 691 ? -12.267 -8.727 -15.341 1.00 85.12 691 ARG A N 1
ATOM 5460 C CA . ARG A 1 691 ? -12.443 -8.260 -16.722 1.00 85.12 691 ARG A CA 1
ATOM 5461 C C . ARG A 1 691 ? -12.231 -6.751 -16.745 1.00 85.12 691 ARG A C 1
ATOM 5463 O O . ARG A 1 691 ? -12.848 -6.029 -15.973 1.00 85.12 691 ARG A O 1
ATOM 5470 N N . ALA A 1 692 ? -11.469 -6.254 -17.707 1.00 87.19 692 ALA A N 1
ATOM 5471 C CA . ALA A 1 692 ? -11.291 -4.819 -17.884 1.00 87.19 692 ALA A CA 1
ATOM 5472 C C . ALA A 1 692 ? -11.326 -4.425 -19.361 1.00 87.19 692 ALA A C 1
ATOM 5474 O O . ALA A 1 692 ? -11.154 -5.244 -20.263 1.00 87.19 692 ALA A O 1
ATOM 5475 N N . SER A 1 693 ? -11.594 -3.157 -19.637 1.00 89.69 693 SER A N 1
ATOM 5476 C CA . SER A 1 693 ? -11.480 -2.584 -20.967 1.00 89.69 693 SER A CA 1
ATOM 5477 C C . SER A 1 693 ? -11.016 -1.142 -20.899 1.00 89.69 693 SER A C 1
ATOM 5479 O O . SER A 1 693 ? -11.617 -0.327 -20.204 1.00 89.69 693 SER A O 1
ATOM 5481 N N . TYR A 1 694 ? -10.004 -0.813 -21.685 1.00 87.50 694 TYR A N 1
ATOM 5482 C CA . TYR A 1 694 ? -9.526 0.545 -21.887 1.00 87.50 694 TYR A CA 1
ATOM 5483 C C . TYR A 1 694 ? -9.877 1.011 -23.300 1.00 87.50 694 TYR A C 1
ATOM 5485 O O . TYR A 1 694 ? -9.903 0.219 -24.242 1.00 87.50 694 TYR A O 1
ATOM 5493 N N . THR A 1 695 ? -10.177 2.291 -23.475 1.00 87.00 695 THR A N 1
ATOM 5494 C CA . THR A 1 695 ? -10.328 2.935 -24.783 1.00 87.00 695 THR A CA 1
ATOM 5495 C C . THR A 1 695 ? -9.738 4.330 -24.712 1.00 87.00 695 THR A C 1
ATOM 5497 O O . THR A 1 695 ? -10.170 5.138 -23.895 1.00 87.00 695 THR A O 1
ATOM 5500 N N . ASP A 1 696 ? -8.768 4.619 -25.567 1.00 76.31 696 ASP A N 1
ATOM 5501 C CA . ASP A 1 696 ? -8.129 5.929 -25.645 1.00 76.31 696 ASP A CA 1
ATOM 5502 C C . ASP A 1 696 ? -8.960 6.923 -26.501 1.00 76.31 696 ASP A C 1
ATOM 5504 O O . ASP A 1 696 ? -9.949 6.535 -27.141 1.00 76.31 696 ASP A O 1
ATOM 5508 N N . PRO A 1 697 ? -8.571 8.211 -26.590 1.00 72.19 697 PRO A N 1
ATOM 5509 C CA . PRO A 1 697 ? -9.293 9.197 -27.398 1.00 72.19 697 PRO A CA 1
ATOM 5510 C C . PRO A 1 697 ? -9.188 8.952 -28.912 1.00 72.19 697 PRO A C 1
ATOM 5512 O O . PRO A 1 697 ? -9.978 9.500 -29.686 1.00 72.19 697 PRO A O 1
ATOM 5515 N N . SER A 1 698 ? -8.205 8.157 -29.351 1.00 67.19 698 SER A N 1
ATOM 5516 C CA . SER A 1 698 ? -8.020 7.762 -30.751 1.00 67.19 698 SER A CA 1
ATOM 5517 C C . SER A 1 698 ? -8.956 6.620 -31.169 1.00 67.19 698 SER A C 1
ATOM 5519 O O . SER A 1 698 ? -9.167 6.397 -32.363 1.00 67.19 698 SER A O 1
ATOM 5521 N N . GLY A 1 699 ? -9.582 5.950 -30.197 1.00 71.56 699 GLY A N 1
ATOM 5522 C CA . GLY A 1 699 ? -10.431 4.780 -30.391 1.00 71.56 699 GLY A CA 1
ATOM 5523 C C . GLY A 1 699 ? -9.663 3.459 -30.369 1.00 71.56 699 GLY A C 1
ATOM 5524 O O . GLY A 1 699 ? -10.259 2.423 -30.673 1.00 71.56 699 GLY A O 1
ATOM 5525 N N . PHE A 1 700 ? -8.373 3.477 -30.020 1.00 77.44 700 PHE A N 1
ATOM 5526 C CA . PHE A 1 700 ? -7.636 2.267 -29.682 1.00 77.44 700 PHE A CA 1
ATOM 5527 C C . PHE A 1 700 ? -8.202 1.709 -28.380 1.00 77.44 700 PHE A C 1
ATOM 5529 O O . PHE A 1 700 ? -8.354 2.435 -27.399 1.00 77.44 700 PHE A O 1
ATOM 5536 N N . SER A 1 701 ? -8.532 0.423 -28.378 1.00 84.38 701 SER A N 1
ATOM 5537 C CA . SER A 1 701 ? -9.090 -0.247 -27.209 1.00 84.38 701 SER A CA 1
ATOM 5538 C C . SER A 1 701 ? -8.301 -1.487 -26.830 1.00 84.38 701 SER A C 1
ATOM 5540 O O . SER A 1 701 ? -7.816 -2.199 -27.708 1.00 84.38 701 SER A O 1
ATOM 5542 N N . VAL A 1 702 ? -8.263 -1.775 -25.537 1.00 87.75 702 VAL A N 1
ATOM 5543 C CA . VAL A 1 702 ? -7.719 -3.004 -24.954 1.00 87.75 702 VAL A CA 1
ATOM 5544 C C . VAL A 1 702 ? -8.838 -3.668 -24.166 1.00 87.75 702 VAL A C 1
ATOM 5546 O O . VAL A 1 702 ? -9.565 -2.984 -23.452 1.00 87.75 702 VAL A O 1
ATOM 5549 N N . GLU A 1 703 ? -9.017 -4.975 -24.316 1.00 91.56 703 GLU A N 1
ATOM 5550 C CA . GLU A 1 703 ? -9.974 -5.776 -23.550 1.00 91.56 703 GLU A CA 1
ATOM 5551 C C . GLU A 1 703 ? -9.232 -6.900 -22.824 1.00 91.56 703 GLU A C 1
ATOM 5553 O O . GLU A 1 703 ? -8.549 -7.698 -23.455 1.00 91.56 703 GLU A O 1
ATOM 5558 N N . ILE A 1 704 ? -9.391 -6.974 -21.508 1.00 91.56 704 ILE A N 1
ATOM 5559 C CA . ILE A 1 704 ? -8.799 -7.976 -20.624 1.00 91.56 704 ILE A CA 1
ATOM 5560 C C . ILE A 1 704 ? -9.913 -8.910 -20.167 1.00 91.56 704 ILE A C 1
ATOM 5562 O O . ILE A 1 704 ? -10.943 -8.455 -19.673 1.00 91.56 704 ILE A O 1
ATOM 5566 N N . ILE A 1 705 ? -9.719 -10.213 -20.342 1.00 88.56 705 ILE A N 1
ATOM 5567 C CA . ILE A 1 705 ? -10.642 -11.267 -19.919 1.00 88.56 705 ILE A CA 1
ATOM 5568 C C . ILE A 1 705 ? -9.854 -12.272 -19.088 1.00 88.56 705 ILE A C 1
ATOM 5570 O O . ILE A 1 705 ? -8.852 -12.804 -19.564 1.00 88.56 705 ILE A O 1
ATOM 5574 N N . VAL A 1 706 ? -10.335 -12.573 -17.887 1.00 87.19 706 VAL A N 1
ATOM 5575 C CA . VAL A 1 706 ? -9.786 -13.633 -17.038 1.00 87.19 706 VAL A CA 1
ATOM 5576 C C . VAL A 1 706 ? -10.670 -14.873 -17.172 1.00 87.19 706 VAL A C 1
ATOM 5578 O O . VAL A 1 706 ? -11.895 -14.783 -17.088 1.00 87.19 706 VAL A O 1
ATOM 5581 N N . ASP A 1 707 ? -10.064 -16.025 -17.460 1.00 84.00 707 ASP A N 1
ATOM 5582 C CA . ASP A 1 707 ? -10.766 -17.311 -17.468 1.00 84.00 707 ASP A CA 1
ATOM 5583 C C . ASP A 1 707 ? -10.965 -17.790 -16.016 1.00 84.00 707 ASP A C 1
ATOM 5585 O O . ASP A 1 707 ? -9.968 -18.088 -15.357 1.00 84.00 707 ASP A O 1
ATOM 5589 N N . PRO A 1 708 ? -12.207 -17.891 -15.508 1.00 77.75 708 PRO A N 1
ATOM 5590 C CA . PRO A 1 708 ? -12.464 -18.224 -14.107 1.00 77.75 708 PRO A CA 1
ATOM 5591 C C . PRO A 1 708 ? -12.110 -19.674 -13.739 1.00 77.75 708 PRO A C 1
ATOM 5593 O O . PRO A 1 708 ? -11.967 -19.975 -12.561 1.00 77.75 708 PRO A O 1
ATOM 5596 N N . GLU A 1 709 ? -11.974 -20.591 -14.707 1.00 80.75 709 GLU A N 1
ATOM 5597 C CA . GLU A 1 709 ? -11.632 -21.997 -14.426 1.00 80.75 709 GLU A CA 1
ATOM 5598 C C . GLU A 1 709 ? -10.113 -22.215 -14.391 1.00 80.75 709 GLU A C 1
ATOM 5600 O O . GLU A 1 709 ? -9.625 -23.096 -13.684 1.00 80.75 709 GLU A O 1
ATOM 5605 N N . THR A 1 710 ? -9.354 -21.433 -15.166 1.00 83.44 710 THR A N 1
ATOM 5606 C CA . THR A 1 710 ? -7.898 -21.609 -15.288 1.00 83.44 710 THR A CA 1
ATOM 5607 C C . THR A 1 710 ? -7.073 -20.450 -14.735 1.00 83.44 710 THR A C 1
ATOM 5609 O O . THR A 1 710 ? -5.850 -20.540 -14.784 1.00 83.44 710 THR A O 1
ATOM 5612 N N . GLY A 1 711 ? -7.700 -19.348 -14.309 1.00 81.25 711 GLY A N 1
ATOM 5613 C CA . GLY A 1 711 ? -7.031 -18.109 -13.884 1.00 81.25 711 GLY A CA 1
ATOM 5614 C C . GLY A 1 711 ? -6.234 -17.416 -14.997 1.00 81.25 711 GLY A C 1
ATOM 5615 O O . GLY A 1 711 ? -5.414 -16.547 -14.737 1.00 81.25 711 GLY A O 1
ATOM 5616 N N . VAL A 1 712 ? -6.428 -17.820 -16.257 1.00 89.12 712 VAL A N 1
ATOM 5617 C CA . VAL A 1 712 ? -5.612 -17.323 -17.372 1.00 89.12 712 VAL A CA 1
ATOM 5618 C C . VAL A 1 712 ? -6.136 -15.963 -17.799 1.00 89.12 712 VAL A C 1
ATOM 5620 O O . VAL A 1 712 ? -7.276 -15.850 -18.256 1.00 89.12 712 VAL A O 1
ATOM 5623 N N . ARG A 1 713 ? -5.280 -14.950 -17.726 1.00 89.94 713 ARG A N 1
ATOM 5624 C CA . ARG A 1 713 ? -5.559 -13.591 -18.179 1.00 89.94 713 ARG A CA 1
ATOM 5625 C C . ARG A 1 713 ? -5.268 -13.484 -19.674 1.00 89.94 713 ARG A C 1
ATOM 5627 O O . ARG A 1 713 ? -4.211 -13.882 -20.155 1.00 89.94 713 ARG A O 1
ATOM 5634 N N . THR A 1 714 ? -6.237 -13.005 -20.446 1.00 91.56 714 THR A N 1
ATOM 5635 C CA . THR A 1 714 ? -6.106 -12.762 -21.888 1.00 91.56 714 THR A CA 1
ATOM 5636 C C . THR A 1 714 ? -6.418 -11.308 -22.187 1.00 91.56 714 THR A C 1
ATOM 5638 O O . THR A 1 714 ? -7.556 -10.871 -22.043 1.00 91.56 714 THR A O 1
ATOM 5641 N N . GLU A 1 715 ? -5.423 -10.580 -22.663 1.00 90.38 715 GLU A N 1
ATOM 5642 C CA . GLU A 1 715 ? -5.544 -9.199 -23.104 1.00 90.38 715 GLU A CA 1
ATOM 5643 C C . GLU A 1 715 ? -5.590 -9.152 -24.634 1.00 90.38 715 GLU A C 1
ATOM 5645 O O . GLU A 1 715 ? -4.789 -9.782 -25.320 1.00 90.38 715 GLU A O 1
ATOM 5650 N N . THR A 1 716 ? -6.567 -8.443 -25.190 1.00 90.50 716 THR A N 1
ATOM 5651 C CA . THR A 1 716 ? -6.775 -8.281 -26.629 1.00 90.50 716 THR A CA 1
ATOM 5652 C C . THR A 1 716 ? -6.832 -6.806 -26.976 1.00 90.50 716 THR A C 1
ATOM 5654 O O . THR A 1 716 ? -7.764 -6.094 -26.603 1.00 90.50 716 THR A O 1
ATOM 5657 N N . SER A 1 717 ? -5.866 -6.366 -27.766 1.00 88.62 717 SER A N 1
ATOM 5658 C CA . SER A 1 717 ? -5.777 -5.000 -28.262 1.00 88.62 717 SER A CA 1
ATOM 5659 C C . SER A 1 717 ? -6.466 -4.858 -29.621 1.00 88.62 717 SER A C 1
ATOM 5661 O O . SER A 1 717 ? -6.540 -5.785 -30.431 1.00 88.62 717 SER A O 1
ATOM 5663 N N . SER A 1 718 ? -6.994 -3.667 -29.896 1.00 83.81 718 SER A N 1
ATOM 5664 C CA . SER A 1 718 ? -7.726 -3.347 -31.134 1.00 83.81 718 SER A CA 1
ATOM 5665 C C . SER A 1 718 ? -6.864 -3.390 -32.402 1.00 83.81 718 SER A C 1
ATOM 5667 O O . SER A 1 718 ? -7.398 -3.497 -33.509 1.00 83.81 718 SER A O 1
ATOM 5669 N N . ASP A 1 719 ? -5.540 -3.349 -32.248 1.00 77.12 719 ASP A N 1
ATOM 5670 C CA . ASP A 1 719 ? -4.558 -3.564 -33.312 1.00 77.12 719 ASP A CA 1
ATOM 5671 C C . ASP A 1 719 ? -4.426 -5.046 -33.715 1.00 77.12 719 ASP A C 1
ATOM 5673 O O . ASP A 1 719 ? -3.881 -5.341 -34.778 1.00 77.12 719 ASP A O 1
ATOM 5677 N N . GLY A 1 720 ? -4.991 -5.968 -32.928 1.00 76.38 720 GLY A N 1
ATOM 5678 C CA . GLY A 1 720 ? -4.929 -7.413 -33.129 1.00 76.38 720 GLY A CA 1
ATOM 5679 C C . GLY A 1 720 ? -3.879 -8.125 -32.275 1.00 76.38 720 GLY A C 1
ATOM 5680 O O . GLY A 1 720 ? -3.739 -9.340 -32.429 1.00 76.38 720 GLY A O 1
ATOM 5681 N N . THR A 1 721 ? -3.164 -7.408 -31.403 1.00 83.56 721 THR A N 1
ATOM 5682 C CA . THR A 1 721 ? -2.235 -7.997 -30.434 1.00 83.56 721 THR A CA 1
ATOM 5683 C C . THR A 1 721 ? -3.018 -8.756 -29.363 1.00 83.56 721 THR A C 1
ATOM 5685 O O . THR A 1 721 ? -4.036 -8.271 -28.869 1.00 83.56 721 THR A O 1
ATOM 5688 N N . VAL A 1 722 ? -2.564 -9.961 -29.016 1.00 91.00 722 VAL A N 1
ATOM 5689 C CA . VAL A 1 722 ? -3.155 -10.792 -27.961 1.00 91.00 722 VAL A CA 1
ATOM 5690 C C . VAL A 1 722 ? -2.064 -11.228 -26.995 1.00 91.00 722 VAL A C 1
ATOM 5692 O O . VAL A 1 722 ? -1.152 -11.949 -27.396 1.00 91.00 722 VAL A O 1
ATOM 5695 N N . ILE A 1 723 ? -2.179 -10.839 -25.731 1.00 90.38 723 ILE A N 1
ATOM 5696 C CA . ILE A 1 723 ? -1.306 -11.285 -24.643 1.00 90.38 723 ILE A CA 1
ATOM 5697 C C . ILE A 1 723 ? -2.084 -12.307 -23.820 1.00 90.38 723 ILE A C 1
ATOM 5699 O O . ILE A 1 723 ? -3.276 -12.143 -23.565 1.00 90.38 723 ILE A O 1
ATOM 5703 N N . ARG A 1 724 ? -1.434 -13.406 -23.448 1.00 91.25 724 ARG A N 1
ATOM 5704 C CA . ARG A 1 724 ? -2.023 -14.454 -22.619 1.00 91.25 724 ARG A CA 1
ATOM 5705 C C . ARG A 1 724 ? -1.053 -14.815 -21.513 1.00 91.25 724 ARG A C 1
ATOM 5707 O O . ARG A 1 724 ? 0.033 -15.288 -21.826 1.00 91.25 724 ARG A O 1
ATOM 5714 N N . GLU A 1 725 ? -1.477 -14.654 -20.275 1.00 91.06 725 GLU A N 1
ATOM 5715 C CA . GLU A 1 725 ? -0.699 -14.889 -19.059 1.00 91.06 725 GLU A CA 1
ATOM 5716 C C . GLU A 1 725 ? -1.402 -15.959 -18.228 1.00 91.06 725 GLU A C 1
ATOM 5718 O O . GLU A 1 725 ? -2.626 -15.939 -18.069 1.00 91.06 725 GLU A O 1
ATOM 5723 N N . ALA A 1 726 ? -0.648 -16.944 -17.764 1.00 87.62 726 ALA A N 1
ATOM 5724 C CA . ALA A 1 726 ? -1.132 -17.987 -16.877 1.00 87.62 726 ALA A CA 1
ATOM 5725 C C . ALA A 1 726 ? -0.766 -17.665 -15.416 1.00 87.62 726 ALA A C 1
ATOM 5727 O O . ALA A 1 726 ? 0.177 -16.911 -15.186 1.00 87.62 726 ALA A O 1
ATOM 5728 N N . PRO A 1 727 ? -1.471 -18.256 -14.431 1.00 83.56 727 PRO A N 1
ATOM 5729 C CA . PRO A 1 727 ? -1.195 -18.014 -13.010 1.00 83.56 727 PRO A CA 1
ATOM 5730 C C . PRO A 1 727 ? 0.214 -18.404 -12.551 1.00 83.56 727 PRO A C 1
ATOM 5732 O O . PRO A 1 727 ? 0.670 -17.935 -11.523 1.00 83.56 727 PRO A O 1
ATOM 5735 N N . ASP A 1 728 ? 0.907 -19.266 -13.299 1.00 80.06 728 ASP A N 1
ATOM 5736 C CA . ASP A 1 728 ? 2.291 -19.670 -13.027 1.00 80.06 728 ASP A CA 1
ATOM 5737 C C . ASP A 1 728 ? 3.330 -18.655 -13.546 1.00 80.06 728 ASP A C 1
ATOM 5739 O O . ASP A 1 728 ? 4.502 -18.996 -13.680 1.00 80.06 728 ASP A O 1
ATOM 5743 N N . GLY A 1 729 ? 2.894 -17.452 -13.939 1.00 79.06 729 GLY A N 1
ATOM 5744 C CA . GLY A 1 729 ? 3.728 -16.404 -14.530 1.00 79.06 729 GLY A CA 1
ATOM 5745 C C . GLY A 1 729 ? 4.168 -16.680 -15.975 1.00 79.06 729 GLY A C 1
ATOM 5746 O O . GLY A 1 729 ? 4.824 -15.843 -16.597 1.00 79.06 729 GLY A O 1
ATOM 5747 N N . SER A 1 730 ? 3.814 -17.832 -16.562 1.00 86.44 730 SER A N 1
ATOM 5748 C CA . SER A 1 730 ? 4.102 -18.098 -17.974 1.00 86.44 730 SER A CA 1
ATOM 5749 C C . SER A 1 730 ? 3.209 -17.259 -18.885 1.00 86.44 730 SER A C 1
ATOM 5751 O O . SER A 1 730 ? 2.029 -17.032 -18.611 1.00 86.44 730 SER A O 1
ATOM 5753 N N . PHE A 1 731 ? 3.749 -16.810 -20.018 1.00 90.31 731 PHE A N 1
ATOM 5754 C CA . PHE A 1 731 ? 3.018 -15.917 -20.911 1.00 90.31 731 PHE A CA 1
ATOM 5755 C C . PHE A 1 731 ? 3.289 -16.181 -22.391 1.00 90.31 731 PHE A C 1
ATOM 5757 O O . PHE A 1 731 ? 4.279 -16.799 -22.789 1.00 90.31 731 PHE A O 1
ATOM 5764 N N . SER A 1 732 ? 2.390 -15.694 -23.242 1.00 91.75 732 SER A N 1
ATOM 5765 C CA . SER A 1 732 ? 2.590 -15.624 -24.685 1.00 91.75 732 SER A CA 1
ATOM 5766 C C . SER A 1 732 ? 2.007 -14.343 -25.262 1.00 91.75 732 SER A C 1
ATOM 5768 O O . SER A 1 732 ? 0.832 -14.054 -25.036 1.00 91.75 732 SER A O 1
ATOM 5770 N N . VAL A 1 733 ? 2.791 -13.640 -26.073 1.00 89.81 733 VAL A N 1
ATOM 5771 C CA . VAL A 1 733 ? 2.360 -12.461 -26.830 1.00 89.81 733 VAL A CA 1
ATOM 5772 C C . VAL A 1 733 ? 2.216 -12.858 -28.291 1.00 89.81 733 VAL A C 1
ATOM 5774 O O . VAL A 1 733 ? 3.103 -13.485 -28.864 1.00 89.81 733 VAL A O 1
ATOM 5777 N N . ILE A 1 734 ? 1.086 -12.532 -28.907 1.00 89.75 734 ILE A N 1
ATOM 5778 C CA . ILE A 1 734 ? 0.818 -12.752 -30.328 1.00 89.75 734 ILE A CA 1
ATOM 5779 C C . ILE A 1 734 ? 0.578 -11.390 -30.961 1.00 89.75 734 ILE A C 1
ATOM 5781 O O . ILE A 1 734 ? -0.421 -10.742 -30.668 1.00 89.75 734 ILE A O 1
ATOM 5785 N N . TYR A 1 735 ? 1.461 -10.979 -31.860 1.00 84.69 735 TYR A N 1
ATOM 5786 C CA . TYR A 1 735 ? 1.353 -9.698 -32.550 1.00 84.69 735 TYR A CA 1
ATOM 5787 C C . TYR A 1 735 ? 0.359 -9.751 -33.727 1.00 84.69 735 TYR A C 1
ATOM 5789 O O . TYR A 1 735 ? 0.005 -10.841 -34.201 1.00 84.69 735 TYR A O 1
ATOM 5797 N N . PRO A 1 736 ? -0.068 -8.594 -34.274 1.00 77.88 736 PRO A N 1
ATOM 5798 C CA . PRO A 1 736 ? -1.043 -8.530 -35.368 1.00 77.88 736 PRO A CA 1
ATOM 5799 C C . PRO A 1 736 ? -0.590 -9.220 -36.662 1.00 77.88 736 PRO A C 1
ATOM 5801 O O . PRO A 1 736 ? -1.411 -9.673 -37.464 1.00 77.88 736 PRO A O 1
ATOM 5804 N N . ASP A 1 737 ? 0.722 -9.306 -36.882 1.00 73.12 737 ASP A N 1
ATOM 5805 C CA . ASP A 1 737 ? 1.332 -10.007 -38.015 1.00 73.12 737 ASP A CA 1
ATOM 5806 C C . ASP A 1 737 ? 1.416 -11.536 -37.809 1.00 73.12 737 ASP A C 1
ATOM 5808 O O . ASP A 1 737 ? 1.765 -12.278 -38.733 1.00 73.12 737 ASP A O 1
ATOM 5812 N N . GLY A 1 738 ? 1.019 -12.019 -36.626 1.00 76.56 738 GLY A N 1
ATOM 5813 C CA . GLY A 1 738 ? 1.001 -13.421 -36.226 1.00 76.56 738 GLY A CA 1
ATOM 5814 C C . GLY A 1 738 ? 2.316 -13.936 -35.643 1.00 76.56 738 GLY A C 1
ATOM 5815 O O . GLY A 1 738 ? 2.391 -15.134 -35.338 1.00 76.56 738 GLY A O 1
ATOM 5816 N N . THR A 1 739 ? 3.329 -13.076 -35.499 1.00 81.62 739 THR A N 1
ATOM 5817 C CA . THR A 1 739 ? 4.562 -13.384 -34.766 1.00 81.62 739 THR A CA 1
ATOM 5818 C C . THR A 1 739 ? 4.276 -13.578 -33.276 1.00 81.62 739 THR A C 1
ATOM 5820 O O . THR A 1 739 ? 3.205 -13.200 -32.789 1.00 81.62 739 THR A O 1
ATOM 5823 N N . ARG A 1 740 ? 5.157 -14.306 -32.577 1.00 85.62 740 ARG A N 1
ATOM 5824 C CA . ARG A 1 740 ? 4.888 -14.776 -31.216 1.00 85.62 740 ARG A CA 1
ATOM 5825 C C . ARG A 1 740 ? 6.111 -14.740 -30.321 1.00 85.62 740 ARG A C 1
ATOM 5827 O O . ARG A 1 740 ? 7.115 -15.354 -30.679 1.00 85.62 740 ARG A O 1
ATOM 5834 N N . ASP A 1 741 ? 5.911 -14.196 -29.132 1.00 89.56 741 ASP A N 1
ATOM 5835 C CA . ASP A 1 741 ? 6.841 -14.286 -28.015 1.00 89.56 741 ASP A CA 1
ATOM 5836 C C . ASP A 1 741 ? 6.232 -15.188 -26.938 1.00 89.56 741 ASP A C 1
ATOM 5838 O O . ASP A 1 741 ? 5.006 -15.297 -26.822 1.00 89.56 741 ASP A O 1
ATOM 5842 N N . SER A 1 742 ? 7.065 -15.878 -26.166 1.00 91.12 742 SER A N 1
ATOM 5843 C CA . SER A 1 742 ? 6.601 -16.734 -25.072 1.00 91.12 742 SER A CA 1
ATOM 5844 C C . SER A 1 742 ? 7.619 -16.847 -23.948 1.00 91.12 742 SER A C 1
ATOM 5846 O O . SER A 1 742 ? 8.784 -17.118 -24.234 1.00 91.12 742 SER A O 1
ATOM 5848 N N . GLY A 1 743 ? 7.161 -16.734 -22.702 1.00 90.94 743 GLY A N 1
ATOM 5849 C CA . GLY A 1 743 ? 7.913 -17.022 -21.481 1.00 90.94 743 GLY A CA 1
ATOM 5850 C C . GLY A 1 743 ? 7.385 -18.280 -20.794 1.00 90.94 743 GLY A C 1
ATOM 5851 O O . GLY A 1 743 ? 6.172 -18.445 -20.672 1.00 90.94 743 GLY A O 1
ATOM 5852 N N . VAL A 1 744 ? 8.271 -19.188 -20.381 1.00 88.62 744 VAL A N 1
ATOM 5853 C CA . VAL A 1 744 ? 7.910 -20.423 -19.663 1.00 88.62 744 VAL A CA 1
ATOM 5854 C C . VAL A 1 744 ? 8.919 -20.693 -18.551 1.00 88.62 744 VAL A C 1
ATOM 5856 O O . VAL A 1 744 ? 10.123 -20.656 -18.802 1.00 88.62 744 VAL A O 1
ATOM 5859 N N . TYR A 1 745 ? 8.431 -21.030 -17.358 1.00 84.38 745 TYR A N 1
ATOM 5860 C CA . TYR A 1 745 ? 9.270 -21.503 -16.260 1.00 84.38 745 TYR A CA 1
ATOM 5861 C C . TYR A 1 745 ? 9.733 -22.944 -16.484 1.00 84.38 745 TYR A C 1
ATOM 5863 O O . TYR A 1 745 ? 8.958 -23.842 -16.836 1.00 84.38 745 TYR A O 1
ATOM 5871 N N . ASN A 1 746 ? 11.024 -23.177 -16.286 1.00 82.31 746 ASN A N 1
ATOM 5872 C CA . ASN A 1 746 ? 11.615 -24.505 -16.318 1.00 82.31 746 ASN A CA 1
ATOM 5873 C C . ASN A 1 746 ? 11.489 -25.214 -14.958 1.00 82.31 746 ASN A C 1
ATOM 5875 O O . ASN A 1 746 ? 11.242 -24.575 -13.942 1.00 82.31 746 ASN A O 1
ATOM 5879 N N . PRO A 1 747 ? 11.727 -26.541 -14.900 1.00 77.06 747 PRO A N 1
ATOM 5880 C CA . PRO A 1 747 ? 11.711 -27.300 -13.643 1.00 77.06 747 PRO A CA 1
ATOM 5881 C C . PRO A 1 747 ? 12.713 -26.831 -12.582 1.00 77.06 747 PRO A C 1
ATOM 5883 O O . PRO A 1 747 ? 12.588 -27.238 -11.432 1.00 77.06 747 PRO A O 1
ATOM 5886 N N . ASP A 1 748 ? 13.715 -26.053 -12.992 1.00 78.44 748 ASP A N 1
ATOM 5887 C CA . ASP A 1 748 ? 14.757 -25.503 -12.129 1.00 78.44 748 ASP A CA 1
ATOM 5888 C C . ASP A 1 748 ? 14.386 -24.105 -11.581 1.00 78.44 748 ASP A C 1
ATOM 5890 O O . ASP A 1 748 ? 15.208 -23.505 -10.909 1.00 78.44 748 ASP A O 1
ATOM 5894 N N . GLY A 1 749 ? 13.184 -23.579 -11.869 1.00 77.75 749 GLY A N 1
ATOM 5895 C CA . GLY A 1 749 ? 12.732 -22.248 -11.424 1.00 77.75 749 GLY A CA 1
ATOM 5896 C C . GLY A 1 749 ? 13.085 -21.097 -12.376 1.00 77.75 749 GLY A C 1
ATOM 5897 O O . GLY A 1 749 ? 12.519 -20.018 -12.265 1.00 77.75 749 GLY A O 1
ATOM 5898 N N . ASP A 1 750 ? 13.948 -21.333 -13.368 1.00 87.12 750 ASP A N 1
ATOM 5899 C CA . ASP A 1 750 ? 14.341 -20.313 -14.350 1.00 87.12 750 ASP A CA 1
ATOM 5900 C C . ASP A 1 750 ? 13.202 -19.959 -15.330 1.00 87.12 750 ASP A C 1
ATOM 5902 O O . ASP A 1 750 ? 12.621 -20.852 -15.965 1.00 87.12 750 ASP A O 1
ATOM 5906 N N . LEU A 1 751 ? 12.963 -18.665 -15.564 1.00 88.19 751 LEU A N 1
ATOM 5907 C CA . LEU A 1 751 ? 12.070 -18.170 -16.615 1.00 88.19 751 LEU A CA 1
ATOM 5908 C C . LEU A 1 751 ? 12.814 -18.105 -17.953 1.00 88.19 751 LEU A C 1
ATOM 5910 O O . LEU A 1 751 ? 13.772 -17.350 -18.121 1.00 88.19 751 LEU A O 1
ATOM 5914 N N . VAL A 1 752 ? 12.339 -18.855 -18.949 1.00 90.19 752 VAL A N 1
ATOM 5915 C CA . VAL A 1 752 ? 12.881 -18.829 -20.315 1.00 90.19 752 VAL A CA 1
ATOM 5916 C C . VAL A 1 752 ? 11.928 -18.118 -21.256 1.00 90.19 752 VAL A C 1
ATOM 5918 O O . VAL A 1 752 ? 10.850 -18.620 -21.572 1.00 90.19 752 VAL A O 1
ATOM 5921 N N . MET A 1 753 ? 12.376 -16.981 -21.772 1.00 90.00 753 MET A N 1
ATOM 5922 C CA . MET A 1 753 ? 11.690 -16.197 -22.789 1.00 90.00 753 MET A CA 1
ATOM 5923 C C . MET A 1 753 ? 12.262 -16.501 -24.173 1.00 90.00 753 MET A C 1
ATOM 5925 O O . MET A 1 753 ? 13.471 -16.583 -24.375 1.00 90.00 753 MET A O 1
ATOM 5929 N N . THR A 1 754 ? 11.383 -16.682 -25.150 1.00 89.12 754 THR A N 1
ATOM 5930 C CA . THR A 1 754 ? 11.718 -16.822 -26.569 1.00 89.12 754 THR A CA 1
ATOM 5931 C C . THR A 1 754 ? 10.937 -15.779 -27.342 1.00 89.12 754 THR A C 1
ATOM 5933 O O . THR A 1 754 ? 9.712 -15.737 -27.233 1.00 89.12 754 THR A O 1
ATOM 5936 N N . TYR A 1 755 ? 11.633 -14.982 -28.140 1.00 86.75 755 TYR A N 1
ATOM 5937 C CA . TYR A 1 755 ? 11.036 -13.907 -28.920 1.00 86.75 755 TYR A CA 1
ATOM 5938 C C . TYR A 1 755 ? 10.899 -14.313 -30.390 1.00 86.75 755 TYR A C 1
ATOM 5940 O O . TYR A 1 755 ? 11.601 -15.194 -30.903 1.00 86.75 755 TYR A O 1
ATOM 5948 N N . ALA A 1 756 ? 9.984 -13.664 -31.097 1.00 79.44 756 ALA A N 1
ATOM 5949 C CA . ALA A 1 756 ? 9.668 -13.967 -32.483 1.00 79.44 756 ALA A CA 1
ATOM 5950 C C . ALA A 1 756 ? 10.810 -13.670 -33.457 1.00 79.44 756 ALA A C 1
ATOM 5952 O O . ALA A 1 756 ? 10.889 -14.289 -34.523 1.00 79.44 756 ALA A O 1
ATOM 5953 N N . ASP A 1 757 ? 11.676 -12.721 -33.106 1.00 75.06 757 ASP A N 1
ATOM 5954 C CA . ASP A 1 757 ? 12.858 -12.355 -33.884 1.00 75.06 757 ASP A CA 1
ATOM 5955 C C . ASP A 1 757 ? 13.973 -13.414 -33.807 1.00 75.06 757 ASP A C 1
ATOM 5957 O O . ASP A 1 757 ? 14.938 -13.343 -34.566 1.00 75.06 757 ASP A O 1
ATOM 5961 N N . GLY A 1 758 ? 13.805 -14.439 -32.963 1.00 75.75 758 GLY A N 1
ATOM 5962 C CA . GLY A 1 758 ? 14.758 -15.522 -32.752 1.00 75.75 758 GLY A CA 1
ATOM 5963 C C . GLY A 1 758 ? 15.698 -15.304 -31.569 1.00 75.75 758 GLY A C 1
ATOM 5964 O O . GLY A 1 758 ? 16.515 -16.188 -31.309 1.00 75.75 758 GLY A O 1
ATOM 5965 N N . SER A 1 759 ? 15.582 -14.181 -30.857 1.00 82.19 759 SER A N 1
ATOM 5966 C CA . SER A 1 759 ? 16.271 -13.969 -29.586 1.00 82.19 759 SER A CA 1
ATOM 5967 C C . SER A 1 759 ? 15.648 -14.791 -28.453 1.00 82.19 759 SER A C 1
ATOM 5969 O O . SER A 1 759 ? 14.530 -15.312 -28.551 1.00 82.19 759 SER A O 1
ATOM 5971 N N . SER A 1 760 ? 16.383 -14.932 -27.355 1.00 88.69 760 SER A N 1
ATOM 5972 C CA . SER A 1 760 ? 15.920 -15.612 -26.145 1.00 88.69 760 SER A CA 1
ATOM 5973 C C . SER A 1 760 ? 16.500 -14.970 -24.895 1.00 88.69 760 SER A C 1
ATOM 5975 O O . SER A 1 760 ? 17.651 -14.546 -24.919 1.00 88.69 760 SER A O 1
ATOM 5977 N N . SER A 1 761 ? 15.754 -14.976 -23.796 1.00 90.50 761 SER A N 1
ATOM 5978 C CA . SER A 1 761 ? 16.246 -14.581 -22.476 1.00 90.50 761 SER A CA 1
ATOM 5979 C C . SER A 1 761 ? 16.046 -15.705 -21.467 1.00 90.50 761 SER A C 1
ATOM 5981 O O . SER A 1 761 ? 15.108 -16.493 -21.588 1.00 90.50 761 SER A O 1
ATOM 5983 N N . ILE A 1 762 ? 16.932 -15.794 -20.484 1.00 90.56 762 ILE A N 1
ATOM 5984 C CA . ILE A 1 762 ? 16.830 -16.706 -19.348 1.00 90.56 762 ILE A CA 1
ATOM 5985 C C . ILE A 1 762 ? 17.048 -15.877 -18.090 1.00 90.56 762 ILE A C 1
ATOM 5987 O O . ILE A 1 762 ? 18.133 -15.324 -17.927 1.00 90.56 762 ILE A O 1
ATOM 5991 N N . VAL A 1 763 ? 16.045 -15.817 -17.224 1.00 89.12 763 VAL A N 1
ATOM 5992 C CA . VAL A 1 763 ? 16.120 -15.196 -15.896 1.00 89.12 763 VAL A CA 1
ATOM 5993 C C . VAL A 1 763 ? 16.189 -16.325 -14.873 1.00 89.12 763 VAL A C 1
ATOM 5995 O O . VAL A 1 763 ? 15.376 -17.248 -14.934 1.00 89.12 763 VAL A O 1
ATOM 5998 N N . ARG A 1 764 ? 17.191 -16.297 -13.994 1.00 87.44 764 ARG A N 1
ATOM 5999 C CA . ARG A 1 764 ? 17.408 -17.320 -12.961 1.00 87.44 764 ARG A CA 1
ATOM 6000 C C . ARG A 1 764 ? 16.866 -16.869 -11.609 1.00 87.44 764 ARG A C 1
ATOM 6002 O O . ARG A 1 764 ? 16.665 -15.680 -11.393 1.00 87.44 764 ARG A O 1
ATOM 6009 N N . GLU A 1 765 ? 16.697 -17.824 -10.697 1.00 79.25 765 GLU A N 1
ATOM 6010 C CA . GLU A 1 765 ? 16.236 -17.583 -9.316 1.00 79.25 765 GLU A CA 1
ATOM 6011 C C . GLU A 1 765 ? 17.145 -16.613 -8.537 1.00 79.25 765 GLU A C 1
ATOM 6013 O O . GLU A 1 765 ? 16.671 -15.839 -7.719 1.00 79.25 765 GLU A O 1
ATOM 6018 N N . ASP A 1 766 ? 18.449 -16.584 -8.835 1.00 78.56 766 ASP A N 1
ATOM 6019 C CA . ASP A 1 766 ? 19.410 -15.652 -8.223 1.00 78.56 766 ASP A CA 1
ATOM 6020 C C . ASP A 1 766 ? 19.359 -14.222 -8.806 1.00 78.56 766 ASP A C 1
ATOM 6022 O O . ASP A 1 766 ? 20.251 -13.412 -8.548 1.00 78.56 766 ASP A O 1
ATOM 6026 N N . GLY A 1 767 ? 18.364 -13.927 -9.649 1.00 76.31 767 GLY A N 1
ATOM 6027 C CA . GLY A 1 767 ? 18.220 -12.658 -10.361 1.00 76.31 767 GLY A CA 1
ATOM 6028 C C . GLY A 1 767 ? 19.199 -12.474 -11.525 1.00 76.31 767 GLY A C 1
ATOM 6029 O O . GLY A 1 767 ? 19.126 -11.470 -12.231 1.00 76.31 767 GLY A O 1
ATOM 6030 N N . SER A 1 768 ? 20.120 -13.414 -11.777 1.00 85.25 768 SER A N 1
ATOM 6031 C CA . SER A 1 768 ? 21.016 -13.329 -12.932 1.00 85.25 768 SER A CA 1
ATOM 6032 C C . SER A 1 768 ? 20.265 -13.574 -14.238 1.00 85.25 768 SER A C 1
ATOM 6034 O O . SER A 1 768 ? 19.416 -14.461 -14.353 1.00 85.25 768 SER A O 1
ATOM 6036 N N . GLU A 1 769 ? 20.640 -12.830 -15.276 1.00 90.56 769 GLU A N 1
ATOM 6037 C CA . GLU A 1 769 ? 19.972 -12.903 -16.573 1.00 90.56 769 GLU A CA 1
ATOM 6038 C C . GLU A 1 769 ? 20.940 -13.302 -17.681 1.00 90.56 769 GLU A C 1
ATOM 6040 O O . GLU A 1 769 ? 22.154 -13.082 -17.634 1.00 90.56 769 GLU A O 1
ATOM 6045 N N . THR A 1 770 ? 20.418 -13.940 -18.717 1.00 90.19 770 THR A N 1
ATOM 6046 C CA . THR A 1 770 ? 21.162 -14.246 -19.933 1.00 90.19 770 THR A CA 1
ATOM 6047 C C . THR A 1 770 ? 20.277 -13.992 -21.136 1.00 90.19 770 THR A C 1
ATOM 6049 O O . THR A 1 770 ? 19.427 -14.811 -21.472 1.00 90.19 770 THR A O 1
ATOM 6052 N N . PHE A 1 771 ? 20.516 -12.878 -21.815 1.00 89.31 771 PHE A N 1
ATOM 6053 C CA . PHE A 1 771 ? 19.885 -12.542 -23.082 1.00 89.31 771 PHE A CA 1
ATOM 6054 C C . PHE A 1 771 ? 20.763 -13.006 -24.245 1.00 89.31 771 PHE A C 1
ATOM 6056 O O . PHE A 1 771 ? 21.984 -12.901 -24.198 1.00 89.31 771 PHE A O 1
ATOM 6063 N N . THR A 1 772 ? 20.167 -13.538 -25.303 1.00 86.00 772 THR A N 1
ATOM 6064 C CA . THR A 1 772 ? 20.838 -13.887 -26.558 1.00 86.00 772 THR A CA 1
ATOM 6065 C C . THR A 1 772 ? 20.050 -13.280 -27.699 1.00 86.00 772 THR A C 1
ATOM 6067 O O . THR A 1 772 ? 18.892 -13.640 -27.895 1.00 86.00 772 THR A O 1
ATOM 6070 N N . ASP A 1 773 ? 20.667 -12.375 -28.450 1.00 79.12 773 ASP A N 1
ATOM 6071 C CA . ASP A 1 773 ? 20.031 -11.713 -29.585 1.00 79.12 773 ASP A CA 1
ATOM 6072 C C . ASP A 1 773 ? 19.869 -12.665 -30.801 1.00 79.12 773 ASP A C 1
ATOM 6074 O O . ASP A 1 773 ? 20.406 -13.781 -30.807 1.00 79.12 773 ASP A O 1
ATOM 6078 N N . PRO A 1 774 ? 19.165 -12.255 -31.875 1.00 72.00 774 PRO A N 1
ATOM 6079 C CA . PRO A 1 774 ? 18.972 -13.095 -33.064 1.00 72.00 774 PRO A CA 1
ATOM 6080 C C . PRO A 1 774 ? 20.261 -13.428 -33.831 1.00 72.00 774 PRO A C 1
ATOM 6082 O O . PRO A 1 774 ? 20.282 -14.351 -34.651 1.00 72.00 774 PRO A O 1
ATOM 6085 N N . TYR A 1 775 ? 21.328 -12.661 -33.604 1.00 74.25 775 TYR A N 1
ATOM 6086 C CA . TYR A 1 775 ? 22.637 -12.813 -34.237 1.00 74.25 775 TYR A CA 1
ATOM 6087 C C . TYR A 1 775 ? 23.586 -13.689 -33.401 1.00 74.25 775 TYR A C 1
ATOM 6089 O O . TYR A 1 775 ? 24.674 -14.034 -33.868 1.00 74.25 775 TYR A O 1
ATOM 6097 N N . GLY A 1 776 ? 23.158 -14.112 -32.207 1.00 72.56 776 GLY A N 1
ATOM 6098 C CA . GLY A 1 776 ? 23.897 -14.972 -31.290 1.00 72.56 776 GLY A CA 1
ATOM 6099 C C . GLY A 1 776 ? 24.797 -14.226 -30.305 1.00 72.56 776 GLY A C 1
ATOM 6100 O O . GLY A 1 776 ? 25.588 -14.879 -29.621 1.00 72.56 776 GLY A O 1
ATOM 6101 N N . ILE A 1 777 ? 24.700 -12.896 -30.214 1.00 76.00 777 ILE A N 1
ATOM 6102 C CA . ILE A 1 777 ? 25.386 -12.122 -29.176 1.00 76.00 777 ILE A CA 1
ATOM 6103 C C . ILE A 1 777 ? 24.679 -12.381 -27.852 1.00 76.00 777 ILE A C 1
ATOM 6105 O O . ILE A 1 777 ? 23.472 -12.190 -27.724 1.00 76.00 777 ILE A O 1
ATOM 6109 N N . THR A 1 778 ? 25.438 -12.862 -26.871 1.00 80.19 778 THR A N 1
ATOM 6110 C CA . THR A 1 778 ? 24.936 -13.159 -25.528 1.00 80.19 778 THR A CA 1
ATOM 6111 C C . THR A 1 778 ? 25.326 -12.051 -24.558 1.00 80.19 778 THR A C 1
ATOM 6113 O O . THR A 1 778 ? 26.514 -11.744 -24.455 1.00 80.19 778 THR A O 1
ATOM 6116 N N . THR A 1 779 ? 24.353 -11.521 -23.824 1.00 85.81 779 THR A N 1
ATOM 6117 C CA . THR A 1 779 ? 24.527 -10.590 -22.706 1.00 85.81 779 THR A CA 1
ATOM 6118 C C . THR A 1 779 ? 24.174 -11.295 -21.409 1.00 85.81 779 THR A C 1
ATOM 6120 O O . THR A 1 779 ? 23.109 -11.895 -21.296 1.00 85.81 779 THR A O 1
ATOM 6123 N N . ILE A 1 780 ? 25.076 -11.247 -20.436 1.00 89.31 780 ILE A N 1
ATOM 6124 C CA . ILE A 1 780 ? 24.903 -11.855 -19.119 1.00 89.31 780 ILE A CA 1
ATOM 6125 C C . ILE A 1 780 ? 24.838 -10.736 -18.088 1.00 89.31 780 ILE A C 1
ATOM 6127 O O . ILE A 1 780 ? 25.727 -9.885 -18.066 1.00 89.31 780 ILE A O 1
ATOM 6131 N N . VAL A 1 781 ? 23.816 -10.765 -17.238 1.00 92.19 781 VAL A N 1
ATOM 6132 C CA . VAL A 1 781 ? 23.666 -9.878 -16.081 1.00 92.19 781 VAL A CA 1
ATOM 6133 C C . VAL A 1 781 ? 23.956 -10.686 -14.824 1.00 92.19 781 VAL A C 1
ATOM 6135 O O . VAL A 1 781 ? 23.419 -11.777 -14.651 1.00 92.19 781 VAL A O 1
ATOM 6138 N N . THR A 1 782 ? 24.818 -10.167 -13.959 1.00 89.88 782 THR A N 1
ATOM 6139 C CA . THR A 1 782 ? 25.177 -10.781 -12.676 1.00 89.88 782 THR A CA 1
ATOM 6140 C C . THR A 1 782 ? 25.187 -9.742 -11.568 1.00 89.88 782 THR A C 1
ATOM 6142 O O . THR A 1 782 ? 25.565 -8.592 -11.807 1.00 89.88 782 THR A O 1
ATOM 6145 N N . TYR A 1 783 ? 24.875 -10.191 -10.361 1.00 87.69 783 TYR A N 1
ATOM 6146 C CA . TYR A 1 783 ? 24.988 -9.436 -9.119 1.00 87.69 783 TYR A CA 1
ATOM 6147 C C . TYR A 1 783 ? 26.063 -10.097 -8.252 1.00 87.69 783 TYR A C 1
ATOM 6149 O O . TYR A 1 783 ? 26.218 -11.320 -8.295 1.00 87.69 783 TYR A O 1
ATOM 6157 N N . ASP A 1 784 ? 26.851 -9.313 -7.523 1.00 84.88 784 ASP A N 1
ATOM 6158 C CA . ASP A 1 784 ? 27.777 -9.850 -6.520 1.00 84.88 784 ASP A CA 1
ATOM 6159 C C . ASP A 1 784 ? 27.231 -9.724 -5.093 1.00 84.88 784 ASP A C 1
ATOM 6161 O O . ASP A 1 784 ? 26.139 -9.204 -4.885 1.00 84.88 784 ASP A O 1
ATOM 6165 N N . GLU A 1 785 ? 27.988 -10.231 -4.110 1.00 80.31 785 GLU A N 1
ATOM 6166 C CA . GLU A 1 785 ? 27.606 -10.251 -2.684 1.00 80.31 785 GLU A CA 1
ATOM 6167 C C . GLU A 1 785 ? 27.329 -8.851 -2.111 1.00 80.31 785 GLU A C 1
ATOM 6169 O O . GLU A 1 785 ? 26.644 -8.725 -1.103 1.00 80.31 785 GLU A O 1
ATOM 6174 N N . GLU A 1 786 ? 27.846 -7.804 -2.755 1.00 83.00 786 GLU A N 1
ATOM 6175 C CA . GLU A 1 786 ? 27.678 -6.410 -2.350 1.00 83.00 786 GLU A CA 1
ATOM 6176 C C . GLU A 1 786 ? 26.521 -5.736 -3.108 1.00 83.00 786 GLU A C 1
ATOM 6178 O O . GLU A 1 786 ? 26.309 -4.548 -2.924 1.00 83.00 786 GLU A O 1
ATOM 6183 N N . GLY A 1 787 ? 25.797 -6.443 -3.987 1.00 80.38 787 GLY A N 1
ATOM 6184 C CA . GLY A 1 787 ? 24.679 -5.899 -4.771 1.00 80.38 787 GLY A CA 1
ATOM 6185 C C . GLY A 1 787 ? 25.089 -5.141 -6.041 1.00 80.38 787 GLY A C 1
ATOM 6186 O O . GLY A 1 787 ? 24.246 -4.562 -6.729 1.00 80.38 787 GLY A O 1
ATOM 6187 N N . ARG A 1 788 ? 26.374 -5.143 -6.418 1.00 88.44 788 ARG A N 1
ATOM 6188 C CA . ARG A 1 788 ? 26.845 -4.475 -7.643 1.00 88.44 788 ARG A CA 1
ATOM 6189 C C . ARG A 1 788 ? 26.345 -5.236 -8.866 1.00 88.44 788 ARG A C 1
ATOM 6191 O O . ARG A 1 788 ? 26.657 -6.409 -9.075 1.00 88.44 788 ARG A O 1
ATOM 6198 N N . ARG A 1 789 ? 25.646 -4.528 -9.747 1.00 91.56 789 ARG A N 1
ATOM 6199 C CA . ARG A 1 789 ? 25.122 -5.084 -10.998 1.00 91.56 789 ARG A CA 1
ATOM 6200 C C . ARG A 1 789 ? 26.153 -4.970 -12.114 1.00 91.56 789 ARG A C 1
ATOM 6202 O O . ARG A 1 789 ? 26.622 -3.876 -12.426 1.00 91.56 789 ARG A O 1
ATOM 6209 N N . THR A 1 790 ? 26.472 -6.085 -12.762 1.00 90.69 790 THR A N 1
ATOM 6210 C CA . THR A 1 790 ? 27.387 -6.137 -13.910 1.00 90.69 790 THR A CA 1
ATOM 6211 C C . THR A 1 790 ? 26.716 -6.802 -15.101 1.00 90.69 790 THR A C 1
ATOM 6213 O O . THR A 1 790 ? 26.217 -7.916 -15.000 1.00 90.69 790 THR A O 1
ATOM 6216 N N . GLU A 1 791 ? 26.756 -6.137 -16.248 1.00 91.88 791 GLU A N 1
ATOM 6217 C CA . GLU A 1 791 ? 26.312 -6.662 -17.532 1.00 91.88 791 GLU A CA 1
ATOM 6218 C C . GLU A 1 791 ? 27.507 -6.842 -18.464 1.00 91.88 791 GLU A C 1
ATOM 6220 O O . GLU A 1 791 ? 28.316 -5.926 -18.635 1.00 91.88 791 GLU A O 1
ATOM 6225 N N . ILE A 1 792 ? 27.619 -8.007 -19.097 1.00 87.56 792 ILE A N 1
ATOM 6226 C CA . ILE A 1 792 ? 28.694 -8.318 -20.042 1.00 87.56 792 ILE A CA 1
ATOM 6227 C C . ILE A 1 792 ? 28.087 -8.935 -21.290 1.00 87.56 792 ILE A C 1
ATOM 6229 O O . ILE A 1 792 ? 27.503 -10.016 -21.241 1.00 87.56 792 ILE A O 1
ATOM 6233 N N . SER A 1 793 ? 28.291 -8.275 -22.422 1.00 84.88 793 SER A N 1
ATOM 6234 C CA . SER A 1 793 ? 27.944 -8.783 -23.740 1.00 84.88 793 SER A CA 1
ATOM 6235 C C . SER A 1 793 ? 29.158 -9.400 -24.435 1.00 84.88 793 SER A C 1
ATOM 6237 O O . SER A 1 793 ? 30.295 -8.934 -24.327 1.00 84.88 793 SER A O 1
ATOM 6239 N N . SER A 1 794 ? 28.918 -10.468 -25.193 1.00 79.56 794 SER A N 1
ATOM 6240 C CA . SER A 1 794 ? 29.943 -11.192 -25.954 1.00 79.56 794 SER A CA 1
ATOM 6241 C C . SER A 1 794 ? 30.597 -10.378 -27.084 1.00 79.56 794 SER A C 1
ATOM 6243 O O . SER A 1 794 ? 31.659 -10.770 -27.571 1.00 79.56 794 SER A O 1
ATOM 6245 N N . ASP A 1 795 ? 30.009 -9.243 -27.480 1.00 75.19 795 ASP A N 1
ATOM 6246 C CA . ASP A 1 795 ? 30.582 -8.288 -28.441 1.00 75.19 795 ASP A CA 1
ATOM 6247 C C . ASP A 1 795 ? 31.586 -7.305 -27.806 1.00 75.19 795 ASP A C 1
ATOM 6249 O O . ASP A 1 795 ? 32.238 -6.540 -28.518 1.00 75.19 795 ASP A O 1
ATOM 6253 N N . GLY A 1 796 ? 31.758 -7.359 -26.482 1.00 72.56 796 GLY A N 1
ATOM 6254 C CA . GLY A 1 796 ? 32.663 -6.499 -25.725 1.00 72.56 796 GLY A CA 1
ATOM 6255 C C . GLY A 1 796 ? 31.995 -5.281 -25.091 1.00 72.56 796 GLY A C 1
ATOM 6256 O O . GLY A 1 796 ? 32.700 -4.500 -24.453 1.00 72.56 796 GLY A O 1
ATOM 6257 N N . TRP A 1 797 ? 30.675 -5.111 -25.230 1.00 85.81 797 TRP A N 1
ATOM 6258 C CA . TRP A 1 797 ? 29.935 -4.136 -24.431 1.00 85.81 797 TRP A CA 1
ATOM 6259 C C . TRP A 1 797 ? 29.843 -4.603 -22.973 1.00 85.81 797 TRP A C 1
ATOM 6261 O O . TRP A 1 797 ? 29.552 -5.769 -22.703 1.00 85.81 797 TRP A O 1
ATOM 6271 N N . THR A 1 798 ? 30.081 -3.706 -22.021 1.00 87.25 798 THR A N 1
ATOM 6272 C CA . THR A 1 798 ? 29.925 -3.992 -20.590 1.00 87.25 798 THR A CA 1
ATOM 6273 C C . THR A 1 798 ? 29.311 -2.808 -19.865 1.00 87.25 798 THR A C 1
ATOM 6275 O O . THR A 1 798 ? 29.716 -1.673 -20.119 1.00 87.25 798 THR A O 1
ATOM 6278 N N . SER A 1 799 ? 28.444 -3.058 -18.892 1.00 91.94 799 SER A N 1
ATOM 6279 C CA . SER A 1 799 ? 27.938 -2.049 -17.961 1.00 91.94 799 SER A CA 1
ATOM 6280 C C . SER A 1 799 ? 28.176 -2.503 -16.525 1.00 91.94 799 SER A C 1
ATOM 6282 O O . SER A 1 799 ? 28.036 -3.680 -16.212 1.00 91.94 799 SER A O 1
ATOM 6284 N N . THR A 1 800 ? 28.558 -1.591 -15.642 1.00 90.94 800 THR A N 1
ATOM 6285 C CA . THR A 1 800 ? 28.695 -1.866 -14.210 1.00 90.94 800 THR A CA 1
ATOM 6286 C C . THR A 1 800 ? 28.038 -0.745 -13.430 1.00 90.94 800 THR A C 1
ATOM 6288 O O . THR A 1 800 ? 28.420 0.413 -13.591 1.00 90.94 800 THR A O 1
ATOM 6291 N N . THR A 1 801 ? 27.091 -1.093 -12.571 1.00 92.94 801 THR A N 1
ATOM 6292 C CA . THR A 1 801 ? 26.416 -0.180 -11.649 1.00 92.94 801 THR A CA 1
ATOM 6293 C C . THR A 1 801 ? 26.896 -0.477 -10.235 1.00 92.94 801 THR A C 1
ATOM 6295 O O . THR A 1 801 ? 26.972 -1.644 -9.848 1.00 92.94 801 THR A O 1
ATOM 6298 N N . SER A 1 802 ? 27.268 0.555 -9.477 1.00 90.50 802 SER A N 1
ATOM 6299 C CA . SER A 1 802 ? 27.653 0.397 -8.071 1.00 90.50 802 SER A CA 1
ATOM 6300 C C . SER A 1 802 ? 26.482 -0.110 -7.213 1.00 90.50 802 SER A C 1
ATOM 6302 O O . SER A 1 802 ? 25.336 0.113 -7.598 1.00 90.50 802 SER A O 1
ATOM 6304 N N . PRO A 1 803 ? 26.756 -0.770 -6.069 1.00 85.75 803 PRO A N 1
ATOM 6305 C CA . PRO A 1 803 ? 25.730 -1.242 -5.130 1.00 85.75 803 PRO A CA 1
ATOM 6306 C C . PRO A 1 803 ? 24.656 -0.210 -4.779 1.00 85.75 803 PRO A C 1
ATOM 6308 O O . PRO A 1 803 ? 23.470 -0.463 -4.907 1.00 85.75 803 PRO A O 1
ATOM 6311 N N . ASP A 1 804 ? 25.102 0.998 -4.445 1.00 85.38 804 ASP A N 1
ATOM 6312 C CA . ASP A 1 804 ? 24.283 2.146 -4.047 1.00 85.38 804 ASP A CA 1
ATOM 6313 C C . ASP A 1 804 ? 23.590 2.858 -5.229 1.00 85.38 804 ASP A C 1
ATOM 6315 O O . ASP A 1 804 ? 23.012 3.933 -5.070 1.00 85.38 804 ASP A O 1
ATOM 6319 N N . GLY A 1 805 ? 23.751 2.349 -6.457 1.00 84.62 805 GLY A N 1
ATOM 6320 C CA . GLY A 1 805 ? 23.267 2.981 -7.684 1.00 84.62 805 GLY A CA 1
ATOM 6321 C C . GLY A 1 805 ? 23.900 4.342 -8.011 1.00 84.62 805 GLY A C 1
ATOM 6322 O O . GLY A 1 805 ? 23.538 4.952 -9.017 1.00 84.62 805 GLY A O 1
ATOM 6323 N N . SER A 1 806 ? 24.858 4.839 -7.220 1.00 89.50 806 SER A N 1
ATOM 6324 C CA . SER A 1 806 ? 25.398 6.201 -7.347 1.00 89.50 806 SER A CA 1
ATOM 6325 C C . SER A 1 806 ? 26.331 6.382 -8.543 1.00 89.50 806 SER A C 1
ATOM 6327 O O . SER A 1 806 ? 26.629 7.510 -8.951 1.00 89.50 806 SER A O 1
ATOM 6329 N N . SER A 1 807 ? 26.802 5.290 -9.144 1.00 90.12 807 SER A N 1
ATOM 6330 C CA . SER A 1 807 ? 27.668 5.339 -10.312 1.00 90.12 807 SER A CA 1
ATOM 6331 C C . SER A 1 807 ? 27.397 4.212 -11.298 1.00 90.12 807 SER A C 1
ATOM 6333 O O . SER A 1 807 ? 27.165 3.065 -10.927 1.00 90.12 807 SER A O 1
ATOM 6335 N N . ILE A 1 808 ? 27.462 4.548 -12.585 1.00 91.94 808 ILE A N 1
ATOM 6336 C CA . ILE A 1 808 ? 27.309 3.593 -13.683 1.00 91.94 808 ILE A CA 1
ATOM 6337 C C . ILE A 1 808 ? 28.477 3.785 -14.637 1.00 91.94 808 ILE A C 1
ATOM 6339 O O . ILE A 1 808 ? 28.769 4.905 -15.056 1.00 91.94 808 ILE A O 1
ATOM 6343 N N . ARG A 1 809 ? 29.142 2.701 -15.015 1.00 90.94 809 ARG A N 1
ATOM 6344 C CA . ARG A 1 809 ? 30.211 2.704 -16.007 1.00 90.94 809 ARG A CA 1
ATOM 6345 C C . ARG A 1 809 ? 29.837 1.811 -17.172 1.00 90.94 809 ARG A C 1
ATOM 6347 O O . ARG A 1 809 ? 29.738 0.602 -17.009 1.00 90.94 809 ARG A O 1
ATOM 6354 N N . VAL A 1 810 ? 29.733 2.398 -18.357 1.00 89.12 810 VAL A N 1
ATOM 6355 C CA . VAL A 1 810 ? 29.475 1.676 -19.605 1.00 89.12 810 VAL A CA 1
ATOM 6356 C C . VAL A 1 810 ? 30.741 1.693 -20.451 1.00 89.12 810 VAL A C 1
ATOM 6358 O O . VAL A 1 810 ? 31.358 2.738 -20.640 1.00 89.12 810 VAL A O 1
ATOM 6361 N N . THR A 1 811 ? 31.151 0.535 -20.954 1.00 85.94 811 THR A N 1
ATOM 6362 C CA . THR A 1 811 ? 32.225 0.391 -21.940 1.00 85.94 811 THR A CA 1
ATOM 6363 C C . THR A 1 811 ? 31.627 -0.208 -23.198 1.00 85.94 811 THR A C 1
ATOM 6365 O O . THR A 1 811 ? 31.047 -1.286 -23.160 1.00 85.94 811 THR A O 1
ATOM 6368 N N . TYR A 1 812 ? 31.760 0.498 -24.309 1.00 78.19 812 TYR A N 1
ATOM 6369 C CA . TYR A 1 812 ? 31.245 0.076 -25.602 1.00 78.19 812 TYR A CA 1
ATOM 6370 C C . TYR A 1 812 ? 32.250 -0.843 -26.322 1.00 78.19 812 TYR A C 1
ATOM 6372 O O . TYR A 1 812 ? 33.448 -0.793 -26.022 1.00 78.19 812 TYR A O 1
ATOM 6380 N N . PRO A 1 813 ? 31.810 -1.640 -27.318 1.00 77.50 813 PRO A N 1
ATOM 6381 C CA . PRO A 1 813 ? 32.679 -2.558 -28.066 1.00 77.50 813 PRO A CA 1
ATOM 6382 C C . PRO A 1 813 ? 33.889 -1.897 -28.747 1.00 77.50 813 PRO A C 1
ATOM 6384 O O . PRO A 1 813 ? 34.914 -2.537 -28.981 1.00 77.50 813 PRO A O 1
ATOM 6387 N N . ASP A 1 814 ? 33.792 -0.607 -29.076 1.00 72.06 814 ASP A N 1
ATOM 6388 C CA . ASP A 1 814 ? 34.873 0.183 -29.677 1.00 72.06 814 ASP A CA 1
ATOM 6389 C C . ASP A 1 814 ? 35.887 0.728 -28.649 1.00 72.06 814 ASP A C 1
ATOM 6391 O O . ASP A 1 814 ? 36.874 1.371 -29.024 1.00 72.06 814 ASP A O 1
ATOM 6395 N N . GLY A 1 815 ? 35.674 0.440 -27.362 1.00 73.38 815 GLY A N 1
ATOM 6396 C CA . GLY A 1 815 ? 36.491 0.890 -26.239 1.00 73.38 815 GLY A CA 1
ATOM 6397 C C . GLY A 1 815 ? 36.138 2.285 -25.726 1.00 73.38 815 GLY A C 1
ATOM 6398 O O . GLY A 1 815 ? 36.841 2.793 -24.847 1.00 73.38 815 GLY A O 1
ATOM 6399 N N . TYR A 1 816 ? 35.084 2.919 -26.249 1.00 77.31 816 TYR A N 1
ATOM 6400 C CA . TYR A 1 816 ? 34.540 4.140 -25.669 1.00 77.31 816 TYR A CA 1
ATOM 6401 C C . TYR A 1 816 ? 33.984 3.852 -24.272 1.00 77.31 816 TYR A C 1
ATOM 6403 O O . TYR A 1 816 ? 33.340 2.830 -24.055 1.00 77.31 816 TYR A O 1
ATOM 6411 N N . VAL A 1 817 ? 34.245 4.740 -23.312 1.00 84.19 817 VAL A N 1
ATOM 6412 C CA . VAL A 1 817 ? 33.768 4.587 -21.930 1.00 84.19 817 VAL A CA 1
ATOM 6413 C C . VAL A 1 817 ? 32.916 5.782 -21.538 1.00 84.19 817 VAL A C 1
ATOM 6415 O O . VAL A 1 817 ? 33.348 6.922 -21.712 1.00 84.19 817 VAL A O 1
ATOM 6418 N N . GLU A 1 818 ? 31.762 5.520 -20.940 1.00 88.69 818 GLU A N 1
ATOM 6419 C CA . GLU A 1 818 ? 30.919 6.502 -20.265 1.00 88.69 818 GLU A CA 1
ATOM 6420 C C . GLU A 1 818 ? 30.888 6.218 -18.768 1.00 88.69 818 GLU A C 1
ATOM 6422 O O . GLU A 1 818 ? 30.829 5.068 -18.338 1.00 88.69 818 GLU A O 1
ATOM 6427 N N . ASN A 1 819 ? 30.947 7.278 -17.966 1.00 90.19 819 ASN A N 1
ATOM 6428 C CA . ASN A 1 819 ? 30.802 7.193 -16.517 1.00 90.19 819 ASN A CA 1
ATOM 6429 C C . ASN A 1 819 ? 29.698 8.149 -16.076 1.00 90.19 819 ASN A C 1
ATOM 6431 O O . ASN A 1 819 ? 29.829 9.359 -16.267 1.00 90.19 819 ASN A O 1
ATOM 6435 N N . THR A 1 820 ? 28.644 7.614 -15.481 1.00 93.19 820 THR A N 1
ATOM 6436 C CA . THR A 1 820 ? 27.545 8.355 -14.867 1.00 93.19 820 THR A CA 1
ATOM 6437 C C . THR A 1 820 ? 27.743 8.399 -13.361 1.00 93.19 820 THR A C 1
ATOM 6439 O O . THR A 1 820 ? 28.078 7.386 -12.758 1.00 93.19 820 THR A O 1
ATOM 6442 N N . VAL A 1 821 ? 27.542 9.571 -12.763 1.00 91.88 821 VAL A N 1
ATOM 6443 C CA . VAL A 1 821 ? 27.490 9.773 -11.312 1.00 91.88 821 VAL A CA 1
ATOM 6444 C C . VAL A 1 821 ? 26.140 10.385 -10.970 1.00 91.88 821 VAL A C 1
ATOM 6446 O O . VAL A 1 821 ? 25.802 11.441 -11.509 1.00 91.88 821 VAL A O 1
ATOM 6449 N N . ILE A 1 822 ? 25.396 9.728 -10.091 1.00 92.75 822 ILE A N 1
ATOM 6450 C CA . ILE A 1 822 ? 24.075 10.120 -9.604 1.00 92.75 822 ILE A CA 1
ATOM 6451 C C . ILE A 1 822 ? 24.247 10.707 -8.198 1.00 92.75 822 ILE A C 1
ATOM 6453 O O . ILE A 1 822 ? 24.997 10.194 -7.373 1.00 92.75 822 ILE A O 1
ATOM 6457 N N . SER A 1 823 ? 23.622 11.856 -7.958 1.00 89.75 823 SER A N 1
ATOM 6458 C CA . SER A 1 823 ? 23.628 12.566 -6.675 1.00 89.75 823 SER A CA 1
ATOM 6459 C C . SER A 1 823 ? 22.369 12.223 -5.878 1.00 89.75 823 SER A C 1
ATOM 6461 O O . SER A 1 823 ? 21.352 11.857 -6.458 1.00 89.75 823 SER A O 1
ATOM 6463 N N . SER A 1 824 ? 22.403 12.407 -4.556 1.00 84.62 824 SER A N 1
ATOM 6464 C CA . SER A 1 824 ? 21.270 12.102 -3.665 1.00 84.62 824 SER A CA 1
ATOM 6465 C C . SER A 1 824 ? 20.012 12.943 -3.925 1.00 84.62 824 SER A C 1
ATOM 6467 O O . SER A 1 824 ? 18.942 12.610 -3.439 1.00 84.62 824 SER A O 1
ATOM 6469 N N . ASP A 1 825 ? 20.130 14.050 -4.664 1.00 82.62 825 ASP A N 1
ATOM 6470 C CA . ASP A 1 825 ? 19.007 14.894 -5.088 1.00 82.62 825 ASP A CA 1
ATOM 6471 C C . ASP A 1 825 ? 18.364 14.431 -6.413 1.00 82.62 825 ASP A C 1
ATOM 6473 O O . ASP A 1 825 ? 17.493 15.119 -6.940 1.00 82.62 825 ASP A O 1
ATOM 6477 N N . GLY A 1 826 ? 18.810 13.302 -6.980 1.00 81.81 826 GLY A N 1
ATOM 6478 C CA . GLY A 1 826 ? 18.352 12.770 -8.268 1.00 81.81 826 GLY A CA 1
ATOM 6479 C C . GLY A 1 826 ? 19.022 13.401 -9.497 1.00 81.81 826 GLY A C 1
ATOM 6480 O O . GLY A 1 826 ? 18.770 12.981 -10.628 1.00 81.81 826 GLY A O 1
ATOM 6481 N N . SER A 1 827 ? 19.898 14.395 -9.322 1.00 87.62 827 SER A N 1
ATOM 6482 C CA . SER A 1 827 ? 20.704 14.949 -10.416 1.00 87.62 827 SER A CA 1
ATOM 6483 C C . SER A 1 827 ? 21.787 13.958 -10.840 1.00 87.62 827 SER A C 1
ATOM 6485 O O . SER A 1 827 ? 22.379 13.282 -10.001 1.00 87.62 827 SER A O 1
ATOM 6487 N N . TYR A 1 828 ? 22.142 13.918 -12.127 1.00 90.75 828 TYR A N 1
ATOM 6488 C CA . TYR A 1 828 ? 23.222 13.044 -12.596 1.00 90.75 828 TYR A CA 1
ATOM 6489 C C . TYR A 1 828 ? 24.131 13.702 -13.629 1.00 90.75 828 TYR A C 1
ATOM 6491 O O . TYR A 1 828 ? 23.758 14.645 -14.333 1.00 90.75 828 TYR A O 1
ATOM 6499 N N . VAL A 1 829 ? 25.363 13.205 -13.712 1.00 92.31 829 VAL A N 1
ATOM 6500 C CA . VAL A 1 829 ? 26.351 13.616 -14.712 1.00 92.31 829 VAL A CA 1
ATOM 6501 C C . VAL A 1 829 ? 26.946 12.390 -15.381 1.00 92.31 829 VAL A C 1
ATOM 6503 O O . VAL A 1 829 ? 27.665 11.637 -14.734 1.00 92.31 829 VAL A O 1
ATOM 6506 N N . THR A 1 830 ? 26.731 12.245 -16.683 1.00 89.69 830 THR A N 1
ATOM 6507 C CA . THR A 1 830 ? 27.423 11.275 -17.539 1.00 89.69 830 THR A CA 1
ATOM 6508 C C . THR A 1 830 ? 28.599 11.954 -18.226 1.00 89.69 830 THR A C 1
ATOM 6510 O O . THR A 1 830 ? 28.460 13.053 -18.756 1.00 89.69 830 THR A O 1
ATOM 6513 N N . THR A 1 831 ? 29.774 11.328 -18.212 1.00 89.31 831 THR A N 1
ATOM 6514 C CA . THR A 1 831 ? 30.990 11.822 -18.870 1.00 89.31 831 THR A CA 1
ATOM 6515 C C . THR A 1 831 ? 31.565 10.750 -19.781 1.00 89.31 831 THR A C 1
ATOM 6517 O O . THR A 1 831 ? 31.916 9.662 -19.320 1.00 89.31 831 THR A O 1
ATOM 6520 N N . GLY A 1 832 ? 31.705 11.086 -21.058 1.00 85.69 832 GLY A N 1
ATOM 6521 C CA . GLY A 1 832 ? 32.315 10.240 -22.068 1.00 85.69 832 GLY A CA 1
ATOM 6522 C C . GLY A 1 832 ? 33.839 10.350 -22.112 1.00 85.69 832 GLY A C 1
ATOM 6523 O O . GLY A 1 832 ? 34.434 11.379 -21.781 1.00 85.69 832 GLY A O 1
ATOM 6524 N N . SER A 1 833 ? 34.503 9.289 -22.567 1.00 82.69 833 SER A N 1
ATOM 6525 C CA . SER A 1 833 ? 35.968 9.221 -22.697 1.00 82.69 833 SER A CA 1
ATOM 6526 C C . SER A 1 833 ? 36.559 10.185 -23.741 1.00 82.69 833 SER A C 1
ATOM 6528 O O . SER A 1 833 ? 37.750 10.501 -23.690 1.00 82.69 833 SER A O 1
ATOM 6530 N N . ASP A 1 834 ? 35.731 10.703 -24.652 1.00 77.69 834 ASP A N 1
ATOM 6531 C CA . ASP A 1 834 ? 36.064 11.763 -25.615 1.00 77.69 834 ASP A CA 1
ATOM 6532 C C . ASP A 1 834 ? 35.894 13.182 -25.043 1.00 77.69 834 ASP A C 1
ATOM 6534 O O . ASP A 1 834 ? 36.265 14.158 -25.700 1.00 77.69 834 ASP A O 1
ATOM 6538 N N . GLY A 1 835 ? 35.392 13.306 -23.811 1.00 76.19 835 GLY A N 1
ATOM 6539 C CA . GLY A 1 835 ? 35.139 14.573 -23.134 1.00 76.19 835 GLY A CA 1
ATOM 6540 C C . GLY A 1 835 ? 33.739 15.146 -23.353 1.00 76.19 835 GLY A C 1
ATOM 6541 O O . GLY A 1 835 ? 33.511 16.285 -22.939 1.00 76.19 835 GLY A O 1
ATOM 6542 N N . SER A 1 836 ? 32.822 14.400 -23.978 1.00 82.44 836 SER A N 1
ATOM 6543 C CA . SER A 1 836 ? 31.394 14.724 -23.958 1.00 82.44 836 SER A CA 1
ATOM 6544 C C . SER A 1 836 ? 30.834 14.616 -22.533 1.00 82.44 836 SER A C 1
ATOM 6546 O O . SER A 1 836 ? 31.379 13.904 -21.680 1.00 82.44 836 SER A O 1
ATOM 6548 N N . SER A 1 837 ? 29.747 15.327 -22.245 1.00 88.50 837 SER A N 1
ATOM 6549 C CA . SER A 1 837 ? 29.013 15.126 -20.999 1.00 88.50 837 SER A CA 1
ATOM 6550 C C . SER A 1 837 ? 27.522 15.400 -21.120 1.00 88.50 837 SER A C 1
ATOM 6552 O O . SER A 1 837 ? 27.077 16.224 -21.915 1.00 88.50 837 SER A O 1
ATOM 6554 N N . ILE A 1 838 ? 26.747 14.713 -20.292 1.00 89.00 838 ILE A N 1
ATOM 6555 C CA . ILE A 1 838 ? 25.318 14.934 -20.092 1.00 89.00 838 ILE A CA 1
ATOM 6556 C C . ILE A 1 838 ? 25.142 15.279 -18.621 1.00 89.00 838 ILE A C 1
ATOM 6558 O O . ILE A 1 838 ? 25.687 14.597 -17.760 1.00 89.00 838 ILE A O 1
ATOM 6562 N N . ARG A 1 839 ? 24.422 16.352 -18.313 1.00 89.75 839 ARG A N 1
ATOM 6563 C CA . ARG A 1 839 ? 24.132 16.764 -16.940 1.00 89.75 839 ARG A CA 1
ATOM 6564 C C . ARG A 1 839 ? 22.645 17.005 -16.778 1.00 89.75 839 ARG A C 1
ATOM 6566 O O . ARG A 1 839 ? 22.133 17.938 -17.386 1.00 89.75 839 ARG A O 1
ATOM 6573 N N . TYR A 1 840 ? 22.001 16.221 -15.933 1.00 91.19 840 TYR A N 1
ATOM 6574 C CA . TYR A 1 840 ? 20.638 16.452 -15.481 1.00 91.19 840 TYR A CA 1
ATOM 6575 C C . TYR A 1 840 ? 20.644 17.148 -14.119 1.00 91.19 840 TYR A C 1
ATOM 6577 O O . TYR A 1 840 ? 21.487 16.852 -13.271 1.00 91.19 840 TYR A O 1
ATOM 6585 N N . ASP A 1 841 ? 19.727 18.088 -13.939 1.00 87.62 841 ASP A N 1
ATOM 6586 C CA . ASP A 1 841 ? 19.499 18.826 -12.701 1.00 87.62 841 ASP A CA 1
ATOM 6587 C C . ASP A 1 841 ? 18.039 18.622 -12.284 1.00 87.62 841 ASP A C 1
ATOM 6589 O O . ASP A 1 841 ? 17.126 19.053 -12.996 1.00 87.62 841 ASP A O 1
ATOM 6593 N N . ALA A 1 842 ? 17.827 17.925 -11.166 1.00 83.31 842 ALA A N 1
ATOM 6594 C CA . ALA A 1 842 ? 16.499 17.493 -10.734 1.00 83.31 842 ALA A CA 1
ATOM 6595 C C . ALA A 1 842 ? 15.614 18.657 -10.255 1.00 83.31 842 ALA A C 1
ATOM 6597 O O . ALA A 1 842 ? 14.416 18.664 -10.526 1.00 83.31 842 ALA A O 1
ATOM 6598 N N . GLU A 1 843 ? 16.197 19.683 -9.617 1.00 80.88 843 GLU A N 1
ATOM 6599 C CA . GLU A 1 843 ? 15.461 20.872 -9.151 1.00 80.88 843 GLU A CA 1
ATOM 6600 C C . GLU A 1 843 ? 14.874 21.659 -10.331 1.00 80.88 843 GLU A C 1
ATOM 6602 O O . GLU A 1 843 ? 13.755 22.171 -10.268 1.00 80.88 843 GLU A O 1
ATOM 6607 N N . THR A 1 844 ? 15.636 21.771 -11.420 1.00 79.62 844 THR A N 1
ATOM 6608 C CA . THR A 1 844 ? 15.241 22.561 -12.594 1.00 79.62 844 THR A CA 1
ATOM 6609 C C . THR A 1 844 ? 14.653 21.739 -13.739 1.00 79.62 844 THR A C 1
ATOM 6611 O O . THR A 1 844 ? 14.217 22.338 -14.725 1.00 79.62 844 THR A O 1
ATOM 6614 N N . GLN A 1 845 ? 14.631 20.405 -13.624 1.00 82.19 845 GLN A N 1
ATOM 6615 C CA . GLN A 1 845 ? 14.244 19.457 -14.681 1.00 82.19 845 GLN A CA 1
ATOM 6616 C C . GLN A 1 845 ? 14.940 19.762 -16.016 1.00 82.19 845 GLN A C 1
ATOM 6618 O O . GLN A 1 845 ? 14.338 19.740 -17.096 1.00 82.19 845 GLN A O 1
ATOM 6623 N N . GLN A 1 846 ? 16.220 20.132 -15.935 1.00 85.88 846 GLN A N 1
ATOM 6624 C CA . GLN A 1 846 ? 17.002 20.576 -17.080 1.00 85.88 846 GLN A CA 1
ATOM 6625 C C . GLN A 1 846 ? 18.122 19.579 -17.373 1.00 85.88 846 GLN A C 1
ATOM 6627 O O . GLN A 1 846 ? 18.988 19.338 -16.533 1.00 85.88 846 GLN A O 1
ATOM 6632 N N . THR A 1 847 ? 18.176 19.087 -18.610 1.00 87.88 847 THR A N 1
ATOM 6633 C CA . THR A 1 847 ? 19.285 18.265 -19.108 1.00 87.88 847 THR A CA 1
ATOM 6634 C C . THR A 1 847 ? 20.166 19.093 -20.027 1.00 87.88 847 THR A C 1
ATOM 6636 O O . THR A 1 847 ? 19.701 19.722 -20.972 1.00 87.88 847 THR A O 1
ATOM 6639 N N . THR A 1 848 ? 21.463 19.110 -19.762 1.00 88.44 848 THR A N 1
ATOM 6640 C CA . THR A 1 848 ? 22.468 19.804 -20.563 1.00 88.44 848 THR A CA 1
ATOM 6641 C C . THR A 1 848 ? 23.382 18.780 -21.215 1.00 88.44 848 THR A C 1
ATOM 6643 O O . THR A 1 848 ? 24.068 18.039 -20.520 1.00 88.44 848 THR A O 1
ATOM 6646 N N . PHE A 1 849 ? 23.427 18.773 -22.539 1.00 86.75 849 PHE A N 1
ATOM 6647 C CA . PHE A 1 849 ? 24.336 17.975 -23.349 1.00 86.75 849 PHE A CA 1
ATOM 6648 C C . PHE A 1 849 ? 25.510 18.852 -23.765 1.00 86.75 849 PHE A C 1
ATOM 6650 O O . PHE A 1 849 ? 25.309 19.969 -24.236 1.00 86.75 849 PHE A O 1
ATOM 6657 N N . ALA A 1 850 ? 26.731 18.368 -23.601 1.00 86.75 850 ALA A N 1
ATOM 6658 C CA . ALA A 1 850 ? 27.945 19.013 -24.066 1.00 86.75 850 ALA A CA 1
ATOM 6659 C C . ALA A 1 850 ? 28.717 18.031 -24.945 1.00 86.75 850 ALA A C 1
ATOM 6661 O O . ALA A 1 850 ? 29.110 16.956 -24.497 1.00 86.75 850 ALA A O 1
ATOM 6662 N N . ASP A 1 851 ? 28.946 18.396 -26.201 1.00 78.12 851 ASP A N 1
ATOM 6663 C CA . ASP A 1 851 ? 29.782 17.593 -27.088 1.00 78.12 851 ASP A CA 1
ATOM 6664 C C . ASP A 1 851 ? 31.287 17.823 -26.798 1.00 78.12 851 ASP A C 1
ATOM 6666 O O . ASP A 1 851 ? 31.666 18.813 -26.155 1.00 78.12 851 ASP A O 1
ATOM 6670 N N . PRO A 1 852 ? 32.191 16.968 -27.315 1.00 75.31 852 PRO A N 1
ATOM 6671 C CA . PRO A 1 852 ? 33.641 17.142 -27.152 1.00 75.31 852 PRO A CA 1
ATOM 6672 C C . PRO A 1 852 ? 34.195 18.449 -27.740 1.00 75.31 852 PRO A C 1
ATOM 6674 O O . PRO A 1 852 ? 35.315 18.866 -27.433 1.00 75.31 852 PRO A O 1
ATOM 6677 N N . SER A 1 853 ? 33.441 19.091 -28.637 1.00 74.81 853 SER A N 1
ATOM 6678 C CA . SER A 1 853 ? 33.798 20.354 -29.283 1.00 74.81 853 SER A CA 1
ATOM 6679 C C . SER A 1 853 ? 33.373 21.588 -28.470 1.00 74.81 853 SER A C 1
ATOM 6681 O O . SER A 1 853 ? 33.808 22.705 -28.777 1.00 74.81 853 SER A O 1
ATOM 6683 N N . GLY A 1 854 ? 32.597 21.388 -27.399 1.00 71.50 854 GLY A N 1
ATOM 6684 C CA . GLY A 1 854 ? 32.051 22.419 -26.523 1.00 71.50 854 GLY A CA 1
ATOM 6685 C C . GLY A 1 854 ? 30.726 23.020 -26.999 1.00 71.50 854 GLY A C 1
ATOM 6686 O O . GLY A 1 854 ? 30.342 24.077 -26.491 1.00 71.50 854 GLY A O 1
ATOM 6687 N N . SER A 1 855 ? 30.046 22.401 -27.970 1.00 80.12 855 SER A N 1
ATOM 6688 C CA . SER A 1 855 ? 28.650 22.717 -28.284 1.00 80.12 855 SER A CA 1
ATOM 6689 C C . SER A 1 855 ? 27.767 22.222 -27.149 1.00 80.12 855 SER A C 1
ATOM 6691 O O . SER A 1 855 ? 27.927 21.099 -26.680 1.00 80.12 855 SER A O 1
ATOM 6693 N N . ILE A 1 856 ? 26.851 23.075 -26.707 1.00 85.69 856 ILE A N 1
ATOM 6694 C CA . ILE A 1 856 ? 25.912 22.798 -25.625 1.00 85.69 856 ILE A CA 1
ATOM 6695 C C . ILE A 1 856 ? 24.489 22.747 -26.180 1.00 85.69 856 ILE A C 1
ATOM 6697 O O . ILE A 1 856 ? 24.063 23.671 -26.882 1.00 85.69 856 ILE A O 1
ATOM 6701 N N . GLU A 1 857 ? 23.740 21.716 -25.824 1.00 87.00 857 GLU A N 1
ATOM 6702 C CA . GLU A 1 857 ? 22.298 21.625 -26.041 1.00 87.00 857 GLU A CA 1
ATOM 6703 C C . GLU A 1 857 ? 21.598 21.483 -24.692 1.00 87.00 857 GLU A C 1
ATOM 6705 O O . GLU A 1 857 ? 22.137 20.893 -23.761 1.00 87.00 857 GLU A O 1
ATOM 6710 N N . VAL A 1 858 ? 20.424 22.086 -24.551 1.00 88.12 858 VAL A N 1
ATOM 6711 C CA . VAL A 1 858 ? 19.683 22.133 -23.290 1.00 88.12 858 VAL A CA 1
ATOM 6712 C C . VAL A 1 858 ? 18.260 21.665 -23.527 1.00 88.12 858 VAL A C 1
ATOM 6714 O O . VAL A 1 858 ? 17.522 22.330 -24.248 1.00 88.12 858 VAL A O 1
ATOM 6717 N N . LEU A 1 859 ? 17.871 20.569 -22.893 1.00 88.12 859 LEU A N 1
ATOM 6718 C CA . LEU A 1 859 ? 16.499 20.088 -22.794 1.00 88.12 859 LEU A CA 1
ATOM 6719 C C . LEU A 1 859 ? 15.893 20.562 -21.467 1.00 88.12 859 LEU A C 1
ATOM 6721 O O . LEU A 1 859 ? 16.568 20.544 -20.439 1.00 88.12 859 LEU A O 1
ATOM 6725 N N . ARG A 1 860 ? 14.640 21.009 -21.484 1.00 86.75 860 ARG A N 1
ATOM 6726 C CA . ARG A 1 860 ? 13.868 21.377 -20.286 1.00 86.75 860 ARG A CA 1
ATOM 6727 C C . ARG A 1 860 ? 12.395 21.061 -20.495 1.00 86.75 860 ARG A C 1
ATOM 6729 O O . ARG A 1 860 ? 11.942 21.125 -21.634 1.00 86.75 860 ARG A O 1
ATOM 6736 N N . VAL A 1 861 ? 11.648 20.858 -19.420 1.00 80.94 861 VAL A N 1
ATOM 6737 C CA . VAL A 1 861 ? 10.179 20.844 -19.467 1.00 80.94 861 VAL A CA 1
ATOM 6738 C C . VAL A 1 861 ? 9.653 22.255 -19.188 1.00 80.94 861 VAL A C 1
ATOM 6740 O O . VAL A 1 861 ? 10.173 22.964 -18.322 1.00 80.94 861 VAL A O 1
ATOM 6743 N N . ASP A 1 862 ? 8.688 22.729 -19.974 1.00 76.19 862 ASP A N 1
ATOM 6744 C CA . ASP A 1 862 ? 8.049 24.030 -19.754 1.00 76.19 862 ASP A CA 1
ATOM 6745 C C . ASP A 1 862 ? 6.796 23.948 -18.858 1.00 76.19 862 ASP A C 1
ATOM 6747 O O . ASP A 1 862 ? 6.435 22.900 -18.335 1.00 76.19 862 ASP A O 1
ATOM 6751 N N . GLN A 1 863 ? 6.137 25.091 -18.640 1.00 70.81 863 GLN A N 1
ATOM 6752 C CA . GLN A 1 863 ? 4.960 25.193 -17.761 1.00 70.81 863 GLN A CA 1
ATOM 6753 C C . GLN A 1 863 ? 3.726 24.466 -18.306 1.00 70.81 863 GLN A C 1
ATOM 6755 O O . GLN A 1 863 ? 2.789 24.229 -17.549 1.00 70.81 863 GLN A O 1
ATOM 6760 N N . ASP A 1 864 ? 3.717 24.168 -19.604 1.00 68.12 864 ASP A N 1
ATOM 6761 C CA . ASP A 1 864 ? 2.622 23.512 -20.307 1.00 68.12 864 ASP A CA 1
ATOM 6762 C C . ASP A 1 864 ? 2.920 22.007 -20.517 1.00 68.12 864 ASP A C 1
ATOM 6764 O O . ASP A 1 864 ? 2.163 21.322 -21.204 1.00 68.12 864 ASP A O 1
ATOM 6768 N N . GLY A 1 865 ? 4.007 21.486 -19.924 1.00 68.31 865 GLY A N 1
ATOM 6769 C CA . GLY A 1 865 ? 4.424 20.085 -20.023 1.00 68.31 865 GLY A CA 1
ATOM 6770 C C . GLY A 1 865 ? 5.127 19.733 -21.336 1.00 68.31 865 GLY A C 1
ATOM 6771 O O . GLY A 1 865 ? 5.276 18.553 -21.647 1.00 68.31 865 GLY A O 1
ATOM 6772 N N . ASN A 1 866 ? 5.549 20.728 -22.127 1.00 75.81 866 ASN A N 1
ATOM 6773 C CA . ASN A 1 866 ? 6.290 20.473 -23.357 1.00 75.81 866 ASN A CA 1
ATOM 6774 C C . ASN A 1 866 ? 7.774 20.262 -23.062 1.00 75.81 866 ASN A C 1
ATOM 6776 O O . ASN A 1 866 ? 8.395 21.013 -22.306 1.00 75.81 866 ASN A O 1
ATOM 6780 N N . GLU A 1 867 ? 8.373 19.301 -23.748 1.00 81.44 867 GLU A N 1
ATOM 6781 C CA . GLU A 1 867 ? 9.811 19.084 -23.770 1.00 81.44 867 GLU A CA 1
ATOM 6782 C C . GLU A 1 867 ? 10.465 20.027 -24.778 1.00 81.44 867 GLU A C 1
ATOM 6784 O O . GLU A 1 867 ? 10.217 19.954 -25.980 1.00 81.44 867 GLU A O 1
ATOM 6789 N N . VAL A 1 868 ? 11.318 20.928 -24.301 1.00 84.56 868 VAL A N 1
ATOM 6790 C CA . VAL A 1 868 ? 11.946 21.974 -25.108 1.00 84.56 868 VAL A CA 1
ATOM 6791 C C . VAL A 1 868 ? 13.457 21.781 -25.164 1.00 84.56 868 VAL A C 1
ATOM 6793 O O . VAL A 1 868 ? 14.173 22.118 -24.220 1.00 84.56 868 VAL A O 1
ATOM 6796 N N . LEU A 1 869 ? 13.956 21.310 -26.304 1.00 84.31 869 LEU A N 1
ATOM 6797 C CA . LEU A 1 869 ? 15.378 21.231 -26.630 1.00 84.31 869 LEU A CA 1
ATOM 6798 C C . LEU A 1 869 ? 15.841 22.535 -27.285 1.00 84.31 869 LEU A C 1
ATOM 6800 O O . LEU A 1 869 ? 15.242 23.010 -28.242 1.00 84.31 869 LEU A O 1
ATOM 6804 N N . THR A 1 870 ? 16.923 23.133 -26.802 1.00 86.12 870 THR A N 1
ATOM 6805 C CA . THR A 1 870 ? 17.540 24.334 -27.375 1.00 86.12 870 THR A CA 1
ATOM 6806 C C . THR A 1 870 ? 19.018 24.081 -27.628 1.00 86.12 870 THR A C 1
ATOM 6808 O O . THR A 1 870 ? 19.764 23.801 -26.691 1.00 86.12 870 THR A O 1
ATOM 6811 N N . ASN A 1 871 ? 19.469 24.220 -28.872 1.00 80.69 871 ASN A N 1
ATOM 6812 C CA . ASN A 1 871 ? 20.884 24.050 -29.198 1.00 80.69 871 ASN A CA 1
ATOM 6813 C C . ASN A 1 871 ? 21.692 25.352 -29.049 1.00 80.69 871 ASN A C 1
ATOM 6815 O O . ASN A 1 871 ? 21.151 26.450 -28.883 1.00 80.69 871 ASN A O 1
ATOM 6819 N N . SER A 1 872 ? 23.018 25.250 -29.165 1.00 78.12 872 SER A N 1
ATOM 6820 C CA . SER A 1 872 ? 23.948 26.388 -29.048 1.00 78.12 872 SER A CA 1
ATOM 6821 C C . SER A 1 872 ? 23.756 27.496 -30.089 1.00 78.12 872 SER A C 1
ATOM 6823 O O . SER A 1 872 ? 24.231 28.618 -29.888 1.00 78.12 872 SER A O 1
ATOM 6825 N N . ASN A 1 873 ? 23.067 27.208 -31.194 1.00 75.69 873 ASN A N 1
ATOM 6826 C CA . ASN A 1 873 ? 22.750 28.185 -32.235 1.00 75.69 873 ASN A CA 1
ATOM 6827 C C . ASN A 1 873 ? 21.422 28.917 -31.972 1.00 75.69 873 ASN A C 1
ATOM 6829 O O . ASN A 1 873 ? 21.128 29.896 -32.659 1.00 75.69 873 ASN A O 1
ATOM 6833 N N . GLY A 1 874 ? 20.662 28.498 -30.953 1.00 71.62 874 GLY A N 1
ATOM 6834 C CA . GLY A 1 874 ? 19.358 29.055 -30.594 1.00 71.62 874 GLY A CA 1
ATOM 6835 C C . GLY A 1 874 ? 18.182 28.434 -31.348 1.00 71.62 874 GLY A C 1
ATOM 6836 O O . GLY A 1 874 ? 17.076 28.960 -31.250 1.00 71.62 874 GLY A O 1
ATOM 6837 N N . GLU A 1 875 ? 18.400 27.342 -32.084 1.00 79.94 875 GLU A N 1
ATOM 6838 C CA . GLU A 1 875 ? 17.313 26.536 -32.646 1.00 79.94 875 GLU A CA 1
ATOM 6839 C C . GLU A 1 875 ? 16.618 25.800 -31.498 1.00 79.94 875 GLU A C 1
ATOM 6841 O O . GLU A 1 875 ? 17.273 25.333 -30.562 1.00 79.94 875 GLU A O 1
ATOM 6846 N N . THR A 1 876 ? 15.291 25.751 -31.542 1.00 83.56 876 THR A N 1
ATOM 6847 C CA . THR A 1 876 ? 14.452 25.173 -30.493 1.00 83.56 876 THR A CA 1
ATOM 6848 C C . THR A 1 876 ? 13.552 24.099 -31.083 1.00 83.56 876 THR A C 1
ATOM 6850 O O . THR A 1 876 ? 12.861 24.349 -32.065 1.00 83.56 876 THR A O 1
ATOM 6853 N N . ILE A 1 877 ? 13.541 22.920 -30.478 1.00 80.19 877 ILE A N 1
ATOM 6854 C CA . ILE A 1 877 ? 12.568 21.864 -30.748 1.00 80.19 877 ILE A CA 1
ATOM 6855 C C . ILE A 1 877 ? 11.691 21.762 -29.512 1.00 80.19 877 ILE A C 1
ATOM 6857 O O . ILE A 1 877 ? 12.205 21.722 -28.403 1.00 80.19 877 ILE A O 1
ATOM 6861 N N . GLU A 1 878 ? 10.387 21.759 -29.698 1.00 81.31 878 GLU A N 1
ATOM 6862 C CA . GLU A 1 878 ? 9.394 21.639 -28.641 1.00 81.31 878 GLU A CA 1
ATOM 6863 C C . GLU A 1 878 ? 8.525 20.427 -28.958 1.00 81.31 878 GLU A C 1
ATOM 6865 O O . GLU A 1 878 ? 7.999 20.312 -30.062 1.00 81.31 878 GLU A O 1
ATOM 6870 N N . PHE A 1 879 ? 8.386 19.504 -28.023 1.00 77.19 879 PHE A N 1
ATOM 6871 C CA . PHE A 1 879 ? 7.548 18.326 -28.158 1.00 77.19 879 PHE A CA 1
ATOM 6872 C C . PHE A 1 879 ? 6.480 18.343 -27.072 1.00 77.19 879 PHE A C 1
ATOM 6874 O O . PHE A 1 879 ? 6.786 18.488 -25.895 1.00 77.19 879 PHE A O 1
ATOM 6881 N N . ASN A 1 880 ? 5.220 18.211 -27.474 1.00 71.75 880 ASN A N 1
ATOM 6882 C CA . ASN A 1 880 ? 4.098 18.068 -26.563 1.00 71.75 880 ASN A CA 1
ATOM 6883 C C . ASN A 1 880 ? 3.727 16.576 -26.481 1.00 71.75 880 ASN A C 1
ATOM 6885 O O . ASN A 1 880 ? 3.196 16.053 -27.470 1.00 71.75 880 ASN A O 1
ATOM 6889 N N . PRO A 1 881 ? 3.974 15.897 -25.347 1.00 63.88 881 PRO A N 1
ATOM 6890 C CA . PRO A 1 881 ? 3.703 14.467 -25.202 1.00 63.88 881 PRO A CA 1
ATOM 6891 C C . PRO A 1 881 ? 2.202 14.134 -25.224 1.00 63.88 881 PRO A C 1
ATOM 6893 O O . PRO A 1 881 ? 1.820 13.111 -25.786 1.00 63.88 881 PRO A O 1
ATOM 6896 N N . LEU A 1 882 ? 1.335 15.023 -24.718 1.00 62.19 882 LEU A N 1
ATOM 6897 C CA . LEU A 1 882 ? -0.124 14.823 -24.677 1.00 62.19 882 LEU A CA 1
ATOM 6898 C C . LEU A 1 882 ? -0.754 14.839 -26.074 1.00 62.19 882 LEU A C 1
ATOM 6900 O O . LEU A 1 882 ? -1.567 13.990 -26.432 1.00 62.19 882 LEU A O 1
ATOM 6904 N N . ALA A 1 883 ? -0.372 15.816 -26.892 1.00 59.00 883 ALA A N 1
ATOM 6905 C CA . ALA A 1 883 ? -0.837 15.920 -28.270 1.00 59.00 883 ALA A CA 1
ATOM 6906 C C . ALA A 1 883 ? -0.013 15.040 -29.228 1.00 59.00 883 ALA A C 1
ATOM 6908 O O . ALA A 1 883 ? -0.411 14.840 -30.380 1.00 59.00 883 ALA A O 1
ATOM 6909 N N . ASN A 1 884 ? 1.127 14.520 -28.756 1.00 63.88 884 ASN A N 1
ATOM 6910 C CA . ASN A 1 884 ? 2.155 13.850 -29.546 1.00 63.88 884 ASN A CA 1
ATOM 6911 C C . ASN A 1 884 ? 2.524 14.677 -30.795 1.00 63.88 884 ASN A C 1
ATOM 6913 O O . ASN A 1 884 ? 2.535 14.191 -31.930 1.00 63.88 884 ASN A O 1
ATOM 6917 N N . THR A 1 885 ? 2.741 15.979 -30.579 1.00 66.62 885 THR A N 1
ATOM 6918 C CA . THR A 1 885 ? 3.061 16.958 -31.626 1.00 66.62 885 THR A CA 1
ATOM 6919 C C . THR A 1 885 ? 4.400 17.612 -31.356 1.00 66.62 885 THR A C 1
ATOM 6921 O O . THR A 1 885 ? 4.681 18.029 -30.238 1.00 66.62 885 THR A O 1
ATOM 6924 N N . SER A 1 886 ? 5.193 17.776 -32.403 1.00 71.25 886 SER A N 1
ATOM 6925 C CA . SER A 1 886 ? 6.475 18.469 -32.382 1.00 71.25 886 SER A CA 1
ATOM 6926 C C . SER A 1 886 ? 6.413 19.798 -33.132 1.00 71.25 886 SER A C 1
ATOM 6928 O O . SER A 1 886 ? 5.833 19.913 -34.217 1.00 71.25 886 SER A O 1
ATOM 6930 N N . SER A 1 887 ? 7.038 20.809 -32.549 1.00 75.81 887 SER A N 1
ATOM 6931 C CA . SER A 1 887 ? 7.268 22.135 -33.093 1.00 75.81 887 SER A CA 1
ATOM 6932 C C . SER A 1 887 ? 8.781 22.334 -33.243 1.00 75.81 887 SER A C 1
ATOM 6934 O O . SER A 1 887 ? 9.570 21.980 -32.372 1.00 75.81 887 SER A O 1
ATOM 6936 N N . PHE A 1 888 ? 9.215 22.839 -34.393 1.00 74.25 888 PHE A N 1
ATOM 6937 C CA . PHE A 1 888 ? 10.611 23.188 -34.651 1.00 74.25 888 PHE A CA 1
ATOM 6938 C C . PHE A 1 888 ? 10.689 24.675 -34.958 1.00 74.25 888 PHE A C 1
ATOM 6940 O O . PHE A 1 888 ? 9.992 25.155 -35.853 1.00 74.25 888 PHE A O 1
ATOM 6947 N N . ILE A 1 889 ? 11.553 25.388 -34.245 1.00 77.06 889 ILE A N 1
ATOM 6948 C CA . ILE A 1 889 ? 11.821 26.812 -34.403 1.00 77.06 889 ILE A CA 1
ATOM 6949 C C . ILE A 1 889 ? 13.302 26.982 -34.750 1.00 77.06 889 ILE A C 1
ATOM 6951 O O . ILE A 1 889 ? 14.173 26.684 -33.934 1.00 77.06 889 ILE A O 1
ATOM 6955 N N . ASP A 1 890 ? 13.609 27.478 -35.948 1.00 71.62 890 ASP A N 1
ATOM 6956 C CA . ASP A 1 890 ? 14.999 27.775 -36.317 1.00 71.62 890 ASP A CA 1
ATOM 6957 C C . ASP A 1 890 ? 15.552 29.022 -35.592 1.00 71.62 890 ASP A C 1
ATOM 6959 O O . ASP A 1 890 ? 14.826 29.782 -34.943 1.00 71.62 890 ASP A O 1
ATOM 6963 N N . ALA A 1 891 ? 16.858 29.269 -35.728 1.00 67.94 891 ALA A N 1
ATOM 6964 C CA . ALA A 1 891 ? 17.544 30.411 -35.115 1.00 67.94 891 ALA A CA 1
ATOM 6965 C C . ALA A 1 891 ? 17.038 31.783 -35.624 1.00 67.94 891 ALA A C 1
ATOM 6967 O O . ALA A 1 891 ? 17.297 32.827 -35.012 1.00 67.94 891 ALA A O 1
ATOM 6968 N N . GLU A 1 892 ? 16.308 31.805 -36.742 1.00 70.81 892 GLU A N 1
ATOM 6969 C CA . GLU A 1 892 ? 15.664 32.979 -37.324 1.00 70.81 892 GLU A CA 1
ATOM 6970 C C . GLU A 1 892 ? 14.206 33.180 -36.857 1.00 70.81 892 GLU A C 1
ATOM 6972 O O . GLU A 1 892 ? 13.623 34.239 -37.132 1.00 70.81 892 GLU A O 1
ATOM 6977 N N . GLY A 1 893 ? 13.643 32.230 -36.101 1.00 61.75 893 GLY A N 1
ATOM 6978 C CA . GLY A 1 893 ? 12.292 32.264 -35.539 1.00 61.75 893 GLY A CA 1
ATOM 6979 C C . GLY A 1 893 ? 11.196 31.732 -36.468 1.00 61.75 893 GLY A C 1
ATOM 6980 O O . GLY A 1 893 ? 10.024 32.064 -36.267 1.00 61.75 893 GLY A O 1
ATOM 6981 N N . ASN A 1 894 ? 11.543 30.961 -37.500 1.00 65.31 894 ASN A N 1
ATOM 6982 C CA . ASN A 1 894 ? 10.571 30.292 -38.366 1.00 65.31 894 ASN A CA 1
ATOM 6983 C C . ASN A 1 894 ? 10.132 28.969 -37.736 1.00 65.31 894 ASN A C 1
ATOM 6985 O O . ASN A 1 894 ? 10.961 28.236 -37.213 1.00 65.31 894 ASN A O 1
ATOM 6989 N N . MET A 1 895 ? 8.833 28.666 -37.812 1.00 67.38 895 MET A N 1
ATOM 6990 C CA . MET A 1 895 ? 8.200 27.560 -37.089 1.00 67.38 895 MET A CA 1
ATOM 6991 C C . MET A 1 895 ? 7.640 26.501 -38.049 1.00 67.38 895 MET A C 1
ATOM 6993 O O . MET A 1 895 ? 6.942 26.846 -39.006 1.00 67.38 895 MET A O 1
ATOM 6997 N N . GLN A 1 896 ? 7.904 25.228 -37.765 1.00 71.31 896 GLN A N 1
ATOM 6998 C CA . GLN A 1 896 ? 7.254 24.054 -38.361 1.00 71.31 896 GLN A CA 1
ATOM 6999 C C . GLN A 1 896 ? 6.509 23.303 -37.256 1.00 71.31 896 GLN A C 1
ATOM 7001 O O . GLN A 1 896 ? 7.006 23.244 -36.139 1.00 71.31 896 GLN A O 1
ATOM 7006 N N . ILE A 1 897 ? 5.324 22.763 -37.546 1.00 68.00 897 ILE A N 1
ATOM 7007 C CA . ILE A 1 897 ? 4.471 22.077 -36.562 1.00 68.00 897 ILE A CA 1
ATOM 7008 C C . ILE A 1 897 ? 3.975 20.770 -37.184 1.00 68.00 897 ILE A C 1
ATOM 7010 O O . ILE A 1 897 ? 3.608 20.755 -38.368 1.00 68.00 897 ILE A O 1
ATOM 7014 N N . SER A 1 898 ? 3.972 19.694 -36.399 1.00 69.50 898 SER A N 1
ATOM 7015 C CA . SER A 1 898 ? 3.320 18.432 -36.739 1.00 69.50 898 SER A CA 1
ATOM 7016 C C . SER A 1 898 ? 1.947 18.300 -36.064 1.00 69.50 898 SER A C 1
ATOM 7018 O O . SER A 1 898 ? 1.739 18.781 -34.956 1.00 69.50 898 SER A O 1
ATOM 7020 N N . GLU A 1 899 ? 0.991 17.669 -36.747 1.00 70.56 899 GLU A N 1
ATOM 7021 C CA . GLU A 1 899 ? -0.354 17.368 -36.237 1.00 70.56 899 GLU A CA 1
ATOM 7022 C C . GLU A 1 899 ? -0.632 15.862 -36.379 1.00 70.56 899 GLU A C 1
ATOM 7024 O O . GLU A 1 899 ? -0.425 15.297 -37.456 1.00 70.56 899 GLU A O 1
ATOM 7029 N N . ARG A 1 900 ? -1.118 15.194 -35.325 1.00 68.50 900 ARG A N 1
ATOM 7030 C CA . ARG A 1 900 ? -1.485 13.766 -35.366 1.00 68.50 900 ARG A CA 1
ATOM 7031 C C . ARG A 1 900 ? -2.883 13.568 -35.972 1.00 68.50 900 ARG A C 1
ATOM 7033 O O . ARG A 1 900 ? -3.788 14.375 -35.773 1.00 68.50 900 ARG A O 1
ATOM 7040 N N . THR A 1 901 ? -3.064 12.497 -36.741 1.00 68.62 901 THR A N 1
ATOM 7041 C CA . THR A 1 901 ? -4.315 12.149 -37.444 1.00 68.62 901 THR A CA 1
ATOM 7042 C C . THR A 1 901 ? -5.082 11.023 -36.739 1.00 68.62 901 THR A C 1
ATOM 7044 O O . THR A 1 901 ? -4.501 10.257 -35.978 1.00 68.62 901 THR A O 1
ATOM 7047 N N . GLU A 1 902 ? -6.376 10.869 -37.055 1.00 58.12 902 GLU A N 1
ATOM 7048 C CA . GLU A 1 902 ? -7.300 9.867 -36.472 1.00 58.12 902 GLU A CA 1
ATOM 7049 C C . GLU A 1 902 ? -6.851 8.402 -36.661 1.00 58.12 902 GLU A C 1
ATOM 7051 O O . GLU A 1 902 ? -7.239 7.541 -35.889 1.00 58.12 902 GLU A O 1
ATOM 7056 N N . ASN A 1 903 ? -6.005 8.104 -37.655 1.00 60.53 903 ASN A N 1
ATOM 7057 C CA . ASN A 1 903 ? -5.489 6.747 -37.887 1.00 60.53 903 ASN A CA 1
ATOM 7058 C C . ASN A 1 903 ? -4.100 6.514 -37.266 1.00 60.53 903 ASN A C 1
ATOM 7060 O O . ASN A 1 903 ? -3.459 5.527 -37.610 1.00 60.53 903 ASN A O 1
ATOM 7064 N N . GLY A 1 904 ? -3.589 7.446 -36.451 1.00 57.09 904 GLY A N 1
ATOM 7065 C CA . GLY A 1 904 ? -2.256 7.375 -35.839 1.00 57.09 904 GLY A CA 1
ATOM 7066 C C . GLY A 1 904 ? -1.098 7.918 -36.691 1.00 57.09 904 GLY A C 1
ATOM 7067 O O . GLY A 1 904 ? 0.035 7.899 -36.228 1.00 57.09 904 GLY A O 1
ATOM 7068 N N . GLY A 1 905 ? -1.355 8.411 -37.910 1.00 66.50 905 GLY A N 1
ATOM 7069 C CA . GLY A 1 905 ? -0.353 9.060 -38.774 1.00 66.50 905 GLY A CA 1
ATOM 7070 C C . GLY A 1 905 ? -0.132 10.546 -38.455 1.00 66.50 905 GLY A C 1
ATOM 7071 O O . GLY A 1 905 ? -0.841 11.097 -37.614 1.00 66.50 905 GLY A O 1
ATOM 7072 N N . TYR A 1 906 ? 0.774 11.226 -39.166 1.00 68.19 906 TYR A N 1
ATOM 7073 C CA . TYR A 1 906 ? 1.174 12.619 -38.884 1.00 68.19 906 TYR A CA 1
ATOM 7074 C C . TYR A 1 906 ? 1.106 13.531 -40.115 1.00 68.19 906 TYR A C 1
ATOM 7076 O O . TYR A 1 906 ? 1.432 13.121 -41.226 1.00 68.19 906 TYR A O 1
ATOM 7084 N N . LEU A 1 907 ? 0.742 14.798 -39.918 1.00 70.06 907 LEU A N 1
ATOM 7085 C CA . LEU A 1 907 ? 0.806 15.869 -40.912 1.00 70.06 907 LEU A CA 1
ATOM 7086 C C . LEU A 1 907 ? 1.905 16.860 -40.527 1.00 70.06 907 LEU A C 1
ATOM 7088 O O . LEU A 1 907 ? 1.830 17.472 -39.471 1.00 70.06 907 LEU A O 1
ATOM 7092 N N . ILE A 1 908 ? 2.899 17.065 -41.389 1.00 69.38 908 ILE A N 1
ATOM 7093 C CA . ILE A 1 908 ? 3.978 18.041 -41.178 1.00 69.38 908 ILE A CA 1
ATOM 7094 C C . ILE A 1 908 ? 3.842 19.152 -42.214 1.00 69.38 908 ILE A C 1
ATOM 7096 O O . ILE A 1 908 ? 3.882 18.887 -43.418 1.00 69.38 908 ILE A O 1
ATOM 7100 N N . THR A 1 909 ? 3.711 20.402 -41.764 1.00 67.19 909 THR A N 1
ATOM 7101 C CA . THR A 1 909 ? 3.680 21.565 -42.667 1.00 67.19 909 THR A CA 1
ATOM 7102 C C . THR A 1 909 ? 5.062 22.207 -42.762 1.00 67.19 909 THR A C 1
ATOM 7104 O O . THR A 1 909 ? 5.559 22.777 -41.793 1.00 67.19 909 THR A O 1
ATOM 7107 N N . LEU A 1 910 ? 5.668 22.140 -43.949 1.00 65.38 910 LEU A N 1
ATOM 7108 C CA . LEU A 1 910 ? 6.964 22.751 -44.253 1.00 65.38 910 LEU A CA 1
ATOM 7109 C C . LEU A 1 910 ? 6.843 24.267 -44.499 1.00 65.38 910 LEU A C 1
ATOM 7111 O O . LEU A 1 910 ? 5.764 24.786 -44.794 1.00 65.38 910 LEU A O 1
ATOM 7115 N N . GLU A 1 911 ? 7.979 24.974 -44.465 1.00 61.47 911 GLU A N 1
ATOM 7116 C CA . GLU A 1 911 ? 8.084 26.435 -44.664 1.00 61.47 911 GLU A CA 1
ATOM 7117 C C . GLU A 1 911 ? 7.428 26.930 -45.971 1.00 61.47 911 GLU A C 1
ATOM 7119 O O . GLU A 1 911 ? 6.848 28.018 -46.029 1.00 61.47 911 GLU A O 1
ATOM 7124 N N . ASP A 1 912 ? 7.482 26.131 -47.039 1.00 60.22 912 ASP A N 1
ATOM 7125 C CA . ASP A 1 912 ? 6.916 26.480 -48.346 1.00 60.22 912 ASP A CA 1
ATOM 7126 C C . ASP A 1 912 ? 5.394 26.235 -48.456 1.00 60.22 912 ASP A C 1
ATOM 7128 O O . ASP A 1 912 ? 4.791 26.519 -49.499 1.00 60.22 912 ASP A O 1
ATOM 7132 N N . GLY A 1 913 ? 4.766 25.761 -47.373 1.00 58.38 913 GLY A N 1
ATOM 7133 C CA . GLY A 1 913 ? 3.353 25.397 -47.291 1.00 58.38 913 GLY A CA 1
ATOM 7134 C C . GLY A 1 913 ? 3.037 23.991 -47.806 1.00 58.38 913 GLY A C 1
ATOM 7135 O O . GLY A 1 913 ? 1.859 23.658 -47.966 1.00 58.38 913 GLY A O 1
ATOM 7136 N N . THR A 1 914 ? 4.052 23.176 -48.102 1.00 63.00 914 THR A N 1
ATOM 7137 C CA . THR A 1 914 ? 3.883 21.757 -48.430 1.00 63.00 914 THR A CA 1
ATOM 7138 C C . THR A 1 914 ? 3.502 20.976 -47.179 1.00 63.00 914 THR A C 1
ATOM 7140 O O . THR A 1 914 ? 4.131 21.127 -46.136 1.00 63.00 914 THR A O 1
ATOM 7143 N N . VAL A 1 915 ? 2.487 20.121 -47.299 1.00 66.56 915 VAL A N 1
ATOM 7144 C CA . VAL A 1 915 ? 2.042 19.226 -46.225 1.00 66.56 915 VAL A CA 1
ATOM 7145 C C . VAL A 1 915 ? 2.512 17.805 -46.537 1.00 66.56 915 VAL A C 1
ATOM 7147 O O . VAL A 1 915 ? 2.145 17.234 -47.570 1.00 66.56 915 VAL A O 1
ATOM 7150 N N . LEU A 1 916 ? 3.343 17.246 -45.662 1.00 63.94 916 LEU A N 1
ATOM 7151 C CA . LEU A 1 916 ? 3.747 15.843 -45.681 1.00 63.94 916 LEU A CA 1
ATOM 7152 C C . LEU A 1 916 ? 2.787 15.050 -44.800 1.00 63.94 916 LEU A C 1
ATOM 7154 O O . LEU A 1 916 ? 2.580 15.412 -43.652 1.00 63.94 916 LEU A O 1
ATOM 7158 N N . GLU A 1 917 ? 2.208 13.984 -45.337 1.00 70.88 917 GLU A N 1
ATOM 7159 C CA . GLU A 1 917 ? 1.375 13.041 -44.593 1.00 70.88 917 GLU A CA 1
ATOM 7160 C C . GLU A 1 917 ? 2.193 11.770 -44.392 1.00 70.88 917 GLU A C 1
ATOM 7162 O O . GLU A 1 917 ? 2.762 11.241 -45.353 1.00 70.88 917 GLU A O 1
ATOM 7167 N N . LEU A 1 918 ? 2.286 11.326 -43.147 1.00 66.44 918 LEU A N 1
ATOM 7168 C CA . LEU A 1 918 ? 2.978 10.126 -42.712 1.00 66.44 918 LEU A CA 1
ATOM 7169 C C . LEU A 1 918 ? 1.941 9.138 -42.166 1.00 66.44 918 LEU A C 1
ATOM 7171 O O . LEU A 1 918 ? 0.976 9.553 -41.527 1.00 66.44 918 LEU A O 1
ATOM 7175 N N . ASP A 1 919 ? 2.128 7.845 -42.405 1.00 66.69 919 ASP A N 1
ATOM 7176 C CA . ASP A 1 919 ? 1.365 6.792 -41.731 1.00 66.69 919 ASP A CA 1
ATOM 7177 C C . ASP A 1 919 ? 1.868 6.574 -40.280 1.00 66.69 919 ASP A C 1
ATOM 7179 O O . ASP A 1 919 ? 2.840 7.221 -39.873 1.00 66.69 919 ASP A O 1
ATOM 7183 N N . PRO A 1 920 ? 1.230 5.697 -39.477 1.00 60.12 920 PRO A N 1
ATOM 7184 C CA . PRO A 1 920 ? 1.608 5.470 -38.075 1.00 60.12 920 PRO A CA 1
ATOM 7185 C C . PRO A 1 920 ? 3.036 4.958 -37.864 1.00 60.12 920 PRO A C 1
ATOM 7187 O O . PRO A 1 920 ? 3.585 5.120 -36.782 1.00 60.12 920 PRO A O 1
ATOM 7190 N N . THR A 1 921 ? 3.659 4.380 -38.897 1.00 56.50 921 THR A N 1
ATOM 7191 C CA . THR A 1 921 ? 5.055 3.907 -38.861 1.00 56.50 921 THR A CA 1
ATOM 7192 C C . THR A 1 921 ? 6.061 5.014 -39.199 1.00 56.50 921 THR A C 1
ATOM 7194 O O . THR A 1 921 ? 7.260 4.765 -39.305 1.00 56.50 921 THR A O 1
ATOM 7197 N N . GLY A 1 922 ? 5.584 6.248 -39.415 1.00 52.16 922 GLY A N 1
ATOM 7198 C CA . GLY A 1 922 ? 6.394 7.390 -39.840 1.00 52.16 922 GLY A CA 1
ATOM 7199 C C . GLY A 1 922 ? 6.678 7.418 -41.344 1.00 52.16 922 GLY A C 1
ATOM 7200 O O . GLY A 1 922 ? 7.457 8.252 -41.814 1.00 52.16 922 GLY A O 1
ATOM 7201 N N . LYS A 1 923 ? 6.051 6.539 -42.137 1.00 58.44 923 LYS A N 1
ATOM 7202 C CA . LYS A 1 923 ? 6.314 6.454 -43.574 1.00 58.44 923 LYS A CA 1
ATOM 7203 C C . LYS A 1 923 ? 5.507 7.502 -44.340 1.00 58.44 923 LYS A C 1
ATOM 7205 O O . LYS A 1 923 ? 4.286 7.565 -44.205 1.00 58.44 923 LYS A O 1
ATOM 7210 N N . PRO A 1 924 ? 6.141 8.280 -45.232 1.00 59.62 924 PRO A N 1
ATOM 7211 C CA . PRO A 1 924 ? 5.435 9.271 -46.027 1.00 59.62 924 PRO A CA 1
ATOM 7212 C C . PRO A 1 924 ? 4.456 8.638 -47.021 1.00 59.62 924 PRO A C 1
ATOM 7214 O O . PRO A 1 924 ? 4.843 7.943 -47.961 1.00 59.62 924 PRO A O 1
ATOM 7217 N N . LEU A 1 925 ? 3.175 8.964 -46.858 1.00 63.59 925 LEU A N 1
ATOM 7218 C CA . LEU A 1 925 ? 2.080 8.619 -47.768 1.00 63.59 925 LEU A CA 1
ATOM 7219 C C . LEU A 1 925 ? 2.110 9.467 -49.051 1.00 63.59 925 LEU A C 1
ATOM 7221 O O . LEU A 1 925 ? 1.575 9.063 -50.085 1.00 63.59 925 LEU A O 1
ATOM 7225 N N . ASN A 1 926 ? 2.800 10.613 -49.001 1.00 60.00 926 ASN A N 1
ATOM 7226 C CA . ASN A 1 926 ? 2.823 11.621 -50.068 1.00 60.00 926 ASN A CA 1
ATOM 7227 C C . ASN A 1 926 ? 4.104 11.605 -50.914 1.00 60.00 926 ASN A C 1
ATOM 7229 O O . ASN A 1 926 ? 4.226 12.411 -51.837 1.00 60.00 926 ASN A O 1
ATOM 7233 N N . SER A 1 927 ? 5.090 10.763 -50.587 1.00 53.56 927 SER A N 1
ATOM 7234 C CA . SER A 1 927 ? 6.389 10.786 -51.270 1.00 53.56 927 SER A CA 1
ATOM 7235 C C . SER A 1 927 ? 6.377 9.968 -52.565 1.00 53.56 927 SER A C 1
ATOM 7237 O O . SER A 1 927 ? 5.923 8.828 -52.569 1.00 53.56 927 SER A O 1
ATOM 7239 N N . ASP A 1 928 ? 6.969 10.503 -53.639 1.00 52.59 928 ASP A N 1
ATOM 7240 C CA . ASP A 1 928 ? 7.226 9.815 -54.922 1.00 52.59 928 ASP A CA 1
ATOM 7241 C C . ASP A 1 928 ? 8.244 8.636 -54.819 1.00 52.59 928 ASP A C 1
ATOM 7243 O O . ASP A 1 928 ? 8.748 8.141 -55.829 1.00 52.59 928 ASP A O 1
ATOM 7247 N N . THR A 1 929 ? 8.583 8.186 -53.606 1.00 54.44 929 THR A N 1
ATOM 7248 C CA . THR A 1 929 ? 9.459 7.041 -53.304 1.00 54.44 929 THR A CA 1
ATOM 7249 C C . THR A 1 929 ? 8.647 5.768 -53.098 1.00 54.44 929 THR A C 1
ATOM 7251 O O . THR A 1 929 ? 7.777 5.702 -52.231 1.00 54.44 929 THR A O 1
ATOM 7254 N N . ALA A 1 930 ? 8.951 4.724 -53.871 1.00 57.78 930 ALA A N 1
ATOM 7255 C CA . ALA A 1 930 ? 8.298 3.428 -53.736 1.00 57.78 930 ALA A CA 1
ATOM 7256 C C . ALA A 1 930 ? 9.161 2.496 -52.877 1.00 57.78 930 ALA A C 1
ATOM 7258 O O . ALA A 1 930 ? 10.144 1.933 -53.351 1.00 57.78 930 ALA A O 1
ATOM 7259 N N . ILE A 1 931 ? 8.766 2.317 -51.618 1.00 57.72 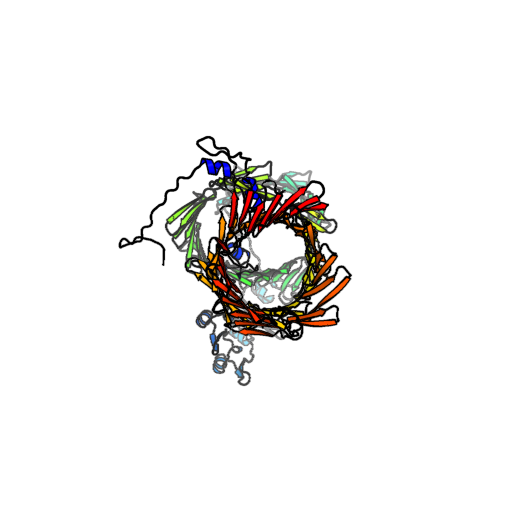931 ILE A N 1
ATOM 7260 C CA . ILE A 1 931 ? 9.310 1.278 -50.735 1.00 57.72 931 ILE A CA 1
ATOM 7261 C C . ILE A 1 931 ? 8.479 0.008 -50.947 1.00 57.72 931 ILE A C 1
ATOM 7263 O O . ILE A 1 931 ? 7.251 0.052 -50.802 1.00 57.72 931 ILE A O 1
ATOM 7267 N N . LYS A 1 932 ? 9.119 -1.107 -51.311 1.00 64.44 932 LYS A N 1
ATOM 7268 C CA . LYS A 1 932 ? 8.481 -2.426 -51.440 1.00 64.44 932 LYS A CA 1
ATOM 7269 C C . LYS A 1 932 ? 9.242 -3.441 -50.606 1.00 64.44 932 LYS A C 1
ATOM 7271 O O . LYS A 1 932 ? 10.427 -3.663 -50.843 1.00 64.44 932 LYS A O 1
ATOM 7276 N N . GLU A 1 933 ? 8.529 -4.092 -49.705 1.00 60.59 933 GLU A N 1
ATOM 7277 C CA . GLU A 1 933 ? 9.054 -5.139 -48.842 1.00 60.59 933 GLU A CA 1
ATOM 7278 C C . GLU A 1 933 ? 8.312 -6.458 -49.087 1.00 60.59 933 GLU A C 1
ATOM 7280 O O . GLU A 1 933 ? 7.113 -6.473 -49.377 1.00 60.59 933 GLU A O 1
ATOM 7285 N N . THR A 1 934 ? 9.052 -7.558 -49.025 1.00 70.38 934 THR A N 1
ATOM 7286 C CA . THR A 1 934 ? 8.586 -8.944 -49.080 1.00 70.38 934 THR A CA 1
ATOM 7287 C C . THR A 1 934 ? 9.327 -9.759 -48.019 1.00 70.38 934 THR A C 1
ATOM 7289 O O . THR A 1 934 ? 10.359 -9.312 -47.518 1.00 70.38 934 THR A O 1
ATOM 7292 N N . ASP A 1 935 ? 8.857 -10.977 -47.735 1.00 64.38 935 ASP A N 1
ATOM 7293 C CA . ASP A 1 935 ? 9.489 -11.907 -46.783 1.00 64.38 935 ASP A CA 1
ATOM 7294 C C . ASP A 1 935 ? 10.992 -12.123 -47.057 1.00 64.38 935 ASP A C 1
ATOM 7296 O O . ASP A 1 935 ? 11.765 -12.358 -46.136 1.00 64.38 935 ASP A O 1
ATOM 7300 N N . SER A 1 936 ? 11.417 -12.005 -48.320 1.00 65.75 936 SER A N 1
ATOM 7301 C CA . SER A 1 936 ? 12.803 -12.225 -48.750 1.00 65.75 936 SER A CA 1
ATOM 7302 C C . SER A 1 936 ? 13.579 -10.947 -49.082 1.00 65.75 936 SER A C 1
ATOM 7304 O O . SER A 1 936 ? 14.804 -10.988 -49.148 1.00 65.75 936 SER A O 1
ATOM 7306 N N . THR A 1 937 ? 12.910 -9.819 -49.353 1.00 64.75 937 THR A N 1
ATOM 7307 C CA . THR A 1 937 ? 13.592 -8.612 -49.858 1.00 64.75 937 THR A CA 1
ATOM 7308 C C . THR A 1 937 ? 12.971 -7.301 -49.388 1.00 64.75 937 THR A C 1
ATOM 7310 O O . THR A 1 937 ? 11.752 -7.157 -49.366 1.00 64.75 937 THR A O 1
ATOM 7313 N N . LEU A 1 938 ? 13.808 -6.301 -49.106 1.00 69.00 938 LEU A N 1
ATOM 7314 C CA . LEU A 1 938 ? 13.413 -4.903 -48.912 1.00 69.00 938 LEU A CA 1
ATOM 7315 C C . LEU A 1 938 ? 14.005 -4.061 -50.044 1.00 69.00 938 LEU A C 1
ATOM 7317 O O . LEU A 1 938 ? 15.209 -4.085 -50.261 1.00 69.00 938 LEU A O 1
ATOM 7321 N N . SER A 1 939 ? 13.182 -3.298 -50.760 1.00 71.12 939 SER A N 1
ATOM 7322 C CA . SER A 1 939 ? 13.630 -2.455 -51.873 1.00 71.12 939 SER A CA 1
ATOM 7323 C C . SER A 1 939 ? 13.113 -1.026 -51.759 1.00 71.12 939 SER A C 1
ATOM 7325 O O . SER A 1 939 ? 11.940 -0.791 -51.459 1.00 71.12 939 SER A O 1
ATOM 7327 N N . ILE A 1 940 ? 13.995 -0.067 -52.026 1.00 68.12 940 ILE A N 1
ATOM 7328 C CA . ILE A 1 940 ? 13.700 1.364 -52.037 1.00 68.12 940 ILE A CA 1
ATOM 7329 C C . ILE A 1 940 ? 14.010 1.888 -53.436 1.00 68.12 940 ILE A C 1
ATOM 7331 O O . ILE A 1 940 ? 15.167 1.912 -53.851 1.00 68.12 940 ILE A O 1
ATOM 7335 N N . ASP A 1 941 ? 12.968 2.292 -54.163 1.00 66.31 941 ASP A N 1
ATOM 7336 C CA . ASP A 1 941 ? 13.055 2.870 -55.505 1.00 66.31 941 ASP A CA 1
ATOM 7337 C C . ASP A 1 941 ? 12.823 4.390 -55.455 1.00 66.31 941 ASP A C 1
ATOM 7339 O O . ASP A 1 941 ? 11.740 4.855 -55.080 1.00 66.31 941 ASP A O 1
ATOM 7343 N N . TRP A 1 942 ? 13.801 5.170 -55.922 1.00 64.56 942 TRP A N 1
ATOM 7344 C CA . TRP A 1 942 ? 13.646 6.608 -56.161 1.00 64.56 942 TRP A CA 1
ATOM 7345 C C . TRP A 1 942 ? 13.278 6.853 -57.635 1.00 64.56 942 TRP A C 1
ATOM 7347 O O . TRP A 1 942 ? 14.086 6.604 -58.535 1.00 64.56 942 TRP A O 1
ATOM 7357 N N . GLU A 1 943 ? 12.066 7.354 -57.926 1.00 57.19 943 GLU A N 1
ATOM 7358 C CA . GLU A 1 943 ? 11.693 7.684 -59.310 1.00 57.19 943 GLU A CA 1
ATOM 7359 C C . GLU A 1 943 ? 12.527 8.860 -59.864 1.00 57.19 943 GLU A C 1
ATOM 7361 O O . GLU A 1 943 ? 12.690 9.914 -59.251 1.00 57.19 943 GLU A O 1
ATOM 7366 N N . ALA A 1 944 ? 13.040 8.681 -61.085 1.00 53.22 944 ALA A N 1
ATOM 7367 C CA . ALA A 1 944 ? 14.104 9.468 -61.720 1.00 53.22 944 ALA A CA 1
ATOM 7368 C C . ALA A 1 944 ? 13.777 10.937 -62.095 1.00 53.22 944 ALA A C 1
ATOM 7370 O O . ALA A 1 944 ? 14.446 11.510 -62.959 1.00 53.22 944 ALA A O 1
ATOM 7371 N N . ASN A 1 945 ? 12.750 11.568 -61.517 1.00 52.50 945 ASN A N 1
ATOM 7372 C CA . ASN A 1 945 ? 12.249 12.863 -62.000 1.00 52.50 945 ASN A CA 1
ATOM 7373 C C . ASN A 1 945 ? 12.745 14.106 -61.238 1.00 52.50 945 ASN A C 1
ATOM 7375 O O . ASN A 1 945 ? 12.454 15.217 -61.688 1.00 52.50 945 ASN A O 1
ATOM 7379 N N . SER A 1 946 ? 13.527 13.967 -60.163 1.00 51.44 946 SER A N 1
ATOM 7380 C CA . SER A 1 946 ? 13.935 15.119 -59.329 1.00 51.44 946 SER A CA 1
ATOM 7381 C C . SER A 1 946 ? 15.399 15.135 -58.864 1.00 51.44 946 SER A C 1
ATOM 7383 O O . SER A 1 946 ? 15.797 16.091 -58.202 1.00 51.44 946 SER A O 1
ATOM 7385 N N . ILE A 1 947 ? 16.235 14.167 -59.257 1.00 51.38 947 ILE A N 1
ATOM 7386 C CA . ILE A 1 947 ? 17.629 14.067 -58.784 1.00 51.38 947 ILE A CA 1
ATOM 7387 C C . ILE A 1 947 ? 18.600 14.061 -59.976 1.00 51.38 947 ILE A C 1
ATOM 7389 O O . ILE A 1 947 ? 18.385 13.354 -60.958 1.00 51.38 947 ILE A O 1
ATOM 7393 N N . SER A 1 948 ? 19.665 14.868 -59.915 1.00 50.38 948 SER A N 1
ATOM 7394 C CA . SER A 1 948 ? 20.745 14.907 -60.918 1.00 50.38 948 SER A CA 1
ATOM 7395 C C . SER A 1 948 ? 22.077 14.445 -60.317 1.00 50.38 948 SER A C 1
ATOM 7397 O O . SER A 1 948 ? 22.453 14.964 -59.267 1.00 50.38 948 SER A O 1
ATOM 7399 N N . GLY A 1 949 ? 22.815 13.560 -61.003 1.00 55.69 949 GLY A N 1
ATOM 7400 C CA . GLY A 1 949 ? 24.150 13.069 -60.620 1.00 55.69 949 GLY A CA 1
ATOM 7401 C C . GLY A 1 949 ? 24.197 11.570 -60.274 1.00 55.69 949 GLY A C 1
ATOM 7402 O O . GLY A 1 949 ? 23.212 10.857 -60.449 1.00 55.69 949 GLY A O 1
ATOM 7403 N N . ASN A 1 950 ? 25.325 11.104 -59.711 1.00 56.56 950 ASN A N 1
ATOM 7404 C CA . ASN A 1 950 ? 25.567 9.709 -59.273 1.00 56.56 950 ASN A CA 1
ATOM 7405 C C . ASN A 1 950 ? 24.776 9.289 -58.016 1.00 56.56 950 ASN A C 1
ATOM 7407 O O . ASN A 1 950 ? 25.260 8.503 -57.203 1.00 56.56 950 ASN A O 1
ATOM 7411 N N . ALA A 1 951 ? 23.569 9.819 -57.837 1.00 57.41 951 ALA A N 1
ATOM 7412 C CA . ALA A 1 951 ? 22.695 9.446 -56.737 1.00 57.41 951 ALA A CA 1
ATOM 7413 C C . ALA A 1 951 ? 22.250 7.982 -56.865 1.00 57.41 951 ALA A C 1
ATOM 7415 O O . ALA A 1 951 ? 22.064 7.459 -57.972 1.00 57.41 951 ALA A O 1
ATOM 7416 N N . VAL A 1 952 ? 22.092 7.330 -55.716 1.00 59.22 952 VAL A N 1
ATOM 7417 C CA . VAL A 1 952 ? 21.539 5.980 -55.622 1.00 59.22 952 VAL A CA 1
ATOM 7418 C C . VAL A 1 952 ? 20.066 6.037 -56.029 1.00 59.22 952 VAL A C 1
ATOM 7420 O O . VAL A 1 952 ? 19.313 6.867 -55.532 1.00 59.22 952 VAL A O 1
ATOM 7423 N N . GLY A 1 953 ? 19.689 5.214 -57.003 1.00 60.12 953 GLY A N 1
ATOM 7424 C CA . GLY A 1 953 ? 18.339 5.151 -57.564 1.00 60.12 953 GLY A CA 1
ATOM 7425 C C . GLY A 1 953 ? 17.513 3.990 -57.057 1.00 60.12 953 GLY A C 1
ATOM 7426 O O . GLY A 1 953 ? 16.289 4.072 -57.034 1.00 60.12 953 GLY A O 1
ATOM 7427 N N . ASN A 1 954 ? 18.192 2.919 -56.665 1.00 70.12 954 ASN A N 1
ATOM 7428 C CA . ASN A 1 954 ? 17.577 1.757 -56.064 1.00 70.12 954 ASN A CA 1
ATOM 7429 C C . ASN A 1 954 ? 18.538 1.159 -55.032 1.00 70.12 954 ASN A C 1
ATOM 7431 O O . ASN A 1 954 ? 19.748 1.082 -55.277 1.00 70.12 954 ASN A O 1
ATOM 7435 N N . VAL A 1 955 ? 17.987 0.765 -53.891 1.00 67.88 955 VAL A N 1
ATOM 7436 C CA . VAL A 1 955 ? 18.656 -0.055 -52.879 1.00 67.88 955 VAL A CA 1
ATOM 7437 C C . VAL A 1 955 ? 17.784 -1.277 -52.647 1.00 67.88 955 VAL A C 1
ATOM 7439 O O . VAL A 1 955 ? 16.571 -1.140 -52.512 1.00 67.88 955 VAL A O 1
ATOM 7442 N N . GLU A 1 956 ? 18.393 -2.455 -52.612 1.00 75.75 956 GLU A N 1
ATOM 7443 C CA . GLU A 1 956 ? 17.724 -3.725 -52.350 1.00 75.75 956 GLU A CA 1
ATOM 7444 C C . GLU A 1 956 ? 18.518 -4.508 -51.306 1.00 75.75 956 GLU A C 1
ATOM 7446 O O . GLU A 1 956 ? 19.716 -4.731 -51.471 1.00 75.75 956 GLU A O 1
ATOM 7451 N N . TRP A 1 957 ? 17.856 -4.921 -50.235 1.00 69.88 957 TRP A N 1
ATOM 7452 C CA . TRP A 1 957 ? 18.380 -5.853 -49.251 1.00 69.88 957 TRP A CA 1
ATOM 7453 C C . TRP A 1 957 ? 17.717 -7.213 -49.454 1.00 69.88 957 TRP A C 1
ATOM 7455 O O . TRP A 1 957 ? 16.489 -7.306 -49.456 1.00 69.88 957 TRP A O 1
ATOM 7465 N N . ASP A 1 958 ? 18.529 -8.249 -49.644 1.00 74.56 958 ASP A N 1
ATOM 7466 C CA . ASP A 1 958 ? 18.100 -9.647 -49.638 1.00 74.56 958 ASP A CA 1
ATOM 7467 C C . ASP A 1 958 ? 18.322 -10.215 -48.232 1.00 74.56 958 ASP A C 1
ATOM 7469 O O . ASP A 1 958 ? 19.464 -10.307 -47.765 1.00 74.56 958 ASP A O 1
ATOM 7473 N N . LYS A 1 959 ? 17.211 -10.551 -47.569 1.00 68.62 959 LYS A N 1
ATOM 7474 C CA . LYS A 1 959 ? 17.169 -11.025 -46.182 1.00 68.62 959 LYS A CA 1
ATOM 7475 C C . LYS A 1 959 ? 17.627 -12.478 -46.053 1.00 68.62 959 LYS A C 1
ATOM 7477 O O . LYS A 1 959 ? 18.113 -12.866 -45.001 1.00 68.62 959 LYS A O 1
ATOM 7482 N N . GLU A 1 960 ? 17.497 -13.288 -47.109 1.00 70.75 960 GLU A N 1
ATOM 7483 C CA . GLU A 1 960 ? 17.931 -14.692 -47.078 1.00 70.75 960 GLU A CA 1
ATOM 7484 C C . GLU A 1 960 ? 19.450 -14.813 -47.212 1.00 70.75 960 GLU A C 1
ATOM 7486 O O . GLU A 1 960 ? 20.049 -15.752 -46.687 1.00 70.75 960 GLU A O 1
ATOM 7491 N N . THR A 1 961 ? 20.079 -13.891 -47.943 1.00 66.88 961 THR A N 1
ATOM 7492 C CA . THR A 1 961 ? 21.525 -13.927 -48.197 1.00 66.88 961 THR A CA 1
ATOM 7493 C C . THR A 1 961 ? 22.318 -12.859 -47.453 1.00 66.88 961 THR A C 1
ATOM 7495 O O . THR A 1 961 ? 23.524 -12.781 -47.668 1.00 66.88 961 THR A O 1
ATOM 7498 N N . ASN A 1 962 ? 21.676 -12.039 -46.610 1.00 62.97 962 ASN A N 1
ATOM 7499 C CA . ASN A 1 962 ? 22.288 -10.899 -45.910 1.00 62.97 962 ASN A CA 1
ATOM 7500 C C . ASN A 1 962 ? 23.091 -9.978 -46.842 1.00 62.97 962 ASN A C 1
ATOM 7502 O O . ASN A 1 962 ? 24.166 -9.479 -46.504 1.00 62.97 962 ASN A O 1
ATOM 7506 N N . THR A 1 963 ? 22.565 -9.743 -48.047 1.00 65.62 963 THR A N 1
ATOM 7507 C CA . THR A 1 963 ? 23.247 -8.916 -49.050 1.00 65.62 963 THR A CA 1
ATOM 7508 C C . THR A 1 963 ? 22.525 -7.615 -49.306 1.00 65.62 963 THR A C 1
ATOM 7510 O O . THR A 1 963 ? 21.371 -7.617 -49.736 1.00 65.62 963 THR A O 1
ATOM 7513 N N . LEU A 1 964 ? 23.238 -6.504 -49.136 1.00 66.44 964 LEU A N 1
ATOM 7514 C CA . LEU A 1 964 ? 22.767 -5.174 -49.499 1.00 66.44 964 LEU A CA 1
ATOM 7515 C C . LEU A 1 964 ? 23.329 -4.778 -50.867 1.00 66.44 964 LEU A C 1
ATOM 7517 O O . LEU A 1 964 ? 24.542 -4.716 -51.075 1.00 66.44 964 LEU A O 1
ATOM 7521 N N . SER A 1 965 ? 22.441 -4.487 -51.808 1.00 75.19 965 SER A N 1
ATOM 7522 C CA . SER A 1 965 ? 22.760 -4.074 -53.171 1.00 75.19 965 SER A CA 1
ATOM 7523 C C . SER A 1 965 ? 22.279 -2.651 -53.431 1.00 75.19 965 SER A C 1
ATOM 7525 O O . SER A 1 965 ? 21.194 -2.261 -53.009 1.00 75.19 965 SER A O 1
ATOM 7527 N N . SER A 1 966 ? 23.070 -1.854 -54.148 1.00 69.94 966 SER A N 1
ATOM 7528 C CA . SER A 1 966 ? 22.650 -0.520 -54.588 1.00 69.94 966 SER A CA 1
ATOM 7529 C C . SER A 1 966 ? 23.072 -0.218 -56.021 1.00 69.94 966 SER A C 1
ATOM 7531 O O . SER A 1 966 ? 24.126 -0.659 -56.496 1.00 69.94 966 SER A O 1
ATOM 7533 N N . TRP A 1 967 ? 22.235 0.565 -56.702 1.00 73.56 967 TRP A N 1
ATOM 7534 C CA . TRP A 1 967 ? 22.425 0.982 -58.089 1.00 73.56 967 TRP A CA 1
ATOM 7535 C C . TRP A 1 967 ? 22.290 2.495 -58.218 1.00 73.56 967 TRP A C 1
ATOM 7537 O O . TRP A 1 967 ? 21.346 3.095 -57.703 1.00 73.56 967 TRP A O 1
ATOM 7547 N N . THR A 1 968 ? 23.211 3.125 -58.946 1.00 70.12 968 THR A N 1
ATOM 7548 C CA . THR A 1 968 ? 23.151 4.565 -59.246 1.00 70.12 968 THR A CA 1
ATOM 7549 C C . THR A 1 968 ? 22.317 4.858 -60.498 1.00 70.12 968 THR A C 1
ATOM 7551 O O . THR A 1 968 ? 22.329 4.089 -61.460 1.00 70.12 968 THR A O 1
ATOM 7554 N N . LEU A 1 969 ? 21.602 5.993 -60.508 1.00 58.19 969 LEU A N 1
ATOM 7555 C CA . LEU A 1 969 ? 20.657 6.369 -61.578 1.00 58.19 969 LEU A CA 1
ATOM 7556 C C . LEU A 1 969 ? 21.319 6.657 -62.938 1.00 58.19 969 LEU A C 1
ATOM 7558 O O . LEU A 1 969 ? 20.691 6.445 -63.976 1.00 58.19 969 LEU A O 1
ATOM 7562 N N . GLU A 1 970 ? 22.553 7.174 -62.949 1.00 58.44 970 GLU A N 1
ATOM 7563 C CA . GLU A 1 970 ? 23.194 7.707 -64.166 1.00 58.44 970 GLU A CA 1
ATOM 7564 C C . GLU A 1 970 ? 24.289 6.781 -64.731 1.00 58.44 970 GLU A C 1
ATOM 7566 O O . GLU A 1 970 ? 24.337 6.553 -65.943 1.00 58.44 970 GLU A O 1
ATOM 7571 N N . ASP A 1 971 ? 25.105 6.180 -63.857 1.00 58.25 971 ASP A N 1
ATOM 7572 C CA . ASP A 1 971 ? 26.257 5.348 -64.240 1.00 58.25 971 ASP A CA 1
ATOM 7573 C C . ASP A 1 971 ? 25.987 3.835 -64.136 1.00 58.25 971 ASP A C 1
ATOM 7575 O O . ASP A 1 971 ? 26.783 3.032 -64.630 1.00 58.25 971 ASP A O 1
ATOM 7579 N N . ASN A 1 972 ? 24.853 3.431 -63.542 1.00 57.78 972 ASN A N 1
ATOM 7580 C CA . ASN A 1 972 ? 24.472 2.033 -63.307 1.00 57.78 972 ASN A CA 1
ATOM 7581 C C . ASN A 1 972 ? 25.552 1.239 -62.540 1.00 57.78 972 ASN A C 1
ATOM 7583 O O . ASN A 1 972 ? 25.685 0.025 -62.721 1.00 57.78 972 ASN A O 1
ATOM 7587 N N . THR A 1 973 ? 26.337 1.954 -61.727 1.00 60.94 973 THR A N 1
ATOM 7588 C CA . THR A 1 973 ? 27.401 1.419 -60.875 1.00 60.94 973 THR A CA 1
ATOM 7589 C C . THR A 1 973 ? 26.766 0.503 -59.845 1.00 60.94 973 THR A C 1
ATOM 7591 O O . THR A 1 973 ? 25.827 0.919 -59.162 1.00 60.94 973 THR A O 1
ATOM 7594 N N . PHE A 1 974 ? 27.267 -0.726 -59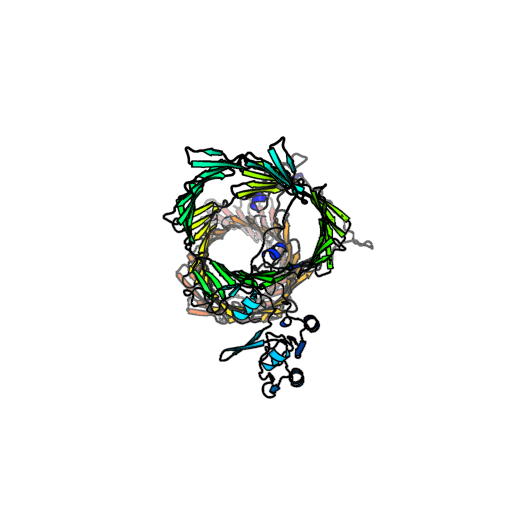.747 1.00 58.31 974 PHE A N 1
ATOM 7595 C CA . PHE A 1 974 ? 26.747 -1.720 -58.815 1.00 58.31 974 PHE A CA 1
ATOM 7596 C C . PHE A 1 974 ? 27.641 -1.784 -57.582 1.00 58.31 974 PHE A C 1
ATOM 7598 O O . PHE A 1 974 ? 28.861 -1.951 -57.697 1.00 58.31 974 PHE A O 1
ATOM 7605 N N . ARG A 1 975 ? 27.030 -1.651 -56.406 1.00 69.88 975 ARG A N 1
ATOM 7606 C CA . ARG A 1 975 ? 27.688 -1.925 -55.127 1.00 69.88 975 ARG A CA 1
ATOM 7607 C C . ARG A 1 975 ? 26.943 -3.049 -54.436 1.00 69.88 975 ARG A C 1
ATOM 7609 O O . ARG A 1 975 ? 25.722 -2.969 -54.313 1.00 69.88 975 ARG A O 1
ATOM 7616 N N . LYS A 1 976 ? 27.687 -4.047 -53.978 1.00 68.00 976 LYS A N 1
ATOM 7617 C CA . LYS A 1 976 ? 27.198 -5.167 -53.181 1.00 68.00 976 LYS A CA 1
ATOM 7618 C C . LYS A 1 976 ? 27.972 -5.207 -51.876 1.00 68.00 976 LYS A C 1
ATOM 7620 O O . LYS A 1 976 ? 29.188 -5.054 -51.885 1.00 68.00 976 LYS A O 1
ATOM 7625 N N . LEU A 1 977 ? 27.268 -5.379 -50.776 1.00 67.88 977 LEU A N 1
ATOM 7626 C CA . LEU A 1 977 ? 27.831 -5.617 -49.459 1.00 67.88 977 LEU A CA 1
ATOM 7627 C C . LEU A 1 977 ? 27.296 -6.969 -48.992 1.00 67.88 977 LEU A C 1
ATOM 7629 O O . LEU A 1 977 ? 26.083 -7.139 -48.888 1.00 67.88 977 LEU A O 1
ATOM 7633 N N . ASP A 1 978 ? 28.198 -7.917 -48.772 1.00 67.25 978 ASP A N 1
ATOM 7634 C CA . ASP A 1 978 ? 27.932 -9.194 -48.117 1.00 67.25 978 ASP A CA 1
ATOM 7635 C C . ASP A 1 978 ? 28.384 -9.088 -46.654 1.00 67.25 978 ASP A C 1
ATOM 7637 O O . ASP A 1 978 ? 29.501 -8.629 -46.388 1.00 67.25 978 ASP A O 1
ATOM 7641 N N . ILE A 1 979 ? 27.522 -9.504 -45.728 1.00 62.94 979 ILE A N 1
ATOM 7642 C CA . ILE A 1 979 ? 27.832 -9.611 -44.299 1.00 62.94 979 ILE A CA 1
ATOM 7643 C C . ILE A 1 979 ? 27.944 -11.107 -43.985 1.00 62.94 979 ILE A C 1
ATOM 7645 O O . ILE A 1 979 ? 26.967 -11.838 -44.140 1.00 62.94 979 ILE A O 1
ATOM 7649 N N . ASP A 1 980 ? 29.147 -11.565 -43.636 1.00 61.25 980 ASP A N 1
ATOM 7650 C CA . ASP A 1 980 ? 29.400 -12.953 -43.231 1.00 61.25 980 ASP A CA 1
ATOM 7651 C C . ASP A 1 980 ? 28.963 -13.158 -41.756 1.00 61.25 980 ASP A C 1
ATOM 7653 O O . ASP A 1 980 ? 28.990 -12.217 -40.962 1.00 61.25 980 ASP A O 1
ATOM 7657 N N . ASP A 1 981 ? 28.612 -14.394 -41.367 1.00 51.44 981 ASP A N 1
ATOM 7658 C CA . ASP A 1 981 ? 28.133 -14.762 -40.011 1.00 51.44 981 ASP A CA 1
ATOM 7659 C C . ASP A 1 981 ? 29.134 -14.446 -38.869 1.00 51.44 981 ASP A C 1
ATOM 7661 O O . ASP A 1 981 ? 28.799 -14.553 -37.695 1.00 51.44 981 ASP A O 1
ATOM 7665 N N . ASP A 1 982 ? 30.381 -14.096 -39.201 1.00 46.38 982 ASP A N 1
ATOM 7666 C CA . ASP A 1 982 ? 31.457 -13.723 -38.270 1.00 46.38 982 ASP A CA 1
ATOM 7667 C C . ASP A 1 982 ? 31.649 -12.198 -38.130 1.00 46.38 982 ASP A C 1
ATOM 7669 O O . ASP A 1 982 ? 32.654 -11.743 -37.581 1.00 46.38 982 ASP A O 1
ATOM 7673 N N . GLY A 1 983 ? 30.721 -11.399 -38.669 1.00 50.06 983 GLY A N 1
ATOM 7674 C CA . GLY A 1 983 ? 30.787 -9.935 -38.668 1.00 50.06 983 GLY A CA 1
ATOM 7675 C C . GLY A 1 983 ? 31.757 -9.351 -39.701 1.00 50.06 983 GLY A C 1
ATOM 7676 O O . GLY A 1 983 ? 31.948 -8.132 -39.751 1.00 50.06 983 GLY A O 1
ATOM 7677 N N . SER A 1 984 ? 32.383 -10.179 -40.548 1.00 57.47 984 SER A N 1
ATOM 7678 C CA . SER A 1 984 ? 33.247 -9.684 -41.619 1.00 57.47 984 SER A CA 1
ATOM 7679 C C . SER A 1 984 ? 32.434 -9.128 -42.795 1.00 57.47 984 SER A C 1
ATOM 7681 O O . SER A 1 984 ? 31.455 -9.712 -43.259 1.00 57.47 984 SER A O 1
ATOM 7683 N N . LEU A 1 985 ? 32.845 -7.957 -43.290 1.00 56.00 985 LEU A N 1
ATOM 7684 C CA . LEU A 1 985 ? 32.151 -7.233 -44.356 1.00 56.00 985 LEU A CA 1
ATOM 7685 C C . LEU A 1 985 ? 32.903 -7.417 -45.669 1.00 56.00 985 LEU A C 1
ATOM 7687 O O . LEU A 1 985 ? 34.067 -7.029 -45.790 1.00 56.00 985 LEU A O 1
ATOM 7691 N N . THR A 1 986 ? 32.234 -7.947 -46.686 1.00 65.94 986 THR A N 1
ATOM 7692 C CA . THR A 1 986 ? 32.780 -8.036 -48.041 1.00 65.94 986 THR A CA 1
ATOM 7693 C C . THR A 1 986 ? 32.052 -7.048 -48.949 1.00 65.94 986 THR A C 1
ATOM 7695 O O . THR A 1 986 ? 30.903 -7.244 -49.326 1.00 65.94 986 THR A O 1
ATOM 7698 N N . VAL A 1 987 ? 32.728 -5.960 -49.319 1.00 64.81 987 VAL A N 1
ATOM 7699 C CA . VAL A 1 987 ? 32.205 -4.928 -50.222 1.00 64.81 987 VAL A CA 1
ATOM 7700 C C . VAL A 1 987 ? 32.702 -5.197 -51.639 1.00 64.81 987 VAL A C 1
ATOM 7702 O O . VAL A 1 987 ? 33.901 -5.140 -51.899 1.00 64.81 987 VAL A O 1
ATOM 7705 N N . GLU A 1 988 ? 31.803 -5.423 -52.588 1.00 70.00 988 GLU A N 1
ATOM 7706 C CA . GLU A 1 988 ? 32.097 -5.448 -54.019 1.00 70.00 988 GLU A CA 1
ATOM 7707 C C . GLU A 1 988 ? 31.623 -4.145 -54.682 1.00 70.00 988 GLU A C 1
ATOM 7709 O O . GLU A 1 988 ? 30.437 -3.816 -54.678 1.00 70.00 988 GLU A O 1
ATOM 7714 N N . VAL A 1 989 ? 32.549 -3.393 -55.280 1.00 64.12 989 VAL A N 1
ATOM 7715 C CA . VAL A 1 989 ? 32.249 -2.187 -56.068 1.00 64.12 989 VAL A CA 1
ATOM 7716 C C . VAL A 1 989 ? 32.724 -2.421 -57.496 1.00 64.12 989 VAL A C 1
ATOM 7718 O O . VAL A 1 989 ? 33.923 -2.541 -57.732 1.00 64.12 989 VAL A O 1
ATOM 7721 N N . ASP A 1 990 ? 31.799 -2.503 -58.457 1.00 61.09 990 ASP A N 1
ATOM 7722 C CA . ASP A 1 990 ? 32.114 -2.676 -59.890 1.00 61.09 990 ASP A CA 1
ATOM 7723 C C . ASP A 1 990 ? 33.093 -3.845 -60.204 1.00 61.09 990 ASP A C 1
ATOM 7725 O O . ASP A 1 990 ? 33.855 -3.814 -61.176 1.00 61.09 990 ASP A O 1
ATOM 7729 N N . GLY A 1 991 ? 33.051 -4.918 -59.401 1.00 57.19 991 GLY A N 1
ATOM 7730 C CA . GLY A 1 991 ? 33.887 -6.117 -59.550 1.00 57.19 991 GLY A CA 1
ATOM 7731 C C . GLY A 1 991 ? 35.221 -6.099 -58.789 1.00 57.19 991 GLY A C 1
ATOM 7732 O O . GLY A 1 991 ? 35.999 -7.047 -58.926 1.00 57.19 991 GLY A O 1
ATOM 7733 N N . GLU A 1 992 ? 35.507 -5.053 -58.007 1.00 51.41 992 GLU A N 1
ATOM 7734 C CA . GLU A 1 992 ? 36.598 -5.026 -57.022 1.00 51.41 992 GLU A CA 1
ATOM 7735 C C . GLU A 1 992 ? 36.061 -5.360 -55.627 1.00 51.41 992 GLU A C 1
ATOM 7737 O O . GLU A 1 992 ? 35.091 -4.755 -55.178 1.00 51.41 992 GLU A O 1
ATOM 7742 N N . THR A 1 993 ? 36.693 -6.321 -54.949 1.00 56.03 993 THR A N 1
ATOM 7743 C CA . THR A 1 993 ? 36.266 -6.828 -53.637 1.00 56.03 993 THR A CA 1
ATOM 7744 C C . THR A 1 993 ? 37.176 -6.304 -52.527 1.00 56.03 993 THR A C 1
ATOM 7746 O O . THR A 1 993 ? 38.392 -6.503 -52.577 1.00 56.03 993 THR A O 1
ATOM 7749 N N . PHE A 1 994 ? 36.584 -5.693 -51.507 1.00 60.53 994 PHE A N 1
ATOM 7750 C CA . PHE A 1 994 ? 37.221 -5.265 -50.265 1.00 60.53 994 PHE A CA 1
ATOM 7751 C C . PHE A 1 994 ? 36.677 -6.131 -49.135 1.00 60.53 994 PHE A C 1
ATOM 7753 O O . PHE A 1 994 ? 35.463 -6.236 -48.999 1.00 60.53 994 PHE A O 1
ATOM 7760 N N . LYS A 1 995 ? 37.549 -6.752 -48.336 1.00 58.31 995 LYS A N 1
ATOM 7761 C CA . LYS A 1 995 ? 37.130 -7.503 -47.149 1.00 58.31 995 LYS A CA 1
ATOM 7762 C C . LYS A 1 995 ? 37.621 -6.788 -45.892 1.00 58.31 995 LYS A C 1
ATOM 7764 O O . LYS A 1 995 ? 38.809 -6.477 -45.775 1.00 58.31 995 LYS A O 1
ATOM 7769 N N . TYR A 1 996 ? 36.690 -6.504 -44.996 1.00 49.81 996 TYR A N 1
ATOM 7770 C CA . TYR A 1 996 ? 36.931 -6.020 -43.648 1.00 49.81 996 TYR A CA 1
ATOM 7771 C C . TYR A 1 996 ? 36.675 -7.161 -42.674 1.00 49.81 996 TYR A C 1
ATOM 7773 O O . TYR A 1 996 ? 35.644 -7.821 -42.748 1.00 49.81 996 TYR A O 1
ATOM 7781 N N . ASP A 1 997 ? 37.632 -7.386 -41.790 1.00 53.38 997 ASP A N 1
ATOM 7782 C CA . ASP A 1 997 ? 37.547 -8.339 -40.694 1.00 53.38 997 ASP A CA 1
ATOM 7783 C C . ASP A 1 997 ? 37.685 -7.531 -39.389 1.00 53.38 997 ASP A C 1
ATOM 7785 O O . ASP A 1 997 ? 38.658 -6.779 -39.262 1.00 53.38 997 ASP A O 1
ATOM 7789 N N . PRO A 1 998 ? 36.734 -7.621 -38.445 1.00 40.84 998 PRO A N 1
ATOM 7790 C CA . PRO A 1 998 ? 36.748 -6.805 -37.230 1.00 40.84 998 PRO A CA 1
ATOM 7791 C C . PRO A 1 998 ? 37.967 -7.069 -36.328 1.00 40.84 998 PRO A C 1
ATOM 7793 O O . PRO A 1 998 ? 38.417 -6.161 -35.634 1.00 40.84 998 PRO A O 1
ATOM 7796 N N . ALA A 1 999 ? 38.586 -8.254 -36.398 1.00 39.06 999 ALA A N 1
ATOM 7797 C CA . ALA A 1 999 ? 39.777 -8.594 -35.618 1.00 39.06 999 ALA A CA 1
ATOM 7798 C C . ALA A 1 999 ? 41.096 -8.174 -36.294 1.00 39.06 999 ALA A C 1
ATOM 7800 O O . ALA A 1 999 ? 42.116 -8.010 -35.622 1.00 39.06 999 ALA A O 1
ATOM 7801 N N . THR A 1 1000 ? 41.122 -8.030 -37.626 1.00 45.00 1000 THR A N 1
ATOM 7802 C CA . THR A 1 1000 ? 42.374 -7.805 -38.384 1.00 45.00 1000 THR A CA 1
ATOM 7803 C C . THR A 1 1000 ? 42.372 -6.588 -39.316 1.00 45.00 1000 THR A C 1
ATOM 7805 O O . THR A 1 1000 ? 43.404 -6.267 -39.916 1.00 45.00 1000 THR A O 1
ATOM 7808 N N . GLY A 1 1001 ? 41.261 -5.856 -39.392 1.00 46.09 1001 GLY A N 1
ATOM 7809 C CA . GLY A 1 1001 ? 41.088 -4.656 -40.207 1.00 46.09 1001 GLY A CA 1
ATOM 7810 C C . GLY A 1 1001 ? 40.860 -4.936 -41.699 1.00 46.09 1001 GLY A C 1
ATOM 7811 O O . GLY A 1 1001 ? 40.601 -6.056 -42.137 1.00 46.09 1001 GLY A O 1
ATOM 7812 N N . VAL A 1 1002 ? 40.932 -3.882 -42.521 1.00 46.00 1002 VAL A N 1
ATOM 7813 C CA . VAL A 1 1002 ? 40.707 -3.972 -43.975 1.00 46.00 1002 VAL A CA 1
ATOM 7814 C C . VAL A 1 1002 ? 41.959 -4.506 -44.671 1.00 46.00 1002 VAL A C 1
ATOM 7816 O O . VAL A 1 1002 ? 42.992 -3.833 -44.715 1.00 46.00 1002 VAL A O 1
ATOM 7819 N N . THR A 1 1003 ? 41.884 -5.676 -45.305 1.00 52.75 1003 THR A N 1
ATOM 7820 C CA . THR A 1 1003 ? 42.990 -6.151 -46.151 1.00 52.75 1003 THR A CA 1
ATOM 7821 C C . THR A 1 1003 ? 42.883 -5.533 -47.545 1.00 52.75 1003 THR A C 1
ATOM 7823 O O . THR A 1 1003 ? 42.011 -5.898 -48.331 1.00 52.75 1003 THR A O 1
ATOM 7826 N N . GLY A 1 1004 ? 43.794 -4.608 -47.892 1.00 50.72 1004 GLY A N 1
ATOM 7827 C CA . GLY A 1 1004 ? 43.882 -4.150 -49.284 1.00 50.72 1004 GLY A CA 1
ATOM 7828 C C . GLY A 1 1004 ? 44.790 -2.974 -49.651 1.00 50.72 1004 GLY A C 1
ATOM 7829 O O . GLY A 1 1004 ? 45.255 -2.960 -50.791 1.00 50.72 1004 GLY A O 1
ATOM 7830 N N . VAL A 1 1005 ? 45.071 -1.984 -48.788 1.00 48.06 1005 VAL A N 1
ATOM 7831 C CA . VAL A 1 1005 ? 45.783 -0.770 -49.255 1.00 48.06 1005 VAL A CA 1
ATOM 7832 C C . VAL A 1 1005 ? 46.658 -0.110 -48.164 1.00 48.06 1005 VAL A C 1
ATOM 7834 O O . VAL A 1 1005 ? 46.148 0.612 -47.317 1.00 48.06 1005 VAL A O 1
ATOM 7837 N N . ASN A 1 1006 ? 47.987 -0.274 -48.305 1.00 49.06 1006 ASN A N 1
ATOM 7838 C CA . ASN A 1 1006 ? 49.129 0.413 -47.649 1.00 49.06 1006 ASN A CA 1
ATOM 7839 C C . ASN A 1 1006 ? 49.737 -0.235 -46.386 1.00 49.06 1006 ASN A C 1
ATOM 7841 O O . ASN A 1 1006 ? 49.050 -0.483 -45.403 1.00 49.06 1006 ASN A O 1
ATOM 7845 N N . ASP A 1 1007 ? 51.066 -0.418 -46.411 1.00 54.78 1007 ASP A N 1
ATOM 7846 C CA . ASP A 1 1007 ? 51.871 -0.858 -45.263 1.00 54.78 1007 ASP A CA 1
ATOM 7847 C C . ASP A 1 1007 ? 52.363 0.379 -44.493 1.00 54.78 1007 ASP A C 1
ATOM 7849 O O . ASP A 1 1007 ? 53.138 1.182 -45.030 1.00 54.78 1007 ASP A O 1
ATOM 7853 N N . ILE A 1 1008 ? 51.940 0.531 -43.237 1.00 54.41 1008 ILE A N 1
ATOM 7854 C CA . ILE A 1 1008 ? 52.432 1.571 -42.322 1.00 54.41 1008 ILE A CA 1
ATOM 7855 C C . ILE A 1 1008 ? 53.310 0.899 -41.270 1.00 54.41 1008 ILE A C 1
ATOM 7857 O O . ILE A 1 1008 ? 52.885 -0.055 -40.622 1.00 54.41 1008 ILE A O 1
ATOM 7861 N N . PHE A 1 1009 ? 54.536 1.385 -41.085 1.00 59.38 1009 PHE A N 1
ATOM 7862 C CA . PHE A 1 1009 ? 55.385 0.933 -39.984 1.00 59.38 1009 PHE A CA 1
ATOM 7863 C C . PHE A 1 1009 ? 56.302 2.043 -39.471 1.00 59.38 1009 PHE A C 1
ATOM 7865 O O . PHE A 1 1009 ? 56.588 3.027 -40.157 1.00 59.38 1009 PHE A O 1
ATOM 7872 N N . TYR A 1 1010 ? 56.764 1.859 -38.236 1.00 57.31 1010 TYR A N 1
ATOM 7873 C CA . TYR A 1 1010 ? 57.568 2.823 -37.494 1.00 57.31 1010 TYR A CA 1
ATOM 7874 C C . TYR A 1 1010 ? 59.013 2.338 -37.404 1.00 57.31 1010 TYR A C 1
ATOM 7876 O O . TYR A 1 1010 ? 59.277 1.235 -36.922 1.00 57.31 1010 TYR A O 1
ATOM 7884 N N . GLU A 1 1011 ? 59.964 3.159 -37.844 1.00 57.78 1011 GLU A N 1
ATOM 7885 C CA . GLU A 1 1011 ? 61.390 2.839 -37.760 1.00 57.78 1011 GLU A CA 1
ATOM 7886 C C . GLU A 1 1011 ? 62.163 4.068 -37.266 1.00 57.78 1011 GLU A C 1
ATOM 7888 O O . GLU A 1 1011 ? 62.049 5.154 -37.824 1.00 57.78 1011 GLU A O 1
ATOM 7893 N N . LEU A 1 1012 ? 62.953 3.904 -36.196 1.00 52.84 1012 LEU A N 1
ATOM 7894 C CA . LEU A 1 1012 ? 63.846 4.944 -35.655 1.00 52.84 1012 LEU A CA 1
ATOM 7895 C C . LEU A 1 1012 ? 63.167 6.302 -35.346 1.00 52.84 1012 LEU A C 1
ATOM 7897 O O . LEU A 1 1012 ? 63.807 7.340 -35.483 1.00 52.84 1012 LEU A O 1
ATOM 7901 N N . GLY A 1 1013 ? 61.906 6.288 -34.899 1.00 56.97 1013 GLY A N 1
ATOM 7902 C CA . GLY A 1 1013 ? 61.150 7.495 -34.532 1.00 56.97 1013 GLY A CA 1
ATOM 7903 C C . GLY A 1 1013 ? 60.412 8.163 -35.696 1.00 56.97 1013 GLY A C 1
ATOM 7904 O O . GLY A 1 1013 ? 59.668 9.108 -35.472 1.00 56.97 1013 GLY A O 1
ATOM 7905 N N . GLU A 1 1014 ? 60.557 7.667 -36.927 1.00 65.06 1014 GLU A N 1
ATOM 7906 C CA . GLU A 1 1014 ? 59.849 8.179 -38.105 1.00 65.06 1014 GLU A CA 1
ATOM 7907 C C . GLU A 1 1014 ? 58.651 7.284 -38.461 1.00 65.06 1014 GLU A C 1
ATOM 7909 O O . GLU A 1 1014 ? 58.696 6.058 -38.306 1.00 65.06 1014 GLU A O 1
ATOM 7914 N N . THR A 1 1015 ? 57.572 7.896 -38.959 1.00 67.00 1015 THR A N 1
ATOM 7915 C CA . THR A 1 1015 ? 56.409 7.165 -39.494 1.00 67.00 1015 THR A CA 1
ATOM 7916 C C . THR A 1 1015 ? 56.585 6.990 -40.995 1.00 67.00 1015 THR A C 1
ATOM 7918 O O . THR A 1 1015 ? 56.691 7.988 -41.711 1.00 67.00 1015 THR A O 1
ATOM 7921 N N . ILE A 1 1016 ? 56.602 5.746 -41.480 1.00 68.69 1016 ILE A N 1
ATOM 7922 C CA . ILE A 1 1016 ? 56.769 5.427 -42.903 1.00 68.69 1016 ILE A CA 1
ATOM 7923 C C . ILE A 1 1016 ? 55.476 4.814 -43.437 1.00 68.69 1016 ILE A C 1
ATOM 7925 O O . ILE A 1 1016 ? 54.977 3.822 -42.910 1.00 68.69 1016 ILE A O 1
ATOM 7929 N N . ILE A 1 1017 ? 54.957 5.401 -44.514 1.00 70.81 1017 ILE A N 1
ATOM 7930 C CA . ILE A 1 1017 ? 53.746 4.968 -45.212 1.00 70.81 1017 ILE A CA 1
ATOM 7931 C C . ILE A 1 1017 ? 54.155 4.523 -46.616 1.00 70.81 1017 ILE A C 1
ATOM 7933 O O . ILE A 1 1017 ? 54.508 5.352 -47.461 1.00 70.81 1017 ILE A O 1
ATOM 7937 N N . ASN A 1 1018 ? 54.098 3.220 -46.886 1.00 62.34 1018 ASN A N 1
ATOM 7938 C CA . ASN A 1 1018 ? 54.317 2.687 -48.227 1.00 62.34 1018 ASN A CA 1
ATOM 7939 C C . ASN A 1 1018 ? 52.980 2.509 -48.930 1.00 62.34 1018 ASN A C 1
ATOM 7941 O O . ASN A 1 1018 ? 52.129 1.735 -48.488 1.00 62.34 1018 ASN A O 1
ATOM 7945 N N . THR A 1 1019 ? 52.805 3.216 -50.048 1.00 53.97 1019 THR A N 1
ATOM 7946 C CA . THR A 1 1019 ? 51.604 3.031 -50.858 1.00 53.97 1019 THR A CA 1
ATOM 7947 C C . THR A 1 1019 ? 51.726 1.777 -51.718 1.00 53.97 1019 THR A C 1
ATOM 7949 O O . THR A 1 1019 ? 52.827 1.398 -52.114 1.00 53.97 1019 THR A O 1
ATOM 7952 N N . SER A 1 1020 ? 50.608 1.146 -52.079 1.00 52.16 1020 SER A N 1
ATOM 7953 C CA . SER A 1 1020 ? 50.600 0.010 -53.021 1.00 52.16 1020 SER A CA 1
ATOM 7954 C C . SER A 1 1020 ? 51.065 0.373 -54.454 1.00 52.16 1020 SER A C 1
ATOM 7956 O O . SER A 1 1020 ? 51.172 -0.505 -55.316 1.00 52.16 1020 SER A O 1
ATOM 7958 N N . GLY A 1 1021 ? 51.373 1.654 -54.718 1.00 57.72 1021 GLY A N 1
ATOM 7959 C CA . GLY A 1 1021 ? 51.949 2.191 -55.956 1.00 57.72 1021 GLY A CA 1
ATOM 7960 C C . GLY A 1 1021 ? 53.436 2.582 -55.849 1.00 57.72 1021 GLY A C 1
ATOM 7961 O O . GLY A 1 1021 ? 54.158 2.160 -54.957 1.00 57.72 1021 GLY A O 1
ATOM 7962 N N . ALA A 1 1022 ? 53.936 3.401 -56.785 1.00 51.91 1022 ALA A N 1
ATOM 7963 C CA . ALA A 1 1022 ? 55.350 3.816 -56.851 1.00 51.91 1022 ALA A CA 1
ATOM 7964 C C . ALA A 1 1022 ? 55.707 4.998 -55.919 1.00 51.91 1022 ALA A C 1
ATOM 7966 O O . ALA A 1 1022 ? 56.584 5.800 -56.257 1.00 51.91 1022 ALA A O 1
ATOM 7967 N N . GLY A 1 1023 ? 55.009 5.135 -54.789 1.00 61.28 1023 GLY A N 1
ATOM 7968 C CA . GLY A 1 1023 ? 55.196 6.251 -53.868 1.00 61.28 1023 GLY A CA 1
ATOM 7969 C C . GLY A 1 1023 ? 55.216 5.858 -52.396 1.00 61.28 1023 GLY A C 1
ATOM 7970 O O . GLY A 1 1023 ? 54.638 4.849 -51.989 1.00 61.28 1023 GLY A O 1
ATOM 7971 N N . SER A 1 1024 ? 55.882 6.685 -51.603 1.00 73.00 1024 SER A N 1
ATOM 7972 C CA . SER A 1 1024 ? 56.024 6.553 -50.156 1.00 73.00 1024 SER A CA 1
ATOM 7973 C C . SER A 1 1024 ? 55.891 7.921 -49.498 1.00 73.00 1024 SER A C 1
ATOM 7975 O O . SER A 1 1024 ? 56.267 8.932 -50.090 1.00 73.00 1024 SER A O 1
ATOM 7977 N N . ALA A 1 1025 ? 55.392 7.960 -48.268 1.00 68.25 1025 ALA A N 1
ATOM 7978 C CA . ALA A 1 1025 ? 55.400 9.161 -47.445 1.00 68.25 1025 ALA A CA 1
ATOM 7979 C C . ALA A 1 1025 ? 56.110 8.899 -46.112 1.00 68.25 1025 ALA A C 1
ATOM 7981 O O . ALA A 1 1025 ? 56.047 7.794 -45.572 1.00 68.25 1025 ALA A O 1
ATOM 7982 N N . THR A 1 1026 ? 56.791 9.915 -45.588 1.00 74.00 1026 THR A N 1
ATOM 7983 C CA . THR A 1 1026 ? 57.532 9.850 -44.325 1.00 74.00 1026 THR A CA 1
ATOM 7984 C C . THR A 1 1026 ? 57.237 11.078 -43.473 1.00 74.00 1026 THR A C 1
ATOM 7986 O O . THR A 1 1026 ? 57.274 12.208 -43.968 1.00 74.00 1026 THR A O 1
ATOM 7989 N N . ILE A 1 1027 ? 56.971 10.853 -42.187 1.00 73.06 1027 ILE A N 1
ATOM 7990 C CA . ILE A 1 1027 ? 56.750 11.894 -41.175 1.00 73.06 1027 ILE A CA 1
ATOM 7991 C C . ILE A 1 1027 ? 57.893 11.837 -40.160 1.00 73.06 1027 ILE A C 1
ATOM 7993 O O . ILE A 1 1027 ? 58.201 10.757 -39.649 1.00 73.06 1027 ILE A O 1
ATOM 7997 N N . SER A 1 1028 ? 58.524 12.981 -39.879 1.00 73.50 1028 SER A N 1
ATOM 7998 C CA . SER A 1 1028 ? 59.593 13.077 -38.878 1.00 73.50 1028 SER A CA 1
ATOM 7999 C C . SER A 1 1028 ? 59.074 12.881 -37.451 1.00 73.50 1028 SER A C 1
ATOM 8001 O O . SER A 1 1028 ? 57.919 13.179 -37.155 1.00 73.50 1028 SER A O 1
ATOM 8003 N N . GLU A 1 1029 ? 59.955 12.441 -36.550 1.00 68.56 1029 GLU A N 1
ATOM 8004 C CA . GLU A 1 1029 ? 59.664 12.181 -35.126 1.00 68.56 1029 GLU A CA 1
ATOM 8005 C C . GLU A 1 1029 ? 59.045 13.380 -34.385 1.00 68.56 1029 GLU A C 1
ATOM 8007 O O . GLU A 1 1029 ? 58.229 13.217 -33.485 1.00 68.56 1029 GLU A O 1
ATOM 8012 N N . ASP A 1 1030 ? 59.405 14.602 -34.780 1.00 66.31 1030 ASP A N 1
ATOM 8013 C CA . ASP A 1 1030 ? 58.885 15.843 -34.198 1.00 66.31 1030 ASP A CA 1
ATOM 8014 C C . ASP A 1 1030 ? 57.580 16.341 -34.848 1.00 66.31 1030 ASP A C 1
ATOM 8016 O O . ASP A 1 1030 ? 57.084 17.408 -34.483 1.00 66.31 1030 ASP A O 1
ATOM 8020 N N . GLY A 1 1031 ? 57.045 15.614 -35.837 1.00 63.25 1031 GLY A N 1
ATOM 8021 C CA . GLY A 1 1031 ? 55.841 15.972 -36.592 1.00 63.25 1031 GLY A CA 1
ATOM 8022 C C . GLY A 1 1031 ? 55.968 17.242 -37.441 1.00 63.25 1031 GLY A C 1
ATOM 8023 O O . GLY A 1 1031 ? 54.992 17.676 -38.051 1.00 63.25 1031 GLY A O 1
ATOM 8024 N N . MET A 1 1032 ? 57.150 17.868 -37.495 1.00 67.75 1032 MET A N 1
ATOM 8025 C CA . MET A 1 1032 ? 57.345 19.160 -38.162 1.00 67.75 1032 MET A CA 1
ATOM 8026 C C . MET A 1 1032 ? 57.784 19.040 -39.621 1.00 67.75 1032 MET A C 1
ATOM 8028 O O . MET A 1 1032 ? 57.780 20.049 -40.329 1.00 67.75 1032 MET A O 1
ATOM 8032 N N . THR A 1 1033 ? 58.147 17.842 -40.086 1.00 71.69 1033 THR A N 1
ATOM 8033 C CA . THR A 1 1033 ? 58.538 17.591 -41.476 1.00 71.69 1033 THR A CA 1
ATOM 8034 C C . THR A 1 1033 ? 57.731 16.445 -42.076 1.00 71.69 1033 THR A C 1
ATOM 8036 O O . THR A 1 1033 ? 57.698 15.339 -41.540 1.00 71.69 1033 THR A O 1
ATOM 8039 N N . PHE A 1 1034 ? 57.124 16.703 -43.232 1.00 73.62 1034 PHE A N 1
ATOM 8040 C CA . PHE A 1 1034 ? 56.365 15.728 -44.010 1.00 73.62 1034 PHE A CA 1
ATOM 8041 C C . PHE A 1 1034 ? 56.969 15.605 -45.407 1.00 73.62 1034 PHE A C 1
ATOM 8043 O O . PHE A 1 1034 ? 57.087 16.603 -46.118 1.00 73.62 1034 PHE A O 1
ATOM 8050 N N . THR A 1 1035 ? 57.361 14.397 -45.807 1.00 75.12 1035 THR A N 1
ATOM 8051 C CA . THR A 1 1035 ? 57.961 14.133 -47.123 1.00 75.12 1035 THR A CA 1
ATOM 8052 C C . THR A 1 1035 ? 57.124 13.129 -47.896 1.00 75.12 1035 THR A C 1
ATOM 8054 O O . THR A 1 1035 ? 56.767 12.086 -47.362 1.00 75.12 1035 THR A O 1
ATOM 8057 N N . VAL A 1 1036 ? 56.834 13.433 -49.160 1.00 72.19 1036 VAL A N 1
ATOM 8058 C CA . VAL A 1 1036 ? 56.145 12.537 -50.093 1.00 72.19 1036 VAL A CA 1
ATOM 8059 C C . VAL A 1 1036 ? 57.022 12.325 -51.313 1.00 72.19 1036 VAL A C 1
ATOM 8061 O O . VAL A 1 1036 ? 57.398 13.280 -51.993 1.00 72.19 1036 VAL A O 1
ATOM 8064 N N . ASP A 1 1037 ? 57.298 11.064 -51.609 1.00 73.75 1037 ASP A N 1
ATOM 8065 C CA . ASP A 1 1037 ? 57.999 10.610 -52.799 1.00 73.75 1037 ASP A CA 1
ATOM 8066 C C . ASP A 1 1037 ? 57.024 9.863 -53.704 1.00 73.75 1037 ASP A C 1
ATOM 8068 O O . ASP A 1 1037 ? 56.365 8.917 -53.278 1.00 73.75 1037 ASP A O 1
ATOM 8072 N N . TYR A 1 1038 ? 56.930 10.263 -54.970 1.00 65.00 1038 TYR A N 1
ATOM 8073 C CA . TYR A 1 1038 ? 56.106 9.570 -55.960 1.00 65.00 1038 TYR A CA 1
ATOM 8074 C C . TYR A 1 1038 ? 56.781 9.602 -57.334 1.00 65.00 1038 TYR A C 1
ATOM 8076 O O . TYR A 1 1038 ? 57.026 10.672 -57.890 1.00 65.00 1038 TYR A O 1
ATOM 8084 N N . ASP A 1 1039 ? 57.106 8.423 -57.880 1.00 65.38 1039 ASP A N 1
ATOM 8085 C CA . ASP A 1 1039 ? 57.704 8.246 -59.220 1.00 65.38 1039 ASP A CA 1
ATOM 8086 C C . ASP A 1 1039 ? 58.932 9.152 -59.494 1.00 65.38 1039 ASP A C 1
ATOM 8088 O O . ASP A 1 1039 ? 59.116 9.711 -60.577 1.00 65.38 1039 ASP A O 1
ATOM 8092 N N . GLY A 1 1040 ? 59.796 9.312 -58.482 1.00 64.06 1040 GLY A N 1
ATOM 8093 C CA . GLY A 1 1040 ? 61.050 10.071 -58.573 1.00 64.06 1040 GLY A CA 1
ATOM 8094 C C . GLY A 1 1040 ? 60.929 11.586 -58.379 1.00 64.06 1040 GLY A C 1
ATOM 8095 O O . GLY A 1 1040 ? 61.922 12.285 -58.592 1.00 64.06 1040 GLY A O 1
ATOM 8096 N N . VAL A 1 1041 ? 59.758 12.087 -57.976 1.00 66.44 1041 VAL A N 1
ATOM 8097 C CA . VAL A 1 1041 ? 59.544 13.474 -57.539 1.00 66.44 1041 VAL A CA 1
ATOM 8098 C C . VAL A 1 1041 ? 59.325 13.491 -56.027 1.00 66.44 1041 VAL A C 1
ATOM 8100 O O . VAL A 1 1041 ? 58.417 12.821 -55.538 1.00 66.44 1041 VAL A O 1
ATOM 8103 N N . SER A 1 1042 ? 60.139 14.276 -55.316 1.00 73.62 1042 SER A N 1
ATOM 8104 C CA . SER A 1 1042 ? 60.062 14.455 -53.864 1.00 73.62 1042 SER A CA 1
ATOM 8105 C C . SER A 1 1042 ? 59.472 15.824 -53.515 1.00 73.62 1042 SER A C 1
ATOM 8107 O O . SER A 1 1042 ? 59.947 16.854 -54.015 1.00 73.62 1042 SER A O 1
ATOM 8109 N N . ALA A 1 1043 ? 58.471 15.842 -52.639 1.00 73.69 1043 ALA A N 1
ATOM 8110 C CA . ALA A 1 1043 ? 57.924 17.048 -52.030 1.00 73.69 1043 ALA A CA 1
ATOM 8111 C C . ALA A 1 1043 ? 58.116 16.994 -50.508 1.00 73.69 1043 ALA A C 1
ATOM 8113 O O . ALA A 1 1043 ? 57.670 16.045 -49.871 1.00 73.69 1043 ALA A O 1
ATOM 8114 N N . THR A 1 1044 ? 58.746 18.013 -49.924 1.00 78.94 1044 THR A N 1
ATOM 8115 C CA . THR A 1 1044 ? 59.009 18.105 -48.482 1.00 78.94 1044 THR A CA 1
ATOM 8116 C C . THR A 1 1044 ? 58.393 19.379 -47.919 1.00 78.94 1044 THR A C 1
ATOM 8118 O O . THR A 1 1044 ? 58.766 20.483 -48.309 1.00 78.94 1044 THR A O 1
ATOM 8121 N N . ALA A 1 1045 ? 57.461 19.236 -46.983 1.00 74.69 1045 ALA A N 1
ATOM 8122 C CA . ALA A 1 1045 ? 56.883 20.331 -46.219 1.00 74.69 1045 ALA A CA 1
ATOM 8123 C C . ALA A 1 1045 ? 57.533 20.403 -44.833 1.00 74.69 1045 ALA A C 1
ATOM 8125 O O . ALA A 1 1045 ? 57.625 19.393 -44.140 1.00 74.69 1045 ALA A O 1
ATOM 8126 N N . VAL A 1 1046 ? 57.976 21.595 -44.434 1.00 78.81 1046 VAL A N 1
ATOM 8127 C CA . VAL A 1 1046 ? 58.566 21.880 -43.122 1.00 78.81 1046 VAL A CA 1
ATOM 8128 C C . VAL A 1 1046 ? 57.784 22.999 -42.451 1.00 78.81 1046 VAL A C 1
ATOM 8130 O O . VAL A 1 1046 ? 57.649 24.104 -42.987 1.00 78.81 1046 VAL A O 1
ATOM 8133 N N . THR A 1 1047 ? 57.301 22.721 -41.252 1.00 64.19 1047 THR A N 1
ATOM 8134 C CA . THR A 1 1047 ? 56.520 23.645 -40.437 1.00 64.19 1047 THR A CA 1
ATOM 8135 C C . THR A 1 1047 ? 57.455 24.554 -39.635 1.00 64.19 1047 THR A C 1
ATOM 8137 O O . THR A 1 1047 ? 58.319 24.092 -38.893 1.00 64.19 1047 THR A O 1
ATOM 8140 N N . GLY A 1 1048 ? 57.313 25.873 -39.794 1.00 67.25 1048 GLY A N 1
ATOM 8141 C CA . GLY A 1 1048 ? 58.098 26.892 -39.092 1.00 67.25 1048 GLY A CA 1
ATOM 8142 C C . GLY A 1 1048 ? 57.236 27.800 -38.211 1.00 67.25 1048 GLY A C 1
ATOM 8143 O O . GLY A 1 1048 ? 56.012 27.785 -38.269 1.00 67.25 1048 GLY A O 1
ATOM 8144 N N . ALA A 1 1049 ? 57.871 28.655 -37.404 1.00 58.25 1049 ALA A N 1
ATOM 8145 C CA . ALA A 1 1049 ? 57.181 29.518 -36.432 1.00 58.25 1049 ALA A CA 1
ATOM 8146 C C . ALA A 1 1049 ? 56.270 30.610 -37.041 1.00 58.25 1049 ALA A C 1
ATOM 8148 O O . ALA A 1 1049 ? 55.544 31.278 -36.311 1.00 58.25 1049 ALA A O 1
ATOM 8149 N N . THR A 1 1050 ? 56.334 30.843 -38.355 1.00 53.00 1050 THR A N 1
ATOM 8150 C CA . THR A 1 1050 ? 55.570 31.898 -39.049 1.00 53.00 1050 THR A CA 1
ATOM 8151 C C . THR A 1 1050 ? 54.826 31.396 -40.290 1.00 53.00 1050 THR A C 1
ATOM 8153 O O . THR A 1 1050 ? 54.284 32.212 -41.032 1.00 53.00 1050 THR A O 1
ATOM 8156 N N . GLY A 1 1051 ? 54.830 30.085 -40.543 1.00 69.69 1051 GLY A N 1
ATOM 8157 C CA . GLY A 1 1051 ? 54.224 29.468 -41.720 1.00 69.69 1051 GLY A CA 1
ATOM 8158 C C . GLY A 1 1051 ? 54.804 28.094 -42.052 1.00 69.69 1051 GLY A C 1
ATOM 8159 O O . GLY A 1 1051 ? 55.720 27.623 -41.379 1.00 69.69 1051 GLY A O 1
ATOM 8160 N N . VAL A 1 1052 ? 54.304 27.483 -43.122 1.00 74.75 1052 VAL A N 1
ATOM 8161 C CA . VAL A 1 1052 ? 54.776 26.219 -43.698 1.00 74.75 1052 VAL A CA 1
ATOM 8162 C C . VAL A 1 1052 ? 55.597 26.501 -44.957 1.00 74.75 1052 VAL A C 1
ATOM 8164 O O . VAL A 1 1052 ? 55.164 27.231 -45.850 1.00 74.75 1052 VAL A O 1
ATOM 8167 N N . THR A 1 1053 ? 56.778 25.898 -45.052 1.00 77.00 1053 THR A N 1
ATOM 8168 C CA . THR A 1 1053 ? 57.625 25.944 -46.248 1.00 77.00 1053 THR A CA 1
ATOM 8169 C C . THR A 1 1053 ? 57.541 24.607 -46.968 1.00 77.00 1053 THR A C 1
ATOM 8171 O O . THR A 1 1053 ? 57.877 23.582 -46.388 1.00 77.00 1053 THR A O 1
ATOM 8174 N N . VAL A 1 1054 ? 57.118 24.606 -48.229 1.00 73.75 1054 VAL A N 1
ATOM 8175 C CA . VAL A 1 1054 ? 57.002 23.403 -49.061 1.00 73.75 1054 VAL A CA 1
ATOM 8176 C C . VAL A 1 1054 ? 58.034 23.465 -50.182 1.00 73.75 1054 VAL A C 1
ATOM 8178 O O . VAL A 1 1054 ? 58.012 24.378 -51.005 1.00 73.75 1054 VAL A O 1
ATOM 8181 N N . GLU A 1 1055 ? 58.942 22.498 -50.225 1.00 75.69 1055 GLU A N 1
ATOM 8182 C CA . GLU A 1 1055 ? 59.895 22.295 -51.313 1.00 75.69 1055 GLU A CA 1
ATOM 8183 C C . GLU A 1 1055 ? 59.383 21.189 -52.239 1.00 75.69 1055 GLU A C 1
ATOM 8185 O O . GLU A 1 1055 ? 59.141 20.073 -51.790 1.00 75.69 1055 GLU A O 1
ATOM 8190 N N . ILE A 1 1056 ? 59.219 21.481 -53.530 1.00 72.94 1056 ILE A N 1
ATOM 8191 C CA . ILE A 1 1056 ? 58.829 20.496 -54.550 1.00 72.94 1056 ILE A CA 1
ATOM 8192 C C . ILE A 1 1056 ? 59.891 20.524 -55.647 1.00 72.94 1056 ILE A C 1
ATOM 8194 O O . ILE A 1 1056 ? 60.054 21.546 -56.315 1.00 72.94 1056 ILE A O 1
ATOM 8198 N N . ASP A 1 1057 ? 60.630 19.424 -55.818 1.00 69.31 1057 ASP A N 1
ATOM 8199 C CA . ASP A 1 1057 ? 61.695 19.275 -56.833 1.00 69.31 1057 ASP A CA 1
ATOM 8200 C C . ASP A 1 1057 ? 62.705 20.454 -56.861 1.00 69.31 1057 ASP A C 1
ATOM 8202 O O . ASP A 1 1057 ? 63.120 20.947 -57.913 1.00 69.31 1057 ASP A O 1
ATOM 8206 N N . GLY A 1 1058 ? 63.088 20.952 -55.677 1.00 66.31 1058 GLY A N 1
ATOM 8207 C CA . GLY A 1 1058 ? 64.060 22.039 -55.505 1.00 66.31 1058 GLY A CA 1
ATOM 8208 C C . GLY A 1 1058 ? 63.512 23.464 -55.667 1.00 66.31 1058 GLY A C 1
ATOM 8209 O O . GLY A 1 1058 ? 64.286 24.423 -55.565 1.00 66.31 1058 GLY A O 1
ATOM 8210 N N . GLU A 1 1059 ? 62.207 23.637 -55.906 1.00 66.50 1059 GLU A N 1
ATOM 8211 C CA . GLU A 1 1059 ? 61.536 24.938 -55.815 1.00 66.50 1059 GLU A CA 1
ATOM 8212 C C . GLU A 1 1059 ? 60.825 25.103 -54.469 1.00 66.50 1059 GLU A C 1
ATOM 8214 O O . GLU A 1 1059 ? 60.074 24.232 -54.037 1.00 66.50 1059 GLU A O 1
ATOM 8219 N N . ILE A 1 1060 ? 61.065 26.244 -53.814 1.00 78.25 1060 ILE A N 1
ATOM 8220 C CA . ILE A 1 1060 ? 60.574 26.540 -52.464 1.00 78.25 1060 ILE A CA 1
ATOM 8221 C C . ILE A 1 1060 ? 59.347 27.451 -52.539 1.00 78.25 1060 ILE A C 1
ATOM 8223 O O . ILE A 1 1060 ? 59.403 28.542 -53.116 1.00 78.25 1060 ILE A O 1
ATOM 8227 N N . TYR A 1 1061 ? 58.276 27.023 -51.880 1.00 69.56 1061 TYR A N 1
ATOM 8228 C CA . TYR A 1 1061 ? 57.023 27.743 -51.703 1.00 69.56 1061 TYR A CA 1
ATOM 8229 C C . TYR A 1 1061 ? 56.821 28.033 -50.213 1.00 69.56 1061 TYR A C 1
ATOM 8231 O O . TYR A 1 1061 ? 56.794 27.118 -49.397 1.00 69.56 1061 TYR A O 1
ATOM 8239 N N . GLU A 1 1062 ? 56.696 29.306 -49.844 1.00 73.50 1062 GLU A N 1
ATOM 8240 C CA . GLU A 1 1062 ? 56.456 29.719 -48.456 1.00 73.50 1062 GLU A CA 1
ATOM 8241 C C . GLU A 1 1062 ? 54.993 30.130 -48.275 1.00 73.50 1062 GLU A C 1
ATOM 8243 O O . GLU A 1 1062 ? 54.490 31.010 -48.980 1.00 73.50 1062 GLU A O 1
ATOM 8248 N N . PHE A 1 1063 ? 54.329 29.514 -47.302 1.00 61.16 1063 PHE A N 1
ATOM 8249 C CA . PHE A 1 1063 ? 52.952 29.790 -46.914 1.00 61.16 1063 PHE A CA 1
ATOM 8250 C C . PHE A 1 1063 ? 52.956 30.296 -45.475 1.00 61.16 1063 PHE A C 1
ATOM 8252 O O . PHE A 1 1063 ? 53.230 29.536 -44.557 1.00 61.16 1063 PHE A O 1
ATOM 8259 N N . SER A 1 1064 ? 52.697 31.583 -45.254 1.00 62.44 1064 SER A N 1
ATOM 8260 C CA . SER A 1 1064 ? 52.517 32.106 -43.894 1.00 62.44 1064 SER A CA 1
ATOM 8261 C C . SER A 1 1064 ? 51.204 31.601 -43.292 1.00 62.44 1064 SER A C 1
ATOM 8263 O O . SER A 1 1064 ? 50.238 31.464 -44.043 1.00 62.44 1064 SER A O 1
ATOM 8265 N N . TYR A 1 1065 ? 51.165 31.376 -41.974 1.00 46.22 1065 TYR A N 1
ATOM 8266 C CA . TYR A 1 1065 ? 49.905 31.126 -41.255 1.00 46.22 1065 TYR A CA 1
ATOM 8267 C C . TYR A 1 1065 ? 48.908 32.276 -41.402 1.00 46.22 1065 TYR A C 1
ATOM 8269 O O . TYR A 1 1065 ? 49.365 33.446 -41.496 1.00 46.22 1065 TYR A O 1
#

Nearest PDB structures (foldseek):
  4bxp-assembly1_A  TM=3.168E-01  e=2.990E-07  Danio rerio
  4by2-assembly2_B  TM=4.469E-01  e=2.166E-05  Drosophila melanogaster
  4bxq-assembly1_A  TM=2.965E-01  e=3.128E-07  Danio rerio
  4ld3-assembly1_A  TM=3.846E-01  e=4.678E-06  Danio rerio
  4mpz-assembly1_A  TM=3.759E-01  e=3.893E-05  Drosophila melanogaster

Foldseek 3Di:
DDDDFDDPPPDTDDDDDDDDDDQVVVLVVVPFDDPPPDTHDDDDDDDQCVVLVVVPFDDLPPDTHDDDDDDDQPCPVALFRQQDPVSNVVRPWHWDDDPPGITTDDDPDPVLDLFSQQDQVSNVVSPWHWDDDDPGITTDHDPLALFSDQDPVSNVVSPWDADVVPRTTDDDDDDDDAPLALFRQQDQVSNVVNPWHWDDDDPGITTDDQPLALFSDQDPVSNVVRVWDWDADDPVDPPDHTITTDDDDDDDDDDDDWDQDPVQQWIWDADPQGKIWIAHPQGKIWIADPVVRDIKIKDRWDADPVQQKTWIDIPNKIWIAHPQQKIWIADPVRFIKIWHADPVQQKIKIATRLGKIWIAHPQGKIWIADSVGDIDIWHAWDWDQDPVQRWIWTHTPFKIKIAGPQGKIKMAGNQGWIKIADPVQQKIKIAHPLGKIWIAHPQGWIWTADSVGDIKTKDGWDQDPVQQWIWIAIPFWIWIAHPQGKIKTAGPVGWIKIWHADPVQQKIWIATPLGWIWIAHPQGKIWTADSVGDIDIAGAWDWDADPVFQKIWTAGPLGKIWIAGPQRKIWTADSSGDIDIDHFFDWDQDPQRWIWTAGPQRWIWIQHPQRWIKIAGPVRWIKTWDQDPQRKIWIATSLGKIKIQGPVRKIKTAGSLGWIKIKDWDDDDQATWIWIATPQGKIKIATPQRWIKTAGNLRWMKTWDADPVFRWIWIATPQGWIKIAGPVRWIKIAGSVRFIKTWDADPQRWIWIAGSLGKIKIQHPQRWIWTAGNLGWIWIWDADPLRWIWIAIPLGWIWIAHNVSQKIWIADSVRKIWIKGADPLRWIKIAIPLGWIWTADNVQRKIWTADSVGKIWIWGQDSNRWIWIATPLGWIWTADPSQRKIWTQDSVGDIWIWGADSQLWIWTQDPVRDIFIAHNVRHTPPDPWDWDDDPFKTKIADPPDPDDDQDWGMWMAGPVQRKIWTAGPPPRWIWIWGQDSQRWIWIATNRDTWIQDPVPGIPDWWDWDDDPQKIKIDTPAQKIWIAHNVNQWIWIDHPHWIWIWGADPFFIWIATNNDIDTDGD

pLDDT: mean 72.69, std 13.79, range [29.31, 94.25]

Sequence (1065 aa):
SNEGGIWNGEYCEFPEYEEEWDEEQWCSDEGGTWDGTSCEFPYEEWDEEQWCSDEGGTWDGEMCSFPWDGDDNYDDGSIWSAPDEETCLQRGGIWTQEEGWGYCSEEWQDDGSIWSAPDEATCNERGGQWLQEEDWGYCWEDSGEVWDARDQATCNERGGTWEPDDGYCYEEWAPDYDDGSIWSAPDEATCSERGGQWLQEEDWGYCWEDSGEVWDARDEATCNERDGIWELADPQDPQNSDGWCMSEWDEANYEPAGEYNELTGCWIEAYEDGSVYESCDDGSGSWFDPLTGETQTWSPATYDAESGCTTQTYNGFTETWCEDGTSYWEDEEGGVNISSYDEERGCWTDTYADGSSSVYCEDGFSSYTDANGNTETWAAPEINVDPATGCTIEVFDDWTNTWCPNGDSSWEDADGTRGSYNAQTGCSETFYPDGGQDTWCEDGSGSFTNPDGETDSWGATEYDSETGCYTQVYSDGSSTWCDDGTSIWTDEFGNSSTYTYDEELGCGTEVFDDGAISTWCEDGSGTWIDPEGNVETWTAPVITIDEATGCTTEEYDTGEIWTWCEDGTTTFTDIDGNTDSWTPPQEEIREDGAIVLTYDDGTVEIINPDGSLRLTWPDGTWFEEEFMEDGSLVQRYSDGSTYVEFADGTSKYTDPYGQTSRTISIGEGDSLGWVTQYDDGSTYTEYENGRASYTDPSGFSVEIIVDPETGVRTETSSDGTVIREAPDGSFSVIYPDGTRDSGVYNPDGDLVMTYADGSSSIVREDGSETFTDPYGITTIVTYDEEGRRTEISSDGWTSTTSPDGSSIRVTYPDGYVENTVISSDGSYVTTGSDGSSIRYDAETQQTTFADPSGSIEVLRVDQDGNEVLTNSNGETIEFNPLANTSSFIDAEGNMQISERTENGGYLITLEDGTVLELDPTGKPLNSDTAIKETDSTLSIDWEANSISGNAVGNVEWDKETNTLSSWTLEDNTFRKLDIDDDGSLTVEVDGETFKYDPATGVTGVNDIFYELGETIINTSGAGSATISEDGMTFTVDYDGVSATAVTGATGVTVEIDGEIYEFSY

Radius of gyration: 52.62 Å; Cα contacts (8 Å, |Δi|>4): 2126; chains: 1; bounding box: 140×78×152 Å

Secondary structure (DSSP, 8-state):
-----EE-SSSEE---------HHHHHHHTT-EE-SSSEE--PPPP-HHHHHHHTTPEE-SS-EE-PPP-------SSSTT-SSHHHHHHTT-EEEEETTEEEEE------SSSSS--SHHHHHHTT-EEEEETTEEEEE---SSSTT--SHHHHHHTT-EEETTTTEEE---------SSSTT-SSHHHHHHHT-EEEEETTEEEEE---SSGGG--SHHHHHHTT-EEEPPPTT-TT--S-EEE-----------EEEETTTTEEEEE-TTS-EEEEETTS-EEEE-TTT--EEEEPPPEEETTTTEEEEEETTEEEEEETTS-EEEE-TTS-EEEEEEETTTTEEEEE-TTS-EEEEETTS-EEEE-TTS-EEEEPPPEEEE-TTT--EEEE-SSEEEEE-TTS-EEEEETTS-EEEEETTTTEEEEE-TTS-EEEEETTS-EEEE-TTS-EEEEPPPEEETTTTEEEEEBSSEEEEEETTS-EEEEETTS-EEEEEEETTTTEEEEEETTS-EEEEETTS-EEEE-TT--EEEE---EEEEETTTTEEEEE-TTS-EEEEETTS-EEEE-TT--EEEE-PPEEEE-TTS-EEEE-TTS-EEEE-TTS-EEEE-TTS-EEEEEE-TTS-EEEEETTS-EEEE-TTS-EEEE-TT--EEEEEEE-SGGG-EEEEEETTS-EEEEETTS-EEEE-TTS-EEEEEE-TTT--EEEEETTS-EEEE-TTS-EEEE-TTS-EEEEEE-TTS-EEEE-TTS-EEEE-TTS-EEEE-TT--EEEEEE-TT--EEEEETTS-EEEE-TTSSEEEEE-TTS-EEEEEE-TTS-EEEEETTS-EEEEETTTTEEEEE-TT--EEEEEE-TTS-EEEE-TT--EEEEETTTTEEEEE-TT--EEEEEE-TTS-EEEE-TTS-EEEE-TTS-BSS-SEEEEE-SSEEEEEE-TTS--SS-EEEEEEETTTTEEEEEETTT--EEEEEE-TTS-EEEEETTEEEEEETTTEEESS-EEEEETTEEEEE-SSSEEEEE-TTS-EEEEEETTEEEEEEEETTEEEEEETTEEEEEE-

Mean predicted aligned error: 25.51 Å